Protein 3E6I (pdb70)

Foldseek 3Di:
DAQAFDAFDPQQTCVVLADLLARVVSVVVGCVVRNQWYWTQGGNAIAIEGFADVRLVCVFPVCQVQFVFFDAQVLVPLLACFAENHYRDPLHQVSLVLLLVLVVVCHVPCNLQVLLLVLLVLLVVVQVVVVFDKDFCQLRLLLRLLQSLCCQAQVDGDHSPDDVSSVLSVLLQLLLVVLLASVSSSCRRVVVVPVPPDDDSVVSNVSLVVLLVVLLVSLVVCVVDADLVDQNHPSNVLVNVQVVCPVPPDGSDDSSRSSSNSSVCSSVSRRLLSQLLSLLLLVCLLPVVLLVVLLVQLCVQPRLDHQDGPVSCQVRQSLVLSLLLSLLQFLFQFQPGKTFGCAQDQDPRRTRHGGHIYTSGLNSLSQVCVLQPVSNDRDSCSQADPVGGGHDDPSSASQHHHPSGNSCVVSSSSSSSRSVSSLSSFWDKAFPDHSNPRDSAFPGGHSTGHGDGGIIHIHTDD/DAQAFDAADPQQTPVVLADLQARLVSLVVGCVVRNQWHWTQGGNAIAIEGFADVRLCCVFPVVQPQFVAFAAQVLVPLQEQFAEPRRRDPLHQVNLVLLLVLVVVCDPVRLQVLLLVLLVLLVVVQVVCVLDKDFCQLSLLLRLLQSLCCAAQVDHDHSPPPVSSLLSVLLQLLLVLLLGSVSSSCRRVVVVPVPPDDPSVSSSVSLVVLLVVLLVSLVVCLVVADLVDQSHPSNVVVVVQVVCVPPPDDSDDSSSSSSNSSVSSSVSRRLLSQLQSLLLLLCLLPVPLLVVVQVLLCPQVRLDHQDGPVSCQSVQLLVLSLLLSLLQFLFQFQPGKTFRCAQDQDPNHTDHGGRIYTSGLNSLSQPCVLQVRSNDRDSCSQADDPGGGRDDPSSASQHHHPRRNSCPPSSSVSSSSSVSSLSSFWDKAAPDHSVPRDSAFPGGDSTGHGDGGMIGIDTPD

B-factor: mean 39.91, std 9.97, range [13.81, 77.27]

GO terms:
  GO:0001676 long-chain fatty acid metabolic process (P, IDA)
  GO:0002933 lipid hydroxylation (P, IDA)
  GO:0004497 monooxygenase activity (F, IDA)
  GO:0018960 4-nitrophenol metabolic process (P, IDA)
  GO:0120319 long-chain fatty acid omega-1 hydroxylase activity (F, IDA)
  GO:0018601 4-nitrophenol 2-monooxygenase activity (F, IDA)
  GO:0020037 heme binding (F, IDA)
  GO:0016712 oxidoreductase activity, acting on paired donors, with incorporation or reduction of molecular oxygen, reduced flavin or flavoprotein as one donor, and incorporation of one atom of oxygen (F, EXP)
  GO:0016709 oxidoreductase activity, acting on paired donors, with incorporation or reduction of molecular oxygen, NAD(P)H as one donor, and incorporation of one atom of oxygen (F, TAS)
  GO:0004497 monooxygenase activity (F, TAS)
  GO:0019825 oxygen binding (F, TAS)
  GO:0042197 halogenated hydrocarbon metabolic process (P, TAS)
  GO:0042759 long-chain fatty acid biosynthetic process (P, TAS)
  GO:0005789 endoplasmic reticulum membrane (C, TAS)
  GO:0018885 carbon tetrachloride metabolic process (P, TAS)
  GO:0018910 benzene metabolic process (P, TAS)
  GO:0006805 xenobiotic metabolic process (P, TAS)
  GO:0016491 oxidoreductase activity (F, IDA)
  GO:0016098 monoterpenoid metabolic process (P, IDA)
  GO:0006805 xenobiotic metabolic process (P, IDA)

CATH classification: 1.10.630.10

Structure (mmCIF, N/CA/C/O backbone):
data_3E6I
#
_entry.id   3E6I
#
_cell.length_a   71.083
_cell.length_b   71.083
_cell.length_c   225.170
_cell.angle_alpha   90.00
_cell.angle_beta   90.00
_cell.angle_gamma   90.00
#
_symmetry.space_group_name_H-M   'P 43'
#
loop_
_entity.id
_entity.type
_entity.pdbx_description
1 polymer 'Cytochrome P450 2E1'
2 non-polymer 'PROTOPORPHYRIN IX CONTAINING FE'
3 non-polymer 1H-indazole
4 water water
#
loop_
_atom_site.group_PDB
_atom_site.id
_atom_site.type_symbol
_atom_site.label_atom_id
_atom_site.label_alt_id
_atom_site.label_comp_id
_atom_site.label_asym_id
_atom_site.label_entity_id
_atom_site.label_seq_id
_atom_site.pdbx_PDB_ins_code
_atom_site.Cartn_x
_atom_site.Cartn_y
_atom_site.Cartn_z
_atom_site.occupancy
_atom_site.B_iso_or_equiv
_atom_site.auth_seq_id
_atom_site.auth_comp_id
_atom_site.auth_asym_id
_atom_site.auth_atom_id
_atom_site.pdbx_PDB_model_num
ATOM 1 N N . LYS A 1 10 ? -4.639 -32.982 3.214 1.00 42.97 31 LYS A N 1
ATOM 2 C CA . LYS A 1 10 ? -5.996 -32.519 2.949 1.00 42.98 31 LYS A CA 1
ATOM 3 C C . LYS A 1 10 ? -5.991 -31.139 2.301 1.00 41.57 31 LYS A C 1
ATOM 4 O O . LYS A 1 10 ? -6.006 -30.119 2.989 1.00 41.31 31 LYS A O 1
ATOM 10 N N . LEU A 1 11 ? -5.970 -31.115 0.972 1.00 40.58 32 LEU A N 1
ATOM 11 C CA . LEU A 1 11 ? -5.963 -29.852 0.223 1.00 39.30 32 LEU A CA 1
ATOM 12 C C . LEU A 1 11 ? -7.246 -29.038 0.396 1.00 37.66 32 LEU A C 1
ATOM 13 O O . LEU A 1 11 ? -8.322 -29.612 0.604 1.00 37.49 32 LEU A O 1
ATOM 18 N N . PRO A 1 12 ? -7.145 -27.696 0.292 1.00 36.45 33 PRO A N 1
ATOM 19 C CA . PRO A 1 12 ? -8.378 -26.899 0.254 1.00 35.29 33 PRO A CA 1
ATOM 20 C C . PRO A 1 12 ? -9.354 -27.412 -0.820 1.00 34.32 33 PRO A C 1
ATOM 21 O O . PRO A 1 12 ? -8.914 -28.004 -1.813 1.00 33.75 33 PRO A O 1
ATOM 25 N N . PRO A 1 13 ? -10.674 -27.204 -0.621 1.00 33.61 34 PRO A N 1
ATOM 26 C CA . PRO A 1 13 ? -11.656 -27.714 -1.576 1.00 33.55 34 PRO A CA 1
ATOM 27 C C . PRO A 1 13 ? -11.525 -27.023 -2.946 1.00 33.29 34 PRO A C 1
ATOM 28 O O . PRO A 1 13 ? -10.961 -25.941 -3.032 1.00 32.63 34 PRO A O 1
ATOM 32 N N . GLY A 1 14 ? -12.039 -27.650 -3.997 1.00 33.55 35 GLY A N 1
ATOM 33 C CA . GLY A 1 14 ? -11.906 -27.120 -5.359 1.00 33.79 35 GLY A CA 1
ATOM 34 C C . GLY A 1 14 ? -12.561 -27.980 -6.425 1.00 34.24 35 GLY A C 1
ATOM 35 O O . GLY A 1 14 ? -13.031 -29.070 -6.124 1.00 33.90 35 GLY A O 1
ATOM 36 N N . PRO A 1 15 ? -12.619 -27.478 -7.677 1.00 34.73 36 PRO A N 1
ATOM 37 C CA . PRO A 1 15 ? -13.234 -28.198 -8.794 1.00 35.25 36 PRO A CA 1
ATOM 38 C C . PRO A 1 15 ? -12.396 -29.392 -9.262 1.00 36.14 36 PRO A C 1
ATOM 39 O O . PRO A 1 15 ? -11.155 -29.350 -9.211 1.00 35.73 36 PRO A O 1
ATOM 43 N N . PHE A 1 16 ? -13.078 -30.443 -9.717 1.00 37.15 37 PHE A N 1
ATOM 44 C CA . PHE A 1 16 ? -12.411 -31.681 -10.074 1.00 38.48 37 PHE A CA 1
ATOM 45 C C . PHE A 1 16 ? -11.559 -31.444 -11.345 1.00 38.59 37 PHE A C 1
ATOM 46 O O . PHE A 1 16 ? -12.096 -31.074 -12.393 1.00 38.41 37 PHE A O 1
ATOM 54 N N . PRO A 1 17 ? -10.228 -31.641 -11.252 1.00 38.87 38 PRO A N 1
ATOM 55 C CA . PRO A 1 17 ? -9.368 -31.318 -12.400 1.00 39.44 38 PRO A CA 1
ATOM 56 C C . PRO A 1 17 ? -9.442 -32.375 -13.495 1.00 39.62 38 PRO A C 1
ATOM 57 O O . PRO A 1 17 ? -9.801 -33.529 -13.229 1.00 39.98 38 PRO A O 1
ATOM 61 N N . LEU A 1 18 ? -9.119 -31.967 -14.718 1.00 39.35 39 LEU A N 1
ATOM 62 C CA . LEU A 1 18 ? -9.069 -32.883 -15.855 1.00 38.50 39 LEU A CA 1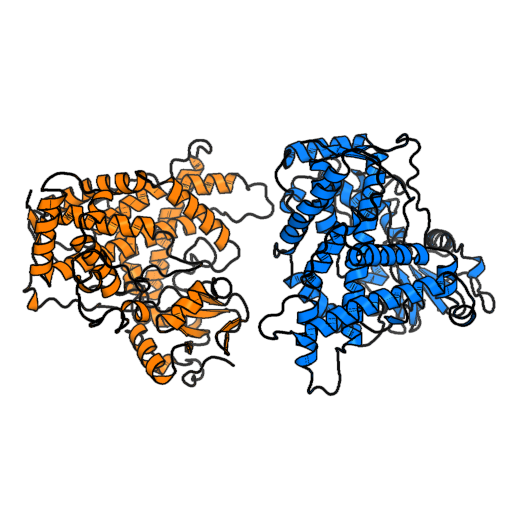
ATOM 63 C C . LEU A 1 18 ? -7.612 -33.202 -16.161 1.00 38.02 39 LEU A C 1
ATOM 64 O O . LEU A 1 18 ? -6.728 -32.438 -15.780 1.00 37.98 39 LEU A O 1
ATOM 69 N N . PRO A 1 19 ? -7.349 -34.354 -16.807 1.00 37.81 40 PRO A N 1
ATOM 70 C CA . PRO A 1 19 ? -5.997 -34.676 -17.290 1.00 37.96 40 PRO A CA 1
ATOM 71 C C . PRO A 1 19 ? -5.350 -33.597 -18.175 1.00 37.73 40 PRO A C 1
ATOM 72 O O . PRO A 1 19 ? -6.019 -33.016 -19.012 1.00 38.41 40 PRO A O 1
ATOM 76 N N . ILE A 1 20 ? -4.061 -33.354 -17.954 1.00 37.14 41 ILE A N 1
ATOM 77 C CA . ILE A 1 20 ? -3.228 -32.393 -18.691 1.00 37.12 41 ILE A CA 1
ATOM 78 C C . ILE A 1 20 ? -3.541 -30.900 -18.459 1.00 36.31 41 ILE A C 1
ATOM 79 O O . ILE A 1 20 ? -2.652 -30.117 -18.101 1.00 36.26 41 ILE A O 1
ATOM 84 N N . ILE A 1 21 ? -4.804 -30.541 -18.653 1.00 35.32 42 ILE A N 1
ATOM 85 C CA . ILE A 1 21 ? -5.290 -29.175 -18.546 1.00 34.45 42 ILE A CA 1
ATOM 86 C C . ILE A 1 21 ? -5.805 -28.814 -17.157 1.00 33.78 42 ILE A C 1
ATOM 87 O O . ILE A 1 21 ? -6.155 -27.661 -16.920 1.00 33.25 42 ILE A O 1
ATOM 92 N N . GLY A 1 22 ? -5.870 -29.790 -16.254 1.00 33.16 43 GLY A N 1
ATOM 93 C CA . GLY A 1 22 ? -6.441 -29.554 -14.921 1.00 32.65 43 GLY A CA 1
ATOM 94 C C . GLY A 1 22 ? -7.766 -28.820 -14.987 1.00 32.09 43 GLY A C 1
ATOM 95 O O . GLY A 1 22 ? -8.701 -29.264 -15.648 1.00 32.07 43 GLY A O 1
ATOM 96 N N . ASN A 1 23 ? -7.811 -27.659 -14.346 1.00 32.96 44 ASN A N 1
ATOM 97 C CA . ASN A 1 23 ? -9.036 -26.842 -14.185 1.00 33.81 44 ASN A CA 1
ATOM 98 C C . ASN A 1 23 ? -9.309 -25.730 -15.245 1.00 34.26 44 ASN A C 1
ATOM 99 O O . ASN A 1 23 ? -10.030 -24.768 -14.975 1.00 34.62 44 ASN A O 1
ATOM 104 N N . LEU A 1 24 ? -8.763 -25.879 -16.450 1.00 34.87 45 LEU A N 1
ATOM 105 C CA . LEU A 1 24 ? -8.799 -24.801 -17.465 1.00 34.96 45 LEU A CA 1
ATOM 106 C C . LEU A 1 24 ? -10.204 -24.386 -17.937 1.00 35.45 45 LEU A C 1
ATOM 107 O O . LEU A 1 24 ? -10.397 -23.259 -18.399 1.00 34.88 45 LEU A O 1
ATOM 112 N N . PHE A 1 25 ? -11.173 -25.297 -17.827 1.00 35.75 46 PHE A N 1
ATOM 113 C CA . PHE A 1 25 ? -12.577 -24.983 -18.089 1.00 36.35 46 PHE A CA 1
ATOM 114 C C . PHE A 1 25 ? -13.219 -24.122 -16.989 1.00 36.47 46 PHE A C 1
ATOM 115 O O . PHE A 1 25 ? -14.265 -23.506 -17.212 1.00 36.24 46 PHE A O 1
ATOM 123 N N . GLN A 1 26 ? -12.612 -24.111 -15.803 1.00 36.06 47 GLN A N 1
ATOM 124 C CA . GLN A 1 26 ? -13.079 -23.275 -14.693 1.00 36.19 47 GLN A CA 1
ATOM 125 C C . GLN A 1 26 ? -12.565 -21.841 -14.833 1.00 35.54 47 GLN A C 1
ATOM 126 O O . GLN A 1 26 ? -12.890 -20.971 -14.022 1.00 35.48 47 GLN A O 1
ATOM 132 N N . LEU A 1 27 ? -11.728 -21.605 -15.838 1.00 35.06 48 LEU A N 1
ATOM 133 C CA . LEU A 1 27 ? -11.056 -20.313 -15.959 1.00 34.70 48 LEU A CA 1
ATOM 134 C C . LEU A 1 27 ? -11.360 -19.581 -17.265 1.00 34.61 48 LEU A C 1
ATOM 135 O O . LEU A 1 27 ? -11.284 -20.169 -18.349 1.00 34.18 48 LEU A O 1
ATOM 140 N N . GLU A 1 28 ? -11.754 -18.309 -17.144 1.00 33.71 49 GLU A N 1
ATOM 141 C CA . GLU A 1 28 ? -11.863 -17.418 -18.295 1.00 33.65 49 GLU A CA 1
ATOM 142 C C . GLU A 1 28 ? -10.517 -16.682 -18.418 1.00 32.25 49 GLU A C 1
ATOM 143 O O . GLU A 1 28 ? -10.173 -15.881 -17.549 1.00 32.11 49 GLU A O 1
ATOM 149 N N . LEU A 1 29 ? -9.767 -16.959 -19.485 1.00 30.61 50 LEU A N 1
ATOM 150 C CA . LEU A 1 29 ? -8.401 -16.433 -19.633 1.00 29.86 50 LEU A CA 1
ATOM 151 C C . LEU A 1 29 ? -8.319 -14.932 -19.865 1.00 28.68 50 LEU A C 1
ATOM 152 O O . LEU A 1 29 ? -7.319 -14.330 -19.529 1.00 28.11 50 LEU A O 1
ATOM 157 N N . LYS A 1 30 ? -9.375 -14.353 -20.438 1.00 28.11 51 LYS A N 1
ATOM 158 C CA . LYS A 1 30 ? -9.530 -12.900 -20.555 1.00 28.69 51 LYS A CA 1
ATOM 159 C C . LYS A 1 30 ? -9.827 -12.219 -19.196 1.00 27.80 51 LYS A C 1
ATOM 160 O O . LYS A 1 30 ? -9.655 -11.011 -19.081 1.00 27.69 51 LYS A O 1
ATOM 166 N N . ASN A 1 31 ? -10.255 -12.996 -18.184 1.00 26.56 52 ASN A N 1
ATOM 167 C CA . ASN A 1 31 ? -10.611 -12.446 -16.866 1.00 25.46 52 ASN A CA 1
ATOM 168 C C . ASN A 1 31 ? -10.453 -13.446 -15.720 1.00 25.27 52 ASN A C 1
ATOM 169 O O . ASN A 1 31 ? -11.454 -13.943 -15.147 1.00 24.68 52 ASN A O 1
ATOM 174 N N . ILE A 1 32 ? -9.194 -13.749 -15.398 1.00 24.28 53 ILE A N 1
ATOM 175 C CA . ILE A 1 32 ? -8.876 -14.674 -14.307 1.00 24.11 53 ILE A CA 1
ATOM 176 C C . ILE A 1 32 ? -9.432 -14.139 -12.969 1.00 23.80 53 ILE A C 1
ATOM 177 O O . ILE A 1 32 ? -10.079 -14.890 -12.234 1.00 23.60 53 ILE A O 1
ATOM 182 N N . PRO A 1 33 ? -9.179 -12.853 -12.641 1.00 22.84 54 PRO A N 1
ATOM 183 C CA . PRO A 1 33 ? -9.778 -12.396 -11.370 1.00 23.32 54 PRO A CA 1
ATOM 184 C C . PRO A 1 33 ? -11.276 -12.713 -11.224 1.00 22.91 54 PRO A C 1
ATOM 185 O O . PRO A 1 33 ? -11.691 -13.085 -10.140 1.00 23.51 54 PRO A O 1
ATOM 189 N N . LYS A 1 34 ? -12.038 -12.634 -12.306 1.00 23.28 55 LYS A N 1
ATOM 190 C CA . LYS A 1 34 ? -13.483 -12.911 -12.267 1.00 24.68 55 LYS A CA 1
ATOM 191 C C . LYS A 1 34 ? -13.794 -14.397 -12.048 1.00 23.68 55 LYS A C 1
ATOM 192 O O . LYS A 1 34 ? -14.738 -14.734 -11.356 1.00 22.94 55 LYS A O 1
ATOM 198 N N . SER A 1 35 ? -12.980 -15.258 -12.655 1.00 23.38 56 SER A N 1
ATOM 199 C CA . SER A 1 35 ? -13.069 -16.698 -12.467 1.00 23.15 56 SER A CA 1
ATOM 200 C C . SER A 1 35 ? -12.793 -17.086 -11.005 1.00 24.18 56 SER A C 1
ATOM 201 O O . SER A 1 35 ? -13.577 -17.835 -10.422 1.00 24.76 56 SER A O 1
ATOM 204 N N . PHE A 1 36 ? -11.734 -16.512 -10.430 1.00 23.91 57 PHE A N 1
ATOM 205 C CA . PHE A 1 36 ? -11.398 -16.596 -8.992 1.00 23.95 57 PHE A CA 1
ATOM 206 C C . PHE A 1 36 ? -12.542 -16.226 -8.043 1.00 23.88 57 PHE A C 1
ATOM 207 O O . PHE A 1 36 ? -12.873 -16.988 -7.127 1.00 23.02 57 PHE A O 1
ATOM 215 N N . THR A 1 37 ? -13.128 -15.056 -8.273 1.00 24.26 58 THR A N 1
ATOM 216 C CA . THR A 1 37 ? -14.315 -14.628 -7.544 1.00 25.86 58 THR A CA 1
ATOM 217 C C . THR A 1 37 ? -15.481 -15.616 -7.698 1.00 26.93 58 THR A C 1
ATOM 218 O O . THR A 1 37 ? -16.142 -15.950 -6.715 1.00 28.13 58 THR A O 1
ATOM 222 N N . ARG A 1 38 ? -15.690 -16.109 -8.909 1.00 27.83 59 ARG A N 1
ATOM 223 C CA . ARG A 1 38 ? -16.730 -17.109 -9.224 1.00 29.13 59 ARG A CA 1
ATOM 224 C C . ARG A 1 38 ? -16.498 -18.411 -8.426 1.00 28.90 59 ARG A C 1
ATOM 225 O O . ARG A 1 38 ? -17.425 -19.003 -7.861 1.00 28.27 59 ARG A O 1
ATOM 233 N N . LEU A 1 39 ? -15.230 -18.823 -8.367 1.00 28.99 60 LEU A N 1
ATOM 234 C CA . LEU A 1 39 ? -14.822 -20.024 -7.631 1.00 28.81 60 LEU A CA 1
ATOM 235 C C . LEU A 1 39 ? -14.914 -19.870 -6.119 1.00 29.06 60 LEU A C 1
ATOM 236 O O . LEU A 1 39 ? -15.292 -20.815 -5.434 1.00 29.41 60 LEU A O 1
ATOM 241 N N . ALA A 1 40 ? -14.594 -18.684 -5.604 1.00 29.72 61 ALA A N 1
ATOM 242 C CA . ALA A 1 40 ? -14.779 -18.395 -4.166 1.00 30.73 61 ALA A CA 1
ATOM 243 C C . ALA A 1 40 ? -16.249 -18.442 -3.690 1.00 31.16 61 ALA A C 1
ATOM 244 O O . ALA A 1 40 ? -16.504 -18.822 -2.557 1.00 32.24 61 ALA A O 1
ATOM 246 N N . GLN A 1 41 ? -17.198 -18.065 -4.551 1.00 31.69 62 GLN A N 1
ATOM 247 C CA A GLN A 1 41 ? -18.629 -18.202 -4.247 0.50 31.73 62 GLN A CA 1
ATOM 248 C CA B GLN A 1 41 ? -18.627 -18.203 -4.266 0.50 31.89 62 GLN A CA 1
ATOM 249 C C . GLN A 1 41 ? -19.024 -19.672 -4.078 1.00 32.11 62 GLN A C 1
ATOM 250 O O . GLN A 1 41 ? -19.877 -20.000 -3.241 1.00 32.21 62 GLN A O 1
ATOM 261 N N . ARG A 1 42 ? -18.398 -20.536 -4.877 1.00 32.15 63 ARG A N 1
ATOM 262 C CA . ARG A 1 42 ? -18.699 -21.957 -4.968 1.00 32.86 63 ARG A CA 1
ATOM 263 C C . ARG A 1 42 ? -18.035 -22.797 -3.868 1.00 32.59 63 ARG A C 1
ATOM 264 O O . ARG A 1 42 ? -18.620 -23.767 -3.392 1.00 32.97 63 ARG A O 1
ATOM 272 N N . PHE A 1 43 ? -16.820 -22.411 -3.467 1.00 32.11 64 PHE A N 1
ATOM 273 C CA . PHE A 1 43 ? -15.946 -23.245 -2.640 1.00 31.47 64 PHE A CA 1
ATOM 274 C C . PHE A 1 43 ? -15.391 -22.532 -1.406 1.00 31.16 64 PHE A C 1
ATOM 275 O O . PHE A 1 43 ? -14.619 -23.128 -0.657 1.00 30.14 64 PHE A O 1
ATOM 283 N N . GLY A 1 44 ? -15.765 -21.263 -1.221 1.00 31.47 65 GLY A N 1
ATOM 284 C CA . GLY A 1 44 ? -15.310 -20.461 -0.081 1.00 31.04 65 GLY A CA 1
ATOM 285 C C . GLY A 1 44 ? -13.998 -19.725 -0.312 1.00 31.70 65 GLY A C 1
ATOM 286 O O . GLY A 1 44 ? -13.483 -19.735 -1.419 1.00 31.38 65 GLY A O 1
ATOM 287 N N . PRO A 1 45 ? -13.428 -19.119 0.766 1.00 31.89 66 PRO A N 1
ATOM 288 C CA . PRO A 1 45 ? -12.286 -18.173 0.761 1.00 31.85 66 PRO A CA 1
ATOM 289 C C . PRO A 1 45 ? -10.889 -18.723 0.427 1.00 32.36 66 PRO A C 1
ATOM 290 O O . PRO A 1 45 ? -9.968 -17.938 0.141 1.00 32.44 66 PRO A O 1
ATOM 294 N N . VAL A 1 46 ? -10.740 -20.044 0.490 1.00 32.15 67 VAL A N 1
ATOM 295 C CA . VAL A 1 46 ? -9.483 -20.738 0.226 1.00 31.91 67 VAL A CA 1
ATOM 296 C C . VAL A 1 46 ? -9.818 -21.939 -0.617 1.00 31.51 67 VAL A C 1
ATOM 297 O O . VAL A 1 46 ? -10.625 -22.773 -0.198 1.00 32.01 67 VAL A O 1
ATOM 301 N N . PHE A 1 47 ? -9.237 -22.021 -1.812 1.00 31.37 68 PHE A N 1
ATOM 302 C CA . PHE A 1 47 ? -9.551 -23.124 -2.717 1.00 31.23 68 PHE A CA 1
ATOM 303 C C . PHE A 1 47 ? -8.363 -23.604 -3.539 1.00 31.90 68 PHE A C 1
ATOM 304 O O . PHE A 1 47 ? -7.392 -22.878 -3.706 1.00 32.37 68 PHE A O 1
ATOM 312 N N . THR A 1 48 ? -8.451 -24.830 -4.034 1.00 32.99 69 THR A N 1
ATOM 313 C CA . THR A 1 48 ? -7.398 -25.411 -4.871 1.00 33.91 69 THR A CA 1
ATOM 314 C C . THR A 1 48 ? -7.799 -25.437 -6.349 1.00 33.99 69 THR A C 1
ATOM 315 O O . THR A 1 48 ? -8.958 -25.703 -6.686 1.00 34.28 69 THR A O 1
ATOM 319 N N . LEU A 1 49 ? -6.811 -25.156 -7.201 1.00 34.48 70 LEU A N 1
ATOM 320 C CA . LEU A 1 49 ? -6.917 -25.149 -8.666 1.00 35.81 70 LEU A CA 1
ATOM 321 C C . LEU A 1 49 ? -5.724 -25.847 -9.284 1.00 35.84 70 LEU A C 1
ATOM 322 O O . LEU A 1 49 ? -4.635 -25.754 -8.756 1.00 36.30 70 LEU A O 1
ATOM 327 N N . TYR A 1 50 ? -5.920 -26.543 -10.396 1.00 37.01 71 TYR A N 1
ATOM 328 C CA . TYR A 1 50 ? -4.789 -27.066 -11.173 1.00 37.91 71 TYR A CA 1
ATOM 329 C C . TYR A 1 50 ? -4.780 -26.399 -12.532 1.00 38.71 71 TYR A C 1
ATOM 330 O O . TYR A 1 50 ? -5.637 -26.633 -13.373 1.00 38.09 71 TYR A O 1
ATOM 339 N N . VAL A 1 51 ? -3.816 -25.525 -12.729 1.00 39.83 72 VAL A N 1
ATOM 340 C CA . VAL A 1 51 ? -3.749 -24.822 -13.977 1.00 41.84 72 VAL A CA 1
ATOM 341 C C . VAL A 1 51 ? -2.560 -25.417 -14.743 1.00 42.39 72 VAL A C 1
ATOM 342 O O . VAL A 1 51 ? -1.391 -25.157 -14.446 1.00 41.78 72 VAL A O 1
ATOM 346 N N . GLY A 1 52 ? -2.916 -26.257 -15.711 1.00 43.24 73 GLY A N 1
ATOM 347 C CA . GLY A 1 52 ? -2.004 -27.236 -16.254 1.00 44.57 73 GLY A CA 1
ATOM 348 C C . GLY A 1 52 ? -1.772 -28.292 -15.202 1.00 45.41 73 GLY A C 1
ATOM 349 O O . GLY A 1 52 ? -2.708 -28.741 -14.526 1.00 45.86 73 GLY A O 1
ATOM 350 N N . SER A 1 53 ? -0.513 -28.662 -15.031 1.00 45.79 74 SER A N 1
ATOM 351 C CA . SER A 1 53 ? -0.156 -29.651 -14.036 1.00 46.21 74 SER A CA 1
ATOM 352 C C . SER A 1 53 ? 0.107 -28.989 -12.683 1.00 45.87 74 SER A C 1
ATOM 353 O O . SER A 1 53 ? 0.045 -29.644 -11.634 1.00 46.61 74 SER A O 1
ATOM 356 N N . GLN A 1 54 ? 0.366 -27.683 -12.717 1.00 45.30 75 GLN A N 1
ATOM 357 C CA . GLN A 1 54 ? 0.743 -26.932 -11.523 1.00 44.01 75 GLN A CA 1
ATOM 358 C C . GLN A 1 54 ? -0.433 -26.611 -10.602 1.00 42.81 75 GLN A C 1
ATOM 359 O O . GLN A 1 54 ? -1.483 -26.137 -11.027 1.00 41.84 75 GLN A O 1
ATOM 365 N N . ARG A 1 55 ? -0.208 -26.883 -9.327 1.00 41.65 76 ARG A N 1
ATOM 366 C CA . ARG A 1 55 ? -1.189 -26.707 -8.288 1.00 40.94 76 ARG A CA 1
ATOM 367 C C . ARG A 1 55 ? -1.046 -25.308 -7.721 1.00 39.99 76 ARG A C 1
ATOM 368 O O . ARG A 1 55 ? 0.063 -24.838 -7.462 1.00 38.45 76 ARG A O 1
ATOM 376 N N . MET A 1 56 ? -2.186 -24.641 -7.574 1.00 39.14 77 MET A N 1
ATOM 377 C CA . MET A 1 56 ? -2.240 -23.384 -6.847 1.00 39.26 77 MET A CA 1
ATOM 378 C C . MET A 1 56 ? -3.359 -23.400 -5.832 1.00 37.59 77 MET A C 1
ATOM 379 O O . MET A 1 56 ? -4.383 -24.060 -6.015 1.00 37.26 77 MET A O 1
ATOM 384 N N . VAL A 1 57 ? -3.132 -22.663 -4.754 1.00 36.21 78 VAL A N 1
ATOM 385 C CA . VAL A 1 57 ? -4.184 -22.333 -3.808 1.00 34.70 78 VAL A CA 1
ATOM 386 C C . VAL A 1 57 ? -4.466 -20.804 -3.858 1.00 33.22 78 VAL A C 1
ATOM 387 O O . VAL A 1 57 ? -3.574 -19.970 -3.801 1.00 32.55 78 VAL A O 1
ATOM 391 N N . VAL A 1 58 ? -5.734 -20.467 -3.995 1.00 32.54 79 VAL A N 1
ATOM 392 C CA . VAL A 1 58 ? -6.174 -19.087 -4.068 1.00 30.87 79 VAL A CA 1
ATOM 393 C C . VAL A 1 58 ? -6.810 -18.697 -2.751 1.00 31.06 79 VAL A C 1
ATOM 394 O O . VAL A 1 58 ? -7.659 -19.422 -2.251 1.00 30.94 79 VAL A O 1
ATOM 398 N N . MET A 1 59 ? -6.369 -17.574 -2.173 1.00 31.59 80 MET A N 1
ATOM 399 C CA . MET A 1 59 ? -7.068 -16.921 -1.074 1.00 32.39 80 MET A CA 1
ATOM 400 C C . MET A 1 59 ? -7.872 -15.728 -1.611 1.00 32.77 80 MET A C 1
ATOM 401 O O . MET A 1 59 ? -7.326 -14.889 -2.341 1.00 32.96 80 MET A O 1
ATOM 406 N N . HIS A 1 60 ? -9.132 -15.632 -1.186 1.00 32.43 81 HIS A N 1
ATOM 407 C CA . HIS A 1 60 ? -10.083 -14.628 -1.673 1.00 32.60 81 HIS A CA 1
ATOM 408 C C . HIS A 1 60 ? -10.770 -13.966 -0.482 1.00 32.70 81 HIS A C 1
ATOM 409 O O . HIS A 1 60 ? -11.326 -14.661 0.375 1.00 33.08 81 HIS A O 1
ATOM 416 N N . GLY A 1 61 ? -10.700 -12.636 -0.408 1.00 32.61 82 GLY A N 1
ATOM 417 C CA . GLY A 1 61 ? -11.259 -11.879 0.714 1.00 32.81 82 GLY A CA 1
ATOM 418 C C . GLY A 1 61 ? -10.212 -11.474 1.755 1.00 33.35 82 GLY A C 1
ATOM 419 O O . GLY A 1 61 ? -9.241 -12.181 1.975 1.00 33.28 82 GLY A O 1
ATOM 420 N N . TYR A 1 62 ? -10.432 -10.328 2.384 1.00 33.97 83 TYR A N 1
ATOM 421 C CA . TYR A 1 62 ? -9.534 -9.737 3.378 1.00 35.22 83 TYR A CA 1
ATOM 422 C C . TYR A 1 62 ? -9.011 -10.700 4.467 1.00 35.83 83 TYR A C 1
ATOM 423 O O . TYR A 1 62 ? -7.814 -10.763 4.709 1.00 35.80 83 TYR A O 1
ATOM 432 N N . LYS A 1 63 ? -9.905 -11.452 5.105 1.00 36.40 84 LYS A N 1
ATOM 433 C CA . LYS A 1 63 ? -9.501 -12.362 6.174 1.00 36.95 84 LYS A CA 1
ATOM 434 C C . LYS A 1 63 ? -8.504 -13.444 5.688 1.00 36.26 84 LYS A C 1
ATOM 435 O O . LYS A 1 63 ? -7.380 -13.557 6.213 1.00 35.70 84 LYS A O 1
ATOM 441 N N . ALA A 1 64 ? -8.909 -14.207 4.673 1.00 35.06 85 ALA A N 1
ATOM 442 C CA . ALA A 1 64 ? -8.037 -15.202 4.062 1.00 34.79 85 ALA A CA 1
ATOM 443 C C . ALA A 1 64 ? -6.734 -14.612 3.453 1.00 34.81 85 ALA A C 1
ATOM 444 O O . ALA A 1 64 ? -5.640 -15.108 3.709 1.00 34.30 85 ALA A O 1
ATOM 446 N N . VAL A 1 65 ? -6.847 -13.541 2.679 1.00 35.62 86 VAL A N 1
ATOM 447 C CA . VAL A 1 65 ? -5.667 -12.891 2.093 1.00 35.85 86 VAL A CA 1
ATOM 448 C C . VAL A 1 65 ? -4.747 -12.319 3.197 1.00 37.11 86 VAL A C 1
ATOM 449 O O . VAL A 1 65 ? -3.521 -12.430 3.117 1.00 36.41 86 VAL A O 1
ATOM 453 N N . LYS A 1 66 ? -5.349 -11.727 4.229 1.00 38.67 87 LYS A N 1
ATOM 454 C CA . LYS A 1 66 ? -4.593 -11.185 5.364 1.00 40.39 87 LYS A CA 1
ATOM 455 C C . LYS A 1 66 ? -3.818 -12.267 6.150 1.00 40.82 87 LYS A C 1
ATOM 456 O O . LYS A 1 66 ? -2.645 -12.082 6.416 1.00 40.86 87 LYS A O 1
ATOM 462 N N . GLU A 1 67 ? -4.475 -13.377 6.509 1.00 41.76 88 GLU A N 1
ATOM 463 C CA . GLU A 1 67 ? -3.828 -14.513 7.184 1.00 42.89 88 GLU A CA 1
ATOM 464 C C . GLU A 1 67 ? -2.641 -15.007 6.369 1.00 43.08 88 GLU A C 1
ATOM 465 O O . GLU A 1 67 ? -1.531 -15.111 6.895 1.00 43.09 88 GLU A O 1
ATOM 471 N N . ALA A 1 68 ? -2.889 -15.315 5.088 1.00 43.43 89 ALA A N 1
ATOM 472 C CA . ALA A 1 68 ? -1.860 -15.853 4.171 1.00 43.46 89 ALA A CA 1
ATOM 473 C C . ALA A 1 68 ? -0.605 -14.975 4.088 1.00 43.71 89 ALA A C 1
ATOM 474 O O . ALA A 1 68 ? 0.521 -15.473 4.107 1.00 44.39 89 ALA A O 1
ATOM 476 N N . LEU A 1 69 ? -0.815 -13.667 4.002 1.00 44.05 90 LEU A N 1
ATOM 477 C CA . LEU A 1 69 ? 0.264 -12.707 3.814 1.00 44.37 90 LEU A CA 1
ATOM 478 C C . LEU A 1 69 ? 0.914 -12.238 5.119 1.00 45.27 90 LEU A C 1
ATOM 479 O O . LEU A 1 69 ? 2.069 -11.812 5.116 1.00 45.34 90 LEU A O 1
ATOM 484 N N . LEU A 1 70 ? 0.177 -12.305 6.226 1.00 45.99 91 LEU A N 1
ATOM 485 C CA . LEU A 1 70 ? 0.671 -11.757 7.488 1.00 47.13 91 LEU A CA 1
ATOM 486 C C . LEU A 1 70 ? 0.879 -12.756 8.627 1.00 47.93 91 LEU A C 1
ATOM 487 O O . LEU A 1 70 ? 1.759 -12.555 9.458 1.00 48.04 91 LEU A O 1
ATOM 492 N N . ASP A 1 71 ? 0.089 -13.832 8.655 1.00 49.04 92 ASP A N 1
ATOM 493 C CA . ASP A 1 71 ? 0.204 -14.847 9.708 1.00 49.77 92 ASP A CA 1
ATOM 494 C C . ASP A 1 71 ? 1.163 -15.969 9.296 1.00 50.73 92 ASP A C 1
ATOM 495 O O . ASP A 1 71 ? 1.880 -16.530 10.131 1.00 50.91 92 ASP A O 1
ATOM 500 N N . TYR A 1 72 ? 1.177 -16.286 8.006 1.00 51.39 93 TYR A N 1
ATOM 501 C CA . TYR A 1 72 ? 2.107 -17.271 7.452 1.00 51.88 93 TYR A CA 1
ATOM 502 C C . TYR A 1 72 ? 3.173 -16.587 6.593 1.00 52.44 93 TYR A C 1
ATOM 503 O O . TYR A 1 72 ? 3.449 -17.036 5.472 1.00 52.41 93 TYR A O 1
ATOM 512 N N . LYS A 1 73 ? 3.776 -15.513 7.115 1.00 52.96 94 LYS A N 1
ATOM 513 C CA . LYS A 1 73 ? 4.698 -14.696 6.308 1.00 53.48 94 LYS A CA 1
ATOM 514 C C . LYS A 1 73 ? 5.877 -15.465 5.690 1.00 53.37 94 LYS A C 1
ATOM 515 O O . LYS A 1 73 ? 6.160 -15.298 4.497 1.00 53.64 94 LYS A O 1
ATOM 521 N N . ASP A 1 74 ? 6.541 -16.310 6.480 1.00 53.02 95 ASP A N 1
ATOM 522 C CA . ASP A 1 74 ? 7.692 -17.077 5.985 1.00 52.53 95 ASP A CA 1
ATOM 523 C C . ASP A 1 74 ? 7.292 -18.312 5.192 1.00 51.79 95 ASP A C 1
ATOM 524 O O . ASP A 1 74 ? 8.068 -18.809 4.366 1.00 52.01 95 ASP A O 1
ATOM 529 N N . GLU A 1 75 ? 6.082 -18.802 5.447 1.00 50.55 96 GLU A N 1
ATOM 530 C CA . GLU A 1 75 ? 5.557 -19.981 4.761 1.00 49.40 96 GLU A CA 1
ATOM 531 C C . GLU A 1 75 ? 5.217 -19.708 3.291 1.00 47.95 96 GLU A C 1
ATOM 532 O O . GLU A 1 75 ? 5.409 -20.571 2.435 1.00 48.10 96 GLU A O 1
ATOM 538 N N . PHE A 1 76 ? 4.720 -18.509 3.002 1.00 46.47 97 PHE A N 1
ATOM 539 C CA . PHE A 1 76 ? 4.317 -18.151 1.643 1.00 44.87 97 PHE A CA 1
ATOM 540 C C . PHE A 1 76 ? 5.190 -17.051 1.045 1.00 44.14 97 PHE A C 1
ATOM 541 O O . PHE A 1 76 ? 4.699 -16.199 0.302 1.00 43.91 97 PHE A O 1
ATOM 549 N N . SER A 1 77 ? 6.444 -17.007 1.444 1.00 43.07 98 SER A N 1
ATOM 550 C CA . SER A 1 77 ? 7.280 -15.894 1.063 1.00 41.94 98 SER A CA 1
ATOM 551 C C . SER A 1 77 ? 8.065 -16.195 -0.193 1.00 40.80 98 SER A C 1
ATOM 552 O O . SER A 1 77 ? 8.827 -15.403 -0.662 1.00 40.66 98 SER A O 1
ATOM 555 N N . GLY A 1 78 ? 7.787 -17.339 -0.759 1.00 39.90 99 GLY A N 1
ATOM 556 C CA . GLY A 1 78 ? 8.162 -17.658 -2.106 1.00 40.04 99 GLY A CA 1
ATOM 557 C C . GLY A 1 78 ? 7.422 -16.905 -3.200 1.00 39.21 99 GLY A C 1
ATOM 558 O O . GLY A 1 78 ? 6.438 -16.236 -2.977 1.00 39.62 99 GLY A O 1
ATOM 559 N N . ARG A 1 79 ? 7.947 -17.044 -4.402 1.00 39.13 100 ARG A N 1
ATOM 560 C CA . ARG A 1 79 ? 7.512 -16.369 -5.603 1.00 37.32 100 ARG A CA 1
ATOM 561 C C . ARG A 1 79 ? 7.333 -17.411 -6.678 1.00 36.83 100 ARG A C 1
ATOM 562 O O . ARG A 1 79 ? 8.240 -18.114 -7.022 1.00 36.05 100 ARG A O 1
ATOM 570 N N . GLY A 1 80 ? 6.111 -17.459 -7.198 1.00 35.59 101 GLY A N 1
ATOM 571 C CA . GLY A 1 80 ? 5.754 -18.361 -8.269 1.00 35.79 101 GLY A CA 1
ATOM 572 C C . GLY A 1 80 ? 6.440 -18.001 -9.568 1.00 35.32 101 GLY A C 1
ATOM 573 O O . GLY A 1 80 ? 6.701 -16.834 -9.862 1.00 34.30 101 GLY A O 1
ATOM 574 N N . ASP A 1 81 ? 6.729 -19.033 -10.345 1.00 36.02 102 ASP A N 1
ATOM 575 C CA . ASP A 1 81 ? 7.389 -18.914 -11.617 1.00 36.34 102 ASP A CA 1
ATOM 576 C C . ASP A 1 81 ? 6.535 -18.180 -12.625 1.00 35.70 102 ASP A C 1
ATOM 577 O O . ASP A 1 81 ? 5.366 -18.344 -12.677 1.00 35.29 102 ASP A O 1
ATOM 582 N N . LEU A 1 82 ? 7.192 -17.361 -13.414 1.00 35.32 103 LEU A N 1
ATOM 583 C CA . LEU A 1 82 ? 6.612 -16.631 -14.507 1.00 35.03 103 LEU A CA 1
ATOM 584 C C . LEU A 1 82 ? 7.531 -16.746 -15.693 1.00 34.77 103 LEU A C 1
ATOM 585 O O . LEU A 1 82 ? 8.456 -15.992 -15.834 1.00 34.93 103 LEU A O 1
ATOM 590 N N . PRO A 1 83 ? 7.251 -17.744 -16.511 1.00 34.37 104 PRO A N 1
ATOM 591 C CA . PRO A 1 83 ? 8.045 -18.167 -17.667 1.00 34.47 104 PRO A CA 1
ATOM 592 C C . PRO A 1 83 ? 8.489 -17.048 -18.621 1.00 34.00 104 PRO A C 1
ATOM 593 O O . PRO A 1 83 ? 9.603 -17.108 -19.135 1.00 33.91 104 PRO A O 1
ATOM 597 N N . ALA A 1 84 ? 7.623 -16.058 -18.853 1.00 33.94 105 ALA A N 1
ATOM 598 C CA . ALA A 1 84 ? 7.919 -14.935 -19.743 1.00 34.36 105 ALA A CA 1
ATOM 599 C C . ALA A 1 84 ? 9.148 -14.175 -19.265 1.00 34.57 105 ALA A C 1
ATOM 600 O O . ALA A 1 84 ? 9.892 -13.619 -20.065 1.00 34.60 105 ALA A O 1
ATOM 602 N N . PHE A 1 85 ? 9.323 -14.152 -17.948 1.00 34.66 106 PHE A N 1
ATOM 603 C CA . PHE A 1 85 ? 10.440 -13.505 -17.313 1.00 35.28 106 PHE A CA 1
ATOM 604 C C . PHE A 1 85 ? 11.458 -14.542 -16.825 1.00 35.75 106 PHE A C 1
ATOM 605 O O . PHE A 1 85 ? 12.046 -14.377 -15.758 1.00 35.51 106 PHE A O 1
ATOM 613 N N . HIS A 1 86 ? 11.665 -15.611 -17.587 1.00 36.35 107 HIS A N 1
ATOM 614 C CA . HIS A 1 86 ? 12.688 -16.585 -17.179 1.00 38.30 107 HIS A CA 1
ATOM 615 C C . HIS A 1 86 ? 14.107 -15.974 -17.131 1.00 38.52 107 HIS A C 1
ATOM 616 O O . HIS A 1 86 ? 14.926 -16.381 -16.311 1.00 38.88 107 HIS A O 1
ATOM 623 N N . ALA A 1 87 ? 14.365 -14.986 -17.998 1.00 38.59 108 ALA A N 1
ATOM 624 C CA . ALA A 1 87 ? 15.601 -14.198 -17.980 1.00 38.71 108 ALA A CA 1
ATOM 625 C C . ALA A 1 87 ? 15.927 -13.527 -16.627 1.00 38.57 108 ALA A C 1
ATOM 626 O O . ALA A 1 87 ? 17.084 -13.134 -16.398 1.00 38.38 108 ALA A O 1
ATOM 628 N N . HIS A 1 88 ? 14.911 -13.389 -15.762 1.00 38.09 109 HIS A N 1
ATOM 629 C CA . HIS A 1 88 ? 15.048 -12.796 -14.411 1.00 37.41 109 HIS A CA 1
ATOM 630 C C . HIS A 1 88 ? 14.935 -13.823 -13.293 1.00 37.09 109 HIS A C 1
ATOM 631 O O . HIS A 1 88 ? 15.298 -13.533 -12.157 1.00 36.59 109 HIS A O 1
ATOM 638 N N . ARG A 1 89 ? 14.400 -14.998 -13.620 1.00 37.50 110 ARG A N 1
ATOM 639 C CA . ARG A 1 89 ? 14.067 -16.015 -12.629 1.00 37.87 110 ARG A CA 1
ATOM 640 C C . ARG A 1 89 ? 15.247 -16.306 -11.701 1.00 38.20 110 ARG A C 1
ATOM 641 O O . ARG A 1 89 ? 16.329 -16.644 -12.149 1.00 38.34 110 ARG A O 1
ATOM 649 N N . ASP A 1 90 ? 15.024 -16.082 -10.414 1.00 38.77 111 ASP A N 1
ATOM 650 C CA . ASP A 1 90 ? 15.954 -16.448 -9.335 1.00 39.96 111 ASP A CA 1
ATOM 651 C C . ASP A 1 90 ? 17.130 -15.495 -9.169 1.00 40.03 111 ASP A C 1
ATOM 652 O O . ASP A 1 90 ? 18.040 -15.717 -8.362 1.00 40.41 111 ASP A O 1
ATOM 657 N N . ARG A 1 91 ? 17.033 -14.387 -9.884 1.00 39.86 112 ARG A N 1
ATOM 658 C CA . ARG A 1 91 ? 17.932 -13.254 -9.732 1.00 40.01 112 ARG A CA 1
ATOM 659 C C . ARG A 1 91 ? 17.136 -12.017 -9.310 1.00 39.83 112 ARG A C 1
ATOM 660 O O . ARG A 1 91 ? 15.926 -11.924 -9.563 1.00 40.86 112 ARG A O 1
ATOM 668 N N . GLY A 1 92 ? 17.812 -11.058 -8.694 1.00 38.89 113 GLY A N 1
ATOM 669 C CA . GLY A 1 92 ? 17.180 -9.797 -8.311 1.00 38.78 113 GLY A CA 1
ATOM 670 C C . GLY A 1 92 ? 16.147 -9.904 -7.196 1.00 38.31 113 GLY A C 1
ATOM 671 O O . GLY A 1 92 ? 16.397 -10.534 -6.150 1.00 37.98 113 GLY A O 1
ATOM 672 N N . ILE A 1 93 ? 14.983 -9.287 -7.400 1.00 37.41 114 ILE A N 1
ATOM 673 C CA . ILE A 1 93 ? 13.946 -9.351 -6.355 1.00 37.29 114 ILE A CA 1
ATOM 674 C C . ILE A 1 93 ? 12.537 -9.801 -6.788 1.00 36.77 114 ILE A C 1
ATOM 675 O O . ILE A 1 93 ? 11.947 -10.665 -6.126 1.00 36.78 114 ILE A O 1
ATOM 680 N N . ILE A 1 94 ? 12.037 -9.269 -7.903 1.00 35.22 115 ILE A N 1
ATOM 681 C CA . ILE A 1 94 ? 10.676 -9.555 -8.356 1.00 34.39 115 ILE A CA 1
ATOM 682 C C . ILE A 1 94 ? 10.450 -11.049 -8.656 1.00 34.14 115 ILE A C 1
ATOM 683 O O . ILE A 1 94 ? 9.507 -11.643 -8.167 1.00 33.22 115 ILE A O 1
ATOM 688 N N . PHE A 1 95 ? 11.342 -11.650 -9.438 1.00 34.81 116 PHE A N 1
ATOM 689 C CA . PHE A 1 95 ? 11.117 -12.998 -9.952 1.00 35.43 116 PHE A CA 1
ATOM 690 C C . PHE A 1 95 ? 11.990 -14.083 -9.324 1.00 35.98 116 PHE A C 1
ATOM 691 O O . PHE A 1 95 ? 12.170 -15.142 -9.899 1.00 35.86 116 PHE A O 1
ATOM 699 N N . ASN A 1 96 ? 12.511 -13.850 -8.128 1.00 37.29 117 ASN A N 1
ATOM 700 C CA . ASN A 1 96 ? 13.320 -14.920 -7.529 1.00 38.29 117 ASN A CA 1
ATOM 701 C C . ASN A 1 96 ? 12.886 -15.593 -6.237 1.00 38.08 117 ASN A C 1
ATOM 702 O O . ASN A 1 96 ? 12.614 -14.948 -5.217 1.00 37.85 117 ASN A O 1
ATOM 707 N N . ASN A 1 97 ? 12.878 -16.907 -6.351 1.00 38.51 118 ASN A N 1
ATOM 708 C CA . ASN A 1 97 ? 12.406 -17.887 -5.406 1.00 39.46 118 ASN A CA 1
ATOM 709 C C . ASN A 1 97 ? 13.618 -18.641 -4.857 1.00 40.73 118 ASN A C 1
ATOM 710 O O . ASN A 1 97 ? 13.531 -19.787 -4.511 1.00 40.65 118 ASN A O 1
ATOM 715 N N . GLY A 1 98 ? 14.758 -17.971 -4.793 1.00 42.50 119 GLY A N 1
ATOM 716 C CA . GLY A 1 98 ? 15.998 -18.568 -4.340 1.00 44.73 119 GLY A CA 1
ATOM 717 C C . GLY A 1 98 ? 16.678 -17.895 -3.166 1.00 46.42 119 GLY A C 1
ATOM 718 O O . GLY A 1 98 ? 16.213 -16.918 -2.664 1.00 46.16 119 GLY A O 1
ATOM 719 N N . PRO A 1 99 ? 17.799 -18.444 -2.730 1.00 47.85 120 PRO A N 1
ATOM 720 C CA . PRO A 1 99 ? 18.428 -18.061 -1.465 1.00 48.59 120 PRO A CA 1
ATOM 721 C C . PRO A 1 99 ? 18.937 -16.655 -1.488 1.00 49.16 120 PRO A C 1
ATOM 722 O O . PRO A 1 99 ? 19.226 -16.022 -0.527 1.00 49.72 120 PRO A O 1
ATOM 726 N N . THR A 1 100 ? 19.014 -16.157 -2.676 1.00 49.14 121 THR A N 1
ATOM 727 C CA . THR A 1 100 ? 19.546 -14.874 -2.939 1.00 49.24 121 THR A CA 1
ATOM 728 C C . THR A 1 100 ? 18.513 -13.754 -2.773 1.00 48.88 121 THR A C 1
ATOM 729 O O . THR A 1 100 ? 18.864 -12.605 -2.731 1.00 48.99 121 THR A O 1
ATOM 733 N N . TRP A 1 101 ? 17.248 -14.104 -2.652 1.00 48.06 122 TRP A N 1
ATOM 734 C CA . TRP A 1 101 ? 16.210 -13.096 -2.619 1.00 47.34 122 TRP A CA 1
ATOM 735 C C . TRP A 1 101 ? 16.319 -12.185 -1.411 1.00 47.21 122 TRP A C 1
ATOM 736 O O . TRP A 1 101 ? 16.307 -10.993 -1.541 1.00 46.66 122 TRP A O 1
ATOM 747 N N . LYS A 1 102 ? 16.446 -12.776 -0.240 1.00 47.56 123 LYS A N 1
ATOM 748 C CA . LYS A 1 102 ? 16.331 -12.073 1.054 1.00 48.20 123 LYS A CA 1
ATOM 749 C C . LYS A 1 102 ? 17.265 -10.875 1.261 1.00 47.85 123 LYS A C 1
ATOM 750 O O . LYS A 1 102 ? 16.815 -9.804 1.668 1.00 47.98 123 LYS A O 1
ATOM 756 N N . ASP A 1 103 ? 18.557 -11.054 0.994 1.00 47.74 124 ASP A N 1
ATOM 757 C CA . ASP A 1 103 ? 19.536 -10.004 1.277 1.00 47.09 124 ASP A CA 1
ATOM 758 C C . ASP A 1 103 ? 19.656 -9.012 0.135 1.00 46.56 124 ASP A C 1
ATOM 759 O O . ASP A 1 103 ? 20.023 -7.861 0.357 1.00 46.15 124 ASP A O 1
ATOM 764 N N . ILE A 1 104 ? 19.361 -9.458 -1.086 1.00 46.49 125 ILE A N 1
ATOM 765 C CA . ILE A 1 104 ? 19.258 -8.521 -2.216 1.00 46.71 125 ILE A CA 1
ATOM 766 C C . ILE A 1 104 ? 18.071 -7.583 -1.993 1.00 46.09 125 ILE A C 1
ATOM 767 O O . ILE A 1 104 ? 18.215 -6.371 -2.146 1.00 46.49 125 ILE A O 1
ATOM 772 N N . ARG A 1 105 ? 16.916 -8.139 -1.613 1.00 45.49 126 ARG A N 1
ATOM 773 C CA . ARG A 1 105 ? 15.769 -7.312 -1.267 1.00 44.82 126 ARG A CA 1
ATOM 774 C C . ARG A 1 105 ? 16.141 -6.352 -0.142 1.00 45.19 126 ARG A C 1
ATOM 775 O O . ARG A 1 105 ? 16.028 -5.142 -0.316 1.00 44.66 126 ARG A O 1
ATOM 783 N N . ARG A 1 106 ? 16.619 -6.887 0.987 1.00 45.48 127 ARG A N 1
ATOM 784 C CA . ARG A 1 106 ? 16.925 -6.051 2.160 1.00 46.38 127 ARG A CA 1
ATOM 785 C C . ARG A 1 106 ? 17.894 -4.902 1.847 1.00 46.11 127 ARG A C 1
ATOM 786 O O . ARG A 1 106 ? 17.692 -3.763 2.300 1.00 45.69 127 ARG A O 1
ATOM 794 N N . PHE A 1 107 ? 18.929 -5.199 1.059 1.00 46.25 128 PHE A N 1
ATOM 795 C CA . PHE A 1 107 ? 19.930 -4.197 0.707 1.00 45.90 128 PHE A CA 1
ATOM 796 C C . PHE A 1 107 ? 19.358 -3.102 -0.194 1.00 45.87 128 PHE A C 1
ATOM 797 O O . PHE A 1 107 ? 19.620 -1.914 0.020 1.00 45.69 128 PHE A O 1
ATOM 805 N N . SER A 1 108 ? 18.596 -3.518 -1.205 1.00 45.96 129 SER A N 1
ATOM 806 C CA . SER A 1 108 ? 17.910 -2.605 -2.126 1.00 45.89 129 SER A CA 1
ATOM 807 C C . SER A 1 108 ? 16.973 -1.637 -1.389 1.00 46.04 129 SER A C 1
ATOM 808 O O . SER A 1 108 ? 16.900 -0.456 -1.735 1.00 46.03 129 SER A O 1
ATOM 811 N N . LEU A 1 109 ? 16.283 -2.139 -0.367 1.00 45.94 130 LEU A N 1
ATOM 812 C CA . LEU A 1 109 ? 15.327 -1.328 0.386 1.00 46.69 130 LEU A CA 1
ATOM 813 C C . LEU A 1 109 ? 16.011 -0.277 1.237 1.00 47.04 130 LEU A C 1
ATOM 814 O O . LEU A 1 109 ? 15.551 0.860 1.310 1.00 46.93 130 LEU A O 1
ATOM 819 N N . THR A 1 110 ? 17.115 -0.667 1.868 1.00 48.11 131 THR A N 1
ATOM 820 C CA . THR A 1 110 ? 17.936 0.245 2.645 1.00 48.77 131 THR A CA 1
ATOM 821 C C . THR A 1 110 ? 18.490 1.344 1.736 1.00 49.66 131 THR A C 1
ATOM 822 O O . THR A 1 110 ? 18.453 2.525 2.101 1.00 49.98 131 THR A O 1
ATOM 826 N N . THR A 1 111 ? 18.970 0.955 0.553 1.00 50.24 132 THR A N 1
ATOM 827 C CA . THR A 1 111 ? 19.505 1.902 -0.429 1.00 51.07 132 THR A CA 1
ATOM 828 C C . THR A 1 111 ? 18.394 2.816 -0.957 1.00 51.88 132 THR A C 1
ATOM 829 O O . THR A 1 111 ? 18.570 4.032 -1.015 1.00 51.91 132 THR A O 1
ATOM 833 N N . LEU A 1 112 ? 17.252 2.235 -1.323 1.00 53.01 133 LEU A N 1
ATOM 834 C CA . LEU A 1 112 ? 16.095 3.039 -1.728 1.00 54.19 133 LEU A CA 1
ATOM 835 C C . LEU A 1 112 ? 15.748 4.083 -0.658 1.00 54.92 133 LEU A C 1
ATOM 836 O O . LEU A 1 112 ? 15.628 5.273 -0.959 1.00 54.66 133 LEU A O 1
ATOM 841 N N . ARG A 1 113 ? 15.623 3.630 0.588 1.00 56.03 134 ARG A N 1
ATOM 842 C CA . ARG A 1 113 ? 15.334 4.518 1.699 1.00 57.24 134 ARG A CA 1
ATOM 843 C C . ARG A 1 113 ? 16.449 5.551 1.910 1.00 57.89 134 ARG A C 1
ATOM 844 O O . ARG A 1 113 ? 16.153 6.728 2.080 1.00 58.37 134 ARG A O 1
ATOM 852 N N . ASN A 1 114 ? 17.713 5.135 1.869 1.00 58.87 135 ASN A N 1
ATOM 853 C CA . ASN A 1 114 ? 18.831 6.087 1.997 1.00 60.09 135 ASN A CA 1
ATOM 854 C C . ASN A 1 114 ? 18.807 7.186 0.933 1.00 61.08 135 ASN A C 1
ATOM 855 O O . ASN A 1 114 ? 19.270 8.299 1.179 1.00 61.16 135 ASN A O 1
ATOM 860 N N . TYR A 1 115 ? 18.262 6.853 -0.239 1.00 62.48 136 TYR A N 1
ATOM 861 C CA . TYR A 1 115 ? 18.087 7.789 -1.360 1.00 63.66 136 TYR A CA 1
ATOM 862 C C . TYR A 1 115 ? 16.847 8.689 -1.260 1.00 64.53 136 TYR A C 1
ATOM 863 O O . TYR A 1 115 ? 16.666 9.592 -2.071 1.00 64.36 136 TYR A O 1
ATOM 872 N N . GLY A 1 116 ? 16.006 8.447 -0.261 1.00 66.00 137 GLY A N 1
ATOM 873 C CA . GLY A 1 116 ? 14.860 9.311 0.002 1.00 68.10 137 GLY A CA 1
ATOM 874 C C . GLY A 1 116 ? 14.115 8.883 1.250 1.00 69.78 137 GLY A C 1
ATOM 875 O O . GLY A 1 116 ? 14.695 8.829 2.342 1.00 69.88 137 GLY A O 1
ATOM 876 N N . GLY A 1 118 ? 11.443 9.956 3.592 1.00 71.03 139 GLY A N 1
ATOM 877 C CA . GLY A 1 118 ? 11.622 10.803 4.759 1.00 69.80 139 GLY A CA 1
ATOM 878 C C . GLY A 1 118 ? 12.752 11.792 4.533 1.00 68.77 139 GLY A C 1
ATOM 879 O O . GLY A 1 118 ? 12.646 12.952 4.948 1.00 69.20 139 GLY A O 1
ATOM 880 N N . LYS A 1 119 ? 13.815 11.334 3.858 1.00 67.34 140 LYS A N 1
ATOM 881 C CA . LYS A 1 119 ? 15.046 12.113 3.615 1.00 65.83 140 LYS A CA 1
ATOM 882 C C . LYS A 1 119 ? 14.823 13.463 2.895 1.00 64.63 140 LYS A C 1
ATOM 883 O O . LYS A 1 119 ? 15.652 14.372 3.008 1.00 64.59 140 LYS A O 1
ATOM 889 N N . GLN A 1 120 ? 13.705 13.583 2.176 1.00 63.07 141 GLN A N 1
ATOM 890 C CA . GLN A 1 120 ? 13.380 14.762 1.346 1.00 61.46 141 GLN A CA 1
ATOM 891 C C . GLN A 1 120 ? 14.175 14.802 0.017 1.00 59.97 141 GLN A C 1
ATOM 892 O O . GLN A 1 120 ? 13.960 15.690 -0.816 1.00 60.00 141 GLN A O 1
ATOM 898 N N . GLY A 1 121 ? 15.081 13.838 -0.171 1.00 57.95 142 GLY A N 1
ATOM 899 C CA . GLY A 1 121 ? 15.692 13.574 -1.473 1.00 55.50 142 GLY A CA 1
ATOM 900 C C . GLY A 1 121 ? 14.675 13.002 -2.468 1.00 53.85 142 GLY A C 1
ATOM 901 O O . GLY A 1 121 ? 14.805 13.198 -3.677 1.00 53.45 142 GLY A O 1
ATOM 902 N N . ASN A 1 122 ? 13.663 12.296 -1.959 1.00 51.98 143 ASN A N 1
ATOM 903 C CA . ASN A 1 122 ? 12.608 11.726 -2.807 1.00 50.32 143 ASN A CA 1
ATOM 904 C C . ASN A 1 122 ? 11.591 12.786 -3.254 1.00 49.55 143 ASN A C 1
ATOM 905 O O . ASN A 1 122 ? 11.259 12.873 -4.439 1.00 49.48 143 ASN A O 1
ATOM 910 N N . GLU A 1 123 ? 11.103 13.575 -2.297 1.00 48.41 144 GLU A N 1
ATOM 911 C CA . GLU A 1 123 ? 10.172 14.670 -2.559 1.00 47.64 144 GLU A CA 1
ATOM 912 C C . GLU A 1 123 ? 10.777 15.658 -3.552 1.00 47.32 144 GLU A C 1
ATOM 913 O O . GLU A 1 123 ? 10.171 15.965 -4.589 1.00 46.96 144 GLU A O 1
ATOM 919 N N . SER A 1 124 ? 11.978 16.140 -3.223 1.00 46.83 145 SER A N 1
ATOM 920 C CA . SER A 1 124 ? 12.727 17.087 -4.051 1.00 45.99 145 SER A CA 1
ATOM 921 C C . SER A 1 124 ? 12.881 16.530 -5.470 1.00 45.63 145 SER A C 1
ATOM 922 O O . SER A 1 124 ? 12.617 17.236 -6.453 1.00 45.18 145 SER A O 1
ATOM 925 N N . ARG A 1 125 ? 13.263 15.250 -5.546 1.00 44.87 146 ARG A N 1
ATOM 926 C CA . ARG A 1 125 ? 13.444 14.511 -6.800 1.00 44.87 146 ARG A CA 1
ATOM 927 C C . ARG A 1 125 ? 12.164 14.483 -7.634 1.00 43.88 146 ARG A C 1
ATOM 928 O O . ARG A 1 125 ? 12.213 14.682 -8.845 1.00 43.24 146 ARG A O 1
ATOM 936 N N . ILE A 1 126 ? 11.033 14.250 -6.961 1.00 43.50 147 ILE A N 1
ATOM 937 C CA . ILE A 1 126 ? 9.712 14.222 -7.592 1.00 43.20 147 ILE A CA 1
ATOM 938 C C . ILE A 1 126 ? 9.321 15.632 -8.012 1.00 43.65 147 ILE A C 1
ATOM 939 O O . ILE A 1 126 ? 8.890 15.843 -9.150 1.00 43.58 147 ILE A O 1
ATOM 944 N N . GLN A 1 127 ? 9.493 16.581 -7.090 1.00 44.24 148 GLN A N 1
ATOM 945 C CA . GLN A 1 127 ? 9.228 18.006 -7.322 1.00 44.80 148 GLN A CA 1
ATOM 946 C C . GLN A 1 127 ? 9.981 18.572 -8.525 1.00 44.94 148 GLN A C 1
ATOM 947 O O . GLN A 1 127 ? 9.451 19.404 -9.255 1.00 44.83 148 GLN A O 1
ATOM 953 N N . ARG A 1 128 ? 11.221 18.138 -8.723 1.00 45.32 149 ARG A N 1
ATOM 954 C CA . ARG A 1 128 ? 11.991 18.627 -9.862 1.00 46.11 149 ARG A CA 1
ATOM 955 C C . ARG A 1 128 ? 11.637 17.971 -11.194 1.00 45.42 149 ARG A C 1
ATOM 956 O O . ARG A 1 128 ? 11.815 18.579 -12.253 1.00 45.03 149 ARG A O 1
ATOM 964 N N . GLU A 1 129 ? 11.137 16.736 -11.136 1.00 44.99 150 GLU A N 1
ATOM 965 C CA . GLU A 1 129 ? 10.576 16.098 -12.326 1.00 44.55 150 GLU A CA 1
ATOM 966 C C . GLU A 1 129 ? 9.252 16.761 -12.709 1.00 44.01 150 GLU A C 1
ATOM 967 O O . GLU A 1 129 ? 8.976 16.955 -13.893 1.00 43.53 150 GLU A O 1
ATOM 973 N N . ALA A 1 130 ? 8.449 17.128 -11.711 1.00 43.30 151 ALA A N 1
ATOM 974 C CA . ALA A 1 130 ? 7.241 17.905 -11.981 1.00 43.58 151 ALA A CA 1
ATOM 975 C C . ALA A 1 130 ? 7.541 19.148 -12.840 1.00 43.93 151 ALA A C 1
ATOM 976 O O . ALA A 1 130 ? 6.702 19.556 -13.632 1.00 43.20 151 ALA A O 1
ATOM 978 N N . HIS A 1 131 ? 8.740 19.724 -12.702 1.00 44.61 152 HIS A N 1
ATOM 979 C CA . HIS A 1 131 ? 9.146 20.827 -13.577 1.00 45.73 152 HIS A CA 1
ATOM 980 C C . HIS A 1 131 ? 9.122 20.393 -15.057 1.00 45.47 152 HIS A C 1
ATOM 981 O O . HIS A 1 131 ? 8.542 21.078 -15.907 1.00 45.33 152 HIS A O 1
ATOM 988 N N . PHE A 1 132 ? 9.749 19.255 -15.351 1.00 45.44 153 PHE A N 1
ATOM 989 C CA . PHE A 1 132 ? 9.806 18.741 -16.721 1.00 45.23 153 PHE A CA 1
ATOM 990 C C . PHE A 1 132 ? 8.478 18.185 -17.198 1.00 44.11 153 PHE A C 1
ATOM 991 O O . PHE A 1 132 ? 8.143 18.332 -18.361 1.00 44.00 153 PHE A O 1
ATOM 999 N N . LEU A 1 133 ? 7.725 17.540 -16.309 1.00 43.44 154 LEU A N 1
ATOM 1000 C CA . LEU A 1 133 ? 6.397 17.061 -16.684 1.00 42.69 154 LEU A CA 1
ATOM 1001 C C . LEU A 1 133 ? 5.488 18.241 -17.049 1.00 42.97 154 LEU A C 1
ATOM 1002 O O . LEU A 1 133 ? 4.883 18.252 -18.122 1.00 42.58 154 LEU A O 1
ATOM 1007 N N . LEU A 1 134 ? 5.432 19.248 -16.179 1.00 43.03 155 LEU A N 1
ATOM 1008 C CA . LEU A 1 134 ? 4.600 20.427 -16.444 1.00 43.77 155 LEU A CA 1
ATOM 1009 C C . LEU A 1 134 ? 4.971 21.164 -17.759 1.00 43.92 155 LEU A C 1
ATOM 1010 O O . LEU A 1 134 ? 4.089 21.660 -18.455 1.00 44.50 155 LEU A O 1
ATOM 1015 N N . GLU A 1 135 ? 6.262 21.178 -18.107 1.00 44.40 156 GLU A N 1
ATOM 1016 C CA . GLU A 1 135 ? 6.773 21.781 -19.365 1.00 44.77 156 GLU A CA 1
ATOM 1017 C C . GLU A 1 135 ? 6.236 21.039 -20.594 1.00 44.51 156 GLU A C 1
ATOM 1018 O O . GLU A 1 135 ? 5.695 21.658 -21.511 1.00 44.55 156 GLU A O 1
ATOM 1024 N N . ALA A 1 136 ? 6.373 19.712 -20.586 1.00 44.45 157 ALA A N 1
ATOM 1025 C CA . ALA A 1 136 ? 5.882 18.852 -21.669 1.00 43.76 157 ALA A CA 1
ATOM 1026 C C . ALA A 1 136 ? 4.384 19.007 -21.943 1.00 43.37 157 ALA A C 1
ATOM 1027 O O . ALA A 1 136 ? 3.953 18.978 -23.097 1.00 43.34 157 ALA A O 1
ATOM 1029 N N . LEU A 1 137 ? 3.602 19.154 -20.878 1.00 43.26 158 LEU A N 1
ATOM 1030 C CA . LEU A 1 137 ? 2.146 19.294 -20.968 1.00 43.21 158 LEU A CA 1
ATOM 1031 C C . LEU A 1 137 ? 1.723 20.666 -21.506 1.00 43.92 158 LEU A C 1
ATOM 1032 O O . LEU A 1 137 ? 0.778 20.777 -22.296 1.00 43.35 158 LEU A O 1
ATOM 1037 N N . ARG A 1 138 ? 2.416 21.707 -21.048 1.00 45.12 159 ARG A N 1
ATOM 1038 C CA . ARG A 1 138 ? 2.263 23.059 -21.602 1.00 46.86 159 ARG A CA 1
ATOM 1039 C C . ARG A 1 138 ? 2.631 23.044 -23.091 1.00 46.61 159 ARG A C 1
ATOM 1040 O O . ARG A 1 138 ? 1.963 23.673 -23.907 1.00 46.94 159 ARG A O 1
ATOM 1048 N N . LYS A 1 139 ? 3.664 22.272 -23.432 1.00 46.59 160 LYS A N 1
ATOM 1049 C CA . LYS A 1 139 ? 4.178 22.148 -24.805 1.00 46.84 160 LYS A CA 1
ATOM 1050 C C . LYS A 1 139 ? 3.219 21.500 -25.810 1.00 46.35 160 LYS A C 1
ATOM 1051 O O . LYS A 1 139 ? 3.452 21.574 -27.013 1.00 46.36 160 LYS A O 1
ATOM 1057 N N . THR A 1 140 ? 2.165 20.862 -25.334 1.00 45.87 161 THR A N 1
ATOM 1058 C CA . THR A 1 140 ? 1.152 20.310 -26.208 1.00 45.83 161 THR A CA 1
ATOM 1059 C C . THR A 1 140 ? 0.166 21.393 -26.605 1.00 46.13 161 THR A C 1
ATOM 1060 O O . THR A 1 140 ? -0.706 21.200 -27.411 1.00 46.24 161 THR A O 1
ATOM 1064 N N . GLN A 1 141 ? 0.327 22.536 -25.983 1.00 46.59 162 GLN A N 1
ATOM 1065 C CA . GLN A 1 141 ? -0.553 23.669 -26.138 1.00 46.95 162 GLN A CA 1
ATOM 1066 C C . GLN A 1 141 ? -1.994 23.361 -26.495 1.00 46.60 162 GLN A C 1
ATOM 1067 O O . GLN A 1 141 ? -2.447 23.723 -27.545 1.00 46.62 162 GLN A O 1
ATOM 1073 N N . GLY A 1 142 ? -2.704 22.707 -25.577 1.00 45.82 163 GLY A N 1
ATOM 1074 C CA . GLY A 1 142 ? -4.126 22.506 -25.676 1.00 44.86 163 GLY A CA 1
ATOM 1075 C C . GLY A 1 142 ? -4.697 21.709 -26.827 1.00 44.87 163 GLY A C 1
ATOM 1076 O O . GLY A 1 142 ? -5.881 21.762 -27.063 1.00 44.85 163 GLY A O 1
ATOM 1077 N N . GLN A 1 143 ? -3.853 20.972 -27.527 1.00 43.94 164 GLN A N 1
ATOM 1078 C CA . GLN A 1 143 ? -4.250 20.095 -28.609 1.00 43.68 164 GLN A CA 1
ATOM 1079 C C . GLN A 1 143 ? -4.387 18.662 -28.100 1.00 42.50 164 GLN A C 1
ATOM 1080 O O . GLN A 1 143 ? -3.823 18.337 -27.101 1.00 41.87 164 GLN A O 1
ATOM 1086 N N . PRO A 1 144 ? -5.115 17.810 -28.800 1.00 41.58 165 PRO A N 1
ATOM 1087 C CA . PRO A 1 144 ? -5.186 16.398 -28.395 1.00 40.77 165 PRO A CA 1
ATOM 1088 C C . PRO A 1 144 ? -3.843 15.664 -28.436 1.00 40.27 165 PRO A C 1
ATOM 1089 O O . PRO A 1 144 ? -3.010 15.908 -29.333 1.00 40.36 165 PRO A O 1
ATOM 1093 N N . PHE A 1 145 ? -3.642 14.811 -27.423 1.00 39.09 166 PHE A N 1
ATOM 1094 C CA . PHE A 1 145 ? -2.427 14.005 -27.241 1.00 37.66 166 PHE A CA 1
ATOM 1095 C C . PHE A 1 145 ? -2.681 12.753 -26.410 1.00 36.75 166 PHE A C 1
ATOM 1096 O O . PHE A 1 145 ? -3.524 12.745 -25.513 1.00 36.16 166 PHE A O 1
ATOM 1104 N N . ASP A 1 146 ? -1.927 11.703 -26.722 1.00 36.49 167 ASP A N 1
ATOM 1105 C CA . ASP A 1 146 ? -1.930 10.446 -25.961 1.00 35.56 167 ASP A CA 1
ATOM 1106 C C . ASP A 1 146 ? -0.994 10.670 -24.789 1.00 34.62 167 ASP A C 1
ATOM 1107 O O . ASP A 1 146 ? 0.193 10.862 -25.000 1.00 34.35 167 ASP A O 1
ATOM 1112 N N . PRO A 1 147 ? -1.532 10.649 -23.546 1.00 34.42 168 PRO A N 1
ATOM 1113 C CA . PRO A 1 147 ? -0.726 10.924 -22.368 1.00 34.04 168 PRO A CA 1
ATOM 1114 C C . PRO A 1 147 ? 0.261 9.804 -21.999 1.00 34.19 168 PRO A C 1
ATOM 1115 O O . PRO A 1 147 ? 1.127 10.026 -21.161 1.00 34.46 168 PRO A O 1
ATOM 1119 N N . THR A 1 148 ? 0.140 8.639 -22.641 1.00 34.16 169 THR A N 1
ATOM 1120 C CA . THR A 1 148 ? 0.925 7.425 -22.319 1.00 33.71 169 THR A CA 1
ATOM 1121 C C . THR A 1 148 ? 2.424 7.659 -22.179 1.00 34.39 169 THR A C 1
ATOM 1122 O O . THR A 1 148 ? 3.042 7.327 -21.166 1.00 33.39 169 THR A O 1
ATOM 1126 N N . PHE A 1 149 ? 3.018 8.221 -23.218 1.00 35.84 170 PHE A N 1
ATOM 1127 C CA . PHE A 1 149 ? 4.453 8.360 -23.232 1.00 36.90 170 PHE A CA 1
ATOM 1128 C C . PHE A 1 149 ? 4.856 9.796 -22.956 1.00 36.75 170 PHE A C 1
ATOM 1129 O O . PHE A 1 149 ? 5.876 10.283 -23.441 1.00 37.59 170 PHE A O 1
ATOM 1137 N N . LEU A 1 150 ? 4.025 10.458 -22.162 1.00 36.48 171 LEU A N 1
ATOM 1138 C CA . LEU A 1 150 ? 4.297 11.803 -21.662 1.00 35.79 171 LEU A CA 1
ATOM 1139 C C . LEU A 1 150 ? 4.248 11.788 -20.120 1.00 34.97 171 LEU A C 1
ATOM 1140 O O . LEU A 1 150 ? 5.253 12.012 -19.461 1.00 34.66 171 LEU A O 1
ATOM 1145 N N . ILE A 1 151 ? 3.082 11.484 -19.562 1.00 34.74 172 ILE A N 1
ATOM 1146 C CA . ILE A 1 151 ? 2.952 11.182 -18.125 1.00 34.71 172 ILE A CA 1
ATOM 1147 C C . ILE A 1 151 ? 3.969 10.141 -17.640 1.00 34.12 172 ILE A C 1
ATOM 1148 O O . ILE A 1 151 ? 4.533 10.296 -16.568 1.00 33.56 172 ILE A O 1
ATOM 1153 N N . GLY A 1 152 ? 4.225 9.119 -18.463 1.00 34.21 173 GLY A N 1
ATOM 1154 C CA . GLY A 1 152 ? 5.142 8.024 -18.130 1.00 34.40 173 GLY A CA 1
ATOM 1155 C C . GLY A 1 152 ? 6.596 8.417 -17.909 1.00 34.49 173 GLY A C 1
ATOM 1156 O O . GLY A 1 152 ? 7.290 7.791 -17.108 1.00 33.73 173 GLY A O 1
ATOM 1157 N N . CYS A 1 153 ? 7.052 9.446 -18.621 1.00 34.29 174 CYS A N 1
ATOM 1158 C CA . CYS A 1 153 ? 8.399 9.975 -18.436 1.00 34.91 174 CYS A CA 1
ATOM 1159 C C . CYS A 1 153 ? 8.664 10.372 -16.996 1.00 34.62 174 CYS A C 1
ATOM 1160 O O . CYS A 1 153 ? 9.776 10.173 -16.512 1.00 34.00 174 CYS A O 1
ATOM 1163 N N . ALA A 1 154 ? 7.646 10.932 -16.326 1.00 34.70 175 ALA A N 1
ATOM 1164 C CA . ALA A 1 154 ? 7.783 11.380 -14.923 1.00 35.26 175 ALA A CA 1
ATOM 1165 C C . ALA A 1 154 ? 8.326 10.345 -13.938 1.00 34.99 175 ALA A C 1
ATOM 1166 O O . ALA A 1 154 ? 9.411 10.547 -13.407 1.00 35.65 175 ALA A O 1
ATOM 1168 N N . PRO A 1 155 ? 7.582 9.251 -13.666 1.00 35.31 176 PRO A N 1
ATOM 1169 C CA . PRO A 1 155 ? 8.159 8.215 -12.789 1.00 35.22 176 PRO A CA 1
ATOM 1170 C C . PRO A 1 155 ? 9.364 7.467 -13.356 1.00 35.28 176 PRO A C 1
ATOM 1171 O O . PRO A 1 155 ? 10.199 6.967 -12.583 1.00 35.44 176 PRO A O 1
ATOM 1175 N N . CYS A 1 156 ? 9.439 7.374 -14.684 1.00 35.63 177 CYS A N 1
ATOM 1176 C CA . CYS A 1 156 ? 10.579 6.751 -15.368 1.00 36.06 177 CYS A CA 1
ATOM 1177 C C . CYS A 1 156 ? 11.924 7.520 -15.112 1.00 36.36 177 CYS A C 1
ATOM 1178 O O . CYS A 1 156 ? 12.942 6.900 -14.808 1.00 34.85 177 CYS A O 1
ATOM 1181 N N . ASN A 1 157 ? 11.909 8.852 -15.238 1.00 36.49 178 ASN A N 1
ATOM 1182 C CA . ASN A 1 157 ? 13.075 9.668 -14.848 1.00 37.63 178 ASN A CA 1
ATOM 1183 C C . ASN A 1 157 ? 13.414 9.602 -13.356 1.00 38.23 178 ASN A C 1
ATOM 1184 O O . ASN A 1 157 ? 14.590 9.535 -13.001 1.00 38.62 178 ASN A O 1
ATOM 1189 N N . VAL A 1 158 ? 12.385 9.579 -12.502 1.00 38.79 179 VAL A N 1
ATOM 1190 C CA . VAL A 1 158 ? 12.567 9.570 -11.052 1.00 38.68 179 VAL A CA 1
ATOM 1191 C C . VAL A 1 158 ? 13.357 8.334 -10.642 1.00 38.94 179 VAL A C 1
ATOM 1192 O O . VAL A 1 158 ? 14.363 8.439 -9.925 1.00 38.58 179 VAL A O 1
ATOM 1196 N N . ILE A 1 159 ? 12.912 7.170 -11.126 1.00 38.97 180 ILE A N 1
ATOM 1197 C CA . ILE A 1 159 ? 13.633 5.913 -10.925 1.00 38.29 180 ILE A CA 1
ATOM 1198 C C . ILE A 1 159 ? 14.973 5.859 -11.678 1.00 38.98 180 ILE A C 1
ATOM 1199 O O . ILE A 1 159 ? 15.900 5.202 -11.216 1.00 39.26 180 ILE A O 1
ATOM 1204 N N . ALA A 1 160 ? 15.075 6.527 -12.825 1.00 39.15 181 ALA A N 1
ATOM 1205 C CA . ALA A 1 160 ? 16.376 6.669 -13.497 1.00 40.16 181 ALA A CA 1
ATOM 1206 C C . ALA A 1 160 ? 17.389 7.474 -12.660 1.00 40.82 181 ALA A C 1
ATOM 1207 O O . ALA A 1 160 ? 18.554 7.106 -12.584 1.00 40.79 181 ALA A O 1
ATOM 1209 N N . ASP A 1 161 ? 16.946 8.548 -12.017 1.00 42.25 182 ASP A N 1
ATOM 1210 C CA . ASP A 1 161 ? 17.824 9.283 -11.088 1.00 43.82 182 ASP A CA 1
ATOM 1211 C C . ASP A 1 161 ? 18.402 8.389 -9.980 1.00 44.23 182 ASP A C 1
ATOM 1212 O O . ASP A 1 161 ? 19.625 8.263 -9.867 1.00 44.74 182 ASP A O 1
ATOM 1217 N N . ILE A 1 162 ? 17.530 7.762 -9.185 1.00 44.55 183 ILE A N 1
ATOM 1218 C CA . ILE A 1 162 ? 17.952 6.799 -8.144 1.00 44.55 183 ILE A CA 1
ATOM 1219 C C . ILE A 1 162 ? 18.887 5.704 -8.679 1.00 44.69 183 ILE A C 1
ATOM 1220 O O . ILE A 1 162 ? 19.943 5.455 -8.107 1.00 44.99 183 ILE A O 1
ATOM 1225 N N . LEU A 1 163 ? 18.498 5.070 -9.781 1.00 44.64 184 LEU A N 1
ATOM 1226 C CA . LEU A 1 163 ? 19.212 3.909 -10.317 1.00 44.86 184 LEU A CA 1
ATOM 1227 C C . LEU A 1 163 ? 20.535 4.237 -11.007 1.00 45.38 184 LEU A C 1
ATOM 1228 O O . LEU A 1 163 ? 21.552 3.616 -10.705 1.00 44.96 184 LEU A O 1
ATOM 1233 N N . PHE A 1 164 ? 20.511 5.206 -11.929 1.00 46.00 185 PHE A N 1
ATOM 1234 C CA . PHE A 1 164 ? 21.637 5.446 -12.847 1.00 46.54 185 PHE A CA 1
ATOM 1235 C C . PHE A 1 164 ? 22.287 6.824 -12.761 1.00 47.40 185 PHE A C 1
ATOM 1236 O O . PHE A 1 164 ? 23.305 7.048 -13.419 1.00 47.37 185 PHE A O 1
ATOM 1244 N N . ARG A 1 165 ? 21.714 7.741 -11.978 1.00 48.47 186 ARG A N 1
ATOM 1245 C CA . ARG A 1 165 ? 22.161 9.143 -11.969 1.00 49.69 186 ARG A CA 1
ATOM 1246 C C . ARG A 1 165 ? 21.808 9.804 -13.321 1.00 49.91 186 ARG A C 1
ATOM 1247 O O . ARG A 1 165 ? 22.317 10.873 -13.671 1.00 49.78 186 ARG A O 1
ATOM 1255 N N . LYS A 1 166 ? 20.906 9.159 -14.063 1.00 50.05 187 LYS A N 1
ATOM 1256 C CA . LYS A 1 166 ? 20.607 9.514 -15.446 1.00 49.98 187 LYS A CA 1
ATOM 1257 C C . LYS A 1 166 ? 19.257 10.211 -15.566 1.00 50.21 187 LYS A C 1
ATOM 1258 O O . LYS A 1 166 ? 18.243 9.745 -15.018 1.00 50.10 187 LYS A O 1
ATOM 1264 N N . HIS A 1 167 ? 19.261 11.339 -16.275 1.00 50.15 188 HIS A N 1
ATOM 1265 C CA . HIS A 1 167 ? 18.045 12.074 -16.606 1.00 49.85 188 HIS A CA 1
ATOM 1266 C C . HIS A 1 167 ? 17.868 12.179 -18.124 1.00 49.83 188 HIS A C 1
ATOM 1267 O O . HIS A 1 167 ? 18.802 12.544 -18.857 1.00 49.86 188 HIS A O 1
ATOM 1274 N N . PHE A 1 168 ? 16.653 11.863 -18.575 1.00 49.02 189 PHE A N 1
ATOM 1275 C CA . PHE A 1 168 ? 16.326 11.751 -19.984 1.00 47.84 189 PHE A CA 1
ATOM 1276 C C . PHE A 1 168 ? 15.431 12.897 -20.436 1.00 47.56 189 PHE A C 1
ATOM 1277 O O . PHE A 1 168 ? 14.491 13.280 -19.737 1.00 46.61 189 PHE A O 1
ATOM 1285 N N . ASP A 1 169 ? 15.714 13.423 -21.623 1.00 47.66 190 ASP A N 1
ATOM 1286 C CA . ASP A 1 169 ? 14.783 14.317 -22.297 1.00 47.94 190 ASP A CA 1
ATOM 1287 C C . ASP A 1 169 ? 13.533 13.522 -22.704 1.00 47.65 190 ASP A C 1
ATOM 1288 O O . ASP A 1 169 ? 13.625 12.333 -23.072 1.00 47.33 190 ASP A O 1
ATOM 1293 N N . TYR A 1 170 ? 12.378 14.182 -22.636 1.00 46.98 191 TYR A N 1
ATOM 1294 C CA . TYR A 1 170 ? 11.083 13.566 -22.976 1.00 46.67 191 TYR A CA 1
ATOM 1295 C C . TYR A 1 170 ? 10.969 13.134 -24.459 1.00 46.83 191 TYR A C 1
ATOM 1296 O O . TYR A 1 170 ? 10.109 12.313 -24.808 1.00 47.14 191 TYR A O 1
ATOM 1305 N N . ASN A 1 171 ? 11.857 13.657 -25.309 1.00 46.82 192 ASN A N 1
ATOM 1306 C CA . ASN A 1 171 ? 11.873 13.356 -26.758 1.00 46.86 192 ASN A CA 1
ATOM 1307 C C . ASN A 1 171 ? 12.936 12.345 -27.181 1.00 46.55 192 ASN A C 1
ATOM 1308 O O . ASN A 1 171 ? 13.004 11.968 -28.356 1.00 46.21 192 ASN A O 1
ATOM 1313 N N . ASP A 1 172 ? 13.754 11.913 -26.221 1.00 46.31 193 ASP A N 1
ATOM 1314 C CA . ASP A 1 172 ? 14.926 11.065 -26.482 1.00 46.16 193 ASP A CA 1
ATOM 1315 C C . ASP A 1 172 ? 14.539 9.639 -26.894 1.00 46.16 193 ASP A C 1
ATOM 1316 O O . ASP A 1 172 ? 13.598 9.051 -26.348 1.00 46.15 193 ASP A O 1
ATOM 1321 N N . GLU A 1 173 ? 15.287 9.097 -27.855 1.00 46.13 194 GLU A N 1
ATOM 1322 C CA . GLU A 1 173 ? 14.947 7.847 -28.546 1.00 46.01 194 GLU A CA 1
ATOM 1323 C C . GLU A 1 173 ? 14.923 6.579 -27.672 1.00 45.02 194 GLU A C 1
ATOM 1324 O O . GLU A 1 173 ? 13.948 5.824 -27.734 1.00 44.32 194 GLU A O 1
ATOM 1330 N N . LYS A 1 174 ? 15.984 6.332 -26.890 1.00 44.22 195 LYS A N 1
ATOM 1331 C CA . LYS A 1 174 ? 16.024 5.127 -26.032 1.00 43.40 195 LYS A CA 1
ATOM 1332 C C . LYS A 1 174 ? 15.126 5.266 -24.796 1.00 42.19 195 LYS A C 1
ATOM 1333 O O . LYS A 1 174 ? 14.647 4.274 -24.255 1.00 42.05 195 LYS A O 1
ATOM 1339 N N . PHE A 1 175 ? 14.883 6.507 -24.373 1.00 40.85 196 PHE A N 1
ATOM 1340 C CA . PHE A 1 175 ? 13.892 6.797 -23.341 1.00 38.99 196 PHE A CA 1
ATOM 1341 C C . PHE A 1 175 ? 12.540 6.222 -23.761 1.00 38.42 196 PHE A C 1
ATOM 1342 O O . PHE A 1 175 ? 12.028 5.270 -23.148 1.00 37.35 196 PHE A O 1
ATOM 1350 N N . LEU A 1 176 ? 12.002 6.793 -24.837 1.00 37.95 197 LEU A N 1
ATOM 1351 C CA . LEU A 1 176 ? 10.718 6.386 -25.414 1.00 37.36 197 LEU A CA 1
ATOM 1352 C C . LEU A 1 176 ? 10.630 4.889 -25.701 1.00 36.81 197 LEU A C 1
ATOM 1353 O O . LEU A 1 176 ? 9.584 4.277 -25.489 1.00 36.35 197 LEU A O 1
ATOM 1358 N N . ARG A 1 177 ? 11.738 4.308 -26.159 1.00 35.92 198 ARG A N 1
ATOM 1359 C CA . ARG A 1 177 ? 11.789 2.877 -26.448 1.00 35.37 198 ARG A CA 1
ATOM 1360 C C . ARG A 1 177 ? 11.675 1.980 -25.187 1.00 34.77 198 ARG A C 1
ATOM 1361 O O . ARG A 1 177 ? 10.969 0.967 -25.210 1.00 34.37 198 ARG A O 1
ATOM 1369 N N . LEU A 1 178 ? 12.385 2.349 -24.121 1.00 34.53 199 LEU A N 1
ATOM 1370 C CA . LEU A 1 178 ? 12.339 1.637 -22.838 1.00 34.65 199 LEU A CA 1
ATOM 1371 C C . LEU A 1 178 ? 10.922 1.684 -22.260 1.00 34.49 199 LEU A C 1
ATOM 1372 O O . LEU A 1 178 ? 10.409 0.656 -21.782 1.00 34.44 199 LEU A O 1
ATOM 1377 N N . MET A 1 179 ? 10.298 2.863 -22.322 1.00 34.11 200 MET A N 1
ATOM 1378 C CA . MET A 1 179 ? 8.896 3.027 -21.902 1.00 34.99 200 MET A CA 1
ATOM 1379 C C . MET A 1 179 ? 7.938 2.191 -22.756 1.00 34.64 200 MET A C 1
ATOM 1380 O O . MET A 1 179 ? 7.002 1.596 -22.216 1.00 34.29 200 MET A O 1
ATOM 1385 N N . TYR A 1 180 ? 8.205 2.142 -24.065 1.00 33.86 201 TYR A N 1
ATOM 1386 C CA . TYR A 1 180 ? 7.423 1.360 -25.023 1.00 34.01 201 TYR A CA 1
ATOM 1387 C C . TYR A 1 180 ? 7.418 -0.112 -24.634 1.00 33.56 201 TYR A C 1
ATOM 1388 O O . TYR A 1 180 ? 6.367 -0.758 -24.631 1.00 33.19 201 TYR A O 1
ATOM 1397 N N . LEU A 1 181 ? 8.608 -0.624 -24.311 1.00 33.17 202 LEU A N 1
ATOM 1398 C CA . LEU A 1 181 ? 8.794 -2.016 -23.943 1.00 32.24 202 LEU A CA 1
ATOM 1399 C C . LEU A 1 181 ? 8.138 -2.378 -22.595 1.00 32.41 202 LEU A C 1
ATOM 1400 O O . LEU A 1 181 ? 7.542 -3.465 -22.468 1.00 32.87 202 LEU A O 1
ATOM 1405 N N . PHE A 1 182 ? 8.290 -1.491 -21.605 1.00 31.16 203 PHE A N 1
ATOM 1406 C CA . PHE A 1 182 ? 7.648 -1.611 -20.282 1.00 30.52 203 PHE A CA 1
ATOM 1407 C C . PHE A 1 182 ? 6.133 -1.726 -20.465 1.00 30.37 203 PHE A C 1
ATOM 1408 O O . PHE A 1 182 ? 5.507 -2.690 -19.970 1.00 30.02 203 PHE A O 1
ATOM 1416 N N . ASN A 1 183 ? 5.588 -0.739 -21.199 1.00 29.17 204 ASN A N 1
ATOM 1417 C CA . ASN A 1 183 ? 4.171 -0.658 -21.579 1.00 29.25 204 ASN A CA 1
ATOM 1418 C C . ASN A 1 183 ? 3.701 -1.893 -22.306 1.00 28.56 204 ASN A C 1
ATOM 1419 O O . ASN A 1 183 ? 2.699 -2.463 -21.911 1.00 28.35 204 ASN A O 1
ATOM 1424 N N . GLU A 1 184 ? 4.421 -2.298 -23.352 1.00 28.64 205 GLU A N 1
ATOM 1425 C CA . GLU A 1 184 ? 4.082 -3.526 -24.092 1.00 28.56 205 GLU A CA 1
ATOM 1426 C C . GLU A 1 184 ? 4.031 -4.782 -23.220 1.00 27.95 205 GLU A C 1
ATOM 1427 O O . GLU A 1 184 ? 3.104 -5.603 -23.358 1.00 27.96 205 GLU A O 1
ATOM 1433 N N . ASN A 1 185 ? 5.038 -4.946 -22.369 1.00 26.92 206 ASN A N 1
ATOM 1434 C CA . ASN A 1 185 ? 5.103 -6.089 -21.454 1.00 25.80 206 ASN A CA 1
ATOM 1435 C C . ASN A 1 185 ? 3.928 -6.137 -20.441 1.00 25.65 206 ASN A C 1
ATOM 1436 O O . ASN A 1 185 ? 3.153 -7.100 -20.419 1.00 24.89 206 ASN A O 1
ATOM 1441 N N . PHE A 1 186 ? 3.781 -5.083 -19.644 1.00 25.08 207 PHE A N 1
ATOM 1442 C CA . PHE A 1 186 ? 2.607 -4.956 -18.757 1.00 25.18 207 PHE A CA 1
ATOM 1443 C C . PHE A 1 186 ? 1.302 -5.264 -19.508 1.00 24.59 207 PHE A C 1
ATOM 1444 O O . PHE A 1 186 ? 0.494 -6.018 -19.005 1.00 23.11 207 PHE A O 1
ATOM 1452 N N . HIS A 1 187 ? 1.157 -4.720 -20.720 1.00 25.12 208 HIS A N 1
ATOM 1453 C CA . HIS A 1 187 ? -0.004 -4.953 -21.599 1.00 26.22 208 HIS A CA 1
ATOM 1454 C C . HIS A 1 187 ? -0.198 -6.438 -21.995 1.00 26.51 208 HIS A C 1
ATOM 1455 O O . HIS A 1 187 ? -1.297 -6.995 -21.851 1.00 27.42 208 HIS A O 1
ATOM 1462 N N . LEU A 1 188 ? 0.853 -7.041 -22.539 1.00 25.94 209 LEU A N 1
ATOM 1463 C CA . LEU A 1 188 ? 0.786 -8.405 -23.084 1.00 25.95 209 LEU A CA 1
ATOM 1464 C C . LEU A 1 188 ? 0.649 -9.465 -22.002 1.00 25.80 209 LEU A C 1
ATOM 1465 O O . LEU A 1 188 ? -0.048 -10.469 -22.191 1.00 25.26 209 LEU A O 1
ATOM 1470 N N . LEU A 1 189 ? 1.284 -9.205 -20.860 1.00 25.36 210 LEU A N 1
ATOM 1471 C CA . LEU A 1 189 ? 1.137 -10.027 -19.674 1.00 25.10 210 LEU A CA 1
ATOM 1472 C C . LEU A 1 189 ? -0.292 -10.026 -19.096 1.00 25.29 210 LEU A C 1
ATOM 1473 O O . LEU A 1 189 ? -0.635 -10.830 -18.245 1.00 25.49 210 LEU A O 1
ATOM 1478 N N . SER A 1 190 ? -1.121 -9.107 -19.575 1.00 24.41 211 SER A N 1
ATOM 1479 C CA . SER A 1 190 ? -2.469 -8.990 -19.117 1.00 23.38 211 SER A CA 1
ATOM 1480 C C . SER A 1 190 ? -3.423 -9.591 -20.174 1.00 24.03 211 SER A C 1
ATOM 1481 O O . SER A 1 190 ? -4.636 -9.430 -20.076 1.00 23.58 211 SER A O 1
ATOM 1484 N N . THR A 1 191 ? -2.858 -10.231 -21.203 1.00 23.91 212 THR A N 1
ATOM 1485 C CA . THR A 1 191 ? -3.668 -10.794 -22.301 1.00 25.04 212 THR A CA 1
ATOM 1486 C C . THR A 1 191 ? -3.880 -12.294 -22.135 1.00 25.61 212 THR A C 1
ATOM 1487 O O . THR A 1 191 ? -3.098 -12.946 -21.461 1.00 25.54 212 THR A O 1
ATOM 1491 N N . PRO A 1 192 ? -4.935 -12.846 -22.761 1.00 26.37 213 PRO A N 1
ATOM 1492 C CA . PRO A 1 192 ? -5.212 -14.258 -22.544 1.00 26.91 213 PRO A CA 1
ATOM 1493 C C . PRO A 1 192 ? -4.114 -15.237 -23.029 1.00 27.22 213 PRO A C 1
ATOM 1494 O O . PRO A 1 192 ? -3.893 -16.252 -22.369 1.00 27.50 213 PRO A O 1
ATOM 1498 N N . TRP A 1 193 ? -3.436 -14.938 -24.141 1.00 27.85 214 TRP A N 1
ATOM 1499 C CA . TRP A 1 193 ? -2.391 -15.838 -24.670 1.00 27.46 214 TRP A CA 1
ATOM 1500 C C . TRP A 1 193 ? -1.237 -15.973 -23.682 1.00 27.34 214 TRP A C 1
ATOM 1501 O O . TRP A 1 193 ? -0.779 -17.067 -23.430 1.00 27.42 214 TRP A O 1
ATOM 1512 N N . LEU A 1 194 ? -0.794 -14.860 -23.114 1.00 27.42 215 LEU A N 1
ATOM 1513 C CA . LEU A 1 194 ? 0.216 -14.881 -22.066 1.00 27.57 215 LEU A CA 1
ATOM 1514 C C . LEU A 1 194 ? -0.225 -15.601 -20.780 1.00 28.48 215 LEU A C 1
ATOM 1515 O O . LEU A 1 194 ? 0.576 -16.268 -20.125 1.00 29.23 215 LEU A O 1
ATOM 1520 N N . GLN A 1 195 ? -1.497 -15.483 -20.421 1.00 29.11 216 GLN A N 1
ATOM 1521 C CA . GLN A 1 195 ? -2.023 -16.240 -19.280 1.00 29.27 216 GLN A CA 1
ATOM 1522 C C . GLN A 1 195 ? -1.913 -17.748 -19.513 1.00 28.72 216 GLN A C 1
ATOM 1523 O O . GLN A 1 195 ? -1.532 -18.506 -18.616 1.00 28.63 216 GLN A O 1
ATOM 1529 N N . LEU A 1 196 ? -2.225 -18.173 -20.730 1.00 28.40 217 LEU A N 1
ATOM 1530 C CA . LEU A 1 196 ? -2.116 -19.565 -21.098 1.00 28.58 217 LEU A CA 1
ATOM 1531 C C . LEU A 1 196 ? -0.633 -19.997 -21.142 1.00 29.67 217 LEU A C 1
ATOM 1532 O O . LEU A 1 196 ? -0.294 -21.085 -20.704 1.00 28.96 217 LEU A O 1
ATOM 1537 N N . TYR A 1 197 ? 0.230 -19.129 -21.667 1.00 31.10 218 TYR A N 1
ATOM 1538 C CA . TYR A 1 197 ? 1.652 -19.432 -21.785 1.00 32.55 218 TYR A CA 1
ATOM 1539 C C . TYR A 1 197 ? 2.308 -19.679 -20.413 1.00 32.97 218 TYR A C 1
ATOM 1540 O O . TYR A 1 197 ? 3.098 -20.607 -20.283 1.00 33.51 218 TYR A O 1
ATOM 1549 N N . ASN A 1 198 ? 1.964 -18.886 -19.404 1.00 33.45 219 ASN A N 1
ATOM 1550 C CA . ASN A 1 198 ? 2.646 -18.982 -18.093 1.00 34.11 219 ASN A CA 1
ATOM 1551 C C . ASN A 1 198 ? 2.340 -20.261 -17.284 1.00 33.81 219 ASN A C 1
ATOM 1552 O O . ASN A 1 198 ? 3.084 -20.613 -16.355 1.00 33.64 219 ASN A O 1
ATOM 1557 N N . ASN A 1 199 ? 1.282 -20.968 -17.680 1.00 32.85 220 ASN A N 1
ATOM 1558 C CA . ASN A 1 199 ? 0.927 -22.254 -17.077 1.00 33.27 220 ASN A CA 1
ATOM 1559 C C . ASN A 1 199 ? 1.112 -23.468 -18.001 1.00 32.93 220 ASN A C 1
ATOM 1560 O O . ASN A 1 199 ? 0.902 -24.609 -17.569 1.00 32.54 220 ASN A O 1
ATOM 1565 N N . PHE A 1 200 ? 1.436 -23.217 -19.271 1.00 32.75 221 PHE A N 1
ATOM 1566 C CA . PHE A 1 200 ? 1.771 -24.298 -20.227 1.00 33.26 221 PHE A CA 1
ATOM 1567 C C . PHE A 1 200 ? 3.069 -23.998 -21.037 1.00 33.24 221 PHE A C 1
ATOM 1568 O O . PHE A 1 200 ? 3.093 -24.205 -22.257 1.00 32.56 221 PHE A O 1
ATOM 1576 N N . PRO A 1 201 ? 4.143 -23.512 -20.357 1.00 33.19 222 PRO A N 1
ATOM 1577 C CA . PRO A 1 201 ? 5.260 -22.937 -21.104 1.00 33.91 222 PRO A CA 1
ATOM 1578 C C . PRO A 1 201 ? 6.009 -23.949 -21.971 1.00 34.54 222 PRO A C 1
ATOM 1579 O O . PRO A 1 201 ? 6.500 -23.586 -23.024 1.00 34.20 222 PRO A O 1
ATOM 1583 N N . SER A 1 202 ? 6.053 -25.208 -21.540 1.00 35.81 223 SER A N 1
ATOM 1584 C CA . SER A 1 202 ? 6.803 -26.243 -22.247 1.00 37.04 223 SER A CA 1
ATOM 1585 C C . SER A 1 202 ? 6.143 -26.678 -23.564 1.00 37.35 223 SER A C 1
ATOM 1586 O O . SER A 1 202 ? 6.851 -26.867 -24.555 1.00 37.44 223 SER A O 1
ATOM 1589 N N . PHE A 1 203 ? 4.808 -26.837 -23.562 1.00 37.40 224 PHE A N 1
ATOM 1590 C CA . PHE A 1 203 ? 3.993 -27.088 -24.776 1.00 37.54 224 PHE A CA 1
ATOM 1591 C C . PHE A 1 203 ? 3.990 -25.937 -25.800 1.00 37.10 224 PHE A C 1
ATOM 1592 O O . PHE A 1 203 ? 3.859 -26.166 -26.989 1.00 36.88 224 PHE A O 1
ATOM 1600 N N . LEU A 1 204 ? 4.112 -24.706 -25.314 1.00 36.82 225 LEU A N 1
ATOM 1601 C CA . LEU A 1 204 ? 3.808 -23.507 -26.094 1.00 37.11 225 LEU A CA 1
ATOM 1602 C C . LEU A 1 204 ? 5.011 -22.621 -26.426 1.00 36.94 225 LEU A C 1
ATOM 1603 O O . LEU A 1 204 ? 5.002 -21.900 -27.434 1.00 36.16 225 LEU A O 1
ATOM 1608 N N . HIS A 1 205 ? 6.038 -22.670 -25.573 1.00 37.28 226 HIS A N 1
ATOM 1609 C CA . HIS A 1 205 ? 7.210 -21.785 -25.713 1.00 37.22 226 HIS A CA 1
ATOM 1610 C C . HIS A 1 205 ? 7.746 -21.644 -27.129 1.00 36.93 226 HIS A C 1
ATOM 1611 O O . HIS A 1 205 ? 8.073 -20.538 -27.554 1.00 37.17 226 HIS A O 1
ATOM 1618 N N . TYR A 1 206 ? 7.823 -22.761 -27.849 1.00 37.04 227 TYR A N 1
ATOM 1619 C CA . TYR A 1 206 ? 8.440 -22.780 -29.172 1.00 37.44 227 TYR A CA 1
ATOM 1620 C C . TYR A 1 206 ? 7.462 -22.739 -30.342 1.00 37.20 227 TYR A C 1
ATOM 1621 O O . TYR A 1 206 ? 7.858 -22.920 -31.484 1.00 36.69 227 TYR A O 1
ATOM 1630 N N . LEU A 1 207 ? 6.185 -22.500 -30.053 1.00 37.36 228 LEU A N 1
ATOM 1631 C CA . LEU A 1 207 ? 5.217 -22.147 -31.104 1.00 36.68 228 LEU A CA 1
ATOM 1632 C C . LEU A 1 207 ? 5.352 -20.632 -31.354 1.00 35.47 228 LEU A C 1
ATOM 1633 O O . LEU A 1 207 ? 5.954 -19.944 -30.562 1.00 35.19 228 LEU A O 1
ATOM 1638 N N . PRO A 1 208 ? 4.823 -20.107 -32.471 1.00 35.34 229 PRO A N 1
ATOM 1639 C CA . PRO A 1 208 ? 4.848 -18.641 -32.541 1.00 34.43 229 PRO A CA 1
ATOM 1640 C C . PRO A 1 208 ? 3.795 -17.970 -31.630 1.00 33.49 229 PRO A C 1
ATOM 1641 O O . PRO A 1 208 ? 2.909 -18.649 -31.085 1.00 32.88 229 PRO A O 1
ATOM 1645 N N . GLY A 1 209 ? 3.905 -16.658 -31.460 1.00 32.72 230 GLY A N 1
ATOM 1646 C CA . GLY A 1 209 ? 2.940 -15.906 -30.670 1.00 32.09 230 GLY A CA 1
ATOM 1647 C C . GLY A 1 209 ? 3.509 -14.826 -29.767 1.00 31.60 230 GLY A C 1
ATOM 1648 O O . GLY A 1 209 ? 4.731 -14.661 -29.647 1.00 31.46 230 GLY A O 1
ATOM 1649 N N . SER A 1 210 ? 2.605 -14.102 -29.111 1.00 30.95 231 SER A N 1
ATOM 1650 C CA . SER A 1 210 ? 2.969 -12.929 -28.320 1.00 29.91 231 SER A CA 1
ATOM 1651 C C . SER A 1 210 ? 3.937 -13.179 -27.152 1.00 29.81 231 SER A C 1
ATOM 1652 O O . SER A 1 210 ? 4.589 -12.259 -26.704 1.00 29.13 231 SER A O 1
ATOM 1655 N N . HIS A 1 211 ? 4.030 -14.416 -26.677 1.00 29.90 232 HIS A N 1
ATOM 1656 C CA . HIS A 1 211 ? 4.994 -14.741 -25.623 1.00 30.14 232 HIS A CA 1
ATOM 1657 C C . HIS A 1 211 ? 6.415 -14.418 -26.089 1.00 30.78 232 HIS A C 1
ATOM 1658 O O . HIS A 1 211 ? 7.218 -13.935 -25.300 1.00 29.95 232 HIS A O 1
ATOM 1665 N N . ARG A 1 212 ? 6.684 -14.669 -27.379 1.00 31.56 233 ARG A N 1
ATOM 1666 C CA . ARG A 1 212 ? 7.980 -14.378 -28.012 1.00 32.53 233 ARG A CA 1
ATOM 1667 C C . ARG A 1 212 ? 8.302 -12.890 -28.009 1.00 32.05 233 ARG A C 1
ATOM 1668 O O . ARG A 1 212 ? 9.444 -12.519 -27.826 1.00 32.49 233 ARG A O 1
ATOM 1676 N N . LYS A 1 213 ? 7.296 -12.039 -28.198 1.00 31.59 234 LYS A N 1
ATOM 1677 C CA . LYS A 1 213 ? 7.507 -10.603 -28.084 1.00 31.53 234 LYS A CA 1
ATOM 1678 C C . LYS A 1 213 ? 7.882 -10.197 -26.651 1.00 30.96 234 LYS A C 1
ATOM 1679 O O . LYS A 1 213 ? 8.765 -9.365 -26.476 1.00 29.16 234 LYS A O 1
ATOM 1685 N N . VAL A 1 214 ? 7.222 -10.800 -25.651 1.00 30.40 235 VAL A N 1
ATOM 1686 C CA . VAL A 1 214 ? 7.527 -10.504 -24.253 1.00 30.25 235 VAL A CA 1
ATOM 1687 C C . VAL A 1 214 ? 8.968 -10.872 -23.912 1.00 30.94 235 VAL A C 1
ATOM 1688 O O . VAL A 1 214 ? 9.704 -10.063 -23.340 1.00 30.08 235 VAL A O 1
ATOM 1692 N N . ILE A 1 215 ? 9.345 -12.099 -24.270 1.00 32.34 236 ILE A N 1
ATOM 1693 C CA . ILE A 1 215 ? 10.715 -12.628 -24.093 1.00 33.39 236 ILE A CA 1
ATOM 1694 C C . ILE A 1 215 ? 11.781 -11.745 -24.768 1.00 34.19 236 ILE A C 1
ATOM 1695 O O . ILE A 1 215 ? 12.742 -11.324 -24.092 1.00 34.10 236 ILE A O 1
ATOM 1700 N N . LYS A 1 216 ? 11.592 -11.419 -26.057 1.00 34.95 237 LYS A N 1
ATOM 1701 C CA . LYS A 1 216 ? 12.514 -10.494 -26.757 1.00 36.22 237 LYS A CA 1
ATOM 1702 C C . LYS A 1 216 ? 12.597 -9.174 -25.998 1.00 35.83 237 LYS A C 1
ATOM 1703 O O . LYS A 1 216 ? 13.688 -8.642 -25.823 1.00 35.89 237 LYS A O 1
ATOM 1709 N N . ASN A 1 217 ? 11.433 -8.656 -25.578 1.00 35.57 238 ASN A N 1
ATOM 1710 C CA . ASN A 1 217 ? 11.314 -7.367 -24.886 1.00 35.24 238 ASN A CA 1
ATOM 1711 C C . ASN A 1 217 ? 12.113 -7.351 -23.575 1.00 34.88 238 ASN A C 1
ATOM 1712 O O . ASN A 1 217 ? 12.856 -6.420 -23.303 1.00 35.14 238 ASN A O 1
ATOM 1717 N N . VAL A 1 218 ? 11.922 -8.386 -22.761 1.00 35.10 239 VAL A N 1
ATOM 1718 C CA . VAL A 1 218 ? 12.633 -8.564 -21.500 1.00 35.50 239 VAL A CA 1
ATOM 1719 C C . VAL A 1 218 ? 14.161 -8.526 -21.735 1.00 35.92 239 VAL A C 1
ATOM 1720 O O . VAL A 1 218 ? 14.872 -7.797 -21.048 1.00 36.28 239 VAL A O 1
ATOM 1724 N N . ALA A 1 219 ? 14.631 -9.302 -22.720 1.00 36.14 240 ALA A N 1
ATOM 1725 C CA . ALA A 1 219 ? 16.054 -9.363 -23.126 1.00 36.80 240 ALA A CA 1
ATOM 1726 C C . ALA A 1 219 ? 16.656 -8.019 -23.592 1.00 36.63 240 ALA A C 1
ATOM 1727 O O . ALA A 1 219 ? 17.834 -7.756 -23.359 1.00 37.10 240 ALA A O 1
ATOM 1729 N N . GLU A 1 220 ? 15.834 -7.185 -24.231 1.00 36.18 241 GLU A N 1
ATOM 1730 C CA . GLU A 1 220 ? 16.240 -5.860 -24.693 1.00 35.54 241 GLU A CA 1
ATOM 1731 C C . GLU A 1 220 ? 16.455 -4.902 -23.512 1.00 35.89 241 GLU A C 1
ATOM 1732 O O . GLU A 1 220 ? 17.445 -4.167 -23.473 1.00 34.82 241 GLU A O 1
ATOM 1738 N N . VAL A 1 221 ? 15.524 -4.924 -22.558 1.00 36.20 242 VAL A N 1
ATOM 1739 C CA . VAL A 1 221 ? 15.623 -4.074 -21.374 1.00 36.99 242 VAL A CA 1
ATOM 1740 C C . VAL A 1 221 ? 16.838 -4.487 -20.565 1.00 37.45 242 VAL A C 1
ATOM 1741 O O . VAL A 1 221 ? 17.618 -3.641 -20.153 1.00 37.22 242 VAL A O 1
ATOM 1745 N N . LYS A 1 222 ? 16.965 -5.791 -20.339 1.00 38.79 243 LYS A N 1
ATOM 1746 C CA . LYS A 1 222 ? 18.104 -6.365 -19.625 1.00 40.10 243 LYS A CA 1
ATOM 1747 C C . LYS A 1 222 ? 19.423 -5.948 -20.288 1.00 40.51 243 LYS A C 1
ATOM 1748 O O . LYS A 1 222 ? 20.329 -5.504 -19.606 1.00 40.17 243 LYS A O 1
ATOM 1754 N N . GLU A 1 223 ? 19.495 -6.036 -21.619 1.00 42.07 244 GLU A N 1
ATOM 1755 C CA . GLU A 1 223 ? 20.698 -5.615 -22.366 1.00 42.39 244 GLU A CA 1
ATOM 1756 C C . GLU A 1 223 ? 20.993 -4.118 -22.204 1.00 42.55 244 GLU A C 1
ATOM 1757 O O . GLU A 1 223 ? 22.149 -3.734 -22.027 1.00 42.47 244 GLU A O 1
ATOM 1763 N N . TYR A 1 224 ? 19.962 -3.276 -22.249 1.00 42.56 245 TYR A N 1
ATOM 1764 C CA . TYR A 1 224 ? 20.161 -1.850 -21.973 1.00 43.30 245 TYR A CA 1
ATOM 1765 C C . TYR A 1 224 ? 20.706 -1.592 -20.558 1.00 43.76 245 TYR A C 1
ATOM 1766 O O . TYR A 1 224 ? 21.589 -0.761 -20.372 1.00 44.07 245 TYR A O 1
ATOM 1775 N N . VAL A 1 225 ? 20.147 -2.293 -19.573 1.00 44.39 246 VAL A N 1
ATOM 1776 C CA . VAL A 1 225 ? 20.589 -2.210 -18.179 1.00 44.87 246 VAL A CA 1
ATOM 1777 C C . VAL A 1 225 ? 22.030 -2.723 -18.031 1.00 45.64 246 VAL A C 1
ATOM 1778 O O . VAL A 1 225 ? 22.897 -1.987 -17.585 1.00 45.52 246 VAL A O 1
ATOM 1782 N N . SER A 1 226 ? 22.256 -3.979 -18.413 1.00 46.52 247 SER A N 1
ATOM 1783 C CA . SER A 1 226 ? 23.582 -4.613 -18.484 1.00 47.48 247 SER A CA 1
ATOM 1784 C C . SER A 1 226 ? 24.694 -3.638 -18.883 1.00 48.24 247 SER A C 1
ATOM 1785 O O . SER A 1 226 ? 25.697 -3.501 -18.172 1.00 48.11 247 SER A O 1
ATOM 1788 N N . GLU A 1 227 ? 24.481 -2.944 -19.999 1.00 49.37 248 GLU A N 1
ATOM 1789 C CA . GLU A 1 227 ? 25.427 -1.967 -20.534 1.00 50.60 248 GLU A CA 1
ATOM 1790 C C . GLU A 1 227 ? 25.667 -0.751 -19.639 1.00 50.77 248 GLU A C 1
ATOM 1791 O O . GLU A 1 227 ? 26.791 -0.252 -19.564 1.00 50.89 248 GLU A O 1
ATOM 1797 N N . ARG A 1 228 ? 24.616 -0.268 -18.980 1.00 50.83 249 ARG A N 1
ATOM 1798 C CA . ARG A 1 228 ? 24.740 0.831 -18.027 1.00 51.08 249 ARG A CA 1
ATOM 1799 C C . ARG A 1 228 ? 25.484 0.394 -16.764 1.00 51.25 249 ARG A C 1
ATOM 1800 O O . ARG A 1 228 ? 26.151 1.213 -16.120 1.00 51.16 249 ARG A O 1
ATOM 1808 N N . VAL A 1 229 ? 25.360 -0.893 -16.427 1.00 51.16 250 VAL A N 1
ATOM 1809 C CA . VAL A 1 229 ? 25.995 -1.484 -15.246 1.00 51.38 250 VAL A CA 1
ATOM 1810 C C . VAL A 1 229 ? 27.509 -1.633 -15.446 1.00 51.43 250 VAL A C 1
ATOM 1811 O O . VAL A 1 229 ? 28.289 -1.201 -14.593 1.00 50.92 250 VAL A O 1
ATOM 1815 N N . LYS A 1 230 ? 27.909 -2.227 -16.577 1.00 51.95 251 LYS A N 1
ATOM 1816 C CA . LYS A 1 230 ? 29.334 -2.395 -16.939 1.00 52.27 251 LYS A CA 1
ATOM 1817 C C . LYS A 1 230 ? 30.029 -1.036 -17.125 1.00 52.42 251 LYS A C 1
ATOM 1818 O O . LYS A 1 230 ? 31.215 -0.894 -16.839 1.00 52.53 251 LYS A O 1
ATOM 1824 N N . GLU A 1 231 ? 29.271 -0.061 -17.619 1.00 52.81 252 GLU A N 1
ATOM 1825 C CA . GLU A 1 231 ? 29.686 1.330 -17.710 1.00 53.69 252 GLU A CA 1
ATOM 1826 C C . GLU A 1 231 ? 30.024 1.855 -16.320 1.00 54.12 252 GLU A C 1
ATOM 1827 O O . GLU A 1 231 ? 31.036 2.538 -16.145 1.00 53.98 252 GLU A O 1
ATOM 1833 N N . HIS A 1 232 ? 29.173 1.519 -15.345 1.00 54.57 253 HIS A N 1
ATOM 1834 C CA . HIS A 1 232 ? 29.342 1.909 -13.930 1.00 55.24 253 HIS A CA 1
ATOM 1835 C C . HIS A 1 232 ? 30.574 1.259 -13.276 1.00 55.91 253 HIS A C 1
ATOM 1836 O O . HIS A 1 232 ? 31.229 1.864 -12.431 1.00 55.69 253 HIS A O 1
ATOM 1843 N N . HIS A 1 233 ? 30.852 0.017 -13.657 1.00 56.86 254 HIS A N 1
ATOM 1844 C CA . HIS A 1 233 ? 32.043 -0.700 -13.217 1.00 58.09 254 HIS A CA 1
ATOM 1845 C C . HIS A 1 233 ? 33.281 0.076 -13.697 1.00 58.49 254 HIS A C 1
ATOM 1846 O O . HIS A 1 233 ? 34.102 0.496 -12.876 1.00 58.71 254 HIS A O 1
ATOM 1853 N N . GLN A 1 234 ? 33.349 0.321 -15.014 1.00 59.11 255 GLN A N 1
ATOM 1854 C CA . GLN A 1 234 ? 34.487 0.968 -15.700 1.00 59.66 255 GLN A CA 1
ATOM 1855 C C . GLN A 1 234 ? 34.881 2.370 -15.186 1.00 59.73 255 GLN A C 1
ATOM 1856 O O . GLN A 1 234 ? 35.993 2.840 -15.462 1.00 59.75 255 GLN A O 1
ATOM 1862 N N . SER A 1 235 ? 33.989 3.036 -14.453 1.00 59.78 256 SER A N 1
ATOM 1863 C CA . SER A 1 235 ? 34.344 4.310 -13.811 1.00 59.83 256 SER A CA 1
ATOM 1864 C C . SER A 1 235 ? 33.894 4.417 -12.344 1.00 59.91 256 SER A C 1
ATOM 1865 O O . SER A 1 235 ? 33.794 5.510 -11.785 1.00 60.10 256 SER A O 1
ATOM 1868 N N . LEU A 1 236 ? 33.667 3.268 -11.717 1.00 60.22 257 LEU A N 1
ATOM 1869 C CA . LEU A 1 236 ? 33.221 3.217 -10.326 1.00 60.56 257 LEU A CA 1
ATOM 1870 C C . LEU A 1 236 ? 34.250 3.800 -9.360 1.00 61.00 257 LEU A C 1
ATOM 1871 O O . LEU A 1 236 ? 35.412 3.383 -9.354 1.00 60.80 257 LEU A O 1
ATOM 1876 N N . ASP A 1 237 ? 33.801 4.771 -8.562 1.00 61.43 258 ASP A N 1
ATOM 1877 C CA . ASP A 1 237 ? 34.565 5.299 -7.431 1.00 61.61 258 ASP A CA 1
ATOM 1878 C C . ASP A 1 237 ? 33.971 4.699 -6.141 1.00 61.62 258 ASP A C 1
ATOM 1879 O O . ASP A 1 237 ? 32.919 5.143 -5.673 1.00 61.49 258 ASP A O 1
ATOM 1884 N N . PRO A 1 238 ? 34.633 3.668 -5.579 1.00 61.76 259 PRO A N 1
ATOM 1885 C CA . PRO A 1 238 ? 34.193 3.013 -4.328 1.00 61.55 259 PRO A CA 1
ATOM 1886 C C . PRO A 1 238 ? 34.120 3.953 -3.112 1.00 61.52 259 PRO A C 1
ATOM 1887 O O . PRO A 1 238 ? 33.447 3.629 -2.128 1.00 61.19 259 PRO A O 1
ATOM 1891 N N . ASN A 1 239 ? 34.814 5.093 -3.182 1.00 61.52 260 ASN A N 1
ATOM 1892 C CA . ASN A 1 239 ? 34.706 6.144 -2.155 1.00 61.29 260 ASN A CA 1
ATOM 1893 C C . ASN A 1 239 ? 33.439 6.961 -2.317 1.00 60.80 260 ASN A C 1
ATOM 1894 O O . ASN A 1 239 ? 32.858 7.403 -1.333 1.00 60.94 260 ASN A O 1
ATOM 1899 N N . CYS A 1 240 ? 33.017 7.162 -3.562 1.00 60.39 261 CYS A N 1
ATOM 1900 C CA . CYS A 1 240 ? 31.936 8.109 -3.858 1.00 59.98 261 CYS A CA 1
ATOM 1901 C C . CYS A 1 240 ? 30.868 7.554 -4.817 1.00 58.59 261 CYS A C 1
ATOM 1902 O O . CYS A 1 240 ? 30.787 8.004 -5.965 1.00 58.64 261 CYS A O 1
ATOM 1905 N N . PRO A 1 241 ? 30.042 6.591 -4.339 1.00 57.21 262 PRO A N 1
ATOM 1906 C CA . PRO A 1 241 ? 28.982 5.960 -5.145 1.00 56.42 262 PRO A CA 1
ATOM 1907 C C . PRO A 1 241 ? 27.949 6.977 -5.657 1.00 55.45 262 PRO A C 1
ATOM 1908 O O . PRO A 1 241 ? 27.440 7.786 -4.876 1.00 55.04 262 PRO A O 1
ATOM 1912 N N . ARG A 1 242 ? 27.663 6.939 -6.959 1.00 54.04 263 ARG A N 1
ATOM 1913 C CA . ARG A 1 242 ? 26.806 7.949 -7.590 1.00 52.92 263 ARG A CA 1
ATOM 1914 C C . ARG A 1 242 ? 25.306 7.624 -7.494 1.00 51.97 263 ARG A C 1
ATOM 1915 O O . ARG A 1 242 ? 24.477 8.515 -7.663 1.00 51.47 263 ARG A O 1
ATOM 1923 N N . ASP A 1 243 ? 24.981 6.355 -7.208 1.00 51.06 264 ASP A N 1
ATOM 1924 C CA . ASP A 1 243 ? 23.616 5.824 -7.339 1.00 49.71 264 ASP A CA 1
ATOM 1925 C C . ASP A 1 243 ? 23.479 4.368 -6.857 1.00 49.22 264 ASP A C 1
ATOM 1926 O O . ASP A 1 243 ? 24.454 3.760 -6.442 1.00 49.16 264 ASP A O 1
ATOM 1931 N N . LEU A 1 244 ? 22.262 3.822 -6.937 1.00 48.33 265 LEU A N 1
ATOM 1932 C CA . LEU A 1 244 ? 21.956 2.452 -6.509 1.00 47.60 265 LEU A CA 1
ATOM 1933 C C . LEU A 1 244 ? 22.731 1.395 -7.309 1.00 47.20 265 LEU A C 1
ATOM 1934 O O . LEU A 1 244 ? 23.134 0.362 -6.771 1.00 46.48 265 LEU A O 1
ATOM 1939 N N . THR A 1 245 ? 22.928 1.654 -8.597 1.00 47.03 266 THR A N 1
ATOM 1940 C CA . THR A 1 245 ? 23.723 0.766 -9.440 1.00 47.05 266 THR A CA 1
ATOM 1941 C C . THR A 1 245 ? 25.181 0.703 -8.926 1.00 47.51 266 THR A C 1
ATOM 1942 O O . THR A 1 245 ? 25.804 -0.361 -8.964 1.00 47.05 266 THR A O 1
ATOM 1946 N N . ASP A 1 246 ? 25.683 1.840 -8.430 1.00 47.83 267 ASP A N 1
ATOM 1947 C CA . ASP A 1 246 ? 26.993 1.920 -7.778 1.00 48.45 267 ASP A CA 1
ATOM 1948 C C . ASP A 1 246 ? 27.038 1.174 -6.458 1.00 48.94 267 ASP A C 1
ATOM 1949 O O . ASP A 1 246 ? 27.982 0.422 -6.206 1.00 49.24 267 ASP A O 1
ATOM 1954 N N . CYS A 1 247 ? 26.018 1.386 -5.628 1.00 49.45 268 CYS A N 1
ATOM 1955 C CA . CYS A 1 247 ? 25.939 0.783 -4.303 1.00 50.19 268 CYS A CA 1
ATOM 1956 C C . CYS A 1 247 ? 25.896 -0.730 -4.391 1.00 50.64 268 CYS A C 1
ATOM 1957 O O . CYS A 1 247 ? 26.253 -1.415 -3.429 1.00 50.78 268 CYS A O 1
ATOM 1960 N N . LEU A 1 248 ? 25.449 -1.245 -5.537 1.00 51.39 269 LEU A N 1
ATOM 1961 C CA . LEU A 1 248 ? 25.400 -2.695 -5.764 1.00 52.27 269 LEU A CA 1
ATOM 1962 C C . LEU A 1 248 ? 26.747 -3.224 -6.245 1.00 52.84 269 LEU A C 1
ATOM 1963 O O . LEU A 1 248 ? 27.129 -4.350 -5.924 1.00 52.61 269 LEU A O 1
ATOM 1968 N N . LEU A 1 249 ? 27.458 -2.396 -7.010 1.00 53.99 270 LEU A N 1
ATOM 1969 C CA . LEU A 1 249 ? 28.822 -2.701 -7.470 1.00 55.19 270 LEU A CA 1
ATOM 1970 C C . LEU A 1 249 ? 29.809 -2.739 -6.301 1.00 55.87 270 LEU A C 1
ATOM 1971 O O . LEU A 1 249 ? 30.664 -3.627 -6.214 1.00 55.77 270 LEU A O 1
ATOM 1976 N N . VAL A 1 250 ? 29.668 -1.758 -5.410 1.00 57.06 271 VAL A N 1
ATOM 1977 C CA . VAL A 1 250 ? 30.449 -1.665 -4.174 1.00 57.81 271 VAL A CA 1
ATOM 1978 C C . VAL A 1 250 ? 30.279 -2.940 -3.335 1.00 58.62 271 VAL A C 1
ATOM 1979 O O . VAL A 1 250 ? 31.255 -3.486 -2.830 1.00 58.35 271 VAL A O 1
ATOM 1983 N N . GLU A 1 251 ? 29.040 -3.417 -3.228 1.00 59.84 272 GLU A N 1
ATOM 1984 C CA . GLU A 1 251 ? 28.712 -4.600 -2.439 1.00 60.98 272 GLU A CA 1
ATOM 1985 C C . GLU A 1 251 ? 29.237 -5.900 -3.065 1.00 61.90 272 GLU A C 1
ATOM 1986 O O . GLU A 1 251 ? 29.532 -6.861 -2.347 1.00 61.76 272 GLU A O 1
ATOM 1992 N N . MET A 1 252 ? 29.348 -5.919 -4.396 1.00 63.05 273 MET A N 1
ATOM 1993 C CA . MET A 1 252 ? 29.876 -7.072 -5.136 1.00 64.26 273 MET A CA 1
ATOM 1994 C C . MET A 1 252 ? 31.399 -7.210 -5.013 1.00 65.08 273 MET A C 1
ATOM 1995 O O . MET A 1 252 ? 31.939 -8.322 -5.021 1.00 64.99 273 MET A O 1
ATOM 2000 N N . GLU A 1 253 ? 32.088 -6.080 -4.912 1.00 66.13 274 GLU A N 1
ATOM 2001 C CA . GLU A 1 253 ? 33.543 -6.099 -4.870 1.00 67.41 274 GLU A CA 1
ATOM 2002 C C . GLU A 1 253 ? 34.134 -6.037 -3.461 1.00 67.92 274 GLU A C 1
ATOM 2003 O O . GLU A 1 253 ? 35.349 -6.156 -3.288 1.00 68.12 274 GLU A O 1
ATOM 2009 N N . LYS A 1 254 ? 33.271 -5.854 -2.463 1.00 68.71 275 LYS A N 1
ATOM 2010 C CA . LYS A 1 254 ? 33.647 -6.077 -1.070 1.00 69.30 275 LYS A CA 1
ATOM 2011 C C . LYS A 1 254 ? 33.744 -7.580 -0.836 1.00 69.93 275 LYS A C 1
ATOM 2012 O O . LYS A 1 254 ? 34.456 -8.039 0.058 1.00 69.97 275 LYS A O 1
ATOM 2018 N N . GLU A 1 255 ? 33.034 -8.337 -1.667 1.00 70.65 276 GLU A N 1
ATOM 2019 C CA . GLU A 1 255 ? 32.907 -9.774 -1.490 1.00 71.60 276 GLU A CA 1
ATOM 2020 C C . GLU A 1 255 ? 33.626 -10.585 -2.579 1.00 72.07 276 GLU A C 1
ATOM 2021 O O . GLU A 1 255 ? 33.248 -11.727 -2.857 1.00 72.27 276 GLU A O 1
ATOM 2027 N N . LYS A 1 256 ? 34.664 -9.989 -3.172 1.00 72.66 277 LYS A N 1
ATOM 2028 C CA . LYS A 1 256 ? 35.571 -10.663 -4.120 1.00 73.29 277 LYS A CA 1
ATOM 2029 C C . LYS A 1 256 ? 36.159 -11.968 -3.570 1.00 73.65 277 LYS A C 1
ATOM 2030 O O . LYS A 1 256 ? 36.099 -13.009 -4.230 1.00 73.55 277 LYS A O 1
ATOM 2036 N N . HIS A 1 257 ? 36.731 -11.886 -2.363 1.00 74.23 278 HIS A N 1
ATOM 2037 C CA . HIS A 1 257 ? 37.428 -13.000 -1.690 1.00 74.78 278 HIS A CA 1
ATOM 2038 C C . HIS A 1 257 ? 36.483 -14.121 -1.215 1.00 74.66 278 HIS A C 1
ATOM 2039 O O . HIS A 1 257 ? 36.921 -15.260 -1.019 1.00 74.64 278 HIS A O 1
ATOM 2046 N N . SER A 1 258 ? 35.200 -13.788 -1.040 1.00 74.55 279 SER A N 1
ATOM 2047 C CA . SER A 1 258 ? 34.157 -14.742 -0.630 1.00 74.39 279 SER A CA 1
ATOM 2048 C C . SER A 1 258 ? 33.991 -15.932 -1.581 1.00 74.20 279 SER A C 1
ATOM 2049 O O . SER A 1 258 ? 34.058 -15.784 -2.805 1.00 74.21 279 SER A O 1
ATOM 2052 N N . ALA A 1 259 ? 33.773 -17.110 -0.999 1.00 73.97 280 ALA A N 1
ATOM 2053 C CA . ALA A 1 259 ? 33.508 -18.330 -1.755 1.00 73.78 280 ALA A CA 1
ATOM 2054 C C . ALA A 1 259 ? 32.078 -18.315 -2.281 1.00 73.61 280 ALA A C 1
ATOM 2055 O O . ALA A 1 259 ? 31.846 -18.466 -3.484 1.00 73.72 280 ALA A O 1
ATOM 2057 N N . GLU A 1 260 ? 31.126 -18.134 -1.368 1.00 73.24 281 GLU A N 1
ATOM 2058 C CA . GLU A 1 260 ? 29.715 -17.990 -1.720 1.00 72.70 281 GLU A CA 1
ATOM 2059 C C . GLU A 1 260 ? 29.399 -16.530 -2.103 1.00 72.02 281 GLU A C 1
ATOM 2060 O O . GLU A 1 260 ? 29.633 -15.590 -1.321 1.00 71.80 281 GLU A O 1
ATOM 2066 N N . ARG A 1 261 ? 28.897 -16.351 -3.325 1.00 71.06 282 ARG A N 1
ATOM 2067 C CA . ARG A 1 261 ? 28.598 -15.018 -3.846 1.00 70.07 282 ARG A CA 1
ATOM 2068 C C . ARG A 1 261 ? 27.117 -14.695 -3.800 1.00 68.72 282 ARG A C 1
ATOM 2069 O O . ARG A 1 261 ? 26.284 -15.469 -4.267 1.00 68.63 282 ARG A O 1
ATOM 2077 N N . LEU A 1 262 ? 26.798 -13.554 -3.205 1.00 67.21 283 LEU A N 1
ATOM 2078 C CA . LEU A 1 262 ? 25.438 -13.050 -3.220 1.00 65.70 283 LEU A CA 1
ATOM 2079 C C . LEU A 1 262 ? 25.164 -12.321 -4.534 1.00 64.60 283 LEU A C 1
ATOM 2080 O O . LEU A 1 262 ? 24.152 -12.583 -5.183 1.00 64.64 283 LEU A O 1
ATOM 2085 N N . TYR A 1 263 ? 26.085 -11.443 -4.936 1.00 63.01 284 TYR A N 1
ATOM 2086 C CA . TYR A 1 263 ? 25.935 -10.611 -6.140 1.00 61.54 284 TYR A CA 1
ATOM 2087 C C . TYR A 1 263 ? 26.753 -11.094 -7.344 1.00 60.50 284 TYR A C 1
ATOM 2088 O O . TYR A 1 263 ? 27.956 -11.331 -7.232 1.00 60.41 284 TYR A O 1
ATOM 2097 N N . THR A 1 264 ? 26.100 -11.229 -8.496 1.00 59.18 285 THR A N 1
ATOM 2098 C CA . THR A 1 264 ? 26.823 -11.308 -9.769 1.00 57.84 285 THR A CA 1
ATOM 2099 C C . THR A 1 264 ? 26.504 -10.067 -10.604 1.00 56.93 285 THR A C 1
ATOM 2100 O O . THR A 1 264 ? 25.646 -9.265 -10.225 1.00 56.80 285 THR A O 1
ATOM 2104 N N . MET A 1 265 ? 27.207 -9.898 -11.722 1.00 55.60 286 MET A N 1
ATOM 2105 C CA . MET A 1 265 ? 26.915 -8.804 -12.651 1.00 54.44 286 MET A CA 1
ATOM 2106 C C . MET A 1 265 ? 25.548 -9.049 -13.305 1.00 53.27 286 MET A C 1
ATOM 2107 O O . MET A 1 265 ? 24.828 -8.110 -13.605 1.00 53.19 286 MET A O 1
ATOM 2112 N N . ASP A 1 266 ? 25.223 -10.324 -13.521 1.00 52.02 287 ASP A N 1
ATOM 2113 C CA . ASP A 1 266 ? 23.926 -10.763 -14.018 1.00 50.86 287 ASP A CA 1
ATOM 2114 C C . ASP A 1 266 ? 22.843 -10.467 -12.972 1.00 49.78 287 ASP A C 1
ATOM 2115 O O . ASP A 1 266 ? 21.775 -9.950 -13.300 1.00 49.07 287 ASP A O 1
ATOM 2120 N N . GLY A 1 267 ? 23.148 -10.769 -11.714 1.00 48.68 288 GLY A N 1
ATOM 2121 C CA . GLY A 1 267 ? 22.234 -10.546 -10.597 1.00 47.80 288 GLY A CA 1
ATOM 2122 C C . GLY A 1 267 ? 21.863 -9.091 -10.353 1.00 47.35 288 GLY A C 1
ATOM 2123 O O . GLY A 1 267 ? 20.710 -8.784 -10.011 1.00 46.89 288 GLY A O 1
ATOM 2124 N N . ILE A 1 268 ? 22.844 -8.204 -10.520 1.00 46.55 289 ILE A N 1
ATOM 2125 C CA . ILE A 1 268 ? 22.670 -6.770 -10.284 1.00 45.99 289 ILE A CA 1
ATOM 2126 C C . ILE A 1 268 ? 21.879 -6.121 -11.414 1.00 45.42 289 ILE A C 1
ATOM 2127 O O . ILE A 1 268 ? 21.011 -5.292 -11.168 1.00 45.41 289 ILE A O 1
ATOM 2132 N N . THR A 1 269 ? 22.173 -6.520 -12.646 1.00 45.14 290 THR A N 1
ATOM 2133 C CA . THR A 1 269 ? 21.425 -6.041 -13.805 1.00 45.00 290 THR A CA 1
ATOM 2134 C C . THR A 1 269 ? 19.942 -6.426 -13.682 1.00 44.02 290 THR A C 1
ATOM 2135 O O . THR A 1 269 ? 19.075 -5.582 -13.885 1.00 43.90 290 THR A O 1
ATOM 2139 N N . VAL A 1 270 ? 19.667 -7.679 -13.308 1.00 42.64 291 VAL A N 1
ATOM 2140 C CA . VAL A 1 270 ? 18.306 -8.114 -12.992 1.00 41.73 291 VAL A CA 1
ATOM 2141 C C . VAL A 1 270 ? 17.641 -7.260 -11.894 1.00 41.16 291 VAL A C 1
ATOM 2142 O O . VAL A 1 270 ? 16.506 -6.858 -12.070 1.00 40.75 291 VAL A O 1
ATOM 2146 N N . THR A 1 271 ? 18.355 -6.981 -10.792 1.00 40.49 292 THR A N 1
ATOM 2147 C CA . THR A 1 271 ? 17.866 -6.129 -9.683 1.00 39.89 292 THR A CA 1
ATOM 2148 C C . THR A 1 271 ? 17.474 -4.734 -10.178 1.00 39.66 292 THR A C 1
ATOM 2149 O O . THR A 1 271 ? 16.438 -4.182 -9.793 1.00 39.63 292 THR A O 1
ATOM 2153 N N . VAL A 1 272 ? 18.343 -4.186 -11.024 1.00 39.08 293 VAL A N 1
ATOM 2154 C CA . VAL A 1 272 ? 18.171 -2.891 -11.635 1.00 38.58 293 VAL A CA 1
ATOM 2155 C C . VAL A 1 272 ? 17.077 -2.945 -12.707 1.00 37.89 293 VAL A C 1
ATOM 2156 O O . VAL A 1 272 ? 16.215 -2.099 -12.719 1.00 38.17 293 VAL A O 1
ATOM 2160 N N . ALA A 1 273 ? 17.117 -3.940 -13.585 1.00 36.90 294 ALA A N 1
ATOM 2161 C CA . ALA A 1 273 ? 16.071 -4.120 -14.586 1.00 36.54 294 ALA A CA 1
ATOM 2162 C C . ALA A 1 273 ? 14.689 -4.236 -13.925 1.00 35.85 294 ALA A C 1
ATOM 2163 O O . ALA A 1 273 ? 13.752 -3.593 -14.378 1.00 36.38 294 ALA A O 1
ATOM 2165 N N . ASP A 1 274 ? 14.596 -5.020 -12.844 1.00 34.94 295 ASP A N 1
ATOM 2166 C CA . ASP A 1 274 ? 13.426 -5.059 -11.962 1.00 33.74 295 ASP A CA 1
ATOM 2167 C C . ASP A 1 274 ? 12.968 -3.679 -11.506 1.00 33.32 295 ASP A C 1
ATOM 2168 O O . ASP A 1 274 ? 11.807 -3.326 -11.685 1.00 33.66 295 ASP A O 1
ATOM 2173 N N . LEU A 1 275 ? 13.862 -2.919 -10.878 1.00 33.00 296 LEU A N 1
ATOM 2174 C CA . LEU A 1 275 ? 13.473 -1.658 -10.244 1.00 32.40 296 LEU A CA 1
ATOM 2175 C C . LEU A 1 275 ? 13.103 -0.613 -11.292 1.00 32.20 296 LEU A C 1
ATOM 2176 O O . LEU A 1 275 ? 12.282 0.271 -11.055 1.00 32.73 296 LEU A O 1
ATOM 2181 N N . PHE A 1 276 ? 13.715 -0.744 -12.455 1.00 31.75 297 PHE A N 1
ATOM 2182 C CA . PHE A 1 276 ? 13.502 0.143 -13.585 1.00 31.72 297 PHE A CA 1
ATOM 2183 C C . PHE A 1 276 ? 12.069 -0.094 -14.154 1.00 31.71 297 PHE A C 1
ATOM 2184 O O . PHE A 1 276 ? 11.310 0.856 -14.312 1.00 32.29 297 PHE A O 1
ATOM 2192 N N . PHE A 1 277 ? 11.722 -1.353 -14.418 1.00 30.67 298 PHE A N 1
ATOM 2193 C CA . PHE A 1 277 ? 10.403 -1.749 -14.928 1.00 30.90 298 PHE A CA 1
ATOM 2194 C C . PHE A 1 277 ? 9.272 -1.439 -13.916 1.00 30.50 298 PHE A C 1
ATOM 2195 O O . PHE A 1 277 ? 8.335 -0.700 -14.233 1.00 30.08 298 PHE A O 1
ATOM 2203 N N . ALA A 1 278 ? 9.401 -1.960 -12.698 1.00 30.04 299 ALA A N 1
ATOM 2204 C CA . ALA A 1 278 ? 8.391 -1.755 -11.674 1.00 30.29 299 ALA A CA 1
ATOM 2205 C C . ALA A 1 278 ? 8.288 -0.287 -11.292 1.00 30.89 299 ALA A C 1
ATOM 2206 O O . ALA A 1 278 ? 7.179 0.240 -11.163 1.00 30.01 299 ALA A O 1
ATOM 2208 N N . GLY A 1 279 ? 9.457 0.368 -11.190 1.00 31.30 300 GLY A N 1
ATOM 2209 C CA . GLY A 1 279 ? 9.570 1.783 -10.841 1.00 30.78 300 GLY A CA 1
ATOM 2210 C C . GLY A 1 279 ? 8.857 2.714 -11.796 1.00 31.10 300 GLY A C 1
ATOM 2211 O O . GLY A 1 279 ? 8.442 3.796 -11.412 1.00 31.06 300 GLY A O 1
ATOM 2212 N N . THR A 1 280 ? 8.693 2.270 -13.037 1.00 31.55 301 THR A N 1
ATOM 2213 C CA . THR A 1 280 ? 8.063 3.079 -14.103 1.00 31.59 301 THR A CA 1
ATOM 2214 C C . THR A 1 280 ? 6.584 2.754 -14.369 1.00 31.36 301 THR A C 1
ATOM 2215 O O . THR A 1 280 ? 5.730 3.645 -14.368 1.00 31.62 301 THR A O 1
ATOM 2219 N N . GLU A 1 281 ? 6.295 1.472 -14.560 1.00 31.20 302 GLU A N 1
ATOM 2220 C CA . GLU A 1 281 ? 5.084 1.043 -15.233 1.00 30.78 302 GLU A CA 1
ATOM 2221 C C . GLU A 1 281 ? 3.781 1.166 -14.453 1.00 30.24 302 GLU A C 1
ATOM 2222 O O . GLU A 1 281 ? 2.807 1.645 -14.992 1.00 28.91 302 GLU A O 1
ATOM 2228 N N . THR A 1 282 ? 3.775 0.724 -13.196 1.00 29.53 303 THR A N 1
ATOM 2229 C CA . THR A 1 282 ? 2.570 0.735 -12.390 1.00 28.84 303 THR A CA 1
ATOM 2230 C C . THR A 1 282 ? 2.118 2.169 -11.996 1.00 29.58 303 THR A C 1
ATOM 2231 O O . THR A 1 282 ? 0.912 2.489 -12.032 1.00 28.49 303 THR A O 1
ATOM 2235 N N . THR A 1 283 ? 3.088 3.022 -11.640 1.00 29.56 304 THR A N 1
ATOM 2236 C CA . THR A 1 283 ? 2.822 4.433 -11.350 1.00 29.67 304 THR A CA 1
ATOM 2237 C C . THR A 1 283 ? 2.295 5.174 -12.581 1.00 29.59 304 THR A C 1
ATOM 2238 O O . THR A 1 283 ? 1.301 5.910 -12.486 1.00 30.36 304 THR A O 1
ATOM 2242 N N . SER A 1 284 ? 2.970 5.004 -13.716 1.00 28.97 305 SER A N 1
ATOM 2243 C CA . SER A 1 284 ? 2.501 5.579 -14.980 1.00 28.43 305 SER A CA 1
ATOM 2244 C C . SER A 1 284 ? 1.065 5.139 -15.351 1.00 27.81 305 SER A C 1
ATOM 2245 O O . SER A 1 284 ? 0.238 5.976 -15.755 1.00 27.70 305 SER A O 1
ATOM 2248 N N . THR A 1 285 ? 0.791 3.840 -15.233 1.00 26.18 306 THR A N 1
ATOM 2249 C CA . THR A 1 285 ? -0.546 3.307 -15.513 1.00 25.79 306 THR A CA 1
ATOM 2250 C C . THR A 1 285 ? -1.566 3.920 -14.539 1.00 26.23 306 THR A C 1
ATOM 2251 O O . THR A 1 285 ? -2.623 4.399 -14.968 1.00 25.62 306 THR A O 1
ATOM 2255 N N . THR A 1 286 ? -1.219 3.936 -13.244 1.00 25.99 307 THR A N 1
ATOM 2256 C CA . THR A 1 286 ? -2.068 4.535 -12.228 1.00 27.10 307 THR A CA 1
ATOM 2257 C C . THR A 1 286 ? -2.420 5.995 -12.543 1.00 27.37 307 THR A C 1
ATOM 2258 O O . THR A 1 286 ? -3.589 6.379 -12.434 1.00 26.44 307 THR A O 1
ATOM 2262 N N . LEU A 1 287 ? -1.408 6.782 -12.950 1.00 28.17 308 LEU A N 1
ATOM 2263 C CA . LEU A 1 287 ? -1.603 8.198 -13.202 1.00 28.85 308 LEU A CA 1
ATOM 2264 C C . LEU A 1 287 ? -2.508 8.361 -14.406 1.00 29.38 308 LEU A C 1
ATOM 2265 O O . LEU A 1 287 ? -3.380 9.234 -14.420 1.00 30.17 308 LEU A O 1
ATOM 2270 N N . ARG A 1 288 ? -2.310 7.482 -15.384 1.00 29.04 309 ARG A N 1
ATOM 2271 C CA . ARG A 1 288 ? -3.006 7.540 -16.649 1.00 29.29 309 ARG A CA 1
ATOM 2272 C C . ARG A 1 288 ? -4.475 7.174 -16.491 1.00 28.98 309 ARG A C 1
ATOM 2273 O O . ARG A 1 288 ? -5.356 7.859 -17.029 1.00 29.47 309 ARG A O 1
ATOM 2281 N N . TYR A 1 289 ? -4.719 6.106 -15.741 1.00 27.71 310 TYR A N 1
ATOM 2282 C CA . TYR A 1 289 ? -6.061 5.723 -15.311 1.00 27.43 310 TYR A CA 1
ATOM 2283 C C . TYR A 1 289 ? -6.761 6.823 -14.490 1.00 27.62 310 TYR A C 1
ATOM 2284 O O . TYR A 1 289 ? -7.923 7.131 -14.717 1.00 26.54 310 TYR A O 1
ATOM 2293 N N . GLY A 1 290 ? -6.022 7.404 -13.546 1.00 27.48 311 GLY A N 1
ATOM 2294 C CA . GLY A 1 290 ? -6.530 8.480 -12.708 1.00 28.51 311 GLY A CA 1
ATOM 2295 C C . GLY A 1 290 ? -6.995 9.712 -13.469 1.00 28.68 311 GLY A C 1
ATOM 2296 O O . GLY A 1 290 ? -7.934 10.382 -13.061 1.00 28.94 311 GLY A O 1
ATOM 2297 N N . LEU A 1 291 ? -6.318 10.019 -14.568 1.00 29.48 312 LEU A N 1
ATOM 2298 C CA . LEU A 1 291 ? -6.684 11.146 -15.400 1.00 30.06 312 LEU A CA 1
ATOM 2299 C C . LEU A 1 291 ? -7.979 10.861 -16.170 1.00 30.03 312 LEU A C 1
ATOM 2300 O O . LEU A 1 291 ? -8.808 11.756 -16.353 1.00 30.58 312 LEU A O 1
ATOM 2305 N N . LEU A 1 292 ? -8.147 9.617 -16.613 1.00 29.58 313 LEU A N 1
ATOM 2306 C CA . LEU A 1 292 ? -9.370 9.223 -17.309 1.00 29.14 313 LEU A CA 1
ATOM 2307 C C . LEU A 1 292 ? -10.601 9.218 -16.382 1.00 28.48 313 LEU A C 1
ATOM 2308 O O . LEU A 1 292 ? -11.694 9.589 -16.788 1.00 27.64 313 LEU A O 1
ATOM 2313 N N . ILE A 1 293 ? -10.388 8.813 -15.141 1.00 28.94 314 ILE A N 1
ATOM 2314 C CA . ILE A 1 293 ? -11.427 8.801 -14.139 1.00 29.41 314 ILE A CA 1
ATOM 2315 C C . ILE A 1 293 ? -11.856 10.235 -13.844 1.00 30.25 314 ILE A C 1
ATOM 2316 O O . ILE A 1 293 ? -13.034 10.542 -13.840 1.00 29.88 314 ILE A O 1
ATOM 2321 N N . LEU A 1 294 ? -10.881 11.113 -13.626 1.00 31.64 315 LEU A N 1
ATOM 2322 C CA . LEU A 1 294 ? -11.169 12.481 -13.246 1.00 32.68 315 LEU A CA 1
ATOM 2323 C C . LEU A 1 294 ? -11.940 13.181 -14.371 1.00 33.06 315 LEU A C 1
ATOM 2324 O O . LEU A 1 294 ? -12.813 14.018 -14.098 1.00 33.86 315 LEU A O 1
ATOM 2329 N N . MET A 1 295 ? -11.641 12.801 -15.612 1.00 32.43 316 MET A N 1
ATOM 2330 C CA . MET A 1 295 ? -12.409 13.260 -16.759 1.00 32.86 316 MET A CA 1
ATOM 2331 C C . MET A 1 295 ? -13.840 12.704 -16.855 1.00 32.80 316 MET A C 1
ATOM 2332 O O . MET A 1 295 ? -14.711 13.347 -17.474 1.00 33.05 316 MET A O 1
ATOM 2337 N N . LYS A 1 296 ? -14.082 11.524 -16.273 1.00 32.25 317 LYS A N 1
ATOM 2338 C CA . LYS A 1 296 ? -15.438 10.950 -16.224 1.00 32.41 317 LYS A CA 1
ATOM 2339 C C . LYS A 1 296 ? -16.329 11.680 -15.199 1.00 32.24 317 LYS A C 1
ATOM 2340 O O . LYS A 1 296 ? -17.547 11.762 -15.365 1.00 30.78 317 LYS A O 1
ATOM 2346 N N . TYR A 1 297 ? -15.699 12.205 -14.151 1.00 32.76 318 TYR A N 1
ATOM 2347 C CA . TYR A 1 297 ? -16.415 12.927 -13.106 1.00 33.51 318 TYR A CA 1
ATOM 2348 C C . TYR A 1 297 ? -15.863 14.351 -12.989 1.00 33.08 318 TYR A C 1
ATOM 2349 O O . TYR A 1 297 ? -15.001 14.614 -12.145 1.00 32.86 318 TYR A O 1
ATOM 2358 N N . PRO A 1 298 ? -16.313 15.249 -13.903 1.00 33.67 319 PRO A N 1
ATOM 2359 C CA . PRO A 1 298 ? -15.977 16.682 -13.888 1.00 34.69 319 PRO A CA 1
ATOM 2360 C C . PRO A 1 298 ? -16.152 17.308 -12.505 1.00 35.18 319 PRO A C 1
ATOM 2361 O O . PRO A 1 298 ? -15.343 18.127 -12.104 1.00 35.39 319 PRO A O 1
ATOM 2365 N N . GLU A 1 299 ? -17.181 16.876 -11.785 1.00 36.26 320 GLU A N 1
ATOM 2366 C CA . GLU A 1 299 ? -17.474 17.387 -10.460 1.00 37.89 320 GLU A CA 1
ATOM 2367 C C . GLU A 1 299 ? -16.411 17.066 -9.422 1.00 37.46 320 GLU A C 1
ATOM 2368 O O . GLU A 1 299 ? -16.244 17.809 -8.468 1.00 38.03 320 GLU A O 1
ATOM 2374 N N . ILE A 1 300 ? -15.704 15.958 -9.597 1.00 37.32 321 ILE A N 1
ATOM 2375 C CA . ILE A 1 300 ? -14.622 15.604 -8.683 1.00 36.97 321 ILE A CA 1
ATOM 2376 C C . ILE A 1 300 ? -13.348 16.432 -8.935 1.00 37.25 321 ILE A C 1
ATOM 2377 O O . ILE A 1 300 ? -12.723 16.900 -7.986 1.00 36.90 321 ILE A O 1
ATOM 2382 N N . GLU A 1 301 ? -12.979 16.605 -10.204 1.00 37.58 322 GLU A N 1
ATOM 2383 C CA . GLU A 1 301 ? -11.862 17.471 -10.585 1.00 38.45 322 GLU A CA 1
ATOM 2384 C C . GLU A 1 301 ? -12.047 18.914 -10.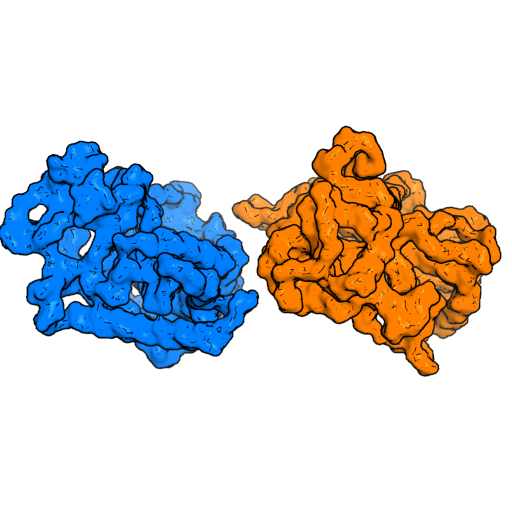092 1.00 39.34 322 GLU A C 1
ATOM 2385 O O . GLU A 1 301 ? -11.107 19.502 -9.567 1.00 38.99 322 GLU A O 1
ATOM 2391 N N . GLU A 1 302 ? -13.245 19.470 -10.308 1.00 40.75 323 GLU A N 1
ATOM 2392 C CA . GLU A 1 302 ? -13.634 20.798 -9.796 1.00 42.75 323 GLU A CA 1
ATOM 2393 C C . GLU A 1 302 ? -13.318 20.904 -8.295 1.00 42.93 323 GLU A C 1
ATOM 2394 O O . GLU A 1 302 ? -12.582 21.799 -7.886 1.00 43.18 323 GLU A O 1
ATOM 2400 N N . LYS A 1 303 ? -13.841 19.968 -7.493 1.00 43.36 324 LYS A N 1
ATOM 2401 C CA . LYS A 1 303 ? -13.588 19.951 -6.046 1.00 43.70 324 LYS A CA 1
ATOM 2402 C C . LYS A 1 303 ? -12.088 19.889 -5.761 1.00 43.62 324 LYS A C 1
ATOM 2403 O O . LYS A 1 303 ? -11.595 20.576 -4.867 1.00 43.56 324 LYS A O 1
ATOM 2409 N N . LEU A 1 304 ? -11.366 19.083 -6.532 1.00 43.34 325 LEU A N 1
ATOM 2410 C CA . LEU A 1 304 ? -9.910 19.037 -6.410 1.00 43.63 325 LEU A CA 1
ATOM 2411 C C . LEU A 1 304 ? -9.245 20.396 -6.658 1.00 43.71 325 LEU A C 1
ATOM 2412 O O . LEU A 1 304 ? -8.329 20.788 -5.921 1.00 43.31 325 LEU A O 1
ATOM 2417 N N . HIS A 1 305 ? -9.709 21.101 -7.692 1.00 44.04 326 HIS A N 1
ATOM 2418 C CA . HIS A 1 305 ? -9.137 22.391 -8.081 1.00 44.76 326 HIS A CA 1
ATOM 2419 C C . HIS A 1 305 ? -9.308 23.437 -6.987 1.00 45.63 326 HIS A C 1
ATOM 2420 O O . HIS A 1 305 ? -8.394 24.212 -6.727 1.00 45.33 326 HIS A O 1
ATOM 2427 N N . GLU A 1 306 ? -10.487 23.456 -6.364 1.00 46.50 327 GLU A N 1
ATOM 2428 C CA . GLU A 1 306 ? -10.775 24.416 -5.316 1.00 47.44 327 GLU A CA 1
ATOM 2429 C C . GLU A 1 306 ? -9.901 24.155 -4.086 1.00 47.57 327 GLU A C 1
ATOM 2430 O O . GLU A 1 306 ? -9.435 25.093 -3.450 1.00 47.68 327 GLU A O 1
ATOM 2436 N N . GLU A 1 307 ? -9.644 22.883 -3.790 1.00 47.68 328 GLU A N 1
ATOM 2437 C CA . GLU A 1 307 ? -8.809 22.518 -2.646 1.00 47.86 328 GLU A CA 1
ATOM 2438 C C . GLU A 1 307 ? -7.324 22.786 -2.898 1.00 47.66 328 GLU A C 1
ATOM 2439 O O . GLU A 1 307 ? -6.608 23.152 -1.972 1.00 47.34 328 GLU A O 1
ATOM 2445 N N . ILE A 1 308 ? -6.876 22.610 -4.142 1.00 47.60 329 ILE A N 1
ATOM 2446 C CA . ILE A 1 308 ? -5.507 22.982 -4.536 1.00 47.86 329 ILE A CA 1
ATOM 2447 C C . ILE A 1 308 ? -5.304 24.506 -4.510 1.00 48.34 329 ILE A C 1
ATOM 2448 O O . ILE A 1 308 ? -4.258 24.976 -4.094 1.00 48.27 329 ILE A O 1
ATOM 2453 N N . ASP A 1 309 ? -6.306 25.257 -4.968 1.00 49.34 330 ASP A N 1
ATOM 2454 C CA . ASP A 1 309 ? -6.265 26.728 -4.980 1.00 50.48 330 ASP A CA 1
ATOM 2455 C C . ASP A 1 309 ? -6.267 27.315 -3.572 1.00 50.63 330 ASP A C 1
ATOM 2456 O O . ASP A 1 309 ? -5.628 28.334 -3.323 1.00 51.08 330 ASP A O 1
ATOM 2461 N N . ARG A 1 310 ? -6.980 26.647 -2.671 1.00 50.91 331 ARG A N 1
ATOM 2462 C CA . ARG A 1 310 ? -7.124 27.054 -1.278 1.00 51.29 331 ARG A CA 1
ATOM 2463 C C . ARG A 1 310 ? -5.867 26.750 -0.452 1.00 51.27 331 ARG A C 1
ATOM 2464 O O . ARG A 1 310 ? -5.290 27.651 0.172 1.00 51.26 331 ARG A O 1
ATOM 2472 N N . VAL A 1 311 ? -5.447 25.488 -0.460 1.00 50.93 332 VAL A N 1
ATOM 2473 C CA . VAL A 1 311 ? -4.333 25.038 0.373 1.00 50.46 332 VAL A CA 1
ATOM 2474 C C . VAL A 1 311 ? -2.952 25.436 -0.176 1.00 50.61 332 VAL A C 1
ATOM 2475 O O . VAL A 1 311 ? -2.113 25.953 0.566 1.00 50.86 332 VAL A O 1
ATOM 2479 N N . ILE A 1 312 ? -2.731 25.210 -1.467 1.00 50.56 333 ILE A N 1
ATOM 2480 C CA . ILE A 1 312 ? -1.429 25.441 -2.097 1.00 50.26 333 ILE A CA 1
ATOM 2481 C C . ILE A 1 312 ? -1.409 26.768 -2.867 1.00 50.39 333 ILE A C 1
ATOM 2482 O O . ILE A 1 312 ? -0.416 27.489 -2.849 1.00 50.33 333 ILE A O 1
ATOM 2487 N N . GLY A 1 313 ? -2.513 27.091 -3.533 1.00 50.59 334 GLY A N 1
ATOM 2488 C CA . GLY A 1 313 ? -2.569 28.278 -4.370 1.00 51.06 334 GLY A CA 1
ATOM 2489 C C . GLY A 1 313 ? -2.035 28.010 -5.761 1.00 51.58 334 GLY A C 1
ATOM 2490 O O . GLY A 1 313 ? -1.514 26.920 -6.032 1.00 51.57 334 GLY A O 1
ATOM 2491 N N . PRO A 1 314 ? -2.154 29.009 -6.656 1.00 51.93 335 PRO A N 1
ATOM 2492 C CA . PRO A 1 314 ? -1.898 28.802 -8.086 1.00 51.96 335 PRO A CA 1
ATOM 2493 C C . PRO A 1 314 ? -0.443 28.505 -8.509 1.00 51.90 335 PRO A C 1
ATOM 2494 O O . PRO A 1 314 ? -0.226 28.142 -9.673 1.00 51.96 335 PRO A O 1
ATOM 2498 N N . SER A 1 315 ? 0.531 28.640 -7.608 1.00 51.49 336 SER A N 1
ATOM 2499 C CA . SER A 1 315 ? 1.939 28.637 -8.042 1.00 51.43 336 SER A CA 1
ATOM 2500 C C . SER A 1 315 ? 2.971 27.841 -7.209 1.00 51.30 336 SER A C 1
ATOM 2501 O O . SER A 1 315 ? 4.029 27.455 -7.723 1.00 50.90 336 SER A O 1
ATOM 2504 N N . ARG A 1 316 ? 2.686 27.614 -5.935 1.00 51.06 337 ARG A N 1
ATOM 2505 C CA . ARG A 1 316 ? 3.698 27.049 -5.048 1.00 51.12 337 ARG A CA 1
ATOM 2506 C C . ARG A 1 316 ? 3.776 25.539 -5.237 1.00 51.36 337 ARG A C 1
ATOM 2507 O O . ARG A 1 316 ? 2.754 24.851 -5.169 1.00 51.13 337 ARG A O 1
ATOM 2515 N N . ILE A 1 317 ? 4.984 25.031 -5.492 1.00 51.37 338 ILE A N 1
ATOM 2516 C CA . ILE A 1 317 ? 5.165 23.604 -5.786 1.00 51.27 338 ILE A CA 1
ATOM 2517 C C . ILE A 1 317 ? 4.586 22.739 -4.655 1.00 51.07 338 ILE A C 1
ATOM 2518 O O . ILE A 1 317 ? 4.887 22.973 -3.477 1.00 51.11 338 ILE A O 1
ATOM 2523 N N . PRO A 1 318 ? 3.708 21.773 -5.013 1.00 50.65 339 PRO A N 1
ATOM 2524 C CA . PRO A 1 318 ? 3.151 20.860 -4.029 1.00 50.35 339 PRO A CA 1
ATOM 2525 C C . PRO A 1 318 ? 4.260 20.155 -3.253 1.00 50.26 339 PRO A C 1
ATOM 2526 O O . PRO A 1 318 ? 5.317 19.836 -3.811 1.00 50.09 339 PRO A O 1
ATOM 2530 N N . ALA A 1 319 ? 4.012 19.973 -1.961 1.00 50.17 340 ALA A N 1
ATOM 2531 C CA . ALA A 1 319 ? 4.943 19.365 -1.033 1.00 50.49 340 ALA A CA 1
ATOM 2532 C C . ALA A 1 319 ? 4.173 18.260 -0.346 1.00 50.77 340 ALA A C 1
ATOM 2533 O O . ALA A 1 319 ? 2.939 18.309 -0.323 1.00 51.08 340 ALA A O 1
ATOM 2535 N N . ILE A 1 320 ? 4.876 17.269 0.207 1.00 50.93 341 ILE A N 1
ATOM 2536 C CA . ILE A 1 320 ? 4.198 16.168 0.896 1.00 51.46 341 ILE A CA 1
ATOM 2537 C C . ILE A 1 320 ? 3.496 16.644 2.159 1.00 51.29 341 ILE A C 1
ATOM 2538 O O . ILE A 1 320 ? 2.477 16.083 2.557 1.00 51.52 341 ILE A O 1
ATOM 2543 N N . LYS A 1 321 ? 4.034 17.701 2.760 1.00 51.23 342 LYS A N 1
ATOM 2544 C CA . LYS A 1 321 ? 3.476 18.268 3.986 1.00 51.30 342 LYS A CA 1
ATOM 2545 C C . LYS A 1 321 ? 2.114 18.909 3.722 1.00 50.97 342 LYS A C 1
ATOM 2546 O O . LYS A 1 321 ? 1.452 19.347 4.657 1.00 51.51 342 LYS A O 1
ATOM 2552 N N . ASP A 1 322 ? 1.706 18.962 2.451 1.00 50.35 343 ASP A N 1
ATOM 2553 C CA . ASP A 1 322 ? 0.367 19.447 2.072 1.00 49.91 343 ASP A CA 1
ATOM 2554 C C . ASP A 1 322 ? -0.757 18.399 2.177 1.00 49.46 343 ASP A C 1
ATOM 2555 O O . ASP A 1 322 ? -1.921 18.772 2.195 1.00 49.72 343 ASP A O 1
ATOM 2560 N N . ARG A 1 323 ? -0.403 17.114 2.260 1.00 49.21 344 ARG A N 1
ATOM 2561 C CA . ARG A 1 323 ? -1.368 15.996 2.294 1.00 48.77 344 ARG A CA 1
ATOM 2562 C C . ARG A 1 323 ? -2.325 16.083 3.475 1.00 48.78 344 ARG A C 1
ATOM 2563 O O . ARG A 1 323 ? -3.550 16.041 3.288 1.00 48.63 344 ARG A O 1
ATOM 2571 N N . GLN A 1 324 ? -1.747 16.191 4.678 1.00 48.63 345 GLN A N 1
ATOM 2572 C CA . GLN A 1 324 ? -2.460 16.462 5.938 1.00 48.38 345 GLN A CA 1
ATOM 2573 C C . GLN A 1 324 ? -3.564 17.503 5.807 1.00 47.44 345 GLN A C 1
ATOM 2574 O O . GLN A 1 324 ? -4.562 17.436 6.515 1.00 47.64 345 GLN A O 1
ATOM 2580 N N . GLU A 1 325 ? -3.363 18.476 4.921 1.00 46.77 346 GLU A N 1
ATOM 2581 C CA . GLU A 1 325 ? -4.262 19.627 4.798 1.00 46.12 346 GLU A CA 1
ATOM 2582 C C . GLU A 1 325 ? -5.152 19.499 3.560 1.00 44.90 346 GLU A C 1
ATOM 2583 O O . GLU A 1 325 ? -6.038 20.329 3.323 1.00 44.98 346 GLU A O 1
ATOM 2589 N N . MET A 1 326 ? -4.916 18.443 2.781 1.00 43.3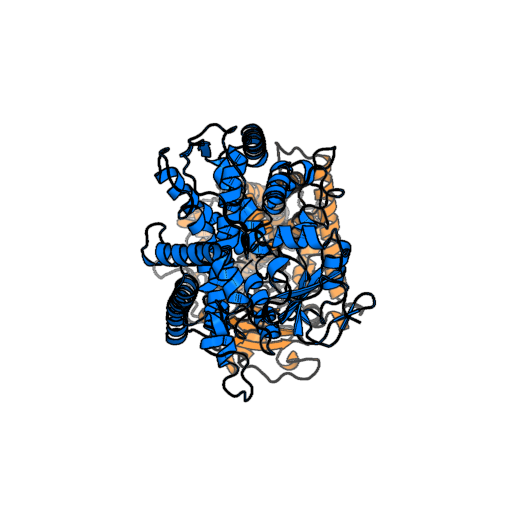4 347 MET A N 1
ATOM 2590 C CA . MET A 1 326 ? -5.680 18.165 1.566 1.00 41.37 347 MET A CA 1
ATOM 2591 C C . MET A 1 326 ? -6.396 16.810 1.625 1.00 40.97 347 MET A C 1
ATOM 2592 O O . MET A 1 326 ? -5.994 15.868 0.931 1.00 40.46 347 MET A O 1
ATOM 2597 N N . PRO A 1 327 ? -7.472 16.714 2.440 1.00 40.44 348 PRO A N 1
ATOM 2598 C CA . PRO A 1 327 ? -8.121 15.418 2.611 1.00 40.08 348 PRO A CA 1
ATOM 2599 C C . PRO A 1 327 ? -8.843 14.894 1.361 1.00 39.44 348 PRO A C 1
ATOM 2600 O O . PRO A 1 327 ? -8.926 13.678 1.191 1.00 39.38 348 PRO A O 1
ATOM 2604 N N . TYR A 1 328 ? -9.372 15.785 0.514 1.00 38.76 349 TYR A N 1
ATOM 2605 C CA . TYR A 1 328 ? -10.077 15.355 -0.702 1.00 37.61 349 TYR A CA 1
ATOM 2606 C C . TYR A 1 328 ? -9.103 14.715 -1.706 1.00 37.00 349 TYR A C 1
ATOM 2607 O O . TYR A 1 328 ? -9.405 13.678 -2.276 1.00 36.83 349 TYR A O 1
ATOM 2616 N N . MET A 1 329 ? -7.945 15.344 -1.901 1.00 35.89 350 MET A N 1
ATOM 2617 C CA . MET A 1 329 ? -6.901 14.829 -2.774 1.00 35.25 350 MET A CA 1
ATOM 2618 C C . MET A 1 329 ? -6.373 13.492 -2.268 1.00 34.61 350 MET A C 1
ATOM 2619 O O . MET A 1 329 ? -6.255 12.544 -3.040 1.00 33.93 350 MET A O 1
ATOM 2624 N N . ASP A 1 330 ? -6.071 13.436 -0.970 1.00 33.40 351 ASP A N 1
ATOM 2625 C CA . ASP A 1 330 ? -5.595 12.227 -0.344 1.00 32.92 351 ASP A CA 1
ATOM 2626 C C . ASP A 1 330 ? -6.566 11.069 -0.628 1.00 32.45 351 ASP A C 1
ATOM 2627 O O . ASP A 1 330 ? -6.127 9.987 -0.995 1.00 31.84 351 ASP A O 1
ATOM 2632 N N . ALA A 1 331 ? -7.873 11.328 -0.491 1.00 31.26 352 ALA A N 1
ATOM 2633 C CA . ALA A 1 331 ? -8.911 10.309 -0.671 1.00 30.70 352 ALA A CA 1
ATOM 2634 C C . ALA A 1 331 ? -9.054 9.876 -2.124 1.00 30.51 352 ALA A C 1
ATOM 2635 O O . ALA A 1 331 ? -9.278 8.704 -2.396 1.00 30.30 352 ALA A O 1
ATOM 2637 N N . VAL A 1 332 ? -8.964 10.842 -3.033 1.00 30.07 353 VAL A N 1
ATOM 2638 C CA . VAL A 1 332 ? -9.030 10.601 -4.461 1.00 30.38 353 VAL A CA 1
ATOM 2639 C C . VAL A 1 332 ? -7.853 9.731 -4.922 1.00 30.23 353 VAL A C 1
ATOM 2640 O O . VAL A 1 332 ? -8.015 8.855 -5.770 1.00 29.77 353 VAL A O 1
ATOM 2644 N N . VAL A 1 333 ? -6.685 9.975 -4.347 1.00 30.62 354 VAL A N 1
ATOM 2645 C CA . VAL A 1 333 ? -5.479 9.249 -4.707 1.00 30.63 354 VAL A CA 1
ATOM 2646 C C . VAL A 1 333 ? -5.612 7.797 -4.269 1.00 30.49 354 VAL A C 1
ATOM 2647 O O . VAL A 1 333 ? -5.258 6.882 -5.025 1.00 29.49 354 VAL A O 1
ATOM 2651 N N . HIS A 1 334 ? -6.165 7.596 -3.072 1.00 29.99 355 HIS A N 1
ATOM 2652 C CA . HIS A 1 334 ? -6.420 6.243 -2.566 1.00 30.26 355 HIS A CA 1
ATOM 2653 C C . HIS A 1 334 ? -7.496 5.571 -3.385 1.00 30.25 355 HIS A C 1
ATOM 2654 O O . HIS A 1 334 ? -7.343 4.418 -3.777 1.00 31.37 355 HIS A O 1
ATOM 2661 N N . GLU A 1 335 ? -8.557 6.315 -3.681 1.00 30.05 356 GLU A N 1
ATOM 2662 C CA . GLU A 1 335 ? -9.637 5.787 -4.471 1.00 29.85 356 GLU A CA 1
ATOM 2663 C C . GLU A 1 335 ? -9.228 5.429 -5.901 1.00 29.65 356 GLU A C 1
ATOM 2664 O O . GLU A 1 335 ? -9.789 4.510 -6.463 1.00 29.89 356 GLU A O 1
ATOM 2670 N N . ILE A 1 336 ? -8.266 6.142 -6.485 1.00 29.42 357 ILE A N 1
ATOM 2671 C CA . ILE A 1 336 ? -7.771 5.756 -7.810 1.00 29.37 357 ILE A CA 1
ATOM 2672 C C . ILE A 1 336 ? -7.144 4.356 -7.735 1.00 28.84 357 ILE A C 1
ATOM 2673 O O . ILE A 1 336 ? -7.518 3.496 -8.506 1.00 28.47 357 ILE A O 1
ATOM 2678 N N . GLN A 1 337 ? -6.254 4.134 -6.763 1.00 27.80 358 GLN A N 1
ATOM 2679 C CA . GLN A 1 337 ? -5.611 2.838 -6.576 1.00 28.29 358 GLN A CA 1
ATOM 2680 C C . GLN A 1 337 ? -6.574 1.696 -6.184 1.00 27.50 358 GLN A C 1
ATOM 2681 O O . GLN A 1 337 ? -6.409 0.572 -6.650 1.00 27.25 358 GLN A O 1
ATOM 2687 N N . ARG A 1 338 ? -7.575 1.990 -5.347 1.00 27.34 359 ARG A N 1
ATOM 2688 C CA . ARG A 1 338 ? -8.559 0.989 -4.933 1.00 27.90 359 ARG A CA 1
ATOM 2689 C C . ARG A 1 338 ? -9.441 0.608 -6.115 1.00 28.29 359 ARG A C 1
ATOM 2690 O O . ARG A 1 338 ? -9.643 -0.589 -6.390 1.00 28.31 359 ARG A O 1
ATOM 2698 N N . PHE A 1 339 ? -9.933 1.631 -6.823 1.00 28.36 360 PHE A N 1
ATOM 2699 C CA . PHE A 1 339 ? -10.854 1.446 -7.945 1.00 29.25 360 PHE A CA 1
ATOM 2700 C C . PHE A 1 339 ? -10.266 0.622 -9.124 1.00 29.07 360 PHE A C 1
ATOM 2701 O O . PHE A 1 339 ? -10.943 -0.233 -9.673 1.00 29.31 360 PHE A O 1
ATOM 2709 N N . ILE A 1 340 ? -9.011 0.882 -9.493 1.00 29.04 361 ILE A N 1
ATOM 2710 C CA . ILE A 1 340 ? -8.433 0.279 -10.700 1.00 28.22 361 ILE A CA 1
ATOM 2711 C C . ILE A 1 340 ? -7.808 -1.123 -10.488 1.00 27.02 361 ILE A C 1
ATOM 2712 O O . ILE A 1 340 ? -7.511 -1.828 -11.473 1.00 27.02 361 ILE A O 1
ATOM 2717 N N . THR A 1 341 ? -7.640 -1.510 -9.222 1.00 25.39 362 THR A N 1
ATOM 2718 C CA . THR A 1 341 ? -7.051 -2.809 -8.826 1.00 25.30 362 THR A CA 1
ATOM 2719 C C . THR A 1 341 ? -5.966 -3.245 -9.820 1.00 25.54 362 THR A C 1
ATOM 2720 O O . THR A 1 341 ? -6.134 -4.237 -10.551 1.00 24.70 362 THR A O 1
ATOM 2724 N N . LEU A 1 342 ? -4.895 -2.457 -9.871 1.00 25.46 363 LEU A N 1
ATOM 2725 C CA . LEU A 1 342 ? -3.943 -2.490 -10.983 1.00 26.17 363 LEU A CA 1
ATOM 2726 C C . LEU A 1 342 ? -3.269 -3.855 -11.165 1.00 26.96 363 LEU A C 1
ATOM 2727 O O . LEU A 1 342 ? -2.993 -4.252 -12.277 1.00 27.69 363 LEU A O 1
ATOM 2732 N N . VAL A 1 343 ? -3.001 -4.552 -10.063 1.00 28.09 364 VAL A N 1
ATOM 2733 C CA . VAL A 1 343 ? -2.399 -5.899 -10.112 1.00 28.34 364 VAL A CA 1
ATOM 2734 C C . VAL A 1 343 ? -3.276 -6.810 -9.255 1.00 29.02 364 VAL A C 1
ATOM 2735 O O . VAL A 1 343 ? -3.076 -6.998 -8.056 1.00 28.93 364 VAL A O 1
ATOM 2739 N N . PRO A 1 344 ? -4.364 -7.225 -9.870 1.00 29.01 365 PRO A N 1
ATOM 2740 C CA . PRO A 1 344 ? -5.568 -7.628 -9.189 1.00 29.15 365 PRO A CA 1
ATOM 2741 C C . PRO A 1 344 ? -5.545 -9.052 -8.632 1.00 29.12 365 PRO A C 1
ATOM 2742 O O . PRO A 1 344 ? -6.302 -9.373 -7.776 1.00 29.03 365 PRO A O 1
ATOM 2746 N N . SER A 1 345 ? -4.626 -9.853 -9.113 1.00 29.18 366 SER A N 1
ATOM 2747 C CA . SER A 1 345 ? -4.286 -11.085 -8.498 1.00 29.45 366 SER A CA 1
ATOM 2748 C C . SER A 1 345 ? -2.952 -11.078 -7.770 1.00 29.19 366 SER A C 1
ATOM 2749 O O . SER A 1 345 ? -2.414 -12.097 -7.526 1.00 28.99 366 SER A O 1
ATOM 2752 N N . ASN A 1 346 ? -2.433 -9.920 -7.436 1.00 29.13 367 ASN A N 1
ATOM 2753 C CA . ASN A 1 346 ? -1.118 -9.836 -6.833 1.00 29.13 367 ASN A CA 1
ATOM 2754 C C . ASN A 1 346 ? -0.045 -10.406 -7.759 1.00 28.86 367 ASN A C 1
ATOM 2755 O O . ASN A 1 346 ? -0.285 -10.682 -8.879 1.00 28.88 367 ASN A O 1
ATOM 2760 N N . LEU A 1 347 ? 1.149 -10.557 -7.255 1.00 29.43 368 LEU A N 1
ATOM 2761 C CA . LEU A 1 347 ? 2.118 -11.431 -7.871 1.00 30.26 368 LEU A CA 1
ATOM 2762 C C . LEU A 1 347 ? 2.050 -12.790 -7.155 1.00 30.33 368 LEU A C 1
ATOM 2763 O O . LEU A 1 347 ? 1.722 -12.851 -5.969 1.00 30.06 368 LEU A O 1
ATOM 2768 N N . PRO A 1 348 ? 2.305 -13.886 -7.898 1.00 31.28 369 PRO A N 1
ATOM 2769 C CA . PRO A 1 348 ? 2.108 -15.208 -7.310 1.00 32.07 369 PRO A CA 1
ATOM 2770 C C . PRO A 1 348 ? 3.155 -15.442 -6.214 1.00 33.12 369 PRO A C 1
ATOM 2771 O O . PRO A 1 348 ? 4.296 -14.985 -6.343 1.00 32.77 369 PRO A O 1
ATOM 2775 N N . HIS A 1 349 ? 2.722 -16.072 -5.125 1.00 33.81 370 HIS A N 1
ATOM 2776 C CA . HIS A 1 349 ? 3.596 -16.530 -4.043 1.00 34.99 370 HIS A CA 1
ATOM 2777 C C . HIS A 1 349 ? 3.712 -18.052 -4.171 1.00 36.00 370 HIS A C 1
ATOM 2778 O O . HIS A 1 349 ? 3.044 -18.660 -5.018 1.00 35.23 370 HIS A O 1
ATOM 2785 N N . GLU A 1 350 ? 4.563 -18.665 -3.350 1.00 37.27 371 GLU A N 1
ATOM 2786 C CA . GLU A 1 350 ? 4.605 -20.122 -3.252 1.00 38.68 371 GLU A CA 1
ATOM 2787 C C . GLU A 1 350 ? 5.020 -20.571 -1.857 1.00 38.78 371 GLU A C 1
ATOM 2788 O O . GLU A 1 350 ? 5.738 -19.852 -1.158 1.00 38.53 371 GLU A O 1
ATOM 2794 N N . ALA A 1 351 ? 4.523 -21.740 -1.457 1.00 39.30 372 ALA A N 1
ATOM 2795 C CA . ALA A 1 351 ? 4.859 -22.320 -0.169 1.00 40.52 372 ALA A CA 1
ATOM 2796 C C . ALA A 1 351 ? 6.339 -22.719 -0.137 1.00 41.28 372 ALA A C 1
ATOM 2797 O O . ALA A 1 351 ? 6.785 -23.563 -0.918 1.00 40.62 372 ALA A O 1
ATOM 2799 N N . THR A 1 352 ? 7.091 -22.073 0.754 1.00 42.69 373 THR A N 1
ATOM 2800 C CA . THR A 1 352 ? 8.510 -22.383 0.962 1.00 43.99 373 THR A CA 1
ATOM 2801 C C . THR A 1 352 ? 8.643 -23.724 1.681 1.00 45.27 373 THR A C 1
ATOM 2802 O O . THR A 1 352 ? 9.706 -24.361 1.634 1.00 45.78 373 THR A O 1
ATOM 2806 N N . ARG A 1 353 ? 7.545 -24.145 2.316 1.00 46.18 374 ARG A N 1
ATOM 2807 C CA . ARG A 1 353 ? 7.489 -25.342 3.154 1.00 47.48 374 ARG A CA 1
ATOM 2808 C C . ARG A 1 353 ? 6.094 -25.933 3.117 1.00 47.25 374 ARG A C 1
ATOM 2809 O O . ARG A 1 353 ? 5.119 -25.187 2.970 1.00 46.76 374 ARG A O 1
ATOM 2817 N N . ASP A 1 354 ? 6.013 -27.267 3.229 1.00 47.70 375 ASP A N 1
ATOM 2818 C CA . ASP A 1 354 ? 4.759 -28.003 3.494 1.00 47.77 375 ASP A CA 1
ATOM 2819 C C . ASP A 1 354 ? 4.028 -27.322 4.651 1.00 47.77 375 ASP A C 1
ATOM 2820 O O . ASP A 1 354 ? 4.508 -27.354 5.784 1.00 48.35 375 ASP A O 1
ATOM 2825 N N . THR A 1 355 ? 2.891 -26.685 4.377 1.00 47.71 376 THR A N 1
ATOM 2826 C CA . THR A 1 355 ? 2.246 -25.792 5.373 1.00 47.44 376 THR A CA 1
ATOM 2827 C C . THR A 1 355 ? 0.818 -26.228 5.756 1.00 47.14 376 THR A C 1
ATOM 2828 O O . THR A 1 355 ? 0.130 -26.855 4.959 1.00 47.52 376 THR A O 1
ATOM 2832 N N . ILE A 1 356 ? 0.389 -25.916 6.981 1.00 47.01 377 ILE A N 1
ATOM 2833 C CA . ILE A 1 356 ? -0.999 -26.179 7.403 1.00 46.74 377 ILE A CA 1
ATOM 2834 C C . ILE A 1 356 ? -1.755 -24.858 7.606 1.00 46.40 377 ILE A C 1
ATOM 2835 O O . ILE A 1 356 ? -1.563 -24.151 8.607 1.00 46.47 377 ILE A O 1
ATOM 2840 N N . PHE A 1 357 ? -2.621 -24.543 6.649 1.00 45.76 378 PHE A N 1
ATOM 2841 C CA . PHE A 1 357 ? -3.332 -23.292 6.574 1.00 45.12 378 PHE A CA 1
ATOM 2842 C C . PHE A 1 357 ? -4.763 -23.584 6.848 1.00 45.40 378 PHE A C 1
ATOM 2843 O O . PHE A 1 357 ? -5.349 -24.373 6.178 1.00 45.62 378 PHE A O 1
ATOM 2851 N N . ARG A 1 358 ? -5.319 -22.944 7.852 1.00 45.50 379 ARG A N 1
ATOM 2852 C CA . ARG A 1 358 ? -6.622 -23.314 8.328 1.00 45.45 379 ARG A CA 1
ATOM 2853 C C . ARG A 1 358 ? -6.480 -24.762 8.711 1.00 45.70 379 ARG A C 1
ATOM 2854 O O . ARG A 1 358 ? -5.730 -25.035 9.632 1.00 47.06 379 ARG A O 1
ATOM 2862 N N . GLY A 1 359 ? -7.139 -25.692 8.053 1.00 44.90 380 GLY A N 1
ATOM 2863 C CA . GLY A 1 359 ? -6.896 -27.077 8.371 1.00 43.94 380 GLY A CA 1
ATOM 2864 C C . GLY A 1 359 ? -6.399 -27.899 7.204 1.00 43.35 380 GLY A C 1
ATOM 2865 O O . GLY A 1 359 ? -6.483 -29.107 7.197 1.00 43.17 380 GLY A O 1
ATOM 2866 N N . TYR A 1 360 ? -5.896 -27.211 6.201 1.00 42.49 381 TYR A N 1
ATOM 2867 C CA . TYR A 1 360 ? -5.599 -27.826 4.949 1.00 41.72 381 TYR A CA 1
ATOM 2868 C C . TYR A 1 360 ? -4.121 -27.969 4.771 1.00 41.66 381 TYR A C 1
ATOM 2869 O O . TYR A 1 360 ? -3.377 -27.205 5.264 1.00 41.77 381 TYR A O 1
ATOM 2878 N N . LEU A 1 361 ? -3.702 -28.976 4.060 1.00 41.57 382 LEU A N 1
ATOM 2879 C CA . LEU A 1 361 ? -2.337 -29.030 3.673 1.00 42.22 382 LEU A CA 1
ATOM 2880 C C . LEU A 1 361 ? -2.138 -28.218 2.407 1.00 42.23 382 LEU A C 1
ATOM 2881 O O . LEU A 1 361 ? -2.885 -28.353 1.463 1.00 42.82 382 LEU A O 1
ATOM 2886 N N . ILE A 1 362 ? -1.117 -27.384 2.431 1.00 41.39 383 ILE A N 1
ATOM 2887 C CA . ILE A 1 362 ? -0.581 -26.692 1.275 1.00 40.76 383 ILE A CA 1
ATOM 2888 C C . ILE A 1 362 ? 0.883 -27.161 1.122 1.00 40.60 383 ILE A C 1
ATOM 2889 O O . ILE A 1 362 ? 1.767 -26.666 1.822 1.00 40.38 383 ILE A O 1
ATOM 2894 N N . PRO A 1 363 ? 1.126 -28.157 0.244 1.00 40.55 384 PRO A N 1
ATOM 2895 C CA . PRO A 1 363 ? 2.471 -28.712 -0.043 1.00 40.71 384 PRO A CA 1
ATOM 2896 C C . PRO A 1 363 ? 3.515 -27.680 -0.443 1.00 40.91 384 PRO A C 1
ATOM 2897 O O . PRO A 1 363 ? 3.161 -26.619 -0.943 1.00 41.60 384 PRO A O 1
ATOM 2901 N N . LYS A 1 364 ? 4.789 -27.985 -0.185 1.00 41.26 385 LYS A N 1
ATOM 2902 C CA . LYS A 1 364 ? 5.936 -27.191 -0.675 1.00 40.68 385 LYS A CA 1
ATOM 2903 C C . LYS A 1 364 ? 5.718 -26.854 -2.140 1.00 40.19 385 LYS A C 1
ATOM 2904 O O . LYS A 1 364 ? 5.480 -27.757 -2.945 1.00 39.21 385 LYS A O 1
ATOM 2910 N N . GLY A 1 365 ? 5.871 -25.605 -2.511 1.00 39.61 386 GLY A N 1
ATOM 2911 C CA . GLY A 1 365 ? 5.877 -25.270 -3.904 1.00 40.01 386 GLY A CA 1
ATOM 2912 C C . GLY A 1 365 ? 4.571 -25.345 -4.648 1.00 39.15 386 GLY A C 1
ATOM 2913 O O . GLY A 1 365 ? 4.563 -25.391 -5.819 1.00 39.27 386 GLY A O 1
ATOM 2914 N N . THR A 1 366 ? 3.481 -25.369 -3.912 1.00 38.88 387 THR A N 1
ATOM 2915 C CA . THR A 1 366 ? 2.175 -24.887 -4.313 1.00 37.84 387 THR A CA 1
ATOM 2916 C C . THR A 1 366 ? 2.211 -23.398 -4.529 1.00 36.05 387 THR A C 1
ATOM 2917 O O . THR A 1 366 ? 2.664 -22.679 -3.689 1.00 36.94 387 THR A O 1
ATOM 2921 N N . VAL A 1 367 ? 1.728 -22.944 -5.659 1.00 34.10 388 VAL A N 1
ATOM 2922 C CA . VAL A 1 367 ? 1.625 -21.541 -5.916 1.00 33.07 388 VAL A CA 1
ATOM 2923 C C . VAL A 1 367 ? 0.511 -21.033 -5.045 1.00 31.65 388 VAL A C 1
ATOM 2924 O O . VAL A 1 367 ? -0.493 -21.659 -4.938 1.00 31.96 388 VAL A O 1
ATOM 2928 N N . VAL A 1 368 ? 0.739 -19.923 -4.381 1.00 30.03 389 VAL A N 1
ATOM 2929 C CA . VAL A 1 368 ? -0.270 -19.329 -3.523 1.00 28.85 389 VAL A CA 1
ATOM 2930 C C . VAL A 1 368 ? -0.594 -17.923 -4.055 1.00 28.64 389 VAL A C 1
ATOM 2931 O O . VAL A 1 368 ? 0.304 -17.095 -4.291 1.00 26.98 389 VAL A O 1
ATOM 2935 N N . VAL A 1 369 ? -1.888 -17.693 -4.255 1.00 28.19 390 VAL A N 1
ATOM 2936 C CA . VAL A 1 369 ? -2.397 -16.464 -4.866 1.00 28.22 390 VAL A CA 1
ATOM 2937 C C . VAL A 1 369 ? -3.275 -15.731 -3.838 1.00 28.17 390 VAL A C 1
ATOM 2938 O O . VAL A 1 369 ? -4.430 -16.088 -3.629 1.00 27.98 390 VAL A O 1
ATOM 2942 N N . PRO A 1 370 ? -2.702 -14.727 -3.169 1.00 28.12 391 PRO A N 1
ATOM 2943 C CA . PRO A 1 370 ? -3.481 -13.928 -2.238 1.00 28.88 391 PRO A CA 1
ATOM 2944 C C . PRO A 1 370 ? -4.096 -12.712 -2.974 1.00 29.21 391 PRO A C 1
ATOM 2945 O O . PRO A 1 370 ? -3.500 -11.634 -3.022 1.00 29.73 391 PRO A O 1
ATOM 2949 N N . THR A 1 371 ? -5.274 -12.925 -3.557 1.00 29.52 392 THR A N 1
ATOM 2950 C CA . THR A 1 371 ? -5.922 -11.969 -4.476 1.00 30.13 392 THR A CA 1
ATOM 2951 C C . THR A 1 371 ? -6.106 -10.581 -3.861 1.00 30.12 392 THR A C 1
ATOM 2952 O O . THR A 1 371 ? -6.569 -10.463 -2.727 1.00 31.10 392 THR A O 1
ATOM 2956 N N . LEU A 1 372 ? -5.778 -9.537 -4.615 1.00 29.50 393 LEU A N 1
ATOM 2957 C CA . LEU A 1 372 ? -5.909 -8.159 -4.092 1.00 28.65 393 LEU A CA 1
ATOM 2958 C C . LEU A 1 372 ? -7.223 -7.468 -4.414 1.00 27.90 393 LEU A C 1
ATOM 2959 O O . LEU A 1 372 ? -7.719 -6.698 -3.605 1.00 27.73 393 LEU A O 1
ATOM 2964 N N . ASP A 1 373 ? -7.776 -7.737 -5.588 1.00 27.89 394 ASP A N 1
ATOM 2965 C CA . ASP A 1 373 ? -9.060 -7.150 -5.958 1.00 28.12 394 ASP A CA 1
ATOM 2966 C C . ASP A 1 373 ? -10.177 -7.531 -4.993 1.00 27.63 394 ASP A C 1
ATOM 2967 O O . ASP A 1 373 ? -10.985 -6.686 -4.667 1.00 26.57 394 ASP A O 1
ATOM 2972 N N . SER A 1 374 ? -10.166 -8.775 -4.501 1.00 27.62 395 SER A N 1
ATOM 2973 C CA . SER A 1 374 ? -11.179 -9.256 -3.546 1.00 27.95 395 SER A CA 1
ATOM 2974 C C . SER A 1 374 ? -11.159 -8.432 -2.270 1.00 28.59 395 SER A C 1
ATOM 2975 O O . SER A 1 374 ? -12.163 -8.303 -1.589 1.00 28.28 395 SER A O 1
ATOM 2978 N N . VAL A 1 375 ? -9.985 -7.891 -1.954 1.00 29.13 396 VAL A N 1
ATOM 2979 C CA . VAL A 1 375 ? -9.802 -7.078 -0.767 1.00 28.81 396 VAL A CA 1
ATOM 2980 C C . VAL A 1 375 ? -10.263 -5.634 -1.039 1.00 29.18 396 VAL A C 1
ATOM 2981 O O . VAL A 1 375 ? -11.040 -5.060 -0.273 1.00 29.62 396 VAL A O 1
ATOM 2985 N N . LEU A 1 376 ? -9.785 -5.067 -2.148 1.00 29.12 397 LEU A N 1
ATOM 2986 C CA . LEU A 1 376 ? -9.973 -3.662 -2.467 1.00 28.47 397 LEU A CA 1
ATOM 2987 C C . LEU A 1 376 ? -11.409 -3.409 -2.844 1.00 28.56 397 LEU A C 1
ATOM 2988 O O . LEU A 1 376 ? -11.892 -2.282 -2.761 1.00 28.67 397 LEU A O 1
ATOM 2993 N N . TYR A 1 377 ? -12.100 -4.473 -3.238 1.00 28.79 398 TYR A N 1
ATOM 2994 C CA . TYR A 1 377 ? -13.506 -4.367 -3.576 1.00 28.88 398 TYR A CA 1
ATOM 2995 C C . TYR A 1 377 ? -14.431 -4.967 -2.512 1.00 29.42 398 TYR A C 1
ATOM 2996 O O . TYR A 1 377 ? -15.559 -5.278 -2.807 1.00 29.04 398 TYR A O 1
ATOM 3005 N N . ASP A 1 378 ? -13.939 -5.187 -1.297 1.00 31.45 399 ASP A N 1
ATOM 3006 C CA . ASP A 1 378 ? -14.817 -5.621 -0.188 1.00 32.75 399 ASP A CA 1
ATOM 3007 C C . ASP A 1 378 ? -16.073 -4.721 -0.108 1.00 33.10 399 ASP A C 1
ATOM 3008 O O . ASP A 1 378 ? -15.930 -3.514 0.007 1.00 32.71 399 ASP A O 1
ATOM 3013 N N . ASN A 1 379 ? -17.277 -5.306 -0.222 1.00 34.81 400 ASN A N 1
ATOM 3014 C CA . ASN A 1 379 ? -18.543 -4.521 -0.253 1.00 36.39 400 ASN A CA 1
ATOM 3015 C C . ASN A 1 379 ? -19.096 -4.008 1.092 1.00 37.33 400 ASN A C 1
ATOM 3016 O O . ASN A 1 379 ? -20.088 -3.247 1.129 1.00 37.85 400 ASN A O 1
ATOM 3021 N N . GLN A 1 380 ? -18.465 -4.423 2.183 1.00 37.61 401 GLN A N 1
ATOM 3022 C CA . GLN A 1 380 ? -18.799 -3.888 3.500 1.00 38.76 401 GLN A CA 1
ATOM 3023 C C . GLN A 1 380 ? -17.831 -2.757 3.905 1.00 38.20 401 GLN A C 1
ATOM 3024 O O . GLN A 1 380 ? -18.261 -1.759 4.463 1.00 38.57 401 GLN A O 1
ATOM 3030 N N . GLU A 1 381 ? -16.536 -2.917 3.624 1.00 37.49 402 GLU A N 1
ATOM 3031 C CA . GLU A 1 381 ? -15.560 -1.835 3.826 1.00 36.46 402 GLU A CA 1
ATOM 3032 C C . GLU A 1 381 ? -15.806 -0.667 2.888 1.00 36.05 402 GLU A C 1
ATOM 3033 O O . GLU A 1 381 ? -15.627 0.492 3.277 1.00 35.76 402 GLU A O 1
ATOM 3039 N N . PHE A 1 382 ? -16.207 -0.978 1.655 1.00 35.05 403 PHE A N 1
ATOM 3040 C CA . PHE A 1 382 ? -16.411 0.028 0.630 1.00 34.35 403 PHE A CA 1
ATOM 3041 C C . PHE A 1 382 ? -17.762 -0.151 -0.047 1.00 34.95 403 PHE A C 1
ATOM 3042 O O . PHE A 1 382 ? -17.808 -0.631 -1.169 1.00 34.34 403 PHE A O 1
ATOM 3050 N N . PRO A 1 383 ? -18.872 0.260 0.621 1.00 35.77 404 PRO A N 1
ATOM 3051 C CA . PRO A 1 383 ? -20.209 0.168 -0.001 1.00 35.81 404 PRO A CA 1
ATOM 3052 C C . PRO A 1 383 ? -20.214 0.696 -1.438 1.00 35.69 404 PRO A C 1
ATOM 3053 O O . PRO A 1 383 ? -19.613 1.722 -1.698 1.00 35.62 404 PRO A O 1
ATOM 3057 N N . ASP A 1 384 ? -20.908 0.002 -2.350 1.00 35.95 405 ASP A N 1
ATOM 3058 C CA . ASP A 1 384 ? -20.721 0.165 -3.803 1.00 35.86 405 ASP A CA 1
ATOM 3059 C C . ASP A 1 384 ? -19.216 0.173 -4.243 1.00 35.37 405 ASP A C 1
ATOM 3060 O O . ASP A 1 384 ? -18.702 1.188 -4.704 1.00 35.04 405 ASP A O 1
ATOM 3065 N N . PRO A 1 385 ? -18.511 -0.969 -4.083 1.00 35.48 406 PRO A N 1
ATOM 3066 C CA . PRO A 1 385 ? -17.074 -1.086 -4.400 1.00 35.25 406 PRO A CA 1
ATOM 3067 C C . PRO A 1 385 ? -16.718 -0.960 -5.884 1.00 35.23 406 PRO A C 1
ATOM 3068 O O . PRO A 1 385 ? -15.569 -0.671 -6.221 1.00 35.15 406 PRO A O 1
ATOM 3072 N N . GLU A 1 386 ? -17.698 -1.192 -6.747 1.00 35.29 407 GLU A N 1
ATOM 3073 C CA . GLU A 1 386 ? -17.533 -1.072 -8.183 1.00 35.53 407 GLU A CA 1
ATOM 3074 C C . GLU A 1 386 ? -17.627 0.384 -8.689 1.00 35.26 407 GLU A C 1
ATOM 3075 O O . GLU A 1 386 ? -17.331 0.654 -9.846 1.00 35.12 407 GLU A O 1
ATOM 3081 N N . LYS A 1 387 ? -18.040 1.312 -7.819 1.00 35.30 408 LYS A N 1
ATOM 3082 C CA . LYS A 1 387 ? -18.188 2.718 -8.195 1.00 35.00 408 LYS A CA 1
ATOM 3083 C C . LYS A 1 387 ? -17.005 3.549 -7.681 1.00 34.67 408 LYS A C 1
ATOM 3084 O O . LYS A 1 387 ? -16.470 3.308 -6.600 1.00 33.82 408 LYS A O 1
ATOM 3090 N N . PHE A 1 388 ? -16.600 4.524 -8.484 1.00 34.10 409 PHE A N 1
ATOM 3091 C CA . PHE A 1 388 ? -15.556 5.434 -8.079 1.00 33.61 409 PHE A CA 1
ATOM 3092 C C . PHE A 1 388 ? -16.126 6.510 -7.152 1.00 34.14 409 PHE A C 1
ATOM 3093 O O . PHE A 1 388 ? -16.964 7.320 -7.558 1.00 34.25 409 PHE A O 1
ATOM 3101 N N . LYS A 1 389 ? -15.636 6.523 -5.922 1.00 33.85 410 LYS A N 1
ATOM 3102 C CA . LYS A 1 389 ? -16.172 7.360 -4.873 1.00 34.73 410 LYS A CA 1
ATOM 3103 C C . LYS A 1 389 ? -15.064 7.784 -3.907 1.00 34.78 410 LYS A C 1
ATOM 3104 O O . LYS A 1 389 ?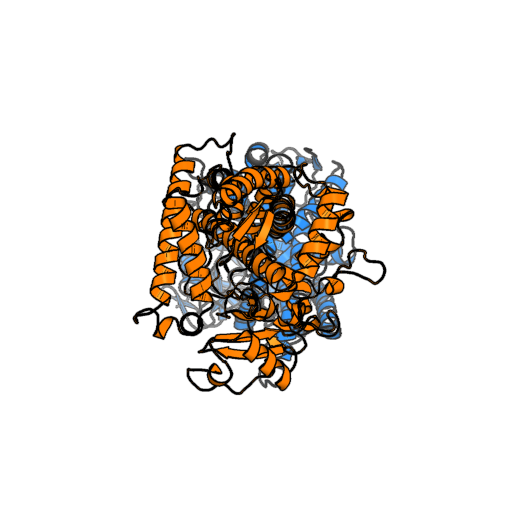 -14.545 6.967 -3.135 1.00 34.71 410 LYS A O 1
ATOM 3110 N N . PRO A 1 390 ? -14.664 9.058 -3.972 1.00 34.96 411 PRO A N 1
ATOM 3111 C CA . PRO A 1 390 ? -13.702 9.563 -3.007 1.00 35.18 411 PRO A CA 1
ATOM 3112 C C . PRO A 1 390 ? -14.104 9.334 -1.545 1.00 35.26 411 PRO A C 1
ATOM 3113 O O . PRO A 1 390 ? -13.233 9.081 -0.727 1.00 35.73 411 PRO A O 1
ATOM 3117 N N . GLU A 1 391 ? -15.399 9.387 -1.232 1.00 35.72 412 GLU A N 1
ATOM 3118 C CA . GLU A 1 391 ? -15.893 9.132 0.130 1.00 36.63 412 GLU A CA 1
ATOM 3119 C C . GLU A 1 391 ? -15.715 7.693 0.669 1.00 36.03 412 GLU A C 1
ATOM 3120 O O . GLU A 1 391 ? -16.003 7.424 1.842 1.00 35.87 412 GLU A O 1
ATOM 3126 N N . HIS A 1 392 ? -15.220 6.775 -0.173 1.00 35.17 413 HIS A N 1
ATOM 3127 C CA . HIS A 1 392 ? -14.743 5.457 0.306 1.00 33.91 413 HIS A CA 1
ATOM 3128 C C . HIS A 1 392 ? -13.556 5.645 1.263 1.00 33.34 413 HIS A C 1
ATOM 3129 O O . HIS A 1 392 ? -13.234 4.754 2.039 1.00 32.32 413 HIS A O 1
ATOM 3136 N N . PHE A 1 393 ? -12.913 6.812 1.164 1.00 33.40 414 PHE A N 1
ATOM 3137 C CA . PHE A 1 393 ? -11.765 7.184 1.986 1.00 34.20 414 PHE A CA 1
ATOM 3138 C C . PHE A 1 393 ? -11.937 8.540 2.732 1.00 35.02 414 PHE A C 1
ATOM 3139 O O . PHE A 1 393 ? -10.965 9.266 2.965 1.00 34.77 414 PHE A O 1
ATOM 3147 N N . LEU A 1 394 ? -13.180 8.859 3.092 1.00 35.70 415 LEU A N 1
ATOM 3148 C CA . LEU A 1 394 ? -13.515 10.091 3.799 1.00 36.38 415 LEU A CA 1
ATOM 3149 C C . LEU A 1 394 ? -14.489 9.775 4.919 1.00 37.62 415 LEU A C 1
ATOM 3150 O O . LEU A 1 394 ? -15.492 9.080 4.694 1.00 37.38 415 LEU A O 1
ATOM 3155 N N . ASN A 1 395 ? -14.189 10.273 6.125 1.00 38.79 416 ASN A N 1
ATOM 3156 C CA . ASN A 1 395 ? -15.155 10.202 7.223 1.00 40.38 416 ASN A CA 1
ATOM 3157 C C . ASN A 1 395 ? -16.339 11.141 6.941 1.00 40.61 416 ASN A C 1
ATOM 3158 O O . ASN A 1 395 ? -16.282 11.943 6.007 1.00 40.73 416 ASN A O 1
ATOM 3163 N N . GLU A 1 396 ? -17.420 11.005 7.704 1.00 41.28 417 GLU A N 1
ATOM 3164 C CA . GLU A 1 396 ? -18.615 11.821 7.501 1.00 41.52 417 GLU A CA 1
ATOM 3165 C C . GLU A 1 396 ? -18.333 13.307 7.766 1.00 41.62 417 GLU A C 1
ATOM 3166 O O . GLU A 1 396 ? -18.966 14.169 7.161 1.00 41.15 417 GLU A O 1
ATOM 3172 N N . ASN A 1 397 ? -17.370 13.609 8.643 1.00 41.68 418 ASN A N 1
ATOM 3173 C CA . ASN A 1 397 ? -16.938 15.008 8.824 1.00 42.77 418 ASN A CA 1
ATOM 3174 C C . ASN A 1 397 ? -15.837 15.504 7.867 1.00 42.50 418 ASN A C 1
ATOM 3175 O O . ASN A 1 397 ? -15.196 16.514 8.141 1.00 41.97 418 ASN A O 1
ATOM 3180 N N . GLY A 1 398 ? -15.617 14.761 6.771 1.00 42.49 419 GLY A N 1
ATOM 3181 C CA . GLY A 1 398 ? -14.776 15.174 5.637 1.00 42.34 419 GLY A CA 1
ATOM 3182 C C . GLY A 1 398 ? -13.269 14.959 5.733 1.00 42.20 419 GLY A C 1
ATOM 3183 O O . GLY A 1 398 ? -12.527 15.313 4.815 1.00 42.50 419 GLY A O 1
ATOM 3184 N N . LYS A 1 399 ? -12.810 14.402 6.840 1.00 41.95 420 LYS A N 1
ATOM 3185 C CA . LYS A 1 399 ? -11.399 14.073 7.000 1.00 42.66 420 LYS A CA 1
ATOM 3186 C C . LYS A 1 399 ? -11.074 12.763 6.264 1.00 42.17 420 LYS A C 1
ATOM 3187 O O . LYS A 1 399 ? -11.953 11.904 6.073 1.00 41.49 420 LYS A O 1
ATOM 3193 N N . PHE A 1 400 ? -9.816 12.625 5.845 1.00 41.29 421 PHE A N 1
ATOM 3194 C CA . PHE A 1 400 ? -9.320 11.364 5.304 1.00 40.59 421 PHE A CA 1
ATOM 3195 C C . PHE A 1 400 ? -9.595 10.244 6.284 1.00 40.38 421 PHE A C 1
ATOM 3196 O O . PHE A 1 400 ? -9.319 10.400 7.475 1.00 39.82 421 PHE A O 1
ATOM 3204 N N . LYS A 1 401 ? -10.156 9.140 5.767 1.00 39.89 422 LYS A N 1
ATOM 3205 C CA . LYS A 1 401 ? -10.393 7.902 6.520 1.00 39.83 422 LYS A CA 1
ATOM 3206 C C . LYS A 1 401 ? -9.516 6.730 6.023 1.00 39.77 422 LYS A C 1
ATOM 3207 O O . LYS A 1 401 ? -9.664 6.278 4.886 1.00 40.06 422 LYS A O 1
ATOM 3213 N N . TYR A 1 402 ? -8.620 6.251 6.890 1.00 39.31 423 TYR A N 1
ATOM 3214 C CA . TYR A 1 402 ? -7.777 5.081 6.626 1.00 38.97 423 TYR A CA 1
ATOM 3215 C C . TYR A 1 402 ? -8.556 3.772 6.639 1.00 38.58 423 TYR A C 1
ATOM 3216 O O . TYR A 1 402 ? -9.448 3.570 7.469 1.00 38.84 423 TYR A O 1
ATOM 3225 N N . SER A 1 403 ? -8.175 2.869 5.744 1.00 37.65 424 SER A N 1
ATOM 3226 C CA . SER A 1 403 ? -8.722 1.515 5.709 1.00 36.98 424 SER A CA 1
ATOM 3227 C C . SER A 1 403 ? -7.616 0.449 5.675 1.00 36.78 424 SER A C 1
ATOM 3228 O O . SER A 1 403 ? -6.635 0.573 4.931 1.00 36.54 424 SER A O 1
ATOM 3231 N N . ASP A 1 404 ? -7.787 -0.601 6.473 1.00 36.47 425 ASP A N 1
ATOM 3232 C CA . ASP A 1 404 ? -6.839 -1.726 6.460 1.00 36.99 425 ASP A CA 1
ATOM 3233 C C . ASP A 1 404 ? -7.016 -2.565 5.197 1.00 36.06 425 ASP A C 1
ATOM 3234 O O . ASP A 1 404 ? -6.224 -3.459 4.887 1.00 36.18 425 ASP A O 1
ATOM 3239 N N . TYR A 1 405 ? -8.061 -2.238 4.455 1.00 35.41 426 TYR A N 1
ATOM 3240 C CA . TYR A 1 405 ? -8.351 -2.902 3.193 1.00 34.62 426 TYR A CA 1
ATOM 3241 C C . TYR A 1 405 ? -7.619 -2.272 1.993 1.00 33.92 426 TYR A C 1
ATOM 3242 O O . TYR A 1 405 ? -7.586 -2.862 0.912 1.00 34.07 426 TYR A O 1
ATOM 3251 N N . PHE A 1 406 ? -7.020 -1.097 2.184 1.00 33.24 427 PHE A N 1
ATOM 3252 C CA . PHE A 1 406 ? -6.242 -0.457 1.121 1.00 32.84 427 PHE A CA 1
ATOM 3253 C C . PHE A 1 406 ? -4.913 -1.211 0.948 1.00 32.85 427 PHE A C 1
ATOM 3254 O O . PHE A 1 406 ? -3.879 -0.840 1.519 1.00 33.00 427 PHE A O 1
ATOM 3262 N N . LYS A 1 407 ? -4.969 -2.299 0.189 1.00 33.09 428 LYS A N 1
ATOM 3263 C CA . LYS A 1 407 ? -3.805 -3.171 -0.007 1.00 32.99 428 LYS A CA 1
ATOM 3264 C C . LYS A 1 407 ? -3.306 -3.280 -1.464 1.00 32.01 428 LYS A C 1
ATOM 3265 O O . LYS A 1 407 ? -2.987 -4.365 -1.906 1.00 32.09 428 LYS A O 1
ATOM 3271 N N . PRO A 1 408 ? -3.184 -2.146 -2.191 1.00 31.42 429 PRO A N 1
ATOM 3272 C CA . PRO A 1 408 ? -2.831 -2.315 -3.600 1.00 31.46 429 PRO A CA 1
ATOM 3273 C C . PRO A 1 408 ? -1.372 -2.687 -3.816 1.00 30.78 429 PRO A C 1
ATOM 3274 O O . PRO A 1 408 ? -1.019 -3.154 -4.895 1.00 30.27 429 PRO A O 1
ATOM 3278 N N . PHE A 1 409 ? -0.547 -2.465 -2.795 1.00 30.68 430 PHE A N 1
ATOM 3279 C CA . PHE A 1 409 ? 0.879 -2.809 -2.842 1.00 30.66 430 PHE A CA 1
ATOM 3280 C C . PHE A 1 409 ? 1.139 -4.128 -2.178 1.00 30.96 430 PHE A C 1
ATOM 3281 O O . PHE A 1 409 ? 2.282 -4.455 -1.938 1.00 30.96 430 PHE A O 1
ATOM 3289 N N . SER A 1 410 ? 0.067 -4.862 -1.878 1.00 31.34 431 SER A N 1
ATOM 3290 C CA . SER A 1 410 ? 0.140 -6.090 -1.090 1.00 32.48 431 SER A CA 1
ATOM 3291 C C . SER A 1 410 ? 0.537 -5.776 0.368 1.00 33.31 431 SER A C 1
ATOM 3292 O O . SER A 1 410 ? 0.331 -4.650 0.838 1.00 33.63 431 SER A O 1
ATOM 3295 N N . THR A 1 411 ? 1.115 -6.777 1.034 1.00 34.44 432 THR A N 1
ATOM 3296 C CA . THR A 1 411 ? 1.615 -6.674 2.405 1.00 35.45 432 THR A CA 1
ATOM 3297 C C . THR A 1 411 ? 2.389 -7.951 2.758 1.00 35.74 432 THR A C 1
ATOM 3298 O O . THR A 1 411 ? 2.307 -8.943 2.034 1.00 35.16 432 THR A O 1
ATOM 3302 N N . GLY A 1 412 ? 3.137 -7.931 3.861 1.00 36.49 433 GLY A N 1
ATOM 3303 C CA . GLY A 1 412 ? 3.934 -9.099 4.261 1.00 36.54 433 GLY A CA 1
ATOM 3304 C C . GLY A 1 412 ? 5.400 -9.060 3.833 1.00 37.18 433 GLY A C 1
ATOM 3305 O O . GLY A 1 412 ? 5.957 -7.987 3.603 1.00 37.14 433 GLY A O 1
ATOM 3306 N N . LYS A 1 413 ? 6.026 -10.230 3.715 1.00 37.41 434 LYS A N 1
ATOM 3307 C CA . LYS A 1 413 ? 7.459 -10.311 3.351 1.00 38.13 434 LYS A CA 1
ATOM 3308 C C . LYS A 1 413 ? 7.787 -9.786 1.954 1.00 38.12 434 LYS A C 1
ATOM 3309 O O . LYS A 1 413 ? 8.871 -9.229 1.734 1.00 38.91 434 LYS A O 1
ATOM 3315 N N . ARG A 1 414 ? 6.864 -9.965 1.012 1.00 37.80 435 ARG A N 1
ATOM 3316 C CA . ARG A 1 414 ? 7.116 -9.584 -0.379 1.00 37.25 435 ARG A CA 1
ATOM 3317 C C . ARG A 1 414 ? 6.408 -8.289 -0.803 1.00 37.51 435 ARG A C 1
ATOM 3318 O O . ARG A 1 414 ? 6.266 -8.019 -2.000 1.00 37.88 435 ARG A O 1
ATOM 3326 N N . VAL A 1 415 ? 5.987 -7.484 0.174 1.00 36.79 436 VAL A N 1
ATOM 3327 C CA . VAL A 1 415 ? 5.309 -6.216 -0.111 1.00 36.35 436 VAL A CA 1
ATOM 3328 C C . VAL A 1 415 ? 6.107 -5.401 -1.142 1.00 35.87 436 VAL A C 1
ATOM 3329 O O . VAL A 1 415 ? 7.338 -5.468 -1.164 1.00 36.60 436 VAL A O 1
ATOM 3333 N N . CYS A 1 416 ? 5.401 -4.668 -2.005 1.00 34.24 437 CYS A N 1
ATOM 3334 C CA . CYS A 1 416 ? 6.017 -3.790 -2.988 1.00 33.59 437 CYS A CA 1
ATOM 3335 C C . CYS A 1 416 ? 7.219 -3.009 -2.426 1.00 33.81 437 CYS A C 1
ATOM 3336 O O . CYS A 1 416 ? 7.077 -2.213 -1.483 1.00 33.81 437 CYS A O 1
ATOM 3339 N N . ALA A 1 417 ? 8.387 -3.219 -3.037 1.00 34.36 438 ALA A N 1
ATOM 3340 C CA . ALA A 1 417 ? 9.633 -2.561 -2.604 1.00 34.84 438 ALA A CA 1
ATOM 3341 C C . ALA A 1 417 ? 9.670 -1.060 -2.888 1.00 35.06 438 ALA A C 1
ATOM 3342 O O . ALA A 1 417 ? 10.546 -0.344 -2.390 1.00 35.64 438 ALA A O 1
ATOM 3344 N N . GLY A 1 418 ? 8.718 -0.586 -3.690 1.00 35.56 439 GLY A N 1
ATOM 3345 C CA . GLY A 1 418 ? 8.667 0.805 -4.096 1.00 35.22 439 GLY A CA 1
ATOM 3346 C C . GLY A 1 418 ? 7.478 1.569 -3.560 1.00 35.68 439 GLY A C 1
ATOM 3347 O O . GLY A 1 418 ? 7.220 2.695 -3.999 1.00 35.72 439 GLY A O 1
ATOM 3348 N N . GLU A 1 419 ? 6.766 0.973 -2.602 1.00 35.50 440 GLU A N 1
ATOM 3349 C CA . GLU A 1 419 ? 5.543 1.571 -2.050 1.00 35.98 440 GLU A CA 1
ATOM 3350 C C . GLU A 1 419 ? 5.663 3.037 -1.633 1.00 35.31 440 GLU A C 1
ATOM 3351 O O . GLU A 1 419 ? 4.776 3.838 -1.949 1.00 35.79 440 GLU A O 1
ATOM 3357 N N . GLY A 1 420 ? 6.729 3.379 -0.908 1.00 34.98 441 GLY A N 1
ATOM 3358 C CA . GLY A 1 420 ? 6.921 4.741 -0.392 1.00 33.81 441 GLY A CA 1
ATOM 3359 C C . GLY A 1 420 ? 7.029 5.715 -1.541 1.00 33.45 441 GLY A C 1
ATOM 3360 O O . GLY A 1 420 ? 6.257 6.675 -1.646 1.00 33.49 441 GLY A O 1
ATOM 3361 N N . LEU A 1 421 ? 7.975 5.432 -2.428 1.00 33.00 442 LEU A N 1
ATOM 3362 C CA . LEU A 1 421 ? 8.138 6.179 -3.656 1.00 32.24 442 LEU A CA 1
ATOM 3363 C C . LEU A 1 421 ? 6.827 6.357 -4.450 1.00 32.22 442 LEU A C 1
ATOM 3364 O O . LEU A 1 421 ? 6.402 7.500 -4.687 1.00 31.76 442 LEU A O 1
ATOM 3369 N N . ALA A 1 422 ? 6.190 5.238 -4.843 1.00 32.71 443 ALA A N 1
ATOM 3370 C CA . ALA A 1 422 ? 4.951 5.269 -5.653 1.00 32.50 443 ALA A CA 1
ATOM 3371 C C . ALA A 1 422 ? 3.921 6.226 -5.046 1.00 33.12 443 ALA A C 1
ATOM 3372 O O . ALA A 1 422 ? 3.499 7.184 -5.709 1.00 33.14 443 ALA A O 1
ATOM 3374 N N . ARG A 1 423 ? 3.586 6.007 -3.771 1.00 33.59 444 ARG A N 1
ATOM 3375 C CA . ARG A 1 423 ? 2.572 6.805 -3.061 1.00 34.49 444 ARG A CA 1
ATOM 3376 C C . ARG A 1 423 ? 2.896 8.304 -3.025 1.00 35.44 444 ARG A C 1
ATOM 3377 O O . ARG A 1 423 ? 2.020 9.134 -3.249 1.00 35.42 444 ARG A O 1
ATOM 3385 N N . MET A 1 424 ? 4.158 8.643 -2.783 1.00 36.04 445 MET A N 1
ATOM 3386 C CA . MET A 1 424 ? 4.578 10.032 -2.866 1.00 37.14 445 MET A CA 1
ATOM 3387 C C . MET A 1 424 ? 4.394 10.617 -4.266 1.00 36.37 445 MET A C 1
ATOM 3388 O O . MET A 1 424 ? 3.849 11.717 -4.408 1.00 36.80 445 MET A O 1
ATOM 3393 N N . GLU A 1 425 ? 4.862 9.879 -5.269 1.00 35.91 446 GLU A N 1
ATOM 3394 C CA . GLU A 1 425 ? 4.726 10.246 -6.687 1.00 36.09 446 GLU A CA 1
ATOM 3395 C C . GLU A 1 425 ? 3.287 10.568 -7.118 1.00 35.19 446 GLU A C 1
ATOM 3396 O O . GLU A 1 425 ? 3.058 11.546 -7.792 1.00 35.19 446 GLU A O 1
ATOM 3402 N N . LEU A 1 426 ? 2.333 9.729 -6.720 1.00 34.85 447 LEU A N 1
ATOM 3403 C CA . LEU A 1 426 ? 0.931 9.875 -7.108 1.00 34.39 447 LEU A CA 1
ATOM 3404 C C . LEU A 1 426 ? 0.315 11.148 -6.545 1.00 33.99 447 LEU A C 1
ATOM 3405 O O . LEU A 1 426 ? -0.407 11.852 -7.257 1.00 33.29 447 LEU A O 1
ATOM 3410 N N . PHE A 1 427 ? 0.587 11.423 -5.269 1.00 34.37 448 PHE A N 1
ATOM 3411 C CA . PHE A 1 427 ? 0.089 12.641 -4.628 1.00 35.55 448 PHE A CA 1
ATOM 3412 C C . PHE A 1 427 ? 0.642 13.898 -5.303 1.00 35.45 448 PHE A C 1
ATOM 3413 O O . PHE A 1 427 ? -0.125 14.744 -5.765 1.00 35.39 448 PHE A O 1
ATOM 3421 N N . LEU A 1 428 ? 1.972 13.980 -5.363 1.00 35.87 449 LEU A N 1
ATOM 3422 C CA . LEU A 1 428 ? 2.711 15.174 -5.807 1.00 36.02 449 LEU A CA 1
ATOM 3423 C C . LEU A 1 428 ? 2.552 15.433 -7.295 1.00 36.46 449 LEU A C 1
ATOM 3424 O O . LEU A 1 428 ? 2.448 16.582 -7.697 1.00 36.92 449 LEU A O 1
ATOM 3429 N N . LEU A 1 429 ? 2.538 14.374 -8.110 1.00 36.81 450 LEU A N 1
ATOM 3430 C CA . LEU A 1 429 ? 2.339 14.538 -9.554 1.00 36.74 450 LEU A CA 1
ATOM 3431 C C . LEU A 1 429 ? 0.895 14.877 -9.938 1.00 36.66 450 LEU A C 1
ATOM 3432 O O . LEU A 1 429 ? 0.646 15.700 -10.831 1.00 35.89 450 LEU A O 1
ATOM 3437 N N . LEU A 1 430 ? -0.066 14.247 -9.272 1.00 36.69 451 LEU A N 1
ATOM 3438 C CA . LEU A 1 430 ? -1.456 14.590 -9.531 1.00 36.75 451 LEU A CA 1
ATOM 3439 C C . LEU A 1 430 ? -1.785 16.001 -9.011 1.00 36.74 451 LEU A C 1
ATOM 3440 O O . LEU A 1 430 ? -2.550 16.725 -9.638 1.00 36.22 451 LEU A O 1
ATOM 3445 N N . CYS A 1 431 ? -1.197 16.380 -7.874 1.00 37.16 452 CYS A N 1
ATOM 3446 C CA . CYS A 1 431 ? -1.310 17.753 -7.372 1.00 37.69 452 CYS A CA 1
ATOM 3447 C C . CYS A 1 431 ? -0.805 18.771 -8.394 1.00 37.51 452 CYS A C 1
ATOM 3448 O O . CYS A 1 431 ? -1.513 19.726 -8.731 1.00 37.23 452 CYS A O 1
ATOM 3451 N N . ALA A 1 432 ? 0.409 18.524 -8.891 1.00 37.42 453 ALA A N 1
ATOM 3452 C CA . ALA A 1 432 ? 1.094 19.379 -9.852 1.00 37.35 453 ALA A CA 1
ATOM 3453 C C . ALA A 1 432 ? 0.282 19.595 -11.138 1.00 37.23 453 ALA A C 1
ATOM 3454 O O . ALA A 1 432 ? 0.129 20.731 -11.630 1.00 37.37 453 ALA A O 1
ATOM 3456 N N . ILE A 1 433 ? -0.253 18.495 -11.658 1.00 36.87 454 ILE A N 1
ATOM 3457 C CA . ILE A 1 433 ? -0.997 18.491 -12.905 1.00 36.24 454 ILE A CA 1
ATOM 3458 C C . ILE A 1 433 ? -2.251 19.312 -12.765 1.00 36.64 454 ILE A C 1
ATOM 3459 O O . ILE A 1 433 ? -2.576 20.096 -13.650 1.00 37.36 454 ILE A O 1
ATOM 3464 N N . LEU A 1 434 ? -2.956 19.141 -11.656 1.00 36.52 455 LEU A N 1
ATOM 3465 C CA . LEU A 1 434 ? -4.233 19.825 -11.507 1.00 37.25 455 LEU A CA 1
ATOM 3466 C C . LEU A 1 434 ? -4.060 21.307 -11.117 1.00 37.60 455 LEU A C 1
ATOM 3467 O O . LEU A 1 434 ? -4.921 22.133 -11.401 1.00 37.83 455 LEU A O 1
ATOM 3472 N N . GLN A 1 435 ? -2.919 21.622 -10.513 1.00 38.26 456 GLN A N 1
ATOM 3473 C CA . GLN A 1 435 ? -2.554 22.992 -10.147 1.00 39.12 456 GLN A CA 1
ATOM 3474 C C . GLN A 1 435 ? -2.459 23.887 -11.394 1.00 38.75 456 GLN A C 1
ATOM 3475 O O . GLN A 1 435 ? -2.783 25.084 -11.356 1.00 38.90 456 GLN A O 1
ATOM 3481 N N . HIS A 1 436 ? -2.046 23.287 -12.505 1.00 38.49 457 HIS A N 1
ATOM 3482 C CA . HIS A 1 436 ? -1.695 24.055 -13.681 1.00 38.51 457 HIS A CA 1
ATOM 3483 C C . HIS A 1 436 ? -2.574 23.824 -14.896 1.00 38.18 457 HIS A C 1
ATOM 3484 O O . HIS A 1 436 ? -2.483 24.562 -15.880 1.00 37.96 457 HIS A O 1
ATOM 3491 N N . PHE A 1 437 ? -3.436 22.810 -14.817 1.00 37.75 458 PHE A N 1
ATOM 3492 C CA . PHE A 1 437 ? -4.172 22.342 -15.983 1.00 36.94 458 PHE A CA 1
ATOM 3493 C C . PHE A 1 437 ? -5.597 21.886 -15.659 1.00 36.87 458 PHE A C 1
ATOM 3494 O O . PHE A 1 437 ? -5.885 21.360 -14.575 1.00 36.09 458 PHE A O 1
ATOM 3502 N N . ASN A 1 438 ? -6.491 22.130 -16.606 1.00 36.78 459 ASN A N 1
ATOM 3503 C CA . ASN A 1 438 ? -7.791 21.483 -16.615 1.00 37.39 459 ASN A CA 1
ATOM 3504 C C . ASN A 1 438 ? -7.747 20.385 -17.663 1.00 37.46 459 ASN A C 1
ATOM 3505 O O . ASN A 1 438 ? -7.187 20.583 -18.747 1.00 36.96 459 ASN A O 1
ATOM 3510 N N . LEU A 1 439 ? -8.342 19.240 -17.337 1.00 37.63 460 LEU A N 1
ATOM 3511 C CA . LEU A 1 439 ? -8.393 18.111 -18.254 1.00 38.21 460 LEU A CA 1
ATOM 3512 C C . LEU A 1 439 ? -9.586 18.264 -19.178 1.00 39.18 460 LEU A C 1
ATOM 3513 O O . LEU A 1 439 ? -10.690 18.638 -18.755 1.00 39.74 460 LEU A O 1
ATOM 3518 N N . LYS A 1 440 ? -9.347 18.010 -20.455 1.00 39.93 461 LYS A N 1
ATOM 3519 C CA . LYS A 1 440 ? -10.378 18.135 -21.460 1.00 40.99 461 LYS A CA 1
ATOM 3520 C C . LYS A 1 440 ? -10.524 16.796 -22.222 1.00 40.85 461 LYS A C 1
ATOM 3521 O O . LYS A 1 440 ? -9.664 16.439 -23.022 1.00 40.15 461 LYS A O 1
ATOM 3527 N N . PRO A 1 441 ? -11.630 16.065 -21.965 1.00 41.41 462 PRO A N 1
ATOM 3528 C CA . PRO A 1 441 ? -11.931 14.815 -22.661 1.00 42.01 462 PRO A CA 1
ATOM 3529 C C . PRO A 1 441 ? -12.382 15.086 -24.091 1.00 42.68 462 PRO A C 1
ATOM 3530 O O . PRO A 1 441 ? -12.971 16.129 -24.371 1.00 42.75 462 PRO A O 1
ATOM 3534 N N . LEU A 1 442 ? -12.060 14.172 -24.996 1.00 43.72 463 LEU A N 1
ATOM 3535 C CA . LEU A 1 442 ? -12.416 14.347 -26.394 1.00 44.41 463 LEU A CA 1
ATOM 3536 C C . LEU A 1 442 ? -13.775 13.725 -26.696 1.00 44.87 463 LEU A C 1
ATOM 3537 O O . LEU A 1 442 ? -14.266 13.822 -27.817 1.00 45.01 463 LEU A O 1
ATOM 3542 N N . VAL A 1 443 ? -14.374 13.100 -25.680 1.00 44.95 464 VAL A N 1
ATOM 3543 C CA . VAL A 1 443 ? -15.747 12.576 -25.752 1.00 45.45 464 VAL A CA 1
ATOM 3544 C C . VAL A 1 443 ? -16.531 13.093 -24.554 1.00 45.95 464 VAL A C 1
ATOM 3545 O O . VAL A 1 443 ? -15.960 13.715 -23.664 1.00 46.15 464 VAL A O 1
ATOM 3549 N N . ASP A 1 444 ? -17.832 12.821 -24.521 1.00 46.78 465 ASP A N 1
ATOM 3550 C CA . ASP A 1 444 ? -18.669 13.224 -23.397 1.00 47.53 465 ASP A CA 1
ATOM 3551 C C . ASP A 1 444 ? -18.326 12.375 -22.167 1.00 47.15 465 ASP A C 1
ATOM 3552 O O . ASP A 1 444 ? -18.182 11.160 -22.289 1.00 47.43 465 ASP A O 1
ATOM 3557 N N . PRO A 1 445 ? -18.153 13.019 -20.994 1.00 47.09 466 PRO A N 1
ATOM 3558 C CA . PRO A 1 445 ? -17.940 12.358 -19.693 1.00 47.16 466 PRO A CA 1
ATOM 3559 C C . PRO A 1 445 ? -18.859 11.161 -19.430 1.00 47.05 466 PRO A C 1
ATOM 3560 O O . PRO A 1 445 ? -18.487 10.237 -18.689 1.00 47.29 466 PRO A O 1
ATOM 3564 N N . LYS A 1 446 ? -20.039 11.186 -20.039 1.00 46.60 467 LYS A N 1
ATOM 3565 C CA . LYS A 1 446 ? -21.025 10.122 -19.908 1.00 46.32 467 LYS A CA 1
ATOM 3566 C C . LYS A 1 446 ? -20.634 8.890 -20.738 1.00 45.23 467 LYS A C 1
ATOM 3567 O O . LYS A 1 446 ? -20.906 7.757 -20.341 1.00 44.77 467 LYS A O 1
ATOM 3573 N N . ASP A 1 447 ? -19.978 9.128 -21.872 1.00 43.94 468 ASP A N 1
ATOM 3574 C CA . ASP A 1 447 ? -19.560 8.072 -22.786 1.00 42.84 468 ASP A CA 1
ATOM 3575 C C . ASP A 1 447 ? -18.252 7.371 -22.360 1.00 41.44 468 ASP A C 1
ATOM 3576 O O . ASP A 1 447 ? -17.901 6.324 -22.906 1.00 41.18 468 ASP A O 1
ATOM 3581 N N . ILE A 1 448 ? -17.532 7.943 -21.398 1.00 39.54 469 ILE A N 1
ATOM 3582 C CA . ILE A 1 448 ? -16.229 7.373 -20.975 1.00 37.78 469 ILE A CA 1
ATOM 3583 C C . ILE A 1 448 ? -16.378 6.008 -20.285 1.00 36.17 469 ILE A C 1
ATOM 3584 O O . ILE A 1 448 ? -17.000 5.892 -19.239 1.00 36.19 469 ILE A O 1
ATOM 3589 N N . ASP A 1 449 ? -15.809 4.974 -20.887 1.00 35.12 470 ASP A N 1
ATOM 3590 C CA . ASP A 1 449 ? -15.854 3.641 -20.286 1.00 33.81 470 ASP A CA 1
ATOM 3591 C C . ASP A 1 449 ? -14.537 3.420 -19.574 1.00 32.33 470 ASP A C 1
ATOM 3592 O O . ASP A 1 449 ? -13.485 3.316 -20.198 1.00 32.45 470 ASP A O 1
ATOM 3597 N N . LEU A 1 450 ? -14.631 3.370 -18.252 1.00 31.13 471 LEU A N 1
ATOM 3598 C CA . LEU A 1 450 ? -13.499 3.197 -17.348 1.00 30.10 471 LEU A CA 1
ATOM 3599 C C . LEU A 1 450 ? -12.992 1.750 -17.235 1.00 29.85 471 LEU A C 1
ATOM 3600 O O . LEU A 1 450 ? -11.984 1.501 -16.583 1.00 29.55 471 LEU A O 1
ATOM 3605 N N . SER A 1 451 ? -13.705 0.804 -17.850 1.00 29.55 472 SER A N 1
ATOM 3606 C CA . SER A 1 451 ? -13.386 -0.626 -17.738 1.00 29.50 472 SER A CA 1
ATOM 3607 C C . SER A 1 451 ? -12.046 -1.013 -18.357 1.00 28.19 472 SER A C 1
ATOM 3608 O O . SER A 1 451 ? -11.718 -0.527 -19.428 1.00 28.92 472 SER A O 1
ATOM 3611 N N . PRO A 1 452 ? -11.265 -1.883 -17.663 1.00 27.36 473 PRO A N 1
ATOM 3612 C CA . PRO A 1 452 ? -9.978 -2.327 -18.207 1.00 26.59 473 PRO A CA 1
ATOM 3613 C C . PRO A 1 452 ? -10.175 -3.035 -19.557 1.00 26.37 473 PRO A C 1
ATOM 3614 O O . PRO A 1 452 ? -11.136 -3.785 -19.724 1.00 25.70 473 PRO A O 1
ATOM 3618 N N . ILE A 1 453 ? -9.294 -2.784 -20.513 1.00 25.77 474 ILE A N 1
ATOM 3619 C CA . ILE A 1 453 ? -9.429 -3.465 -21.809 1.00 26.62 474 ILE A CA 1
ATOM 3620 C C . ILE A 1 453 ? -8.758 -4.833 -21.817 1.00 26.00 474 ILE A C 1
ATOM 3621 O O . ILE A 1 453 ? -9.022 -5.650 -22.699 1.00 26.79 474 ILE A O 1
ATOM 3626 N N . HIS A 1 454 ? -7.901 -5.066 -20.836 1.00 25.47 475 HIS A N 1
ATOM 3627 C CA . HIS A 1 454 ? -7.309 -6.398 -20.599 1.00 25.48 475 HIS A CA 1
ATOM 3628 C C . HIS A 1 454 ? -7.125 -6.629 -19.109 1.00 25.43 475 HIS A C 1
ATOM 3629 O O . HIS A 1 454 ? -6.748 -5.716 -18.376 1.00 25.42 475 HIS A O 1
ATOM 3636 N N . ILE A 1 455 ? -7.392 -7.857 -18.672 1.00 26.18 476 ILE A N 1
ATOM 3637 C CA . ILE A 1 455 ? -7.153 -8.264 -17.278 1.00 25.98 476 ILE A CA 1
ATOM 3638 C C . ILE A 1 455 ? -6.267 -9.520 -17.198 1.00 25.94 476 ILE A C 1
ATOM 3639 O O . ILE A 1 455 ? -6.559 -10.552 -17.797 1.00 24.37 476 ILE A O 1
ATOM 3644 N N . GLY A 1 456 ? -5.174 -9.401 -16.450 1.00 26.57 477 GLY A N 1
ATOM 3645 C CA . GLY A 1 456 ? -4.280 -10.535 -16.171 1.00 26.91 477 GLY A CA 1
ATOM 3646 C C . GLY A 1 456 ? -3.312 -10.185 -15.052 1.00 27.07 477 GLY A C 1
ATOM 3647 O O . GLY A 1 456 ? -3.721 -9.999 -13.896 1.00 26.92 477 GLY A O 1
ATOM 3648 N N . PHE A 1 457 ? -2.037 -10.062 -15.427 1.00 26.70 478 PHE A N 1
ATOM 3649 C CA . PHE A 1 457 ? -0.973 -9.553 -14.573 1.00 26.00 478 PHE A CA 1
ATOM 3650 C C . PHE A 1 457 ? -1.408 -8.160 -14.043 1.00 25.43 478 PHE A C 1
ATOM 3651 O O . PHE A 1 457 ? -1.446 -7.929 -12.844 1.00 24.51 478 PHE A O 1
ATOM 3659 N N . GLY A 1 458 ? -1.784 -7.262 -14.951 1.00 24.93 479 GLY A N 1
ATOM 3660 C CA . GLY A 1 458 ? -2.478 -6.044 -14.566 1.00 24.87 479 GLY A CA 1
ATOM 3661 C C . GLY A 1 458 ? -3.858 -5.822 -15.167 1.00 24.19 479 GLY A C 1
ATOM 3662 O O . GLY A 1 458 ? -4.357 -6.650 -15.922 1.00 24.31 479 GLY A O 1
ATOM 3663 N N . CYS A 1 459 ? -4.470 -4.698 -14.795 1.00 24.37 480 CYS A N 1
ATOM 3664 C CA . CYS A 1 459 ? -5.669 -4.161 -15.475 1.00 24.34 480 CYS A CA 1
ATOM 3665 C C . CYS A 1 459 ? -5.256 -2.976 -16.337 1.00 24.35 480 CYS A C 1
ATOM 3666 O O . CYS A 1 459 ? -4.726 -1.989 -15.814 1.00 24.62 480 CYS A O 1
ATOM 3669 N N . ILE A 1 460 ? -5.509 -3.098 -17.641 1.00 24.71 481 ILE A N 1
ATOM 3670 C CA . ILE A 1 460 ? -5.037 -2.156 -18.649 1.00 24.79 481 ILE A CA 1
ATOM 3671 C C . ILE A 1 460 ? -6.143 -1.184 -19.079 1.00 25.85 481 ILE A C 1
ATOM 3672 O O . ILE A 1 460 ? -7.174 -1.624 -19.585 1.00 25.75 481 ILE A O 1
ATOM 3677 N N . PRO A 1 461 ? -5.906 0.142 -18.901 1.00 26.59 482 PRO A N 1
ATOM 3678 C CA . PRO A 1 461 ? -6.888 1.152 -19.271 1.00 27.02 482 PRO A CA 1
ATOM 3679 C C . PRO A 1 461 ? -7.100 1.192 -20.761 1.00 28.07 482 PRO A C 1
ATOM 3680 O O . PRO A 1 461 ? -6.206 0.847 -21.505 1.00 27.54 482 PRO A O 1
ATOM 3684 N N . PRO A 1 462 ? -8.302 1.606 -21.193 1.00 29.31 483 PRO A N 1
ATOM 3685 C CA . PRO A 1 462 ? -8.511 1.891 -22.612 1.00 30.03 483 PRO A CA 1
ATOM 3686 C C . PRO A 1 462 ? -7.563 2.995 -23.081 1.00 30.81 483 PRO A C 1
ATOM 3687 O O . PRO A 1 462 ? -7.257 3.906 -22.315 1.00 30.86 483 PRO A O 1
ATOM 3691 N N . ARG A 1 463 ? -7.111 2.900 -24.329 1.00 31.37 484 ARG A N 1
ATOM 3692 C CA . ARG A 1 463 ? -6.308 3.936 -24.950 1.00 33.12 484 ARG A CA 1
ATOM 3693 C C . ARG A 1 463 ? -7.229 5.134 -25.145 1.00 32.84 484 ARG A C 1
ATOM 3694 O O . ARG A 1 463 ? -8.404 4.960 -25.438 1.00 32.33 484 ARG A O 1
ATOM 3702 N N . TYR A 1 464 ? -6.705 6.335 -24.906 1.00 32.84 485 TYR A N 1
ATOM 3703 C CA . TYR A 1 464 ? -7.444 7.573 -25.116 1.00 32.93 485 TYR A CA 1
ATOM 3704 C C . TYR A 1 464 ? -6.488 8.723 -25.380 1.00 33.67 485 TYR A C 1
ATOM 3705 O O . TYR A 1 464 ? -5.309 8.675 -25.004 1.00 32.21 485 TYR A O 1
ATOM 3714 N N . LYS A 1 465 ? -7.028 9.759 -26.023 1.00 34.92 486 LYS A N 1
ATOM 3715 C CA . LYS A 1 465 ? -6.368 11.061 -26.123 1.00 36.02 486 LYS A CA 1
ATOM 3716 C C . LYS A 1 465 ? -7.159 12.107 -25.335 1.00 36.22 486 LYS A C 1
ATOM 3717 O O . LYS A 1 465 ? -8.359 11.948 -25.074 1.00 36.02 486 LYS A O 1
ATOM 3723 N N . LEU A 1 466 ? -6.467 13.159 -24.915 1.00 37.06 487 LEU A N 1
ATOM 3724 C CA . LEU A 1 466 ? -7.111 14.286 -24.231 1.00 37.42 487 LEU A CA 1
ATOM 3725 C C . LEU A 1 466 ? -6.388 15.591 -24.520 1.00 37.56 487 LEU A C 1
ATOM 3726 O O . LEU A 1 466 ? -5.381 15.594 -25.230 1.00 36.99 487 LEU A O 1
ATOM 3731 N N . CYS A 1 467 ? -6.935 16.688 -23.983 1.00 37.26 488 CYS A N 1
ATOM 3732 C CA . CYS A 1 467 ? -6.223 17.959 -23.918 1.00 37.52 488 CYS A CA 1
ATOM 3733 C C . CYS A 1 467 ? -6.098 18.410 -22.464 1.00 37.55 488 CYS A C 1
ATOM 3734 O O . CYS A 1 467 ? -6.867 18.003 -21.584 1.00 37.00 488 CYS A O 1
ATOM 3737 N N . VAL A 1 468 ? -5.088 19.236 -22.235 1.00 37.50 489 VAL A N 1
ATOM 3738 C CA . VAL A 1 468 ? -4.866 19.877 -20.952 1.00 37.09 489 VAL A CA 1
ATOM 3739 C C . VAL A 1 468 ? -4.837 21.378 -21.234 1.00 37.53 489 VAL A C 1
ATOM 3740 O O . VAL A 1 468 ? -4.190 21.828 -22.191 1.00 37.06 489 VAL A O 1
ATOM 3744 N N . ILE A 1 469 ? -5.617 22.121 -20.451 1.00 37.67 490 ILE A N 1
ATOM 3745 C CA . ILE A 1 469 ? -5.871 23.541 -20.685 1.00 38.48 490 ILE A CA 1
ATOM 3746 C C . ILE A 1 469 ? -5.311 24.370 -19.527 1.00 39.02 490 ILE A C 1
ATOM 3747 O O . ILE A 1 469 ? -5.812 24.274 -18.412 1.00 39.07 490 ILE A O 1
ATOM 3752 N N . PRO A 1 470 ? -4.253 25.170 -19.793 1.00 39.92 491 PRO A N 1
ATOM 3753 C CA . PRO A 1 470 ? -3.508 25.856 -18.732 1.00 40.64 491 PRO A CA 1
ATOM 3754 C C . PRO A 1 470 ? -4.347 26.779 -17.841 1.00 41.53 491 PRO A C 1
ATOM 3755 O O . PRO A 1 470 ? -5.259 27.454 -18.310 1.00 41.54 491 PRO A O 1
ATOM 3759 N N . ARG A 1 471 ? -4.020 26.784 -16.557 1.00 42.67 492 ARG A N 1
ATOM 3760 C CA . ARG A 1 471 ? -4.727 27.581 -15.557 1.00 44.05 492 ARG A CA 1
ATOM 3761 C C . ARG A 1 471 ? -4.038 28.914 -15.195 1.00 44.73 492 ARG A C 1
ATOM 3762 O O . ARG A 1 471 ? -4.664 29.784 -14.602 1.00 45.00 492 ARG A O 1
ATOM 3770 N N . SER A 1 472 ? -2.759 29.059 -15.540 1.00 45.45 493 SER A N 1
ATOM 3771 C CA . SER A 1 472 ? -1.893 30.086 -14.935 1.00 45.98 493 SER A CA 1
ATOM 3772 C C . SER A 1 472 ? -1.357 31.120 -15.931 1.00 46.20 493 SER A C 1
ATOM 3773 O O . SER A 1 472 ? -1.027 30.789 -17.065 1.00 46.33 493 SER A O 1
ATOM 3776 N N . LYS B 1 10 ? 42.317 2.141 8.176 1.00 47.87 31 LYS B N 1
ATOM 3777 C CA . LYS B 1 10 ? 41.868 3.294 7.329 1.00 47.51 31 LYS B CA 1
ATOM 3778 C C . LYS B 1 10 ? 41.534 4.546 8.173 1.00 46.28 31 LYS B C 1
ATOM 3779 O O . LYS B 1 10 ? 41.197 5.580 7.612 1.00 46.60 31 LYS B O 1
ATOM 3785 N N . LEU B 1 11 ? 41.590 4.442 9.501 1.00 44.50 32 LEU B N 1
ATOM 3786 C CA . LEU B 1 11 ? 41.479 5.617 10.377 1.00 42.86 32 LEU B CA 1
ATOM 3787 C C . LEU B 1 11 ? 42.773 6.437 10.295 1.00 41.31 32 LEU B C 1
ATOM 3788 O O . LEU B 1 11 ? 43.861 5.845 10.149 1.00 41.12 32 LEU B O 1
ATOM 3793 N N . PRO B 1 12 ? 42.677 7.791 10.376 1.00 39.40 33 PRO B N 1
ATOM 3794 C CA . PRO B 1 12 ? 43.920 8.583 10.372 1.00 38.20 33 PRO B CA 1
ATOM 3795 C C . PRO B 1 12 ? 44.880 8.119 11.472 1.00 36.90 33 PRO B C 1
ATOM 3796 O O . PRO B 1 12 ? 44.422 7.555 12.475 1.00 36.79 33 PRO B O 1
ATOM 3800 N N . PRO B 1 13 ? 46.203 8.332 11.285 1.00 35.94 34 PRO B N 1
ATOM 3801 C CA . PRO B 1 13 ? 47.184 7.841 12.265 1.00 35.74 34 PRO B CA 1
ATOM 3802 C C . PRO B 1 13 ? 47.015 8.511 13.632 1.00 35.40 34 PRO B C 1
ATOM 3803 O O . PRO B 1 13 ? 46.412 9.569 13.720 1.00 35.34 34 PRO B O 1
ATOM 3807 N N . GLY B 1 14 ? 47.514 7.878 14.684 1.00 35.55 35 GLY B N 1
ATOM 3808 C CA . GLY B 1 14 ? 47.373 8.409 16.041 1.00 35.67 35 GLY B CA 1
ATOM 3809 C C . GLY B 1 14 ? 48.050 7.574 17.115 1.00 35.88 35 GLY B C 1
ATOM 3810 O O . GLY B 1 14 ? 48.386 6.414 16.882 1.00 34.94 35 GLY B O 1
ATOM 3811 N N . PRO B 1 15 ? 48.227 8.157 18.318 1.00 36.64 36 PRO B N 1
ATOM 3812 C CA . PRO B 1 15 ? 48.857 7.422 19.415 1.00 37.32 36 PRO B CA 1
ATOM 3813 C C . PRO B 1 15 ? 47.963 6.249 19.821 1.00 38.00 36 PRO B C 1
ATOM 3814 O O . PRO B 1 15 ? 46.744 6.363 19.732 1.00 38.04 36 PRO B O 1
ATOM 3818 N N . PHE B 1 16 ? 48.573 5.137 20.227 1.00 39.16 37 PHE B N 1
ATOM 3819 C CA . PHE B 1 16 ? 47.836 3.931 20.624 1.00 40.58 37 PHE B CA 1
ATOM 3820 C C . PHE B 1 16 ? 47.055 4.197 21.929 1.00 40.16 37 PHE B C 1
ATOM 3821 O O . PHE B 1 16 ? 47.656 4.538 22.956 1.00 40.21 37 PHE B O 1
ATOM 3829 N N . PRO B 1 17 ? 45.715 4.078 21.879 1.00 39.61 38 PRO B N 1
ATOM 3830 C CA . PRO B 1 17 ? 44.887 4.338 23.057 1.00 39.39 38 PRO B CA 1
ATOM 3831 C C . PRO B 1 17 ? 45.021 3.247 24.111 1.00 39.16 38 PRO B C 1
ATOM 3832 O O . PRO B 1 17 ? 45.385 2.108 23.791 1.00 39.01 38 PRO B O 1
ATOM 3836 N N . LEU B 1 18 ? 44.773 3.624 25.364 1.00 38.45 39 LEU B N 1
ATOM 3837 C CA . LEU B 1 18 ? 44.732 2.683 26.475 1.00 37.71 39 LEU B CA 1
ATOM 3838 C C . LEU B 1 18 ? 43.267 2.330 26.726 1.00 37.27 39 LEU B C 1
ATOM 3839 O O . LEU B 1 18 ? 42.384 3.082 26.309 1.00 37.28 39 LEU B O 1
ATOM 3844 N N . PRO B 1 19 ? 43.017 1.231 27.407 1.00 36.84 40 PRO B N 1
ATOM 3845 C CA . PRO B 1 19 ? 41.674 0.877 27.795 1.00 36.52 40 PRO B CA 1
ATOM 3846 C C . PRO B 1 19 ? 41.081 1.893 28.754 1.00 36.69 40 PRO B C 1
ATOM 3847 O O . PRO B 1 19 ? 41.767 2.378 29.593 1.00 36.86 40 PRO B O 1
ATOM 3851 N N . ILE B 1 20 ? 39.802 2.168 28.585 1.00 36.25 41 ILE B N 1
ATOM 3852 C CA . ILE B 1 20 ? 39.010 3.135 29.329 1.00 36.28 41 ILE B CA 1
ATOM 3853 C C . ILE B 1 20 ? 39.320 4.605 29.092 1.00 35.76 41 ILE B C 1
ATOM 3854 O O . ILE B 1 20 ? 38.448 5.392 28.867 1.00 36.53 41 ILE B O 1
ATOM 3859 N N . ILE B 1 21 ? 40.579 4.947 29.162 1.00 34.60 42 ILE B N 1
ATOM 3860 C CA . ILE B 1 21 ? 40.993 6.311 29.082 1.00 33.26 42 ILE B CA 1
ATOM 3861 C C . ILE B 1 21 ? 41.392 6.722 27.699 1.00 32.55 42 ILE B C 1
ATOM 3862 O O . ILE B 1 21 ? 41.649 7.852 27.456 1.00 32.63 42 ILE B O 1
ATOM 3867 N N . GLY B 1 22 ? 41.455 5.786 26.794 1.00 31.45 43 GLY B N 1
ATOM 3868 C CA . GLY B 1 22 ? 41.914 6.083 25.438 1.00 30.60 43 GLY B CA 1
ATOM 3869 C C . GLY B 1 22 ? 43.269 6.756 25.457 1.00 29.81 43 GLY B C 1
ATOM 3870 O O . GLY B 1 22 ? 44.214 6.219 26.011 1.00 29.69 43 GLY B O 1
ATOM 3871 N N . ASN B 1 23 ? 43.335 7.954 24.892 1.00 30.09 44 ASN B N 1
ATOM 3872 C CA . ASN B 1 23 ? 44.583 8.746 24.785 1.00 31.44 44 ASN B CA 1
ATOM 3873 C C . ASN B 1 23 ? 44.784 9.844 25.833 1.00 31.90 44 ASN B C 1
ATOM 3874 O O . ASN B 1 23 ? 45.485 10.829 25.592 1.00 32.90 44 ASN B O 1
ATOM 3879 N N . LEU B 1 24 ? 44.202 9.664 27.008 1.00 32.79 45 LEU B N 1
ATOM 3880 C CA . LEU B 1 24 ? 44.236 10.717 28.020 1.00 33.19 45 LEU B CA 1
ATOM 3881 C C . LEU B 1 24 ? 45.674 11.164 28.448 1.00 33.77 45 LEU B C 1
ATOM 3882 O O . LEU B 1 24 ? 45.880 12.326 28.823 1.00 33.15 45 LEU B O 1
ATOM 3887 N N . PHE B 1 25 ? 46.650 10.258 28.357 1.00 33.85 46 PHE B N 1
ATOM 3888 C CA . PHE B 1 25 ? 48.045 10.565 28.671 1.00 34.64 46 PHE B CA 1
ATOM 3889 C C . PHE B 1 25 ? 48.779 11.453 27.645 1.00 34.77 46 PHE B C 1
ATOM 3890 O O . PHE B 1 25 ? 49.853 11.988 27.943 1.00 34.84 46 PHE B O 1
ATOM 3898 N N . GLN B 1 26 ? 48.212 11.586 26.443 1.00 34.69 47 GLN B N 1
ATOM 3899 C CA . GLN B 1 26 ? 48.776 12.428 25.384 1.00 34.67 47 GLN B CA 1
ATOM 3900 C C . GLN B 1 26 ? 48.218 13.841 25.431 1.00 34.40 47 GLN B C 1
ATOM 3901 O O . GLN B 1 26 ? 48.625 14.703 24.645 1.00 34.54 47 GLN B O 1
ATOM 3907 N N . LEU B 1 27 ? 47.264 14.060 26.336 1.00 34.16 48 LEU B N 1
ATOM 3908 C CA . LEU B 1 27 ? 46.600 15.357 26.490 1.00 34.20 48 LEU B CA 1
ATOM 3909 C C . LEU B 1 27 ? 46.966 16.046 27.814 1.00 34.00 48 LEU B C 1
ATOM 3910 O O . LEU B 1 27 ? 46.973 15.417 28.876 1.00 33.38 48 LEU B O 1
ATOM 3915 N N . GLU B 1 28 ? 47.331 17.320 27.718 1.00 33.23 49 GLU B N 1
ATOM 3916 C CA . GLU B 1 28 ? 47.410 18.210 28.874 1.00 34.07 49 GLU B CA 1
ATOM 3917 C C . GLU B 1 28 ? 46.017 18.876 29.019 1.00 32.48 49 GLU B C 1
ATOM 3918 O O . GLU B 1 28 ? 45.636 19.687 28.184 1.00 32.12 49 GLU B O 1
ATOM 3924 N N . LEU B 1 29 ? 45.281 18.514 30.069 1.00 30.70 50 LEU B N 1
ATOM 3925 C CA . LEU B 1 29 ? 43.935 19.015 30.300 1.00 30.45 50 LEU B CA 1
ATOM 3926 C C . LEU B 1 29 ? 43.824 20.523 30.483 1.00 29.66 50 LEU B C 1
ATOM 3927 O O . LEU B 1 29 ? 42.807 21.107 30.144 1.00 29.40 50 LEU B O 1
ATOM 3932 N N . LYS B 1 30 ? 44.877 21.146 30.999 1.00 28.81 51 LYS B N 1
ATOM 3933 C CA . LYS B 1 30 ? 44.935 22.588 31.077 1.00 28.44 51 LYS B CA 1
ATOM 3934 C C . LYS B 1 30 ? 45.336 23.308 29.774 1.00 27.57 51 LYS B C 1
ATOM 3935 O O . LYS B 1 30 ? 45.183 24.524 29.688 1.00 27.17 51 LYS B O 1
ATOM 3941 N N . ASN B 1 31 ? 45.846 22.562 28.786 1.00 25.64 52 ASN B N 1
ATOM 3942 C CA . ASN B 1 31 ? 46.154 23.120 27.471 1.00 24.57 52 ASN B CA 1
ATOM 3943 C C . ASN B 1 31 ? 46.009 22.107 26.325 1.00 24.86 52 ASN B C 1
ATOM 3944 O O . ASN B 1 31 ? 47.005 21.613 25.773 1.00 24.11 52 ASN B O 1
ATOM 3949 N N . ILE B 1 32 ? 44.762 21.801 25.982 1.00 24.40 53 ILE B N 1
ATOM 3950 C CA . ILE B 1 32 ? 44.482 20.881 24.892 1.00 25.69 53 ILE B CA 1
ATOM 3951 C C . ILE B 1 32 ? 44.993 21.421 23.531 1.00 25.42 53 ILE B C 1
ATOM 3952 O O . ILE B 1 32 ? 45.604 20.675 22.779 1.00 25.50 53 ILE B O 1
ATOM 3957 N N . PRO B 1 33 ? 44.747 22.712 23.217 1.00 24.80 54 PRO B N 1
ATOM 3958 C CA . PRO B 1 33 ? 45.344 23.219 21.969 1.00 25.28 54 PRO B CA 1
ATOM 3959 C C . PRO B 1 33 ? 46.834 22.877 21.787 1.00 25.60 54 PRO B C 1
ATOM 3960 O O . PRO B 1 33 ? 47.211 22.477 20.698 1.00 26.05 54 PRO B O 1
ATOM 3964 N N . LYS B 1 34 ? 47.627 22.993 22.854 1.00 26.06 55 LYS B N 1
ATOM 3965 C CA . LYS B 1 34 ? 49.065 22.676 22.889 1.00 26.26 55 LYS B CA 1
ATOM 3966 C C . LYS B 1 34 ? 49.357 21.195 22.660 1.00 25.44 55 LYS B C 1
ATOM 3967 O O . LYS B 1 34 ? 50.305 20.851 21.958 1.00 24.67 55 LYS B O 1
ATOM 3973 N N . SER B 1 35 ? 48.548 20.337 23.276 1.00 25.41 56 SER B N 1
ATOM 3974 C CA . SER B 1 35 ? 48.588 18.885 23.040 1.00 25.47 56 SER B CA 1
ATOM 3975 C C . SER B 1 35 ? 48.294 18.511 21.587 1.00 25.97 56 SER B C 1
ATOM 3976 O O . SER B 1 35 ? 49.022 17.694 21.027 1.00 26.19 56 SER B O 1
ATOM 3979 N N . PHE B 1 36 ? 47.249 19.114 20.997 1.00 25.72 57 PHE B N 1
ATOM 3980 C CA . PHE B 1 36 ? 46.917 18.948 19.558 1.00 25.83 57 PHE B CA 1
ATOM 3981 C C . PHE B 1 36 ? 48.072 19.306 18.601 1.00 25.85 57 PHE B C 1
ATOM 3982 O O . PHE B 1 36 ? 48.366 18.564 17.670 1.00 25.15 57 PHE B O 1
ATOM 3990 N N . THR B 1 37 ? 48.709 20.449 18.843 1.00 26.82 58 THR B N 1
ATOM 3991 C CA . THR B 1 37 ? 49.886 20.882 18.098 1.00 28.40 58 THR B CA 1
ATOM 3992 C C . THR B 1 37 ? 51.071 19.891 18.229 1.00 30.10 58 THR B C 1
ATOM 3993 O O . THR B 1 37 ? 51.733 19.562 17.223 1.00 29.89 58 THR B O 1
ATOM 3997 N N . ARG B 1 38 ? 51.323 19.436 19.465 1.00 31.55 59 ARG B N 1
ATOM 3998 C CA . ARG B 1 38 ? 52.350 18.421 19.793 1.00 33.53 59 ARG B CA 1
ATOM 3999 C C . ARG B 1 38 ? 52.050 17.154 18.999 1.00 33.11 59 ARG B C 1
ATOM 4000 O O . ARG B 1 38 ? 52.942 16.551 18.396 1.00 33.15 59 ARG B O 1
ATOM 4008 N N . LEU B 1 39 ? 50.769 16.784 18.959 1.00 33.08 60 LEU B N 1
ATOM 4009 C CA . LEU B 1 39 ? 50.338 15.586 18.245 1.00 32.47 60 LEU B CA 1
ATOM 4010 C C . LEU B 1 39 ? 50.437 15.671 16.728 1.00 32.45 60 LEU B C 1
ATOM 4011 O O . LEU B 1 39 ? 50.760 14.682 16.075 1.00 31.85 60 LEU B O 1
ATOM 4016 N N . ALA B 1 40 ? 50.160 16.855 16.184 1.00 32.87 61 ALA B N 1
ATOM 4017 C CA . ALA B 1 40 ? 50.332 17.137 14.757 1.00 33.31 61 ALA B CA 1
ATOM 4018 C C . ALA B 1 40 ? 51.813 17.087 14.318 1.00 33.60 61 ALA B C 1
ATOM 4019 O O . ALA B 1 40 ? 52.120 16.580 13.247 1.00 33.71 61 ALA B O 1
ATOM 4021 N N . GLN B 1 41 ? 52.712 17.623 15.142 1.00 34.85 62 GLN B N 1
ATOM 4022 C CA . GLN B 1 41 ? 54.158 17.364 15.036 1.00 36.02 62 GLN B CA 1
ATOM 4023 C C . GLN B 1 41 ? 54.470 15.896 14.737 1.00 36.07 62 GLN B C 1
ATOM 4024 O O . GLN B 1 41 ? 55.191 15.601 13.785 1.00 36.37 62 GLN B O 1
ATOM 4030 N N . ARG B 1 42 ? 53.919 14.998 15.555 1.00 35.41 63 ARG B N 1
ATOM 4031 C CA . ARG B 1 42 ? 54.256 13.590 15.511 1.00 35.51 63 ARG B CA 1
ATOM 4032 C C . ARG B 1 42 ? 53.553 12.792 14.402 1.00 34.79 63 ARG B C 1
ATOM 4033 O O . ARG B 1 42 ? 54.142 11.855 13.857 1.00 34.77 63 ARG B O 1
ATOM 4041 N N . PHE B 1 43 ? 52.325 13.188 14.053 1.00 33.75 64 PHE B N 1
ATOM 4042 C CA . PHE B 1 43 ? 51.401 12.361 13.260 1.00 32.66 64 PHE B CA 1
ATOM 4043 C C . PHE B 1 43 ? 50.854 13.044 12.007 1.00 32.23 64 PHE B C 1
ATOM 4044 O O . PHE B 1 43 ? 50.063 12.456 11.269 1.00 32.07 64 PHE B O 1
ATOM 4052 N N . GLY B 1 44 ? 51.259 14.283 11.766 1.00 31.59 65 GLY B N 1
ATOM 4053 C CA . GLY B 1 44 ? 50.786 14.992 10.598 1.00 30.84 65 GLY B CA 1
ATOM 4054 C C . GLY B 1 44 ? 49.513 15.775 10.877 1.00 31.12 65 GLY B C 1
ATOM 4055 O O . GLY B 1 44 ? 49.058 15.840 12.027 1.00 31.29 65 GLY B O 1
ATOM 4056 N N . PRO B 1 45 ? 48.943 16.396 9.822 1.00 30.58 66 PRO B N 1
ATOM 4057 C CA . PRO B 1 45 ? 47.799 17.330 9.885 1.00 30.28 66 PRO B CA 1
ATOM 4058 C C . PRO B 1 45 ? 46.399 16.750 10.166 1.00 30.27 66 PRO B C 1
ATOM 4059 O O . PRO B 1 45 ? 45.428 17.526 10.284 1.00 29.15 66 PRO B O 1
ATOM 4063 N N . VAL B 1 46 ? 46.290 15.419 10.207 1.00 30.15 67 VAL B N 1
ATOM 4064 C CA . VAL B 1 46 ? 45.013 14.727 10.445 1.00 30.63 67 VAL B CA 1
ATOM 4065 C C . VAL B 1 46 ? 45.298 13.469 11.235 1.00 31.18 67 VAL B C 1
ATOM 4066 O O . VAL B 1 46 ? 45.983 12.540 10.753 1.00 32.28 67 VAL B O 1
ATOM 4070 N N . PHE B 1 47 ? 44.831 13.457 12.477 1.00 30.57 68 PHE B N 1
ATOM 4071 C CA . PHE B 1 47 ? 45.132 12.357 13.354 1.00 30.42 68 PHE B CA 1
ATOM 4072 C C . PHE B 1 47 ? 43.931 11.966 14.185 1.00 30.87 68 PHE B C 1
ATOM 4073 O O . PHE B 1 47 ? 42.971 12.710 14.307 1.00 30.73 68 PHE B O 1
ATOM 4081 N N . THR B 1 48 ? 44.001 10.771 14.729 1.00 31.59 69 THR B N 1
ATOM 4082 C CA . THR B 1 48 ? 42.911 10.229 15.481 1.00 32.56 69 THR B CA 1
ATOM 4083 C C . THR B 1 48 ? 43.301 10.217 16.944 1.00 32.92 69 THR B C 1
ATOM 4084 O O . THR B 1 48 ? 44.432 9.846 17.297 1.00 32.63 69 THR B O 1
ATOM 4088 N N . LEU B 1 49 ? 42.349 10.644 17.769 1.00 34.01 70 LEU B N 1
ATOM 4089 C CA . LEU B 1 49 ? 42.403 10.499 19.233 1.00 35.21 70 LEU B CA 1
ATOM 4090 C C . LEU B 1 49 ? 41.199 9.744 19.795 1.00 35.84 70 LEU B C 1
ATOM 4091 O O . LEU B 1 49 ? 40.092 9.836 19.265 1.00 35.47 70 LEU B O 1
ATOM 4096 N N . TYR B 1 50 ? 41.425 9.005 20.860 1.00 37.24 71 TYR B N 1
ATOM 4097 C CA . TYR B 1 50 ? 40.370 8.460 21.689 1.00 38.36 71 TYR B CA 1
ATOM 4098 C C . TYR B 1 50 ? 40.378 9.195 23.019 1.00 38.63 71 TYR B C 1
ATOM 4099 O O . TYR B 1 50 ? 41.285 9.109 23.778 1.00 38.02 71 TYR B O 1
ATOM 4108 N N . VAL B 1 51 ? 39.356 9.964 23.279 1.00 39.71 72 VAL B N 1
ATOM 4109 C CA . VAL B 1 51 ? 39.301 10.561 24.582 1.00 41.16 72 VAL B CA 1
ATOM 4110 C C . VAL B 1 51 ? 38.124 10.011 25.390 1.00 41.51 72 VAL B C 1
ATOM 4111 O O . VAL B 1 51 ? 36.981 10.321 25.207 1.00 41.36 72 VAL B O 1
ATOM 4115 N N . GLY B 1 52 ? 38.492 9.114 26.272 1.00 42.30 73 GLY B N 1
ATOM 4116 C CA . GLY B 1 52 ? 37.566 8.209 26.866 1.00 43.32 73 GLY B CA 1
ATOM 4117 C C . GLY B 1 52 ? 37.254 7.204 25.809 1.00 43.76 73 GLY B C 1
ATOM 4118 O O . GLY B 1 52 ? 38.133 6.670 25.198 1.00 44.14 73 GLY B O 1
ATOM 4119 N N . SER B 1 53 ? 35.985 6.981 25.564 1.00 44.23 74 SER B N 1
ATOM 4120 C CA . SER B 1 53 ? 35.589 6.053 24.510 1.00 44.40 74 SER B CA 1
ATOM 4121 C C . SER B 1 53 ? 35.150 6.750 23.212 1.00 44.13 74 SER B C 1
ATOM 4122 O O . SER B 1 53 ? 34.791 6.070 22.239 1.00 44.64 74 SER B O 1
ATOM 4125 N N . GLN B 1 54 ? 35.173 8.090 23.187 1.00 43.44 75 GLN B N 1
ATOM 4126 C CA . GLN B 1 54 ? 34.797 8.805 21.958 1.00 42.34 75 GLN B CA 1
ATOM 4127 C C . GLN B 1 54 ? 36.000 9.066 21.068 1.00 41.30 75 GLN B C 1
ATOM 4128 O O . GLN B 1 54 ? 36.982 9.693 21.483 1.00 40.44 75 GLN B O 1
ATOM 4134 N N . ARG B 1 55 ? 35.892 8.562 19.843 1.00 40.43 76 ARG B N 1
ATOM 4135 C CA . ARG B 1 55 ? 36.896 8.750 18.819 1.00 40.19 76 ARG B CA 1
ATOM 4136 C C . ARG B 1 55 ? 36.756 10.157 18.279 1.00 39.22 76 ARG B C 1
ATOM 4137 O O . ARG B 1 55 ? 35.654 10.601 17.977 1.00 38.24 76 ARG B O 1
ATOM 4145 N N . MET B 1 56 ? 37.880 10.859 18.201 1.00 38.33 77 MET B N 1
ATOM 4146 C CA . MET B 1 56 ? 37.921 12.106 17.458 1.00 38.62 77 MET B CA 1
ATOM 4147 C C . MET B 1 56 ? 39.015 12.121 16.403 1.00 36.80 77 MET B C 1
ATOM 4148 O O . MET B 1 56 ? 40.042 11.461 16.536 1.00 37.58 77 MET B O 1
ATOM 4153 N N . VAL B 1 57 ? 38.751 12.868 15.338 1.00 35.15 78 VAL B N 1
ATOM 4154 C CA . VAL B 1 57 ? 39.757 13.194 14.336 1.00 33.53 78 VAL B CA 1
ATOM 4155 C C . VAL B 1 57 ? 40.066 14.714 14.423 1.00 32.54 78 VAL B C 1
ATOM 4156 O O . VAL B 1 57 ? 39.180 15.554 14.454 1.00 31.75 78 VAL B O 1
ATOM 4160 N N . VAL B 1 58 ? 41.338 15.037 14.498 1.00 32.18 79 VAL B N 1
ATOM 4161 C CA . VAL B 1 58 ? 41.761 16.420 14.604 1.00 31.30 79 VAL B CA 1
ATOM 4162 C C . VAL B 1 58 ? 42.384 16.886 13.304 1.00 31.41 79 VAL B C 1
ATOM 4163 O O . VAL B 1 58 ? 43.247 16.202 12.751 1.00 31.44 79 VAL B O 1
ATOM 4167 N N . MET B 1 59 ? 41.945 18.051 12.823 1.00 31.76 80 MET B N 1
ATOM 4168 C CA . MET B 1 59 ? 42.626 18.746 11.755 1.00 32.64 80 MET B CA 1
ATOM 4169 C C . MET B 1 59 ? 43.451 19.915 12.292 1.00 32.88 80 MET B C 1
ATOM 4170 O O . MET B 1 59 ? 42.940 20.757 13.030 1.00 33.31 80 MET B O 1
ATOM 4175 N N . HIS B 1 60 ? 44.708 19.971 11.868 1.00 32.16 81 HIS B N 1
ATOM 4176 C CA . HIS B 1 60 ? 45.665 20.962 12.335 1.00 32.56 81 HIS B CA 1
ATOM 4177 C C . HIS B 1 60 ? 46.365 21.593 11.116 1.00 32.69 81 HIS B C 1
ATOM 4178 O O . HIS B 1 60 ? 46.960 20.867 10.302 1.00 33.13 81 HIS B O 1
ATOM 4185 N N . GLY B 1 61 ? 46.246 22.915 10.973 1.00 32.38 82 GLY B N 1
ATOM 4186 C CA . GLY B 1 61 ? 46.858 23.668 9.867 1.00 32.95 82 GLY B CA 1
ATOM 4187 C C . GLY B 1 61 ? 45.846 24.113 8.817 1.00 33.73 82 GLY B C 1
ATOM 4188 O O . GLY B 1 61 ? 44.831 23.479 8.625 1.00 33.26 82 GLY B O 1
ATOM 4189 N N . TYR B 1 62 ? 46.142 25.206 8.127 1.00 34.99 83 TYR B N 1
ATOM 4190 C CA . TYR B 1 62 ? 45.207 25.824 7.198 1.00 36.37 83 TYR B CA 1
ATOM 4191 C C . TYR B 1 62 ? 44.634 24.878 6.116 1.00 36.62 83 TYR B C 1
ATOM 4192 O O . TYR B 1 62 ? 43.427 24.856 5.885 1.00 36.31 83 TYR B O 1
ATOM 4201 N N . LYS B 1 63 ? 45.498 24.083 5.488 1.00 37.13 84 LYS B N 1
ATOM 4202 C CA . LYS B 1 63 ? 45.095 23.161 4.427 1.00 37.19 84 LYS B CA 1
ATOM 4203 C C . LYS B 1 63 ? 44.078 22.110 4.909 1.00 36.83 84 LYS B C 1
ATOM 4204 O O . LYS B 1 63 ? 42.959 22.021 4.370 1.00 36.43 84 LYS B O 1
ATOM 4210 N N . ALA B 1 64 ? 44.460 21.341 5.931 1.00 35.64 85 ALA B N 1
ATOM 4211 C CA . ALA B 1 64 ? 43.570 20.343 6.522 1.00 35.22 85 ALA B CA 1
ATOM 4212 C C . ALA B 1 64 ? 42.271 20.910 7.122 1.00 35.35 85 ALA B C 1
ATOM 4213 O O . ALA B 1 64 ? 41.204 20.323 6.931 1.00 35.00 85 ALA B O 1
ATOM 4215 N N . VAL B 1 65 ? 42.367 22.028 7.843 1.00 35.97 86 VAL B N 1
ATOM 4216 C CA . VAL B 1 65 ? 41.204 22.668 8.490 1.00 36.83 86 VAL B CA 1
ATOM 4217 C C . VAL B 1 65 ? 40.218 23.246 7.451 1.00 38.30 86 VAL B C 1
ATOM 4218 O O . VAL B 1 65 ? 38.992 23.145 7.602 1.00 38.64 86 VAL B O 1
ATOM 4222 N N . LYS B 1 66 ? 40.769 23.877 6.416 1.00 39.65 87 LYS B N 1
ATOM 4223 C CA . LYS B 1 66 ? 39.975 24.457 5.337 1.00 41.00 87 LYS B CA 1
ATOM 4224 C C . LYS B 1 66 ? 39.221 23.381 4.539 1.00 41.64 87 LYS B C 1
ATOM 4225 O O . LYS B 1 66 ? 38.055 23.562 4.229 1.00 42.01 87 LYS B O 1
ATOM 4231 N N . GLU B 1 67 ? 39.917 22.292 4.202 1.00 42.44 88 GLU B N 1
ATOM 4232 C CA . GLU B 1 67 ? 39.363 21.111 3.545 1.00 42.91 88 GLU B CA 1
ATOM 4233 C C . GLU B 1 67 ? 38.154 20.531 4.269 1.00 43.17 88 GLU B C 1
ATOM 4234 O O . GLU B 1 67 ? 37.137 20.206 3.650 1.00 42.58 88 GLU B O 1
ATOM 4240 N N . ALA B 1 68 ? 38.298 20.363 5.583 1.00 43.39 89 ALA B N 1
ATOM 4241 C CA . ALA B 1 68 ? 37.266 19.756 6.412 1.00 43.26 89 ALA B CA 1
ATOM 4242 C C . ALA B 1 68 ? 36.052 20.676 6.529 1.00 43.31 89 ALA B C 1
ATOM 4243 O O . ALA B 1 68 ? 34.912 20.226 6.440 1.00 43.42 89 ALA B O 1
ATOM 4245 N N . LEU B 1 69 ? 36.314 21.968 6.699 1.00 43.56 90 LEU B N 1
ATOM 4246 C CA . LEU B 1 69 ? 35.258 22.975 6.822 1.00 44.08 90 LEU B CA 1
ATOM 4247 C C . LEU B 1 69 ? 34.635 23.393 5.485 1.00 44.77 90 LEU B C 1
ATOM 4248 O O . LEU B 1 69 ? 33.449 23.724 5.426 1.00 44.72 90 LEU B O 1
ATOM 4253 N N . LEU B 1 70 ? 35.428 23.383 4.419 1.00 45.22 91 LEU B N 1
ATOM 4254 C CA . LEU B 1 70 ? 34.961 23.898 3.133 1.00 46.61 91 LEU B CA 1
ATOM 4255 C C . LEU B 1 70 ? 34.701 22.818 2.074 1.00 47.38 91 LEU B C 1
ATOM 4256 O O . LEU B 1 70 ? 33.636 22.788 1.470 1.00 47.40 91 LEU B O 1
ATOM 4261 N N . ASP B 1 71 ? 35.652 21.908 1.889 1.00 48.67 92 ASP B N 1
ATOM 4262 C CA . ASP B 1 71 ? 35.555 20.898 0.829 1.00 49.91 92 ASP B CA 1
ATOM 4263 C C . ASP B 1 71 ? 34.883 19.587 1.274 1.00 50.15 92 ASP B C 1
ATOM 4264 O O . ASP B 1 71 ? 34.746 18.653 0.491 1.00 50.46 92 ASP B O 1
ATOM 4269 N N . TYR B 1 72 ? 34.455 19.539 2.531 1.00 50.39 93 TYR B N 1
ATOM 4270 C CA . TYR B 1 72 ? 33.661 18.435 3.073 1.00 50.32 93 TYR B CA 1
ATOM 4271 C C . TYR B 1 72 ? 32.604 19.030 4.009 1.00 50.76 93 TYR B C 1
ATOM 4272 O O . TYR B 1 72 ? 32.411 18.550 5.137 1.00 50.83 93 TYR B O 1
ATOM 4281 N N . LYS B 1 73 ? 31.922 20.075 3.541 1.00 50.99 94 LYS B N 1
ATOM 4282 C CA . LYS B 1 73 ? 31.047 20.857 4.411 1.00 51.25 94 LYS B CA 1
ATOM 4283 C C . LYS B 1 73 ? 29.720 20.212 4.838 1.00 51.26 94 LYS B C 1
ATOM 4284 O O . LYS B 1 73 ? 29.114 20.652 5.823 1.00 51.63 94 LYS B O 1
ATOM 4290 N N . ASP B 1 74 ? 29.278 19.174 4.132 1.00 50.52 95 ASP B N 1
ATOM 4291 C CA . ASP B 1 74 ? 28.050 18.478 4.524 1.00 50.11 95 ASP B CA 1
ATOM 4292 C C . ASP B 1 74 ? 28.298 17.240 5.371 1.00 49.04 95 ASP B C 1
ATOM 4293 O O . ASP B 1 74 ? 27.569 16.979 6.318 1.00 49.22 95 ASP B O 1
ATOM 4298 N N . GLU B 1 75 ? 29.344 16.499 5.047 1.00 47.91 96 GLU B N 1
ATOM 4299 C CA . GLU B 1 75 ? 29.725 15.337 5.842 1.00 47.01 96 GLU B CA 1
ATOM 4300 C C . GLU B 1 75 ? 30.231 15.700 7.252 1.00 45.80 96 GLU B C 1
ATOM 4301 O O . GLU B 1 75 ? 30.088 14.915 8.189 1.00 45.52 96 GLU B O 1
ATOM 4307 N N . PHE B 1 76 ? 30.805 16.893 7.401 1.00 44.57 97 PHE B N 1
ATOM 4308 C CA . PHE B 1 76 ? 31.275 17.356 8.709 1.00 43.38 97 PHE B CA 1
ATOM 4309 C C . PHE B 1 76 ? 30.400 18.444 9.352 1.00 42.36 97 PHE B C 1
ATOM 4310 O O . PHE B 1 76 ? 30.843 19.102 10.284 1.00 42.46 97 PHE B O 1
ATOM 4318 N N . SER B 1 77 ? 29.156 18.609 8.891 1.00 40.81 98 SER B N 1
ATOM 4319 C CA . SER B 1 77 ? 28.296 19.686 9.416 1.00 39.36 98 SER B CA 1
ATOM 4320 C C . SER B 1 77 ? 27.522 19.343 10.704 1.00 37.77 98 SER B C 1
ATOM 4321 O O . SER B 1 77 ? 26.703 20.145 11.184 1.00 37.29 98 SER B O 1
ATOM 4324 N N . GLY B 1 78 ? 27.802 18.165 11.258 1.00 36.12 99 GLY B N 1
ATOM 4325 C CA . GLY B 1 78 ? 27.310 17.775 12.575 1.00 34.78 99 GLY B CA 1
ATOM 4326 C C . GLY B 1 78 ? 27.946 18.562 13.707 1.00 33.86 99 GLY B C 1
ATOM 4327 O O . GLY B 1 78 ? 28.922 19.294 13.504 1.00 33.64 99 GLY B O 1
ATOM 4328 N N . ARG B 1 79 ? 27.376 18.435 14.904 1.00 33.58 100 ARG B N 1
ATOM 4329 C CA . ARG B 1 79 ? 27.915 19.091 16.113 1.00 33.03 100 ARG B CA 1
ATOM 4330 C C . ARG B 1 79 ? 28.159 18.064 17.208 1.00 33.37 100 ARG B C 1
ATOM 4331 O O . ARG B 1 79 ? 27.239 17.328 17.609 1.00 33.12 100 ARG B O 1
ATOM 4339 N N . GLY B 1 80 ? 29.399 18.023 17.690 1.00 33.07 101 GLY B N 1
ATOM 4340 C CA . GLY B 1 80 ? 29.765 17.150 18.784 1.00 33.60 101 GLY B CA 1
ATOM 4341 C C . GLY B 1 80 ? 29.056 17.546 20.057 1.00 34.30 101 GLY B C 1
ATOM 4342 O O . GLY B 1 80 ? 28.751 18.713 20.276 1.00 34.24 101 GLY B O 1
ATOM 4343 N N . ASP B 1 81 ? 28.790 16.544 20.886 1.00 35.17 102 ASP B N 1
ATOM 4344 C CA . ASP B 1 81 ? 28.146 16.693 22.186 1.00 35.88 102 ASP B CA 1
ATOM 4345 C C . ASP B 1 81 ? 29.019 17.463 23.205 1.00 35.92 102 ASP B C 1
ATOM 4346 O O . ASP B 1 81 ? 30.241 17.345 23.218 1.00 35.19 102 ASP B O 1
ATOM 4351 N N . LEU B 1 82 ? 28.351 18.284 24.013 1.00 35.61 103 LEU B N 1
ATOM 4352 C CA . LEU B 1 82 ? 28.936 19.019 25.118 1.00 35.52 103 LEU B CA 1
ATOM 4353 C C . LEU B 1 82 ? 28.019 18.822 26.323 1.00 35.07 103 LEU B C 1
ATOM 4354 O O . LEU B 1 82 ? 27.066 19.586 26.502 1.00 35.67 103 LEU B O 1
ATOM 4359 N N . PRO B 1 83 ? 28.269 17.760 27.113 1.00 34.34 104 PRO B N 1
ATOM 4360 C CA . PRO B 1 83 ? 27.509 17.337 28.295 1.00 33.98 104 PRO B CA 1
ATOM 4361 C C . PRO B 1 83 ? 27.062 18.442 29.272 1.00 33.57 104 PRO B C 1
ATOM 4362 O O . PRO B 1 83 ? 25.997 18.314 29.902 1.00 33.27 104 PRO B O 1
ATOM 4366 N N . ALA B 1 84 ? 27.878 19.490 29.416 1.00 33.40 105 ALA B N 1
ATOM 4367 C CA . ALA B 1 84 ? 27.569 20.590 30.315 1.00 33.77 105 ALA B CA 1
ATOM 4368 C C . ALA B 1 84 ? 26.390 21.405 29.770 1.00 34.01 105 ALA B C 1
ATOM 4369 O O . ALA B 1 84 ? 25.683 22.081 30.516 1.00 34.04 105 ALA B O 1
ATOM 4371 N N . PHE B 1 85 ? 26.198 21.326 28.464 1.00 33.89 106 PHE B N 1
ATOM 4372 C CA . PHE B 1 85 ? 25.090 21.979 27.819 1.00 34.53 106 PHE B CA 1
ATOM 4373 C C . PHE B 1 85 ? 24.012 20.968 27.381 1.00 35.11 106 PHE B C 1
ATOM 4374 O O . PHE B 1 85 ? 23.456 21.090 26.288 1.00 34.93 106 PHE B O 1
ATOM 4382 N N . HIS B 1 86 ? 23.720 19.981 28.233 1.00 36.12 107 HIS B N 1
ATOM 4383 C CA . HIS B 1 86 ? 22.598 19.063 27.953 1.00 37.60 107 HIS B CA 1
ATOM 4384 C C . HIS B 1 86 ? 21.226 19.780 27.839 1.00 37.60 107 HIS B C 1
ATOM 4385 O O . HIS B 1 86 ? 20.435 19.474 26.952 1.00 37.86 107 HIS B O 1
ATOM 4392 N N . ALA B 1 87 ? 20.984 20.769 28.692 1.00 37.54 108 ALA B N 1
ATOM 4393 C CA . ALA B 1 87 ? 19.758 21.546 28.625 1.00 38.00 108 ALA B CA 1
ATOM 4394 C C . ALA B 1 87 ? 19.518 22.111 27.216 1.00 38.11 108 ALA B C 1
ATOM 4395 O O . ALA B 1 87 ? 18.406 22.560 26.912 1.00 38.53 108 ALA B O 1
ATOM 4397 N N . HIS B 1 88 ? 20.555 22.050 26.369 1.00 37.59 109 HIS B N 1
ATOM 4398 C CA . HIS B 1 88 ? 20.530 22.578 24.991 1.00 36.88 109 HIS B CA 1
ATOM 4399 C C . HIS B 1 88 ? 20.693 21.556 23.866 1.00 37.01 109 HIS B C 1
ATOM 4400 O O . HIS B 1 88 ? 20.399 21.869 22.714 1.00 37.10 109 HIS B O 1
ATOM 4407 N N A ARG B 1 89 ? 21.203 20.371 24.184 0.50 37.13 110 ARG B N 1
ATOM 4408 N N B ARG B 1 89 ? 21.184 20.362 24.201 0.50 37.50 110 ARG B N 1
ATOM 4409 C CA A ARG B 1 89 ? 21.507 19.372 23.162 0.50 37.19 110 ARG B CA 1
ATOM 4410 C CA B ARG B 1 89 ? 21.398 19.281 23.229 0.50 37.86 110 ARG B CA 1
ATOM 4411 C C A ARG B 1 89 ? 20.327 19.100 22.218 0.50 38.12 110 ARG B C 1
ATOM 4412 C C B ARG B 1 89 ? 20.257 19.155 22.208 0.50 38.49 110 ARG B C 1
ATOM 4413 O O A ARG B 1 89 ? 19.214 18.817 22.657 0.50 38.23 110 ARG B O 1
ATOM 4414 O O B ARG B 1 89 ? 19.095 19.034 22.587 0.50 38.45 110 ARG B O 1
ATOM 4429 N N . ASP B 1 90 ? 20.601 19.221 20.922 1.00 38.81 111 ASP B N 1
ATOM 4430 C CA . ASP B 1 90 ? 19.656 18.916 19.815 1.00 39.96 111 ASP B CA 1
ATOM 4431 C C . ASP B 1 90 ? 18.426 19.832 19.658 1.00 40.23 111 ASP B C 1
ATOM 4432 O O . ASP B 1 90 ? 17.507 19.510 18.912 1.00 40.86 111 ASP B O 1
ATOM 4437 N N . ARG B 1 91 ? 18.444 20.982 20.327 1.00 40.17 112 ARG B N 1
ATOM 4438 C CA . ARG B 1 91 ? 17.514 22.070 20.032 1.00 39.83 112 ARG B CA 1
ATOM 4439 C C . ARG B 1 91 ? 18.356 23.333 19.771 1.00 39.45 112 ARG B C 1
ATOM 4440 O O . ARG B 1 91 ? 19.576 23.325 19.997 1.00 39.75 112 ARG B O 1
ATOM 4448 N N . GLY B 1 92 ? 17.719 24.411 19.314 1.00 38.18 113 GLY B N 1
ATOM 4449 C CA . GLY B 1 92 ? 18.399 25.697 19.090 1.00 37.08 113 GLY B CA 1
ATOM 4450 C C . GLY B 1 92 ? 19.395 25.690 17.940 1.00 36.33 113 GLY B C 1
ATOM 4451 O O . GLY B 1 92 ? 19.150 25.060 16.894 1.00 36.18 113 GLY B O 1
ATOM 4452 N N . ILE B 1 93 ? 20.522 26.380 18.107 1.00 35.07 114 ILE B N 1
ATOM 4453 C CA . ILE B 1 93 ? 21.550 26.300 17.056 1.00 35.04 114 ILE B CA 1
ATOM 4454 C C . ILE B 1 93 ? 22.949 25.772 17.446 1.00 34.67 114 ILE B C 1
ATOM 4455 O O . ILE B 1 93 ? 23.453 24.814 16.826 1.00 34.33 114 ILE B O 1
ATOM 4460 N N . ILE B 1 94 ? 23.551 26.395 18.458 1.00 34.05 115 ILE B N 1
ATOM 4461 C CA . ILE B 1 94 ? 24.929 26.131 18.825 1.00 34.11 115 ILE B CA 1
ATOM 4462 C C . ILE B 1 94 ? 25.094 24.643 19.111 1.00 34.49 115 ILE B C 1
ATOM 4463 O O . ILE B 1 94 ? 25.948 23.987 18.531 1.00 33.65 115 ILE B O 1
ATOM 4468 N N . PHE B 1 95 ? 24.233 24.120 19.977 1.00 35.50 116 PHE B N 1
ATOM 4469 C CA . PHE B 1 95 ? 24.403 22.770 20.496 1.00 36.83 116 PHE B CA 1
ATOM 4470 C C . PHE B 1 95 ? 23.461 21.762 19.866 1.00 37.07 116 PHE B C 1
ATOM 4471 O O . PHE B 1 95 ? 23.129 20.760 20.471 1.00 36.79 116 PHE B O 1
ATOM 4479 N N . ASN B 1 96 ? 23.058 21.991 18.627 1.00 37.99 117 ASN B N 1
ATOM 4480 C CA . ASN B 1 96 ? 22.188 20.982 18.044 1.00 39.00 117 ASN B CA 1
ATOM 4481 C C . ASN B 1 96 ? 22.611 20.229 16.795 1.00 38.51 117 ASN B C 1
ATOM 4482 O O . ASN B 1 96 ? 22.901 20.815 15.749 1.00 39.14 117 ASN B O 1
ATOM 4487 N N . ASN B 1 97 ? 22.588 18.914 16.962 1.00 38.48 118 ASN B N 1
ATOM 4488 C CA . ASN B 1 97 ? 23.103 17.916 16.031 1.00 38.95 118 ASN B CA 1
ATOM 4489 C C . ASN B 1 97 ? 21.960 17.074 15.438 1.00 39.65 118 ASN B C 1
ATOM 4490 O O . ASN B 1 97 ? 22.194 16.023 14.837 1.00 39.67 118 ASN B O 1
ATOM 4495 N N . GLY B 1 98 ? 20.729 17.556 15.612 1.00 40.69 119 GLY B N 1
ATOM 4496 C CA . GLY B 1 98 ? 19.528 16.873 15.128 1.00 42.29 119 GLY B CA 1
ATOM 4497 C C . GLY B 1 98 ? 18.885 17.541 13.924 1.00 43.24 119 GLY B C 1
ATOM 4498 O O . GLY B 1 98 ? 19.411 18.534 13.417 1.00 43.32 119 GLY B O 1
ATOM 4499 N N . PRO B 1 99 ? 17.743 16.991 13.451 1.00 44.29 120 PRO B N 1
ATOM 4500 C CA . PRO B 1 99 ? 16.978 17.464 12.258 1.00 44.73 120 PRO B CA 1
ATOM 4501 C C . PRO B 1 99 ? 16.505 18.924 12.295 1.00 45.21 120 PRO B C 1
ATOM 4502 O O . PRO B 1 99 ? 16.292 19.543 11.244 1.00 45.92 120 PRO B O 1
ATOM 4506 N N . THR B 1 100 ? 16.341 19.459 13.494 1.00 45.42 121 THR B N 1
ATOM 4507 C CA . THR B 1 100 ? 15.902 20.831 13.705 1.00 45.96 121 THR B CA 1
ATOM 4508 C C . THR B 1 100 ? 16.967 21.921 13.425 1.00 45.90 121 THR B C 1
ATOM 4509 O O . THR B 1 100 ? 16.634 23.115 13.389 1.00 45.46 121 THR B O 1
ATOM 4513 N N . TRP B 1 101 ? 18.226 21.523 13.215 1.00 45.60 122 TRP B N 1
ATOM 4514 C CA . TRP B 1 101 ? 19.331 22.496 13.135 1.00 45.68 122 TRP B CA 1
ATOM 4515 C C . TRP B 1 101 ? 19.242 23.439 11.921 1.00 46.32 122 TRP B C 1
ATOM 4516 O O . TRP B 1 101 ? 19.233 24.679 12.076 1.00 45.71 122 TRP B O 1
ATOM 4527 N N . LYS B 1 102 ? 19.159 22.840 10.729 1.00 46.84 123 LYS B N 1
ATOM 4528 C CA . LYS B 1 102 ? 19.329 23.571 9.466 1.00 47.45 123 LYS B CA 1
ATOM 4529 C C . LYS B 1 102 ? 18.341 24.725 9.324 1.00 47.02 123 LYS B C 1
ATOM 4530 O O . LYS B 1 102 ? 18.730 25.835 8.975 1.00 47.12 123 LYS B O 1
ATOM 4536 N N . ASP B 1 103 ? 17.072 24.447 9.622 1.00 46.89 124 ASP B N 1
ATOM 4537 C CA . ASP B 1 103 ? 15.969 25.398 9.407 1.00 46.06 124 ASP B CA 1
ATOM 4538 C C . ASP B 1 103 ? 15.902 26.471 10.495 1.00 45.34 124 ASP B C 1
ATOM 4539 O O . ASP B 1 103 ? 15.592 27.626 10.217 1.00 44.95 124 ASP B O 1
ATOM 4544 N N . ILE B 1 104 ? 16.176 26.081 11.738 1.00 44.81 125 ILE B N 1
ATOM 4545 C CA . ILE B 1 104 ? 16.215 27.048 12.825 1.00 44.15 125 ILE B CA 1
ATOM 4546 C C . ILE B 1 104 ? 17.349 28.036 12.580 1.00 43.64 125 ILE B C 1
ATOM 4547 O O . ILE B 1 104 ? 17.139 29.250 12.701 1.00 43.24 125 ILE B O 1
ATOM 4552 N N . ARG B 1 105 ? 18.522 27.512 12.200 1.00 43.02 126 ARG B N 1
ATOM 4553 C CA . ARG B 1 105 ? 19.673 28.341 11.840 1.00 42.71 126 ARG B CA 1
ATOM 4554 C C . ARG B 1 105 ? 19.357 29.305 10.694 1.00 43.28 126 ARG B C 1
ATOM 4555 O O . ARG B 1 105 ? 19.596 30.498 10.826 1.00 43.39 126 ARG B O 1
ATOM 4563 N N . ARG B 1 106 ? 18.823 28.793 9.584 1.00 43.93 127 ARG B N 1
ATOM 4564 C CA . ARG B 1 106 ? 18.506 29.637 8.421 1.00 44.81 127 ARG B CA 1
ATOM 4565 C C . ARG B 1 106 ? 17.505 30.743 8.755 1.00 44.51 127 ARG B C 1
ATOM 4566 O O . ARG B 1 106 ? 17.682 31.883 8.333 1.00 44.34 127 ARG B O 1
ATOM 4574 N N . PHE B 1 107 ? 16.472 30.415 9.535 1.00 44.63 128 PHE B N 1
ATOM 4575 C CA . PHE B 1 107 ? 15.502 31.425 9.948 1.00 44.62 128 PHE B CA 1
ATOM 4576 C C . PHE B 1 107 ? 16.137 32.502 10.830 1.00 44.62 128 PHE B C 1
ATOM 4577 O O . PHE B 1 107 ? 15.911 33.697 10.616 1.00 43.89 128 PHE B O 1
ATOM 4585 N N . SER B 1 108 ? 16.915 32.055 11.817 1.00 44.81 129 SER B N 1
ATOM 4586 C CA . SER B 1 108 ? 17.642 32.935 12.744 1.00 45.32 129 SER B CA 1
ATOM 4587 C C . SER B 1 108 ? 18.569 33.896 12.012 1.00 45.46 129 SER B C 1
ATOM 4588 O O . SER B 1 108 ? 18.673 35.066 12.382 1.00 45.49 129 SER B O 1
ATOM 4591 N N . LEU B 1 109 ? 19.238 33.393 10.979 1.00 46.06 130 LEU B N 1
ATOM 4592 C CA . LEU B 1 109 ? 20.168 34.202 10.207 1.00 47.49 130 LEU B CA 1
ATOM 4593 C C . LEU B 1 109 ? 19.443 35.240 9.358 1.00 48.40 130 LEU B C 1
ATOM 4594 O O . LEU B 1 109 ? 19.912 36.371 9.234 1.00 48.50 130 LEU B O 1
ATOM 4599 N N . THR B 1 110 ? 18.296 34.857 8.792 1.00 49.95 131 THR B N 1
ATOM 4600 C CA . THR B 1 110 ? 17.458 35.799 8.046 1.00 51.07 131 THR B CA 1
ATOM 4601 C C . THR B 1 110 ? 16.993 36.918 8.987 1.00 51.75 131 THR B C 1
ATOM 4602 O O . THR B 1 110 ? 17.118 38.100 8.665 1.00 51.93 131 THR B O 1
ATOM 4606 N N . THR B 1 111 ? 16.481 36.534 10.152 1.00 52.47 132 THR B N 1
ATOM 4607 C CA . THR B 1 111 ? 16.007 37.495 11.147 1.00 53.40 132 THR B CA 1
ATOM 4608 C C . THR B 1 111 ? 17.119 38.451 11.628 1.00 54.19 132 THR B C 1
ATOM 4609 O O . THR B 1 111 ? 16.895 39.662 11.712 1.00 54.39 132 THR B O 1
ATOM 4613 N N . LEU B 1 112 ? 18.310 37.922 11.923 1.00 54.93 133 LEU B N 1
ATOM 4614 C CA . LEU B 1 112 ? 19.446 38.775 12.292 1.00 55.85 133 LEU B CA 1
ATOM 4615 C C . LEU B 1 112 ? 19.795 39.765 11.163 1.00 56.57 133 LEU B C 1
ATOM 4616 O O . LEU B 1 112 ? 20.128 40.921 11.433 1.00 56.53 133 LEU B O 1
ATOM 4621 N N . ARG B 1 113 ? 19.701 39.314 9.910 1.00 57.36 134 ARG B N 1
ATOM 4622 C CA . ARG B 1 113 ? 19.873 40.203 8.757 1.00 58.51 134 ARG B CA 1
ATOM 4623 C C . ARG B 1 113 ? 18.774 41.269 8.667 1.00 58.73 134 ARG B C 1
ATOM 4624 O O . ARG B 1 113 ? 19.072 42.451 8.480 1.00 59.05 134 ARG B O 1
ATOM 4632 N N . ASN B 1 114 ? 17.516 40.850 8.811 1.00 59.04 135 ASN B N 1
ATOM 4633 C CA . ASN B 1 114 ? 16.382 41.780 8.868 1.00 59.21 135 ASN B CA 1
ATOM 4634 C C . ASN B 1 114 ? 16.571 42.876 9.924 1.00 59.46 135 ASN B C 1
ATOM 4635 O O . ASN B 1 114 ? 16.176 44.021 9.708 1.00 59.28 135 ASN B O 1
ATOM 4640 N N . TYR B 1 115 ? 17.182 42.517 11.057 1.00 59.96 136 TYR B N 1
ATOM 4641 C CA . TYR B 1 115 ? 17.391 43.458 12.167 1.00 60.20 136 TYR B CA 1
ATOM 4642 C C . TYR B 1 115 ? 18.641 44.332 12.062 1.00 60.25 136 TYR B C 1
ATOM 4643 O O . TYR B 1 115 ? 18.825 45.240 12.868 1.00 60.37 136 TYR B O 1
ATOM 4652 N N . GLY B 1 116 ? 19.478 44.084 11.060 1.00 60.63 137 GLY B N 1
ATOM 4653 C CA . GLY B 1 116 ? 20.611 44.970 10.802 1.00 61.08 137 GLY B CA 1
ATOM 4654 C C . GLY B 1 116 ? 21.839 44.263 10.281 1.00 61.52 137 GLY B C 1
ATOM 4655 O O . GLY B 1 116 ? 21.740 43.339 9.471 1.00 62.21 137 GLY B O 1
ATOM 4656 N N . LYS B 1 119 ? 23.140 47.045 6.356 1.00 65.02 140 LYS B N 1
ATOM 4657 C CA . LYS B 1 119 ? 22.005 47.430 7.186 1.00 64.89 140 LYS B CA 1
ATOM 4658 C C . LYS B 1 119 ? 22.401 48.496 8.202 1.00 64.26 140 LYS B C 1
ATOM 4659 O O . LYS B 1 119 ? 23.193 48.238 9.109 1.00 64.35 140 LYS B O 1
ATOM 4665 N N . GLN B 1 120 ? 21.846 49.693 8.045 1.00 63.25 141 GLN B N 1
ATOM 4666 C CA . GLN B 1 120 ? 22.140 50.798 8.949 1.00 62.10 141 GLN B CA 1
ATOM 4667 C C . GLN B 1 120 ? 21.562 50.544 10.337 1.00 60.60 141 GLN B C 1
ATOM 4668 O O . GLN B 1 120 ? 21.749 51.344 11.254 1.00 60.24 141 GLN B O 1
ATOM 4674 N N . GLY B 1 121 ? 20.859 49.426 10.484 1.00 58.89 142 GLY B N 1
ATOM 4675 C CA . GLY B 1 121 ? 20.249 49.061 11.769 1.00 56.34 142 GLY B CA 1
ATOM 4676 C C . GLY B 1 121 ? 21.168 48.524 12.862 1.00 54.73 142 GLY B C 1
ATOM 4677 O O . GLY B 1 121 ? 20.971 48.836 14.043 1.00 54.55 142 GLY B O 1
ATOM 4678 N N . ASN B 1 122 ? 22.150 47.700 12.487 1.00 52.89 143 ASN B N 1
ATOM 4679 C CA . ASN B 1 122 ? 23.192 47.242 13.427 1.00 51.01 143 ASN B CA 1
ATOM 4680 C C . ASN B 1 122 ? 24.157 48.371 13.815 1.00 50.30 143 ASN B C 1
ATOM 4681 O O . ASN B 1 122 ? 24.472 48.541 14.985 1.00 50.16 143 ASN B O 1
ATOM 4686 N N . GLU B 1 123 ? 24.614 49.134 12.824 1.00 49.59 144 GLU B N 1
ATOM 4687 C CA . GLU B 1 123 ? 25.461 50.305 13.051 1.00 48.89 144 GLU B CA 1
ATOM 4688 C C . GLU B 1 123 ? 24.797 51.313 13.996 1.00 48.55 144 GLU B C 1
ATOM 4689 O O . GLU B 1 123 ? 25.418 51.788 14.955 1.00 48.50 144 GLU B O 1
ATOM 4695 N N . SER B 1 124 ? 23.530 51.627 13.715 1.00 47.93 145 SER B N 1
ATOM 4696 C CA . SER B 1 124 ? 22.720 52.531 14.544 1.00 46.86 145 SER B CA 1
ATOM 4697 C C . SER B 1 124 ? 22.593 51.988 15.986 1.00 45.86 145 SER B C 1
ATOM 4698 O O . SER B 1 124 ? 22.879 52.701 16.960 1.00 45.48 145 SER B O 1
ATOM 4701 N N . ARG B 1 125 ? 22.209 50.714 16.096 1.00 44.56 146 ARG B N 1
ATOM 4702 C CA . ARG B 1 125 ? 22.078 50.002 17.374 1.00 43.69 146 ARG B CA 1
ATOM 4703 C C . ARG B 1 125 ? 23.358 50.023 18.239 1.00 42.63 146 ARG B C 1
ATOM 4704 O O . ARG B 1 125 ? 23.285 50.197 19.457 1.00 41.73 146 ARG B O 1
ATOM 4712 N N . ILE B 1 126 ? 24.508 49.840 17.591 1.00 41.62 147 ILE B N 1
ATOM 4713 C CA . ILE B 1 126 ? 25.809 49.830 18.264 1.00 40.93 147 ILE B CA 1
ATOM 4714 C C . ILE B 1 126 ? 26.240 51.235 18.709 1.00 40.96 147 ILE B C 1
ATOM 4715 O O . ILE B 1 126 ? 26.724 51.398 19.837 1.00 40.36 147 ILE B O 1
ATOM 4720 N N . GLN B 1 127 ? 26.063 52.220 17.815 1.00 41.26 148 GLN B N 1
ATOM 4721 C CA . GLN B 1 127 ? 26.375 53.641 18.076 1.00 41.72 148 GLN B CA 1
ATOM 4722 C C . GLN B 1 127 ? 25.582 54.184 19.255 1.00 42.22 148 GLN B C 1
ATOM 4723 O O . GLN B 1 127 ? 26.101 54.942 20.070 1.00 42.25 148 GLN B O 1
ATOM 4729 N N . ARG B 1 128 ? 24.316 53.799 19.329 1.00 42.94 149 ARG B N 1
ATOM 4730 C CA . ARG B 1 128 ? 23.469 54.176 20.456 1.00 44.09 149 ARG B CA 1
ATOM 4731 C C . ARG B 1 128 ? 23.991 53.549 21.752 1.00 44.01 149 ARG B C 1
ATOM 4732 O O . ARG B 1 128 ? 24.077 54.226 22.773 1.00 44.41 149 ARG B O 1
ATOM 4740 N N . GLU B 1 129 ? 24.380 52.276 21.703 1.00 44.44 150 GLU B N 1
ATOM 4741 C CA . GLU B 1 129 ? 24.940 51.627 22.902 1.00 44.59 150 GLU B CA 1
ATOM 4742 C C . GLU B 1 129 ? 26.262 52.261 23.322 1.00 44.19 150 GLU B C 1
ATOM 4743 O O . GLU B 1 129 ? 26.528 52.408 24.511 1.00 44.13 150 GLU B O 1
ATOM 4749 N N . ALA B 1 130 ? 27.067 52.665 22.340 1.00 43.81 151 ALA B N 1
ATOM 4750 C CA . ALA B 1 130 ? 28.323 53.353 22.608 1.00 43.48 151 ALA B CA 1
ATOM 4751 C C . ALA B 1 130 ? 28.111 54.592 23.484 1.00 43.78 151 ALA B C 1
ATOM 4752 O O . ALA B 1 130 ? 29.010 54.995 24.212 1.00 43.53 151 ALA B O 1
ATOM 4754 N N . HIS B 1 131 ? 26.922 55.192 23.409 1.00 44.17 152 HIS B N 1
ATOM 4755 C CA . HIS B 1 131 ? 26.588 56.319 24.272 1.00 44.42 152 HIS B CA 1
ATOM 4756 C C . HIS B 1 131 ? 26.551 55.902 25.751 1.00 43.66 152 HIS B C 1
ATOM 4757 O O . HIS B 1 131 ? 27.086 56.613 26.603 1.00 43.72 152 HIS B O 1
ATOM 4764 N N . PHE B 1 132 ? 25.940 54.756 26.055 1.00 43.12 153 PHE B N 1
ATOM 4765 C CA . PHE B 1 132 ? 25.856 54.292 27.452 1.00 42.70 153 PHE B CA 1
ATOM 4766 C C . PHE B 1 132 ? 27.171 53.691 27.934 1.00 41.76 153 PHE B C 1
ATOM 4767 O O . PHE B 1 132 ? 27.500 53.786 29.107 1.00 41.51 153 PHE B O 1
ATOM 4775 N N . LEU B 1 133 ? 27.920 53.079 27.024 1.00 41.55 154 LEU B N 1
ATOM 4776 C CA . LEU B 1 133 ? 29.249 52.596 27.361 1.00 41.45 154 LEU B CA 1
ATOM 4777 C C . LEU B 1 133 ? 30.155 53.778 27.720 1.00 41.70 154 LEU B C 1
ATOM 4778 O O . LEU B 1 133 ? 30.764 53.777 28.782 1.00 41.25 154 LEU B O 1
ATOM 4783 N N . LEU B 1 134 ? 30.220 54.777 26.837 1.00 42.26 155 LEU B N 1
ATOM 4784 C CA . LEU B 1 134 ? 31.029 55.989 27.051 1.00 43.45 155 LEU B CA 1
ATOM 4785 C C . LEU B 1 134 ? 30.673 56.685 28.374 1.00 43.46 155 LEU B C 1
ATOM 4786 O O . LEU B 1 134 ? 31.554 57.136 29.112 1.00 43.60 155 LEU B O 1
ATOM 4791 N N . GLU B 1 135 ? 29.371 56.742 28.653 1.00 43.97 156 GLU B N 1
ATOM 4792 C CA . GLU B 1 135 ? 28.816 57.334 29.878 1.00 44.48 156 GLU B CA 1
ATOM 4793 C C . GLU B 1 135 ? 29.357 56.664 31.155 1.00 43.59 156 GLU B C 1
ATOM 4794 O O . GLU B 1 135 ? 29.767 57.342 32.102 1.00 43.04 156 GLU B O 1
ATOM 4800 N N . ALA B 1 136 ? 29.328 55.333 31.160 1.00 43.29 157 ALA B N 1
ATOM 4801 C CA . ALA B 1 136 ? 29.761 54.534 32.302 1.00 42.79 157 ALA B CA 1
ATOM 4802 C C . ALA B 1 136 ? 31.266 54.605 32.483 1.00 42.23 157 ALA B C 1
ATOM 4803 O O . ALA B 1 136 ? 31.742 54.620 33.607 1.00 42.64 157 ALA B O 1
ATOM 4805 N N . LEU B 1 137 ? 32.000 54.664 31.377 1.00 42.06 158 LEU B N 1
ATOM 4806 C CA . LEU B 1 137 ? 33.447 54.838 31.410 1.00 42.17 158 LEU B CA 1
ATOM 4807 C C . LEU B 1 137 ? 33.808 56.189 32.029 1.00 42.98 158 LEU B C 1
ATOM 4808 O O . LEU B 1 137 ? 34.668 56.268 32.909 1.00 42.30 158 LEU B O 1
ATOM 4813 N N . ARG B 1 138 ? 33.125 57.240 31.570 1.00 44.20 159 ARG B N 1
ATOM 4814 C CA . ARG B 1 138 ? 33.248 58.598 32.134 1.00 45.84 159 ARG B CA 1
ATOM 4815 C C . ARG B 1 138 ? 33.009 58.581 33.651 1.00 45.58 159 ARG B C 1
ATOM 4816 O O . ARG B 1 138 ? 33.759 59.181 34.420 1.00 45.72 159 ARG B O 1
ATOM 4824 N N . LYS B 1 139 ? 31.976 57.841 34.053 1.00 45.61 160 LYS B N 1
ATOM 4825 C CA . LYS B 1 139 ? 31.545 57.676 35.441 1.00 45.55 160 LYS B CA 1
ATOM 4826 C C . LYS B 1 139 ? 32.577 57.042 36.383 1.00 45.00 160 LYS B C 1
ATOM 4827 O O . LYS B 1 139 ? 32.467 57.165 37.601 1.00 45.06 160 LYS B O 1
ATOM 4833 N N . THR B 1 140 ? 33.567 56.349 35.834 1.00 44.40 161 THR B N 1
ATOM 4834 C CA . THR B 1 140 ? 34.584 55.698 36.676 1.00 43.57 161 THR B CA 1
ATOM 4835 C C . THR B 1 140 ? 35.508 56.704 37.371 1.00 43.83 161 THR B C 1
ATOM 4836 O O . THR B 1 140 ? 36.145 56.378 38.372 1.00 43.65 161 THR B O 1
ATOM 4840 N N . GLN B 1 141 ? 35.540 57.923 36.831 1.00 43.99 162 GLN B N 1
ATOM 4841 C CA . GLN B 1 141 ? 36.266 59.077 37.390 1.00 44.26 162 GLN B CA 1
ATOM 4842 C C . GLN B 1 141 ? 37.769 58.818 37.440 1.00 43.90 162 GLN B C 1
ATOM 4843 O O . GLN B 1 141 ? 38.421 59.061 38.469 1.00 43.60 162 GLN B O 1
ATOM 4849 N N . GLY B 1 142 ? 38.301 58.312 36.312 1.00 43.42 163 GLY B N 1
ATOM 4850 C CA . GLY B 1 142 ? 39.716 57.968 36.158 1.00 42.22 163 GLY B CA 1
ATOM 4851 C C . GLY B 1 142 ? 40.301 57.114 37.273 1.00 42.01 163 GLY B C 1
ATOM 4852 O O . GLY B 1 142 ? 41.529 57.002 37.404 1.00 42.48 163 GLY B O 1
ATOM 4853 N N . GLN B 1 143 ? 39.423 56.534 38.088 1.00 40.88 164 GLN B N 1
ATOM 4854 C CA . GLN B 1 143 ? 39.808 55.603 39.140 1.00 40.76 164 GLN B CA 1
ATOM 4855 C C . GLN B 1 143 ? 39.888 54.159 38.603 1.00 39.43 164 GLN B C 1
ATOM 4856 O O . GLN B 1 143 ? 39.341 53.860 37.528 1.00 38.90 164 GLN B O 1
ATOM 4862 N N . PRO B 1 144 ? 40.590 53.271 39.335 1.00 38.19 165 PRO B N 1
ATOM 4863 C CA . PRO B 1 144 ? 40.731 51.907 38.858 1.00 37.46 165 PRO B CA 1
ATOM 4864 C C . PRO B 1 144 ? 39.421 51.122 38.947 1.00 36.76 165 PRO B C 1
ATOM 4865 O O . PRO B 1 144 ? 38.603 51.317 39.872 1.00 36.15 165 PRO B O 1
ATOM 4869 N N . PHE B 1 145 ? 39.216 50.281 37.940 1.00 35.67 166 PHE B N 1
ATOM 4870 C CA . PHE B 1 145 ? 38.022 49.461 37.852 1.00 34.97 166 PHE B CA 1
ATOM 4871 C C . PHE B 1 145 ? 38.276 48.207 37.056 1.00 34.40 166 PHE B C 1
ATOM 4872 O O . PHE B 1 145 ? 39.132 48.185 36.165 1.00 34.05 166 PHE B O 1
ATOM 4880 N N . ASP B 1 146 ? 37.536 47.160 37.414 1.00 34.18 167 ASP B N 1
ATOM 4881 C CA . ASP B 1 146 ? 37.474 45.931 36.649 1.00 33.42 167 ASP B CA 1
ATOM 4882 C C . ASP B 1 146 ? 36.537 46.165 35.460 1.00 32.98 167 ASP B C 1
ATOM 4883 O O . ASP B 1 146 ? 35.345 46.393 35.655 1.00 32.84 167 ASP B O 1
ATOM 4888 N N . PRO B 1 147 ? 37.081 46.123 34.221 1.00 32.58 168 PRO B N 1
ATOM 4889 C CA . PRO B 1 147 ? 36.290 46.402 33.025 1.00 32.42 168 PRO B CA 1
ATOM 4890 C C . PRO B 1 147 ? 35.287 45.308 32.606 1.00 32.41 168 PRO B C 1
ATOM 4891 O O . PRO B 1 147 ? 34.488 45.535 31.704 1.00 32.24 168 PRO B O 1
ATOM 4895 N N . THR B 1 148 ? 35.309 44.160 33.277 1.00 32.88 169 THR B N 1
ATOM 4896 C CA . THR B 1 148 ? 34.538 42.963 32.861 1.00 32.82 169 THR B CA 1
ATOM 4897 C C . THR B 1 148 ? 33.036 43.177 32.713 1.00 33.94 169 THR B C 1
ATOM 4898 O O . THR B 1 148 ? 32.448 42.831 31.679 1.00 33.29 169 THR B O 1
ATOM 4902 N N . PHE B 1 149 ? 32.423 43.769 33.734 1.00 35.05 170 PHE B N 1
ATOM 4903 C CA . PHE B 1 149 ? 30.979 43.945 33.735 1.00 36.05 170 PHE B CA 1
ATOM 4904 C C . PHE B 1 149 ? 30.618 45.403 33.511 1.00 36.22 170 PHE B C 1
ATOM 4905 O O . PHE B 1 149 ? 29.642 45.912 34.063 1.00 36.76 170 PHE B O 1
ATOM 4913 N N . LEU B 1 150 ? 31.443 46.062 32.703 1.00 35.70 171 LEU B N 1
ATOM 4914 C CA . LEU B 1 150 ? 31.171 47.404 32.218 1.00 35.75 171 LEU B CA 1
ATOM 4915 C C . LEU B 1 150 ? 31.210 47.344 30.675 1.00 35.20 171 LEU B C 1
ATOM 4916 O O . LEU B 1 150 ? 30.208 47.581 29.999 1.00 35.15 171 LEU B O 1
ATOM 4921 N N . ILE B 1 151 ? 32.364 46.964 30.140 1.00 35.43 172 ILE B N 1
ATOM 4922 C CA . ILE B 1 151 ? 32.538 46.638 28.717 1.00 35.34 172 ILE B CA 1
ATOM 4923 C C . ILE B 1 151 ? 31.519 45.629 28.228 1.00 34.70 172 ILE B C 1
ATOM 4924 O O . ILE B 1 151 ? 31.011 45.774 27.125 1.00 33.76 172 ILE B O 1
ATOM 4929 N N . GLY B 1 152 ? 31.241 44.612 29.049 1.00 34.36 173 GLY B N 1
ATOM 4930 C CA . GLY B 1 152 ? 30.329 43.522 28.687 1.00 34.62 173 GLY B CA 1
ATOM 4931 C C . GLY B 1 152 ? 28.872 43.924 28.477 1.00 35.18 173 GLY B C 1
ATOM 4932 O O . GLY B 1 152 ? 28.143 43.225 27.778 1.00 34.74 173 GLY B O 1
ATOM 4933 N N . CYS B 1 153 ? 28.458 45.040 29.091 1.00 35.02 174 CYS B N 1
ATOM 4934 C CA . CYS B 1 153 ? 27.094 45.561 28.955 1.00 35.74 174 CYS B CA 1
ATOM 4935 C C . CYS B 1 153 ? 26.782 45.957 27.532 1.00 35.63 174 CYS B C 1
ATOM 4936 O O . CYS B 1 153 ? 25.664 45.765 27.074 1.00 35.72 174 CYS B O 1
ATOM 4939 N N . ALA B 1 154 ? 27.777 46.543 26.862 1.00 35.76 175 ALA B N 1
ATOM 4940 C CA . ALA B 1 154 ? 27.658 46.990 25.477 1.00 36.14 175 ALA B CA 1
ATOM 4941 C C . ALA B 1 154 ? 27.169 45.899 24.515 1.00 36.12 175 ALA B C 1
ATOM 4942 O O . ALA B 1 154 ? 26.086 46.046 23.965 1.00 36.15 175 ALA B O 1
ATOM 4944 N N . PRO B 1 155 ? 27.952 44.807 24.312 1.00 36.39 176 PRO B N 1
ATOM 4945 C CA . PRO B 1 155 ? 27.419 43.727 23.447 1.00 36.35 176 PRO B CA 1
ATOM 4946 C C . PRO B 1 155 ? 26.188 43.029 23.994 1.00 36.69 176 PRO B C 1
ATOM 4947 O O . PRO B 1 155 ? 25.331 42.605 23.207 1.00 37.03 176 PRO B O 1
ATOM 4951 N N . CYS B 1 156 ? 26.107 42.906 25.323 1.00 36.95 177 CYS B N 1
ATOM 4952 C CA . CYS B 1 156 ? 24.950 42.289 25.991 1.00 37.09 177 CYS B CA 1
ATOM 4953 C C . CYS B 1 156 ? 23.649 43.089 25.739 1.00 37.65 177 CYS B C 1
ATOM 4954 O O . CYS B 1 156 ? 22.613 42.507 25.443 1.00 36.51 177 CYS B O 1
ATOM 4957 N N . ASN B 1 157 ? 23.719 44.419 25.844 1.00 37.69 178 ASN B N 1
ATOM 4958 C CA . ASN B 1 157 ? 22.583 45.250 25.450 1.00 38.63 178 ASN B CA 1
ATOM 4959 C C . ASN B 1 157 ? 22.204 45.176 23.982 1.00 39.02 178 ASN B C 1
ATOM 4960 O O . ASN B 1 157 ? 21.020 45.190 23.675 1.00 39.19 178 ASN B O 1
ATOM 4965 N N . VAL B 1 158 ? 23.198 45.051 23.097 1.00 39.57 179 VAL B N 1
ATOM 4966 C CA . VAL B 1 158 ? 22.950 45.029 21.650 1.00 40.02 179 VAL B CA 1
ATOM 4967 C C . VAL B 1 158 ? 22.198 43.772 21.232 1.00 40.05 179 VAL B C 1
ATOM 4968 O O . VAL B 1 158 ? 21.218 43.857 20.470 1.00 40.04 179 VAL B O 1
ATOM 4972 N N . ILE B 1 159 ? 22.643 42.620 21.732 1.00 40.10 180 ILE B N 1
ATOM 4973 C CA . ILE B 1 159 ? 21.940 41.374 21.467 1.00 40.17 180 ILE B CA 1
ATOM 4974 C C . ILE B 1 159 ? 20.562 41.410 22.119 1.00 40.48 180 ILE B C 1
ATOM 4975 O O . ILE B 1 159 ? 19.607 40.922 21.535 1.00 40.76 180 ILE B O 1
ATOM 4980 N N . ALA B 1 160 ? 20.477 42.004 23.313 1.00 40.76 181 ALA B N 1
ATOM 4981 C CA . ALA B 1 160 ? 19.205 42.190 24.033 1.00 41.23 181 ALA B CA 1
ATOM 4982 C C . ALA B 1 160 ? 18.203 43.082 23.303 1.00 41.57 181 ALA B C 1
ATOM 4983 O O . ALA B 1 160 ? 17.002 42.859 23.388 1.00 41.36 181 ALA B O 1
ATOM 4985 N N . ASP B 1 161 ? 18.686 44.095 22.596 1.00 42.67 182 ASP B N 1
ATOM 4986 C CA . ASP B 1 161 ? 17.784 44.923 21.779 1.00 43.79 182 ASP B CA 1
ATOM 4987 C C . ASP B 1 161 ? 17.209 44.101 20.627 1.00 43.81 182 ASP B C 1
ATOM 4988 O O . ASP B 1 161 ? 16.026 44.229 20.304 1.00 44.33 182 ASP B O 1
ATOM 4993 N N . ILE B 1 162 ? 18.059 43.258 20.028 1.00 43.95 183 ILE B N 1
ATOM 4994 C CA . ILE B 1 162 ? 17.694 42.370 18.904 1.00 43.53 183 ILE B CA 1
ATOM 4995 C C . ILE B 1 162 ? 16.715 41.270 19.323 1.00 43.52 183 ILE B C 1
ATOM 4996 O O . ILE B 1 162 ? 15.753 40.958 18.610 1.00 43.52 183 ILE B O 1
ATOM 5001 N N . LEU B 1 163 ? 16.953 40.707 20.496 1.00 43.18 184 LEU B N 1
ATOM 5002 C CA . LEU B 1 163 ? 16.293 39.480 20.888 1.00 43.55 184 LEU B CA 1
ATOM 5003 C C . LEU B 1 163 ? 14.977 39.779 21.607 1.00 44.17 184 LEU B C 1
ATOM 5004 O O . LEU B 1 163 ? 13.966 39.158 21.300 1.00 43.80 184 LEU B O 1
ATOM 5009 N N . PHE B 1 164 ? 15.003 40.738 22.541 1.00 44.70 185 PHE B N 1
ATOM 5010 C CA . PHE B 1 164 ? 13.859 41.051 23.412 1.00 45.60 185 PHE B CA 1
ATOM 5011 C C . PHE B 1 164 ? 13.283 42.471 23.291 1.00 46.23 185 PHE B C 1
ATOM 5012 O O . PHE B 1 164 ? 12.365 42.801 24.024 1.00 46.19 185 PHE B O 1
ATOM 5020 N N . ARG B 1 165 ? 13.795 43.289 22.370 1.00 47.23 186 ARG B N 1
ATOM 5021 C CA . ARG B 1 165 ? 13.599 44.760 22.385 1.00 48.76 186 ARG B CA 1
ATOM 5022 C C . ARG B 1 165 ? 13.839 45.406 23.770 1.00 49.07 186 ARG B C 1
ATOM 5023 O O . ARG B 1 165 ? 13.322 46.475 24.069 1.00 48.93 186 ARG B O 1
ATOM 5031 N N . LYS B 1 166 ? 14.661 44.753 24.593 1.00 49.74 187 LYS B N 1
ATOM 5032 C CA . LYS B 1 166 ? 14.929 45.227 25.948 1.00 50.11 187 LYS B CA 1
ATOM 5033 C C . LYS B 1 166 ? 16.296 45.877 26.093 1.00 50.01 187 LYS B C 1
ATOM 5034 O O . LYS B 1 166 ? 17.284 45.445 25.484 1.00 50.06 187 LYS B O 1
ATOM 5040 N N . HIS B 1 167 ? 16.329 46.925 26.908 1.00 49.60 188 HIS B N 1
ATOM 5041 C CA . HIS B 1 167 ? 17.560 47.610 27.250 1.00 49.13 188 HIS B CA 1
ATOM 5042 C C . HIS B 1 167 ? 17.731 47.647 28.768 1.00 48.95 188 HIS B C 1
ATOM 5043 O O . HIS B 1 167 ? 16.793 47.966 29.504 1.00 48.70 188 HIS B O 1
ATOM 5050 N N . PHE B 1 168 ? 18.940 47.319 29.221 1.00 48.38 189 PHE B N 1
ATOM 5051 C CA . PHE B 1 168 ? 19.253 47.256 30.632 1.00 47.64 189 PHE B CA 1
ATOM 5052 C C . PHE B 1 168 ? 20.132 48.420 31.059 1.00 47.51 189 PHE B C 1
ATOM 5053 O O . PHE B 1 168 ? 21.005 48.857 30.312 1.00 47.20 189 PHE B O 1
ATOM 5061 N N . ASP B 1 169 ? 19.903 48.898 32.283 1.00 47.65 190 ASP B N 1
ATOM 5062 C CA . ASP B 1 169 ? 20.818 49.818 32.954 1.00 47.73 190 ASP B CA 1
ATOM 5063 C C . ASP B 1 169 ? 22.096 49.052 33.326 1.00 47.34 190 ASP B C 1
ATOM 5064 O O . ASP B 1 169 ? 22.052 47.837 33.549 1.00 47.24 190 ASP B O 1
ATOM 5069 N N . TYR B 1 170 ? 23.223 49.755 33.407 1.00 46.75 191 TYR B N 1
ATOM 5070 C CA . TYR B 1 170 ? 24.526 49.095 33.629 1.00 46.10 191 TYR B CA 1
ATOM 5071 C C . TYR B 1 170 ? 24.711 48.527 35.052 1.00 46.40 191 TYR B C 1
ATOM 5072 O O . TYR B 1 170 ? 25.669 47.772 35.308 1.00 46.61 191 TYR B O 1
ATOM 5081 N N . ASN B 1 171 ? 23.795 48.866 35.962 1.00 46.03 192 ASN B N 1
ATOM 5082 C CA . ASN B 1 171 ? 23.711 48.164 37.256 1.00 45.77 192 ASN B CA 1
ATOM 5083 C C . ASN B 1 171 ? 22.340 47.658 37.686 1.00 45.64 192 ASN B C 1
ATOM 5084 O O . ASN B 1 171 ? 22.058 47.572 38.883 1.00 45.58 192 ASN B O 1
ATOM 5089 N N . ASP B 1 172 ? 21.503 47.305 36.708 1.00 45.29 193 ASP B N 1
ATOM 5090 C CA . ASP B 1 172 ? 20.363 46.440 36.978 1.00 45.18 193 ASP B CA 1
ATOM 5091 C C . ASP B 1 172 ? 20.941 45.114 37.463 1.00 45.36 193 ASP B C 1
ATOM 5092 O O . ASP B 1 172 ? 21.832 44.547 36.826 1.00 45.20 193 ASP B O 1
ATOM 5097 N N . GLU B 1 173 ? 20.439 44.624 38.588 1.00 45.37 194 GLU B N 1
ATOM 5098 C CA . GLU B 1 173 ? 20.985 43.422 39.186 1.00 45.79 194 GLU B CA 1
ATOM 5099 C C . GLU B 1 173 ? 20.765 42.149 38.346 1.00 45.05 194 GLU B C 1
ATOM 5100 O O . GLU B 1 173 ? 21.625 41.270 38.347 1.00 44.57 194 GLU B O 1
ATOM 5106 N N . LYS B 1 174 ? 19.657 42.070 37.599 1.00 44.67 195 LYS B N 1
ATOM 5107 C CA . LYS B 1 174 ? 19.430 40.934 36.679 1.00 44.19 195 LYS B CA 1
ATOM 5108 C C . LYS B 1 174 ? 20.368 40.941 35.450 1.00 43.05 195 LYS B C 1
ATOM 5109 O O . LYS B 1 174 ? 20.860 39.904 35.018 1.00 42.43 195 LYS B O 1
ATOM 5115 N N . PHE B 1 175 ? 20.620 42.133 34.923 1.00 42.06 196 PHE B N 1
ATOM 5116 C CA . PHE B 1 175 ? 21.611 42.358 33.878 1.00 40.64 196 PHE B CA 1
ATOM 5117 C C . PHE B 1 175 ? 22.985 41.853 34.331 1.00 40.32 196 PHE B C 1
ATOM 5118 O O . PHE B 1 175 ? 23.639 41.064 33.626 1.00 40.03 196 PHE B O 1
ATOM 5126 N N . LEU B 1 176 ? 23.396 42.279 35.525 1.00 39.67 197 LEU B N 1
ATOM 5127 C CA . LEU B 1 176 ? 24.685 41.874 36.091 1.00 39.07 197 LEU B CA 1
ATOM 5128 C C . LEU B 1 176 ? 24.778 40.363 36.331 1.00 38.45 197 LEU B C 1
ATOM 5129 O O . LEU B 1 176 ? 25.780 39.725 35.971 1.00 37.67 197 LEU B O 1
ATOM 5134 N N . ARG B 1 177 ? 23.721 39.801 36.915 1.00 37.60 198 ARG B N 1
ATOM 5135 C CA . ARG B 1 177 ? 23.631 38.367 37.131 1.00 36.89 198 ARG B CA 1
ATOM 5136 C C . ARG B 1 177 ? 23.810 37.529 35.848 1.00 36.71 198 ARG B C 1
ATOM 5137 O O . ARG B 1 177 ? 24.503 36.506 35.858 1.00 36.19 198 ARG B O 1
ATOM 5145 N N . LEU B 1 178 ? 23.161 37.950 34.767 1.00 37.14 199 LEU B N 1
ATOM 5146 C CA . LEU B 1 178 ? 23.181 37.216 33.493 1.00 37.44 199 LEU B CA 1
ATOM 5147 C C . LEU B 1 178 ? 24.585 37.204 32.886 1.00 37.00 199 LEU B C 1
ATOM 5148 O O . LEU B 1 178 ? 25.085 36.151 32.431 1.00 37.01 199 LEU B O 1
ATOM 5153 N N . MET B 1 179 ? 25.200 38.383 32.888 1.00 36.30 200 MET B N 1
ATOM 5154 C CA . MET B 1 179 ? 26.597 38.558 32.478 1.00 36.88 200 MET B CA 1
ATOM 5155 C C . MET B 1 179 ? 27.555 37.751 33.344 1.00 35.74 200 MET B C 1
ATOM 5156 O O . MET B 1 179 ? 28.551 37.238 32.845 1.00 35.33 200 MET B O 1
ATOM 5161 N N . TYR B 1 180 ? 27.231 37.644 34.631 1.00 34.87 201 TYR B N 1
ATOM 5162 C CA . TYR B 1 180 ? 28.048 36.909 35.573 1.00 34.55 201 TYR B CA 1
ATOM 5163 C C . TYR B 1 180 ? 28.046 35.435 35.206 1.00 33.86 201 TYR B C 1
ATOM 5164 O O . TYR B 1 180 ? 29.096 34.799 35.180 1.00 33.40 201 TYR B O 1
ATOM 5173 N N . LEU B 1 181 ? 26.862 34.913 34.895 1.00 33.08 202 LEU B N 1
ATOM 5174 C CA . LEU B 1 181 ? 26.716 33.514 34.541 1.00 32.60 202 LEU B CA 1
ATOM 5175 C C . LEU B 1 181 ? 27.390 33.184 33.197 1.00 32.12 202 LEU B C 1
ATOM 5176 O O . LEU B 1 181 ? 27.995 32.138 33.072 1.00 32.21 202 LEU B O 1
ATOM 5181 N N . PHE B 1 182 ? 27.256 34.074 32.212 1.00 31.28 203 PHE B N 1
ATOM 5182 C CA . PHE B 1 182 ? 27.915 33.930 30.908 1.00 30.78 203 PHE B CA 1
ATOM 5183 C C . PHE B 1 182 ? 29.438 33.836 31.076 1.00 30.60 203 PHE B C 1
ATOM 5184 O O . PHE B 1 182 ? 30.079 32.922 30.527 1.00 30.40 203 PHE B O 1
ATOM 5192 N N . ASN B 1 183 ? 29.974 34.800 31.831 1.00 29.64 204 ASN B N 1
ATOM 5193 C CA . ASN B 1 183 ? 31.391 34.921 32.153 1.00 29.72 204 ASN B CA 1
ATOM 5194 C C . ASN B 1 183 ? 31.865 33.690 32.892 1.00 29.16 204 ASN B C 1
ATOM 5195 O O . ASN B 1 183 ? 32.872 33.098 32.504 1.00 28.53 204 ASN B O 1
ATOM 5200 N N . GLU B 1 184 ? 31.112 33.298 33.922 1.00 28.68 205 GLU B N 1
ATOM 5201 C CA . GLU B 1 184 ? 31.414 32.085 34.671 1.00 28.14 205 GLU B CA 1
ATOM 5202 C C . GLU B 1 184 ? 31.473 30.816 33.825 1.00 27.86 205 GLU B C 1
ATOM 5203 O O . GLU B 1 184 ? 32.429 30.030 33.964 1.00 26.67 205 GLU B O 1
ATOM 5209 N N . ASN B 1 185 ? 30.443 30.599 33.003 1.00 27.41 206 ASN B N 1
ATOM 5210 C CA . ASN B 1 185 ? 30.407 29.464 32.070 1.00 27.37 206 ASN B CA 1
ATOM 5211 C C . ASN B 1 185 ? 31.586 29.450 31.079 1.00 27.29 206 ASN B C 1
ATOM 5212 O O . ASN B 1 185 ? 32.318 28.463 31.015 1.00 26.84 206 ASN B O 1
ATOM 5217 N N . PHE B 1 186 ? 31.795 30.565 30.364 1.00 27.18 207 PHE B N 1
ATOM 5218 C CA . PHE B 1 186 ? 32.936 30.682 29.428 1.00 27.14 207 PHE B CA 1
ATOM 5219 C C . PHE B 1 186 ? 34.264 30.303 30.121 1.00 26.54 207 PHE B C 1
ATOM 5220 O O . PHE B 1 186 ? 35.056 29.589 29.550 1.00 26.28 207 PHE B O 1
ATOM 5228 N N . HIS B 1 187 ? 34.409 30.714 31.382 1.00 26.55 208 HIS B N 1
ATOM 5229 C CA . HIS B 1 187 ? 35.569 30.481 32.246 1.00 26.89 208 HIS B CA 1
ATOM 5230 C C . HIS B 1 187 ? 35.733 29.008 32.643 1.00 26.49 208 HIS B C 1
ATOM 5231 O O . HIS B 1 187 ? 36.802 28.421 32.476 1.00 26.04 208 HIS B O 1
ATOM 5238 N N . LEU B 1 188 ? 34.670 28.424 33.181 1.00 26.02 209 LEU B N 1
ATOM 5239 C CA . LEU B 1 188 ? 34.718 27.052 33.702 1.00 25.79 209 LEU B CA 1
ATOM 5240 C C . LEU B 1 188 ? 34.895 26.051 32.595 1.00 25.53 209 LEU B C 1
ATOM 5241 O O . LEU B 1 188 ? 35.642 25.114 32.754 1.00 26.58 209 LEU B O 1
ATOM 5246 N N . LEU B 1 189 ? 34.245 26.297 31.460 1.00 25.36 210 LEU B N 1
ATOM 5247 C CA . LEU B 1 189 ? 34.411 25.504 30.246 1.00 25.07 210 LEU B CA 1
ATOM 5248 C C . LEU B 1 189 ? 35.855 25.475 29.730 1.00 25.24 210 LEU B C 1
ATOM 5249 O O . LEU B 1 189 ? 36.229 24.566 29.007 1.00 25.04 210 LEU B O 1
ATOM 5254 N N . SER B 1 190 ? 36.649 26.483 30.112 1.00 24.57 211 SER B N 1
ATOM 5255 C CA . SER B 1 190 ? 38.031 26.585 29.696 1.00 24.59 211 SER B CA 1
ATOM 5256 C C . SER B 1 190 ? 38.998 25.945 30.728 1.00 24.61 211 SER B C 1
ATOM 5257 O O . SER B 1 190 ? 40.202 26.036 30.565 1.00 25.11 211 SER B O 1
ATOM 5260 N N . THR B 1 191 ? 38.459 25.326 31.788 1.00 24.16 212 THR B N 1
ATOM 5261 C CA . THR B 1 191 ? 39.271 24.769 32.886 1.00 24.25 212 THR B CA 1
ATOM 5262 C C . THR B 1 191 ? 39.448 23.240 32.803 1.00 25.15 212 THR B C 1
ATOM 5263 O O . THR B 1 191 ? 38.602 22.536 32.223 1.00 24.80 212 THR B O 1
ATOM 5267 N N . PRO B 1 192 ? 40.547 22.718 33.388 1.00 25.20 213 PRO B N 1
ATOM 5268 C CA . PRO B 1 192 ? 40.815 21.286 33.264 1.00 25.16 213 PRO B CA 1
ATOM 5269 C C . PRO B 1 192 ? 39.648 20.331 33.636 1.00 25.46 213 PRO B C 1
ATOM 5270 O O . PRO B 1 192 ? 39.427 19.350 32.940 1.00 25.01 213 PRO B O 1
ATOM 5274 N N . TRP B 1 193 ? 38.921 20.619 34.713 1.00 26.91 214 TRP B N 1
ATOM 5275 C CA . TRP B 1 193 ? 37.876 19.702 35.203 1.00 26.74 214 TRP B CA 1
ATOM 5276 C C . TRP B 1 193 ? 36.744 19.580 34.198 1.00 26.82 214 TRP B C 1
ATOM 5277 O O . TRP B 1 193 ? 36.265 18.484 33.927 1.00 26.38 214 TRP B O 1
ATOM 5288 N N . LEU B 1 194 ? 36.322 20.705 33.617 1.00 27.34 215 LEU B N 1
ATOM 5289 C CA . LEU B 1 194 ? 35.308 20.627 32.580 1.00 28.13 215 LEU B CA 1
ATOM 5290 C C . LEU B 1 194 ? 35.772 19.839 31.342 1.00 28.65 215 LEU B C 1
ATOM 5291 O O . LEU B 1 194 ? 34.983 19.095 30.728 1.00 28.89 215 LEU B O 1
ATOM 5296 N N . GLN B 1 195 ? 37.052 19.972 31.003 1.00 28.45 216 GLN B N 1
ATOM 5297 C CA . GLN B 1 195 ? 37.606 19.226 29.869 1.00 28.69 216 GLN B CA 1
ATOM 5298 C C . GLN B 1 195 ? 37.497 17.736 30.104 1.00 27.92 216 GLN B C 1
ATOM 5299 O O . GLN B 1 195 ? 37.152 16.994 29.198 1.00 27.34 216 GLN B O 1
ATOM 5305 N N . LEU B 1 196 ? 37.727 17.327 31.347 1.00 27.64 217 LEU B N 1
ATOM 5306 C CA . LEU B 1 196 ? 37.599 15.930 31.745 1.00 27.83 217 LEU B CA 1
ATOM 5307 C C . LEU B 1 196 ? 36.113 15.498 31.758 1.00 27.85 217 LEU B C 1
ATOM 5308 O O . LEU B 1 196 ? 35.764 14.446 31.227 1.00 27.66 217 LEU B O 1
ATOM 5313 N N . TYR B 1 197 ? 35.258 16.320 32.364 1.00 28.61 218 TYR B N 1
ATOM 5314 C CA . TYR B 1 197 ? 33.833 16.033 32.448 1.00 29.56 218 TYR B CA 1
ATOM 5315 C C . TYR B 1 197 ? 33.215 15.805 31.065 1.00 29.97 218 TYR B C 1
ATOM 5316 O O . TYR B 1 197 ? 32.486 14.843 30.855 1.00 29.88 218 TYR B O 1
ATOM 5325 N N . ASN B 1 198 ? 33.523 16.686 30.128 1.00 30.03 219 ASN B N 1
ATOM 5326 C CA . ASN B 1 198 ? 32.851 16.695 28.847 1.00 30.28 219 ASN B CA 1
ATOM 5327 C C . ASN B 1 198 ? 33.185 15.451 27.978 1.00 30.33 219 ASN B C 1
ATOM 5328 O O . ASN B 1 198 ? 32.462 15.146 27.020 1.00 29.97 219 ASN B O 1
ATOM 5333 N N . ASN B 1 199 ? 34.255 14.743 28.347 1.00 29.38 220 ASN B N 1
ATOM 5334 C CA . ASN B 1 199 ? 34.604 13.442 27.764 1.00 30.02 220 ASN B CA 1
ATOM 5335 C C . ASN B 1 199 ? 34.377 12.205 28.640 1.00 29.68 220 ASN B C 1
ATOM 5336 O O . ASN B 1 199 ? 34.443 11.084 28.138 1.00 30.08 220 ASN B O 1
ATOM 5341 N N . PHE B 1 200 ? 34.157 12.400 29.940 1.00 29.05 221 PHE B N 1
ATOM 5342 C CA . PHE B 1 200 ? 33.784 11.292 30.836 1.00 28.92 221 PHE B CA 1
ATOM 5343 C C . PHE B 1 200 ? 32.461 11.585 31.629 1.00 28.72 221 PHE B C 1
ATOM 5344 O O . PHE B 1 200 ? 32.400 11.377 32.835 1.00 28.52 221 PHE B O 1
ATOM 5352 N N . PRO B 1 201 ? 31.401 12.034 30.935 1.00 28.78 222 PRO B N 1
ATOM 5353 C CA . PRO B 1 201 ? 30.221 12.542 31.633 1.00 30.09 222 PRO B CA 1
ATOM 5354 C C . PRO B 1 201 ? 29.458 11.461 32.414 1.00 31.30 222 PRO B C 1
ATOM 5355 O O . PRO B 1 201 ? 28.907 11.773 33.454 1.00 32.21 222 PRO B O 1
ATOM 5359 N N . SER B 1 202 ? 29.457 10.216 31.922 1.00 32.79 223 SER B N 1
ATOM 5360 C CA . SER B 1 202 ? 28.859 9.068 32.633 1.00 34.93 223 SER B CA 1
ATOM 5361 C C . SER B 1 202 ? 29.446 8.909 34.028 1.00 35.25 223 SER B C 1
ATOM 5362 O O . SER B 1 202 ? 28.704 8.873 35.000 1.00 35.16 223 SER B O 1
ATOM 5365 N N . PHE B 1 203 ? 30.785 8.814 34.082 1.00 36.00 224 PHE B N 1
ATOM 5366 C CA . PHE B 1 203 ? 31.581 8.553 35.294 1.00 36.37 224 PHE B CA 1
ATOM 5367 C C . PHE B 1 203 ? 31.570 9.664 36.334 1.00 36.46 224 PHE B C 1
ATOM 5368 O O . PHE B 1 203 ? 31.721 9.398 37.516 1.00 36.42 224 PHE B O 1
ATOM 5376 N N . LEU B 1 204 ? 31.391 10.899 35.879 1.00 37.03 225 LEU B N 1
ATOM 5377 C CA . LEU B 1 204 ? 31.703 12.095 36.673 1.00 37.78 225 LEU B CA 1
ATOM 5378 C C . LEU B 1 204 ? 30.511 12.975 37.065 1.00 37.85 225 LEU B C 1
ATOM 5379 O O . LEU B 1 204 ? 30.597 13.693 38.046 1.00 37.95 225 LEU B O 1
ATOM 5384 N N . HIS B 1 205 ? 29.419 12.924 36.295 1.00 38.68 226 HIS B N 1
ATOM 5385 C CA . HIS B 1 205 ? 28.272 13.856 36.449 1.00 38.59 226 HIS B CA 1
ATOM 5386 C C . HIS B 1 205 ? 27.765 13.978 37.872 1.00 38.35 226 HIS B C 1
ATOM 5387 O O . HIS B 1 205 ? 27.482 15.088 38.352 1.00 38.07 226 HIS B O 1
ATOM 5394 N N . TYR B 1 206 ? 27.641 12.826 38.522 1.00 38.10 227 TYR B N 1
ATOM 5395 C CA . TYR B 1 206 ? 27.057 12.723 39.847 1.00 38.11 227 TYR B CA 1
ATOM 5396 C C . TYR B 1 206 ? 28.117 12.714 40.960 1.00 38.20 227 TYR B C 1
ATOM 5397 O O . TYR B 1 206 ? 27.834 12.377 42.111 1.00 38.00 227 TYR B O 1
ATOM 5406 N N . LEU B 1 207 ? 29.339 13.105 40.611 1.00 37.94 228 LEU B N 1
ATOM 5407 C CA . LEU B 1 207 ? 30.323 13.451 41.631 1.00 37.93 228 LEU B CA 1
ATOM 5408 C C . LEU B 1 207 ? 30.202 14.960 41.913 1.00 37.14 228 LEU B C 1
ATOM 5409 O O . LEU B 1 207 ? 29.620 15.688 41.119 1.00 36.67 228 LEU B O 1
ATOM 5414 N N . PRO B 1 208 ? 30.733 15.426 43.054 1.00 36.81 229 PRO B N 1
ATOM 5415 C CA . PRO B 1 208 ? 30.878 16.886 43.226 1.00 36.78 229 PRO B CA 1
ATOM 5416 C C . PRO B 1 208 ? 31.851 17.522 42.210 1.00 36.21 229 PRO B C 1
ATOM 5417 O O . PRO B 1 208 ? 32.743 16.836 41.690 1.00 36.22 229 PRO B O 1
ATOM 5421 N N . GLY B 1 209 ? 31.674 18.812 41.933 1.00 35.76 230 GLY B N 1
ATOM 5422 C CA . GLY B 1 209 ? 32.594 19.536 41.058 1.00 35.22 230 GLY B CA 1
ATOM 5423 C C . GLY B 1 209 ? 32.015 20.704 40.284 1.00 34.70 230 GLY B C 1
ATOM 5424 O O . GLY B 1 209 ? 30.798 20.933 40.287 1.00 34.90 230 GLY B O 1
ATOM 5425 N N . SER B 1 210 ? 32.930 21.448 39.649 1.00 34.25 231 SER B N 1
ATOM 5426 C CA . SER B 1 210 ? 32.687 22.539 38.680 1.00 33.08 231 SER B CA 1
ATOM 5427 C C . SER B 1 210 ? 31.585 22.285 37.658 1.00 32.29 231 SER B C 1
ATOM 5428 O O . SER B 1 210 ? 30.834 23.188 37.335 1.00 31.59 231 SER B O 1
ATOM 5431 N N . HIS B 1 211 ? 31.535 21.071 37.109 1.00 31.89 232 HIS B N 1
ATOM 5432 C CA . HIS B 1 211 ? 30.490 20.713 36.151 1.00 31.54 232 HIS B CA 1
ATOM 5433 C C . HIS B 1 211 ? 29.085 21.087 36.662 1.00 32.17 232 HIS B C 1
ATOM 5434 O O . HIS B 1 211 ? 28.248 21.564 35.894 1.00 32.31 232 HIS B O 1
ATOM 5441 N N . ARG B 1 212 ? 28.849 20.911 37.962 1.00 32.29 233 ARG B N 1
ATOM 5442 C CA . ARG B 1 212 ? 27.556 21.268 38.557 1.00 32.83 233 ARG B CA 1
ATOM 5443 C C . ARG B 1 212 ? 27.241 22.754 38.479 1.00 32.36 233 ARG B C 1
ATOM 5444 O O . ARG B 1 212 ? 26.140 23.127 38.103 1.00 32.57 233 ARG B O 1
ATOM 5452 N N . LYS B 1 213 ? 28.211 23.600 38.806 1.00 31.91 234 LYS B N 1
ATOM 5453 C CA . LYS B 1 213 ? 28.062 25.031 38.587 1.00 31.98 234 LYS B CA 1
ATOM 5454 C C . LYS B 1 213 ? 27.635 25.373 37.133 1.00 31.21 234 LYS B C 1
ATOM 5455 O O . LYS B 1 213 ? 26.689 26.108 36.933 1.00 29.62 234 LYS B O 1
ATOM 5461 N N . VAL B 1 214 ? 28.328 24.816 36.137 1.00 31.37 235 VAL B N 1
ATOM 5462 C CA . VAL B 1 214 ? 27.994 25.069 34.725 1.00 31.20 235 VAL B CA 1
ATOM 5463 C C . VAL B 1 214 ? 26.540 24.700 34.419 1.00 31.65 235 VAL B C 1
ATOM 5464 O O . VAL B 1 214 ? 25.779 25.532 33.940 1.00 31.74 235 VAL B O 1
ATOM 5468 N N . ILE B 1 215 ? 26.181 23.448 34.711 1.00 32.56 236 ILE B N 1
ATOM 5469 C CA . ILE B 1 215 ? 24.816 22.917 34.532 1.00 32.89 236 ILE B CA 1
ATOM 5470 C C . ILE B 1 215 ? 23.797 23.800 35.239 1.00 33.51 236 ILE B C 1
ATOM 5471 O O . ILE B 1 215 ? 22.876 24.295 34.589 1.00 32.81 236 ILE B O 1
ATOM 5476 N N . LYS B 1 216 ? 24.012 24.057 36.535 1.00 34.60 237 LYS B N 1
ATOM 5477 C CA . LYS B 1 216 ? 23.150 24.970 37.310 1.00 36.09 237 LYS B CA 1
ATOM 5478 C C . LYS B 1 216 ? 23.069 26.369 36.679 1.00 36.07 237 LYS B C 1
ATOM 5479 O O . LYS B 1 216 ? 21.971 26.906 36.564 1.00 36.19 237 LYS B O 1
ATOM 5485 N N . ASN B 1 217 ? 24.220 26.936 36.270 1.00 35.94 238 ASN B N 1
ATOM 5486 C CA . ASN B 1 217 ? 24.290 28.226 35.552 1.00 35.62 238 ASN B CA 1
ATOM 5487 C C . ASN B 1 217 ? 23.507 28.231 34.230 1.00 35.85 238 ASN B C 1
ATOM 5488 O O . ASN B 1 217 ? 22.825 29.207 33.903 1.00 36.22 238 ASN B O 1
ATOM 5493 N N . VAL B 1 218 ? 23.635 27.155 33.461 1.00 36.00 239 VAL B N 1
ATOM 5494 C CA . VAL B 1 218 ? 22.917 27.042 32.197 1.00 36.22 239 VAL B CA 1
ATOM 5495 C C . VAL B 1 218 ? 21.424 27.087 32.483 1.00 36.54 239 VAL B C 1
ATOM 5496 O O . VAL B 1 218 ? 20.705 27.952 31.984 1.00 36.07 239 VAL B O 1
ATOM 5500 N N . ALA B 1 219 ? 20.974 26.146 33.304 1.00 36.87 240 ALA B N 1
ATOM 5501 C CA . ALA B 1 219 ? 19.584 26.120 33.793 1.00 38.01 240 ALA B CA 1
ATOM 5502 C C . ALA B 1 219 ? 18.983 27.523 34.140 1.00 38.27 240 ALA B C 1
ATOM 5503 O O . ALA B 1 219 ? 17.878 27.851 33.683 1.00 38.73 240 ALA B O 1
ATOM 5505 N N . GLU B 1 220 ? 19.723 28.321 34.924 1.00 37.71 241 GLU B N 1
ATOM 5506 C CA . GLU B 1 220 ? 19.318 29.659 35.358 1.00 37.89 241 GLU B CA 1
ATOM 5507 C C . GLU B 1 220 ? 19.140 30.635 34.182 1.00 38.53 241 GLU B C 1
ATOM 5508 O O . GLU B 1 220 ? 18.263 31.516 34.213 1.00 38.22 241 GLU B O 1
ATOM 5514 N N . VAL B 1 221 ? 19.970 30.476 33.148 1.00 39.01 242 VAL B N 1
ATOM 5515 C CA . VAL B 1 221 ? 19.863 31.295 31.947 1.00 39.38 242 VAL B CA 1
ATOM 5516 C C . VAL B 1 221 ? 18.610 30.939 31.147 1.00 39.80 242 VAL B C 1
ATOM 5517 O O . VAL B 1 221 ? 17.857 31.837 30.752 1.00 40.16 242 VAL B O 1
ATOM 5521 N N . LYS B 1 222 ? 18.400 29.643 30.914 1.00 40.74 243 LYS B N 1
ATOM 5522 C CA . LYS B 1 222 ? 17.155 29.133 30.325 1.00 41.90 243 LYS B CA 1
ATOM 5523 C C . LYS B 1 222 ? 15.914 29.575 31.099 1.00 42.54 243 LYS B C 1
ATOM 5524 O O . LYS B 1 222 ? 14.940 30.007 30.498 1.00 42.78 243 LYS B O 1
ATOM 5530 N N . GLU B 1 223 ? 15.964 29.485 32.424 1.00 43.44 244 GLU B N 1
ATOM 5531 C CA . GLU B 1 223 ? 14.926 30.061 33.286 1.00 44.61 244 GLU B CA 1
ATOM 5532 C C . GLU B 1 223 ? 14.606 31.506 32.853 1.00 44.01 244 GLU B C 1
ATOM 5533 O O . GLU B 1 223 ? 13.461 31.802 32.506 1.00 43.85 244 GLU B O 1
ATOM 5539 N N . TYR B 1 224 ? 15.617 32.384 32.858 1.00 43.21 245 TYR B N 1
ATOM 5540 C CA . TYR B 1 224 ? 15.418 33.811 32.520 1.00 42.92 245 TYR B CA 1
ATOM 5541 C C . TYR B 1 224 ? 14.868 34.032 31.108 1.00 43.08 245 TYR B C 1
ATOM 5542 O O . TYR B 1 224 ? 14.007 34.894 30.893 1.00 43.20 245 TYR B O 1
ATOM 5551 N N . VAL B 1 225 ? 15.402 33.281 30.153 1.00 43.32 246 VAL B N 1
ATOM 5552 C CA . VAL B 1 225 ? 14.977 33.371 28.758 1.00 43.74 246 VAL B CA 1
ATOM 5553 C C . VAL B 1 225 ? 13.541 32.833 28.584 1.00 43.93 246 VAL B C 1
ATOM 5554 O O . VAL B 1 225 ? 12.720 33.474 27.936 1.00 43.24 246 VAL B O 1
ATOM 5558 N N . SER B 1 226 ? 13.273 31.673 29.191 1.00 44.44 247 SER B N 1
ATOM 5559 C CA . SER B 1 226 ? 11.948 31.020 29.265 1.00 45.06 247 SER B CA 1
ATOM 5560 C C . SER B 1 226 ? 10.830 32.001 29.612 1.00 45.80 247 SER B C 1
ATOM 5561 O O . SER B 1 226 ? 9.839 32.108 28.879 1.00 45.80 247 SER B O 1
ATOM 5564 N N . GLU B 1 227 ? 11.017 32.731 30.709 1.00 46.45 248 GLU B N 1
ATOM 5565 C CA . GLU B 1 227 ? 10.071 33.760 31.147 1.00 47.53 248 GLU B CA 1
ATOM 5566 C C . GLU B 1 227 ? 9.878 34.906 30.140 1.00 47.54 248 GLU B C 1
ATOM 5567 O O . GLU B 1 227 ? 8.746 35.363 29.929 1.00 47.21 248 GLU B O 1
ATOM 5573 N N . ARG B 1 228 ? 10.971 35.354 29.523 1.00 47.67 249 ARG B N 1
ATOM 5574 C CA . ARG B 1 228 ? 10.920 36.402 28.500 1.00 48.16 249 ARG B CA 1
ATOM 5575 C C . ARG B 1 228 ? 10.180 35.954 27.241 1.00 48.62 249 ARG B C 1
ATOM 5576 O O . ARG B 1 228 ? 9.537 36.771 26.563 1.00 48.84 249 ARG B O 1
ATOM 5584 N N . VAL B 1 229 ? 10.291 34.660 26.946 1.00 48.79 250 VAL B N 1
ATOM 5585 C CA . VAL B 1 229 ? 9.600 33.998 25.840 1.00 49.54 250 VAL B CA 1
ATOM 5586 C C . VAL B 1 229 ? 8.090 33.822 26.106 1.00 50.02 250 VAL B C 1
ATOM 5587 O O . VAL B 1 229 ? 7.274 34.068 25.214 1.00 50.09 250 VAL B O 1
ATOM 5591 N N . LYS B 1 230 ? 7.738 33.386 27.318 1.00 50.85 251 LYS B N 1
ATOM 5592 C CA . LYS B 1 230 ? 6.334 33.231 27.734 1.00 51.67 251 LYS B CA 1
ATOM 5593 C C . LYS B 1 230 ? 5.608 34.583 27.669 1.00 51.65 251 LYS B C 1
ATOM 5594 O O . LYS B 1 230 ? 4.524 34.672 27.091 1.00 51.60 251 LYS B O 1
ATOM 5600 N N . GLU B 1 231 ? 6.228 35.612 28.261 1.00 51.79 252 GLU B N 1
ATOM 5601 C CA . GLU B 1 231 ? 5.759 37.003 28.235 1.00 52.31 252 GLU B CA 1
ATOM 5602 C C . GLU B 1 231 ? 5.500 37.515 26.810 1.00 52.69 252 GLU B C 1
ATOM 5603 O O . GLU B 1 231 ? 4.507 38.210 26.565 1.00 52.14 252 GLU B O 1
ATOM 5609 N N . HIS B 1 232 ? 6.384 37.152 25.879 1.00 53.30 253 HIS B N 1
ATOM 5610 C CA . HIS B 1 232 ? 6.214 37.488 24.458 1.00 54.21 253 HIS B CA 1
ATOM 5611 C C . HIS B 1 232 ? 4.946 36.838 23.856 1.00 54.79 253 HIS B C 1
ATOM 5612 O O . HIS B 1 232 ? 4.145 37.515 23.209 1.00 54.63 253 HIS B O 1
ATOM 5619 N N . HIS B 1 233 ? 4.781 35.536 24.093 1.00 55.47 254 HIS B N 1
ATOM 5620 C CA . HIS B 1 233 ? 3.628 34.758 23.622 1.00 56.46 254 HIS B CA 1
ATOM 5621 C C . HIS B 1 233 ? 2.292 35.363 24.061 1.00 56.99 254 HIS B C 1
ATOM 5622 O O . HIS B 1 233 ? 1.440 35.684 23.229 1.00 57.11 254 HIS B O 1
ATOM 5629 N N . GLN B 1 234 ? 2.137 35.532 25.372 1.00 57.86 255 GLN B N 1
ATOM 5630 C CA . GLN B 1 234 ? 0.905 36.031 25.979 1.00 58.60 255 GLN B CA 1
ATOM 5631 C C . GLN B 1 234 ? 0.533 37.457 25.506 1.00 58.78 255 GLN B C 1
ATOM 5632 O O . GLN B 1 234 ? -0.655 37.803 25.445 1.00 58.68 255 GLN B O 1
ATOM 5638 N N . SER B 1 235 ? 1.552 38.250 25.147 1.00 59.04 256 SER B N 1
ATOM 5639 C CA . SER B 1 235 ? 1.384 39.635 24.666 1.00 59.05 256 SER B CA 1
ATOM 5640 C C . SER B 1 235 ? 1.665 39.800 23.166 1.00 58.92 256 SER B C 1
ATOM 5641 O O . SER B 1 235 ? 1.811 40.918 22.677 1.00 58.72 256 SER B O 1
ATOM 5644 N N . LEU B 1 236 ? 1.724 38.687 22.443 1.00 59.07 257 LEU B N 1
ATOM 5645 C CA . LEU B 1 236 ? 2.132 38.678 21.033 1.00 59.37 257 LEU B CA 1
ATOM 5646 C C . LEU B 1 236 ? 1.121 39.318 20.068 1.00 59.71 257 LEU B C 1
ATOM 5647 O O . LEU B 1 236 ? -0.091 39.220 20.265 1.00 59.77 257 LEU B O 1
ATOM 5652 N N . ASP B 1 237 ? 1.651 39.975 19.032 1.00 59.97 258 ASP B N 1
ATOM 5653 C CA . ASP B 1 237 ? 0.874 40.438 17.872 1.00 60.04 258 ASP B CA 1
ATOM 5654 C C . ASP B 1 237 ? 1.604 39.992 16.590 1.00 59.87 258 ASP B C 1
ATOM 5655 O O . ASP B 1 237 ? 2.566 40.637 16.174 1.00 59.71 258 ASP B O 1
ATOM 5660 N N . PRO B 1 238 ? 1.150 38.875 15.972 1.00 59.73 259 PRO B N 1
ATOM 5661 C CA . PRO B 1 238 ? 1.735 38.281 14.752 1.00 59.58 259 PRO B CA 1
ATOM 5662 C C . PRO B 1 238 ? 1.870 39.234 13.558 1.00 59.74 259 PRO B C 1
ATOM 5663 O O . PRO B 1 238 ? 2.638 38.962 12.632 1.00 59.60 259 PRO B O 1
ATOM 5667 N N . ASN B 1 239 ? 1.130 40.335 13.581 1.00 59.74 260 ASN B N 1
ATOM 5668 C CA . ASN B 1 239 ? 1.205 41.336 12.518 1.00 59.88 260 ASN B CA 1
ATOM 5669 C C . ASN B 1 239 ? 1.965 42.563 13.014 1.00 59.55 260 ASN B C 1
ATOM 5670 O O . ASN B 1 239 ? 1.770 43.673 12.513 1.00 59.49 260 ASN B O 1
ATOM 5675 N N . CYS B 1 240 ? 2.821 42.334 14.012 1.00 59.19 261 CYS B N 1
ATOM 5676 C CA . CYS B 1 240 ? 3.622 43.374 14.671 1.00 58.66 261 CYS B CA 1
ATOM 5677 C C . CYS B 1 240 ? 4.717 42.772 15.593 1.00 57.97 261 CYS B C 1
ATOM 5678 O O . CYS B 1 240 ? 4.688 42.978 16.817 1.00 57.74 261 CYS B O 1
ATOM 5681 N N . PRO B 1 241 ? 5.686 42.025 15.011 1.00 57.16 262 PRO B N 1
ATOM 5682 C CA . PRO B 1 241 ? 6.749 41.428 15.829 1.00 56.41 262 PRO B CA 1
ATOM 5683 C C . PRO B 1 241 ? 7.754 42.489 16.313 1.00 55.51 262 PRO B C 1
ATOM 5684 O O . PRO B 1 241 ? 8.335 43.204 15.494 1.00 55.04 262 PRO B O 1
ATOM 5688 N N . ARG B 1 242 ? 7.934 42.594 17.630 1.00 54.11 263 ARG B N 1
ATOM 5689 C CA . ARG B 1 242 ? 8.836 43.592 18.212 1.00 53.54 263 ARG B CA 1
ATOM 5690 C C . ARG B 1 242 ? 10.323 43.212 18.099 1.00 52.79 263 ARG B C 1
ATOM 5691 O O . ARG B 1 242 ? 11.194 44.072 18.277 1.00 52.55 263 ARG B O 1
ATOM 5699 N N . ASP B 1 243 ? 10.599 41.933 17.805 1.00 51.94 264 ASP B N 1
ATOM 5700 C CA . ASP B 1 243 ? 11.962 41.366 17.883 1.00 50.91 264 ASP B CA 1
ATOM 5701 C C . ASP B 1 243 ? 12.070 39.911 17.405 1.00 50.36 264 ASP B C 1
ATOM 5702 O O . ASP B 1 243 ? 11.069 39.274 17.099 1.00 50.12 264 ASP B O 1
ATOM 5707 N N . LEU B 1 244 ? 13.304 39.400 17.367 1.00 49.42 265 LEU B N 1
ATOM 5708 C CA . LEU B 1 244 ? 13.596 38.020 17.000 1.00 48.75 265 LEU B CA 1
ATOM 5709 C C . LEU B 1 244 ? 12.773 37.009 17.811 1.00 48.32 265 LEU B C 1
ATOM 5710 O O . LEU B 1 244 ? 12.322 36.007 17.276 1.00 48.23 265 LEU B O 1
ATOM 5715 N N . THR B 1 245 ? 12.589 37.272 19.096 1.00 48.16 266 THR B N 1
ATOM 5716 C CA . THR B 1 245 ? 11.788 36.395 19.944 1.00 48.33 266 THR B CA 1
ATOM 5717 C C . THR B 1 245 ? 10.324 36.376 19.463 1.00 48.77 266 THR B C 1
ATOM 5718 O O . THR B 1 245 ? 9.695 35.316 19.448 1.00 48.49 266 THR B O 1
ATOM 5722 N N . ASP B 1 246 ? 9.803 37.538 19.061 1.00 49.11 267 ASP B N 1
ATOM 5723 C CA . ASP B 1 246 ? 8.480 37.598 18.431 1.00 49.75 267 ASP B CA 1
ATOM 5724 C C . ASP B 1 246 ? 8.458 36.789 17.132 1.00 49.87 267 ASP B C 1
ATOM 5725 O O . ASP B 1 246 ? 7.536 36.003 16.908 1.00 50.06 267 ASP B O 1
ATOM 5730 N N . CYS B 1 247 ? 9.498 36.954 16.314 1.00 50.07 268 CYS B N 1
ATOM 5731 C CA . CYS B 1 247 ? 9.611 36.278 15.018 1.00 50.31 268 CYS B CA 1
ATOM 5732 C C . CYS B 1 247 ? 9.547 34.761 15.092 1.00 50.68 268 CYS B C 1
ATOM 5733 O O . CYS B 1 247 ? 8.874 34.136 14.273 1.00 50.96 268 CYS B O 1
ATOM 5736 N N . LEU B 1 248 ? 10.250 34.164 16.052 1.00 51.13 269 LEU B N 1
ATOM 5737 C CA . LEU B 1 248 ? 10.236 32.705 16.194 1.00 51.83 269 LEU B CA 1
ATOM 5738 C C . LEU B 1 248 ? 8.860 32.207 16.651 1.00 52.18 269 LEU B C 1
ATOM 5739 O O . LEU B 1 248 ? 8.433 31.110 16.284 1.00 51.74 269 LEU B O 1
ATOM 5744 N N . LEU B 1 249 ? 8.173 33.031 17.435 1.00 53.17 270 LEU B N 1
ATOM 5745 C CA . LEU B 1 249 ? 6.837 32.702 17.931 1.00 54.46 270 LEU B CA 1
ATOM 5746 C C . LEU B 1 249 ? 5.764 32.728 16.839 1.00 55.19 270 LEU B C 1
ATOM 5747 O O . LEU B 1 249 ? 4.890 31.858 16.805 1.00 55.39 270 LEU B O 1
ATOM 5752 N N . VAL B 1 250 ? 5.839 33.721 15.955 1.00 56.12 271 VAL B N 1
ATOM 5753 C CA . VAL B 1 250 ? 4.974 33.793 14.775 1.00 56.95 271 VAL B CA 1
ATOM 5754 C C . VAL B 1 250 ? 5.190 32.537 13.922 1.00 57.82 271 VAL B C 1
ATOM 5755 O O . VAL B 1 250 ? 4.234 31.928 13.436 1.00 57.80 271 VAL B O 1
ATOM 5759 N N . GLU B 1 251 ? 6.457 32.149 13.788 1.00 58.76 272 GLU B N 1
ATOM 5760 C CA . GLU B 1 251 ? 6.870 30.965 13.041 1.00 59.90 272 GLU B CA 1
ATOM 5761 C C . GLU B 1 251 ? 6.405 29.657 13.696 1.00 60.54 272 GLU B C 1
ATOM 5762 O O . GLU B 1 251 ? 6.295 28.621 13.028 1.00 60.36 272 GLU B O 1
ATOM 5768 N N . MET B 1 252 ? 6.141 29.715 15.001 1.00 61.38 273 MET B N 1
ATOM 5769 C CA . MET B 1 252 ? 5.606 28.582 15.749 1.00 62.19 273 MET B CA 1
ATOM 5770 C C . MET B 1 252 ? 4.072 28.584 15.736 1.00 62.93 273 MET B C 1
ATOM 5771 O O . MET B 1 252 ? 3.440 27.531 15.867 1.00 63.19 273 MET B O 1
ATOM 5776 N N . GLU B 1 253 ? 3.489 29.771 15.582 1.00 63.65 274 GLU B N 1
ATOM 5777 C CA . GLU B 1 253 ? 2.041 29.947 15.527 1.00 64.65 274 GLU B CA 1
ATOM 5778 C C . GLU B 1 253 ? 1.483 29.537 14.161 1.00 65.09 274 GLU B C 1
ATOM 5779 O O . GLU B 1 253 ? 0.291 29.247 14.041 1.00 65.23 274 GLU B O 1
ATOM 5785 N N . LYS B 1 254 ? 2.360 29.483 13.166 1.00 65.74 275 LYS B N 1
ATOM 5786 C CA . LYS B 1 254 ? 2.022 29.090 11.805 1.00 66.11 275 LYS B CA 1
ATOM 5787 C C . LYS B 1 254 ? 1.884 27.610 11.620 1.00 66.44 275 LYS B C 1
ATOM 5788 O O . LYS B 1 254 ? 1.114 27.165 10.815 1.00 66.48 275 LYS B O 1
ATOM 5794 N N . GLU B 1 255 ? 2.662 26.852 12.329 1.00 66.95 276 GLU B N 1
ATOM 5795 C CA . GLU B 1 255 ? 2.649 25.457 12.083 1.00 67.52 276 GLU B CA 1
ATOM 5796 C C . GLU B 1 255 ? 1.966 24.722 13.195 1.00 68.40 276 GLU B C 1
ATOM 5797 O O . GLU B 1 255 ? 2.128 23.532 13.312 1.00 68.59 276 GLU B O 1
ATOM 5803 N N . LYS B 1 256 ? 1.186 25.428 14.006 1.00 69.22 277 LYS B N 1
ATOM 5804 C CA . LYS B 1 256 ? 0.540 24.809 15.143 1.00 70.04 277 LYS B CA 1
ATOM 5805 C C . LYS B 1 256 ? -0.352 23.638 14.748 1.00 70.46 277 LYS B C 1
ATOM 5806 O O . LYS B 1 256 ? -0.651 22.768 15.548 1.00 70.30 277 LYS B O 1
ATOM 5812 N N . HIS B 1 257 ? -0.716 23.622 13.475 1.00 20.00 278 HIS B N 1
ATOM 5813 C CA . HIS B 1 257 ? -1.598 22.623 12.898 1.00 20.00 278 HIS B CA 1
ATOM 5814 C C . HIS B 1 257 ? -0.890 21.643 11.954 1.00 20.00 278 HIS B C 1
ATOM 5815 O O . HIS B 1 257 ? -1.534 20.912 11.242 1.00 20.00 278 HIS B O 1
ATOM 5822 N N . SER B 1 258 ? 0.437 21.631 11.975 1.00 71.78 279 SER B N 1
ATOM 5823 C CA . SER B 1 258 ? 1.228 20.684 11.217 1.00 71.64 279 SER B CA 1
ATOM 5824 C C . SER B 1 258 ? 1.445 19.413 12.011 1.00 71.69 279 SER B C 1
ATOM 5825 O O . SER B 1 258 ? 1.385 19.404 13.224 1.00 71.73 279 SER B O 1
ATOM 5828 N N . ALA B 1 259 ? 1.705 18.330 11.305 1.00 71.64 280 ALA B N 1
ATOM 5829 C CA . ALA B 1 259 ? 2.076 17.073 11.955 1.00 71.40 280 ALA B CA 1
ATOM 5830 C C . ALA B 1 259 ? 3.535 17.152 12.382 1.00 71.24 280 ALA B C 1
ATOM 5831 O O . ALA B 1 259 ? 3.914 16.647 13.439 1.00 71.24 280 ALA B O 1
ATOM 5833 N N . GLU B 1 260 ? 4.344 17.792 11.540 1.00 70.93 281 GLU B N 1
ATOM 5834 C CA . GLU B 1 260 ? 5.775 17.957 11.780 1.00 70.44 281 GLU B CA 1
ATOM 5835 C C . GLU B 1 260 ? 6.116 19.414 12.121 1.00 69.85 281 GLU B C 1
ATOM 5836 O O . GLU B 1 260 ? 6.054 20.316 11.271 1.00 69.83 281 GLU B O 1
ATOM 5842 N N . ARG B 1 261 ? 6.445 19.629 13.390 1.00 68.99 282 ARG B N 1
ATOM 5843 C CA . ARG B 1 261 ? 6.859 20.939 13.889 1.00 68.04 282 ARG B CA 1
ATOM 5844 C C . ARG B 1 261 ? 8.335 20.861 14.250 1.00 66.97 282 ARG B C 1
ATOM 5845 O O . ARG B 1 261 ? 8.802 19.837 14.754 1.00 66.93 282 ARG B O 1
ATOM 5853 N N . LEU B 1 262 ? 9.071 21.926 13.960 1.00 65.58 283 LEU B N 1
ATOM 5854 C CA . LEU B 1 262 ? 10.453 22.027 14.421 1.00 64.38 283 LEU B CA 1
ATOM 5855 C C . LEU B 1 262 ? 10.571 22.974 15.619 1.00 63.29 283 LEU B C 1
ATOM 5856 O O . LEU B 1 262 ? 11.448 22.785 16.482 1.00 63.40 283 LEU B O 1
ATOM 5861 N N . TYR B 1 263 ? 9.663 23.952 15.686 1.00 61.16 284 TYR B N 1
ATOM 5862 C CA . TYR B 1 263 ? 9.579 24.874 16.818 1.00 59.61 284 TYR B CA 1
ATOM 5863 C C . TYR B 1 263 ? 8.751 24.372 18.005 1.00 58.57 284 TYR B C 1
ATOM 5864 O O . TYR B 1 263 ? 7.559 24.104 17.865 1.00 58.64 284 TYR B O 1
ATOM 5873 N N . THR B 1 264 ? 9.391 24.259 19.171 1.00 57.34 285 THR B N 1
ATOM 5874 C CA . THR B 1 264 ? 8.681 24.165 20.455 1.00 56.16 285 THR B CA 1
ATOM 5875 C C . THR B 1 264 ? 9.006 25.387 21.310 1.00 55.46 285 THR B C 1
ATOM 5876 O O . THR B 1 264 ? 9.941 26.121 21.015 1.00 55.09 285 THR B O 1
ATOM 5880 N N . MET B 1 265 ? 8.217 25.597 22.360 1.00 54.80 286 MET B N 1
ATOM 5881 C CA . MET B 1 265 ? 8.478 26.624 23.363 1.00 54.09 286 MET B CA 1
ATOM 5882 C C . MET B 1 265 ? 9.847 26.425 24.050 1.00 53.32 286 MET B C 1
ATOM 5883 O O . MET B 1 265 ? 10.511 27.393 24.422 1.00 52.88 286 MET B O 1
ATOM 5888 N N . ASP B 1 266 ? 10.243 25.161 24.211 1.00 52.21 287 ASP B N 1
ATOM 5889 C CA . ASP B 1 266 ? 11.563 24.798 24.711 1.00 51.06 287 ASP B CA 1
ATOM 5890 C C . ASP B 1 266 ? 12.667 25.149 23.684 1.00 50.10 287 ASP B C 1
ATOM 5891 O O . ASP B 1 266 ? 13.664 25.816 24.017 1.00 49.52 287 ASP B O 1
ATOM 5896 N N . GLY B 1 267 ? 12.473 24.701 22.447 1.00 48.70 288 GLY B N 1
ATOM 5897 C CA . GLY B 1 267 ? 13.435 24.905 21.370 1.00 47.62 288 GLY B CA 1
ATOM 5898 C C . GLY B 1 267 ? 13.768 26.361 21.096 1.00 47.16 288 GLY B C 1
ATOM 5899 O O . GLY B 1 267 ? 14.864 26.674 20.605 1.00 46.61 288 GLY B O 1
ATOM 5900 N N . ILE B 1 268 ? 12.835 27.223 21.454 1.00 45.93 289 ILE B N 1
ATOM 5901 C CA . ILE B 1 268 ? 12.897 28.642 21.192 1.00 45.07 289 ILE B CA 1
ATOM 5902 C C . ILE B 1 268 ? 13.638 29.373 22.283 1.00 44.07 289 ILE B C 1
ATOM 5903 O O . ILE B 1 268 ? 14.307 30.320 22.025 1.00 43.83 289 ILE B O 1
ATOM 5908 N N . THR B 1 269 ? 13.523 28.913 23.507 1.00 43.23 290 THR B N 1
ATOM 5909 C CA . THR B 1 269 ? 14.327 29.487 24.555 1.00 42.93 290 THR B CA 1
ATOM 5910 C C . THR B 1 269 ? 15.760 28.970 24.443 1.00 42.38 290 THR B C 1
ATOM 5911 O O . THR B 1 269 ? 16.663 29.706 24.695 1.00 42.94 290 THR B O 1
ATOM 5915 N N . VAL B 1 270 ? 15.953 27.743 23.989 1.00 40.62 291 VAL B N 1
ATOM 5916 C CA . VAL B 1 270 ? 17.273 27.291 23.678 1.00 39.62 291 VAL B CA 1
ATOM 5917 C C . VAL B 1 270 ? 17.836 28.165 22.580 1.00 38.93 291 VAL B C 1
ATOM 5918 O O . VAL B 1 270 ? 18.958 28.540 22.620 1.00 38.55 291 VAL B O 1
ATOM 5922 N N . THR B 1 271 ? 17.026 28.452 21.585 1.00 38.03 292 THR B N 1
ATOM 5923 C CA . THR B 1 271 ? 17.466 29.217 20.419 1.00 37.61 292 THR B CA 1
ATOM 5924 C C . THR B 1 271 ? 17.903 30.610 20.850 1.00 37.31 292 THR B C 1
ATOM 5925 O O . THR B 1 271 ? 18.998 31.053 20.511 1.00 37.66 292 THR B O 1
ATOM 5929 N N . VAL B 1 272 ? 17.023 31.281 21.590 1.00 36.84 293 VAL B N 1
ATOM 5930 C CA . VAL B 1 272 ? 17.269 32.619 22.085 1.00 36.71 293 VAL B CA 1
ATOM 5931 C C . VAL B 1 272 ? 18.389 32.676 23.148 1.00 36.01 293 VAL B C 1
ATOM 5932 O O . VAL B 1 272 ? 19.211 33.577 23.106 1.00 36.17 293 VAL B O 1
ATOM 5936 N N . ALA B 1 273 ? 18.416 31.704 24.060 1.00 35.04 294 ALA B N 1
ATOM 5937 C CA . ALA B 1 273 ? 19.457 31.600 25.099 1.00 34.96 294 ALA B CA 1
ATOM 5938 C C . ALA B 1 273 ? 20.844 31.341 24.502 1.00 34.33 294 ALA B C 1
ATOM 5939 O O . ALA B 1 273 ? 21.837 31.798 25.067 1.00 34.90 294 ALA B O 1
ATOM 5941 N N . ASP B 1 274 ? 20.880 30.622 23.371 1.00 33.28 295 ASP B N 1
ATOM 5942 C CA . ASP B 1 274 ? 22.059 30.478 22.528 1.00 32.78 295 ASP B CA 1
ATOM 5943 C C . ASP B 1 274 ? 22.584 31.819 22.041 1.00 33.14 295 ASP B C 1
ATOM 5944 O O . ASP B 1 274 ? 23.785 32.073 22.140 1.00 33.53 295 ASP B O 1
ATOM 5949 N N . LEU B 1 275 ? 21.696 32.650 21.496 1.00 32.95 296 LEU B N 1
ATOM 5950 C CA . LEU B 1 275 ? 22.074 33.918 20.876 1.00 33.29 296 LEU B CA 1
ATOM 5951 C C . LEU B 1 275 ? 22.398 34.984 21.911 1.00 33.73 296 LEU B C 1
ATOM 5952 O O . LEU B 1 275 ? 23.166 35.902 21.643 1.00 34.52 296 LEU B O 1
ATOM 5957 N N . PHE B 1 276 ? 21.756 34.876 23.070 1.00 33.29 297 PHE B N 1
ATOM 5958 C CA . PHE B 1 276 ? 22.018 35.739 24.216 1.00 33.02 297 PHE B CA 1
ATOM 5959 C C . PHE B 1 276 ? 23.471 35.500 24.727 1.00 32.55 297 PHE B C 1
ATOM 5960 O O . PHE B 1 276 ? 24.258 36.433 24.784 1.00 32.07 297 PHE B O 1
ATOM 5968 N N . PHE B 1 277 ? 23.809 34.252 25.053 1.00 32.21 298 PHE B N 1
ATOM 5969 C CA . PHE B 1 277 ? 25.159 33.865 25.497 1.00 32.19 298 PHE B CA 1
ATOM 5970 C C . PHE B 1 277 ? 26.263 34.265 24.511 1.00 32.41 298 PHE B C 1
ATOM 5971 O O . PHE B 1 277 ? 27.141 35.076 24.838 1.00 31.83 298 PHE B O 1
ATOM 5979 N N . ALA B 1 278 ? 26.184 33.709 23.307 1.00 32.55 299 ALA B N 1
ATOM 5980 C CA . ALA B 1 278 ? 27.173 33.913 22.267 1.00 32.65 299 ALA B CA 1
ATOM 5981 C C . ALA B 1 278 ? 27.257 35.373 21.802 1.00 33.35 299 ALA B C 1
ATOM 5982 O O . ALA B 1 278 ? 28.340 35.857 21.496 1.00 32.95 299 ALA B O 1
ATOM 5984 N N . GLY B 1 279 ? 26.104 36.050 21.751 1.00 33.24 300 GLY B N 1
ATOM 5985 C CA . GLY B 1 279 ? 26.026 37.445 21.379 1.00 32.72 300 GLY B CA 1
ATOM 5986 C C . GLY B 1 279 ? 26.799 38.311 22.344 1.00 32.72 300 GLY B C 1
ATOM 5987 O O . GLY B 1 279 ? 27.371 39.311 21.950 1.00 33.21 300 GLY B O 1
ATOM 5988 N N . THR B 1 280 ? 26.841 37.889 23.605 1.00 32.42 301 THR B N 1
ATOM 5989 C CA . THR B 1 280 ? 27.485 38.638 24.687 1.00 32.30 301 THR B CA 1
ATOM 5990 C C . THR B 1 280 ? 28.961 38.253 24.972 1.00 31.90 301 THR B C 1
ATOM 5991 O O . THR B 1 280 ? 29.845 39.123 25.107 1.00 31.81 301 THR B O 1
ATOM 5995 N N . GLU B 1 281 ? 29.223 36.959 25.067 1.00 31.44 302 GLU B N 1
ATOM 5996 C CA . GLU B 1 281 ? 30.404 36.525 25.801 1.00 31.44 302 GLU B CA 1
ATOM 5997 C C . GLU B 1 281 ? 31.721 36.674 25.058 1.00 30.81 302 GLU B C 1
ATOM 5998 O O . GLU B 1 281 ? 32.696 37.142 25.639 1.00 30.46 302 GLU B O 1
ATOM 6004 N N . THR B 1 282 ? 31.731 36.323 23.776 1.00 30.07 303 THR B N 1
ATOM 6005 C CA . THR B 1 282 ? 32.956 36.345 22.988 1.00 29.76 303 THR B CA 1
ATOM 6006 C C . THR B 1 282 ? 33.405 37.768 22.594 1.00 29.61 303 THR B C 1
ATOM 6007 O O . THR B 1 282 ? 34.593 38.068 22.579 1.00 28.33 303 THR B O 1
ATOM 6011 N N . THR B 1 283 ? 32.436 38.636 22.298 1.00 29.97 304 THR B N 1
ATOM 6012 C CA . THR B 1 283 ? 32.694 40.049 22.019 1.00 29.83 304 THR B CA 1
ATOM 6013 C C . THR B 1 283 ? 33.244 40.748 23.262 1.00 29.46 304 THR B C 1
ATOM 6014 O O . THR B 1 283 ? 34.301 41.351 23.199 1.00 28.60 304 THR B O 1
ATOM 6018 N N . SER B 1 284 ? 32.527 40.652 24.380 1.00 29.36 305 SER B N 1
ATOM 6019 C CA . SER B 1 284 ? 33.006 41.174 25.655 1.00 30.31 305 SER B CA 1
ATOM 6020 C C . SER B 1 284 ? 34.475 40.792 25.918 1.00 30.12 305 SER B C 1
ATOM 6021 O O . SER B 1 284 ? 35.328 41.669 26.135 1.00 30.12 305 SER B O 1
ATOM 6024 N N . THR B 1 285 ? 34.744 39.488 25.896 1.00 29.64 306 THR B N 1
ATOM 6025 C CA . THR B 1 285 ? 36.092 38.946 26.125 1.00 29.14 306 THR B CA 1
ATOM 6026 C C . THR B 1 285 ? 37.108 39.503 25.105 1.00 29.03 306 THR B C 1
ATOM 6027 O O . THR B 1 285 ? 38.214 39.905 25.501 1.00 29.70 306 THR B O 1
ATOM 6031 N N . THR B 1 286 ? 36.731 39.541 23.819 1.00 28.17 307 THR B N 1
ATOM 6032 C CA . THR B 1 286 ? 37.616 40.058 22.761 1.00 27.73 307 THR B CA 1
ATOM 6033 C C . THR B 1 286 ? 38.051 41.516 23.034 1.00 27.52 307 THR B C 1
ATOM 6034 O O . THR B 1 286 ? 39.224 41.821 22.937 1.00 24.86 307 THR B O 1
ATOM 6038 N N . LEU B 1 287 ? 37.078 42.375 23.380 1.00 28.40 308 LEU B N 1
ATOM 6039 C CA . LEU B 1 287 ? 37.295 43.782 23.716 1.00 29.18 308 LEU B CA 1
ATOM 6040 C C . LEU B 1 287 ? 38.164 43.967 24.942 1.00 29.60 308 LEU B C 1
ATOM 6041 O O . LEU B 1 287 ? 39.085 44.783 24.922 1.00 30.90 308 LEU B O 1
ATOM 6046 N N . ARG B 1 288 ? 37.854 43.220 26.000 1.00 28.92 309 ARG B N 1
ATOM 6047 C CA . ARG B 1 288 ? 38.552 43.331 27.272 1.00 29.21 309 ARG B CA 1
ATOM 6048 C C . ARG B 1 288 ? 40.002 42.853 27.152 1.00 28.61 309 ARG B C 1
ATOM 6049 O O . ARG B 1 288 ? 40.899 43.498 27.699 1.00 29.13 309 ARG B O 1
ATOM 6057 N N . TYR B 1 289 ? 40.218 41.751 26.427 1.00 27.29 310 TYR B N 1
ATOM 6058 C CA . TYR B 1 289 ? 41.554 41.300 26.012 1.00 27.27 310 TYR B CA 1
ATOM 6059 C C . TYR B 1 289 ? 42.280 42.365 25.163 1.00 27.54 310 TYR B C 1
ATOM 6060 O O . TYR B 1 289 ? 43.457 42.651 25.375 1.00 27.05 310 TYR B O 1
ATOM 6069 N N . GLY B 1 290 ? 41.547 42.941 24.205 1.00 27.77 311 GLY B N 1
ATOM 6070 C CA . GLY B 1 290 ? 42.034 44.034 23.364 1.00 27.99 311 GLY B CA 1
ATOM 6071 C C . GLY B 1 290 ? 42.529 45.241 24.135 1.00 27.73 311 GLY B C 1
ATOM 6072 O O . GLY B 1 290 ? 43.555 45.809 23.818 1.00 28.81 311 GLY B O 1
ATOM 6073 N N . LEU B 1 291 ? 41.788 45.644 25.154 1.00 28.17 312 LEU B N 1
ATOM 6074 C CA . LEU B 1 291 ? 42.185 46.790 25.958 1.00 27.90 312 LEU B CA 1
ATOM 6075 C C . LEU B 1 291 ? 43.489 46.505 26.733 1.00 27.64 312 LEU B C 1
ATOM 6076 O O . LEU B 1 291 ? 44.368 47.360 26.832 1.00 26.41 312 LEU B O 1
ATOM 6081 N N . LEU B 1 292 ? 43.613 45.275 27.229 1.00 27.87 313 LEU B N 1
ATOM 6082 C CA . LEU B 1 292 ? 44.827 44.821 27.933 1.00 28.45 313 LEU B CA 1
ATOM 6083 C C . LEU B 1 292 ? 46.079 44.767 27.030 1.00 28.69 313 LEU B C 1
ATOM 6084 O O . LEU B 1 292 ? 47.198 45.052 27.479 1.00 28.77 313 LEU B O 1
ATOM 6089 N N . ILE B 1 293 ? 45.865 44.408 25.771 1.00 29.34 314 ILE B N 1
ATOM 6090 C CA . ILE B 1 293 ? 46.904 44.340 24.767 1.00 29.72 314 ILE B CA 1
ATOM 6091 C C . ILE B 1 293 ? 47.365 45.753 24.404 1.00 30.58 314 ILE B C 1
ATOM 6092 O O . ILE B 1 293 ? 48.570 46.035 24.346 1.00 29.49 314 ILE B O 1
ATOM 6097 N N . LEU B 1 294 ? 46.395 46.648 24.188 1.00 32.11 315 LEU B N 1
ATOM 6098 C CA . LEU B 1 294 ? 46.707 48.044 23.859 1.00 33.22 315 LEU B CA 1
ATOM 6099 C C . LEU B 1 294 ? 47.567 48.669 24.942 1.00 33.39 315 LEU B C 1
ATOM 6100 O O . LEU B 1 294 ? 48.503 49.397 24.635 1.00 34.45 315 LEU B O 1
ATOM 6105 N N . MET B 1 295 ? 47.254 48.340 26.193 1.00 33.17 316 MET B N 1
ATOM 6106 C CA . MET B 1 295 ? 47.971 48.839 27.363 1.00 33.17 316 MET B CA 1
ATOM 6107 C C . MET B 1 295 ? 49.409 48.297 27.525 1.00 33.38 316 MET B C 1
ATOM 6108 O O . MET B 1 295 ? 50.261 48.967 28.142 1.00 32.24 316 MET B O 1
ATOM 6113 N N . LYS B 1 296 ? 49.666 47.100 26.979 1.00 33.36 317 LYS B N 1
ATOM 6114 C CA . LYS B 1 296 ? 51.031 46.552 26.897 1.00 34.15 317 LYS B CA 1
ATOM 6115 C C . LYS B 1 296 ? 51.872 47.317 25.876 1.00 33.75 317 LYS B C 1
ATOM 6116 O O . LYS B 1 296 ? 53.088 47.410 26.002 1.00 33.07 317 LYS B O 1
ATOM 6122 N N . TYR B 1 297 ? 51.204 47.826 24.844 1.00 34.75 318 TYR B N 1
ATOM 6123 C CA . TYR B 1 297 ? 51.892 48.454 23.716 1.00 35.46 318 TYR B CA 1
ATOM 6124 C C . TYR B 1 297 ? 51.395 49.891 23.542 1.00 35.54 318 TYR B C 1
ATOM 6125 O O . TYR B 1 297 ? 50.503 50.163 22.731 1.00 35.35 318 TYR B O 1
ATOM 6134 N N . PRO B 1 298 ? 51.960 50.802 24.352 1.00 35.59 319 PRO B N 1
ATOM 6135 C CA . PRO B 1 298 ? 51.612 52.216 24.398 1.00 36.32 319 PRO B CA 1
ATOM 6136 C C . PRO B 1 298 ? 51.803 52.889 23.041 1.00 36.18 319 PRO B C 1
ATOM 6137 O O . PRO B 1 298 ? 51.012 53.724 22.679 1.00 36.35 319 PRO B O 1
ATOM 6141 N N . GLU B 1 299 ? 52.828 52.500 22.291 1.00 37.12 320 GLU B N 1
ATOM 6142 C CA . GLU B 1 299 ? 53.035 53.082 20.966 1.00 38.23 320 GLU B CA 1
ATOM 6143 C C . GLU B 1 299 ? 51.922 52.742 19.971 1.00 37.28 320 GLU B C 1
ATOM 6144 O O . GLU B 1 299 ? 51.535 53.581 19.175 1.00 37.34 320 GLU B O 1
ATOM 6150 N N . ILE B 1 300 ? 51.405 51.517 20.028 1.00 37.35 321 ILE B N 1
ATOM 6151 C CA . ILE B 1 300 ? 50.277 51.120 19.168 1.00 36.72 321 ILE B CA 1
ATOM 6152 C C . ILE B 1 300 ? 48.998 51.899 19.487 1.00 36.80 321 ILE B C 1
ATOM 6153 O O . ILE B 1 300 ? 48.265 52.271 18.584 1.00 36.77 321 ILE B O 1
ATOM 6158 N N . GLU B 1 301 ? 48.737 52.139 20.766 1.00 37.40 322 GLU B N 1
ATOM 6159 C CA . GLU B 1 301 ? 47.564 52.910 21.164 1.00 37.93 322 GLU B CA 1
ATOM 6160 C C . GLU B 1 301 ? 47.663 54.360 20.679 1.00 38.63 322 GLU B C 1
ATOM 6161 O O . GLU B 1 301 ? 46.664 54.933 20.271 1.00 38.17 322 GLU B O 1
ATOM 6167 N N . GLU B 1 302 ? 48.870 54.931 20.741 1.00 39.52 323 GLU B N 1
ATOM 6168 C CA . GLU B 1 302 ? 49.116 56.290 20.256 1.00 40.72 323 GLU B CA 1
ATOM 6169 C C . GLU B 1 302 ? 48.843 56.378 18.761 1.00 40.59 323 GLU B C 1
ATOM 6170 O O . GLU B 1 302 ? 48.090 57.235 18.326 1.00 41.24 323 GLU B O 1
ATOM 6176 N N . LYS B 1 303 ? 49.458 55.492 17.975 1.00 40.77 324 LYS B N 1
ATOM 6177 C CA . LYS B 1 303 ? 49.159 55.418 16.544 1.00 40.67 324 LYS B CA 1
ATOM 6178 C C . LYS B 1 303 ? 47.634 55.405 16.323 1.00 40.38 324 LYS B C 1
ATOM 6179 O O . LYS B 1 303 ? 47.128 56.147 15.490 1.00 40.28 324 LYS B O 1
ATOM 6185 N N . LEU B 1 304 ? 46.923 54.586 17.101 1.00 40.42 325 LEU B N 1
ATOM 6186 C CA . LEU B 1 304 ? 45.449 54.502 17.094 1.00 40.61 325 LEU B CA 1
ATOM 6187 C C . LEU B 1 304 ? 44.739 55.849 17.349 1.00 40.85 325 LEU B C 1
ATOM 6188 O O . LEU B 1 304 ? 43.780 56.183 16.653 1.00 40.31 325 LEU B O 1
ATOM 6193 N N . HIS B 1 305 ? 45.207 56.602 18.349 1.00 41.56 326 HIS B N 1
ATOM 6194 C CA . HIS B 1 305 ? 44.680 57.941 18.646 1.00 42.59 326 HIS B CA 1
ATOM 6195 C C . HIS B 1 305 ? 44.898 58.897 17.460 1.00 43.64 326 HIS B C 1
ATOM 6196 O O . HIS B 1 305 ? 43.954 59.547 17.008 1.00 43.18 326 HIS B O 1
ATOM 6203 N N . GLU B 1 306 ? 46.135 58.942 16.950 1.00 44.78 327 GLU B N 1
ATOM 6204 C CA . GLU B 1 306 ? 46.492 59.783 15.808 1.00 45.98 327 GLU B CA 1
ATOM 6205 C C . GLU B 1 306 ? 45.504 59.617 14.653 1.00 46.65 327 GLU B C 1
ATOM 6206 O O . GLU B 1 306 ? 45.047 60.609 14.075 1.00 46.37 327 GLU B O 1
ATOM 6212 N N . GLU B 1 307 ? 45.162 58.357 14.364 1.00 47.52 328 GLU B N 1
ATOM 6213 C CA . GLU B 1 307 ? 44.266 57.994 13.270 1.00 48.27 328 GLU B CA 1
ATOM 6214 C C . GLU B 1 307 ? 42.814 58.414 13.529 1.00 48.57 328 GLU B C 1
ATOM 6215 O O . GLU B 1 307 ? 42.174 58.964 12.641 1.00 48.44 328 GLU B O 1
ATOM 6221 N N . ILE B 1 308 ? 42.314 58.158 14.740 1.00 49.07 329 ILE B N 1
ATOM 6222 C CA . ILE B 1 308 ? 40.954 58.559 15.143 1.00 49.51 329 ILE B CA 1
ATOM 6223 C C . ILE B 1 308 ? 40.758 60.082 15.052 1.00 49.87 329 ILE B C 1
ATOM 6224 O O . ILE B 1 308 ? 39.812 60.540 14.430 1.00 49.71 329 ILE B O 1
ATOM 6229 N N . ASP B 1 309 ? 41.671 60.841 15.663 1.00 50.78 330 ASP B N 1
ATOM 6230 C CA . ASP B 1 309 ? 41.687 62.316 15.601 1.00 51.51 330 ASP B CA 1
ATOM 6231 C C . ASP B 1 309 ? 41.690 62.870 14.179 1.00 51.73 330 ASP B C 1
ATOM 6232 O O . ASP B 1 309 ? 41.218 63.981 13.945 1.00 51.82 330 ASP B O 1
ATOM 6237 N N . ARG B 1 310 ? 42.236 62.089 13.246 1.00 51.96 331 ARG B N 1
ATOM 6238 C CA . ARG B 1 310 ? 42.435 62.509 11.860 1.00 52.17 331 ARG B CA 1
ATOM 6239 C C . ARG B 1 310 ? 41.242 62.202 10.949 1.00 51.88 331 ARG B C 1
ATOM 6240 O O . ARG B 1 310 ? 40.867 63.029 10.105 1.00 51.83 331 ARG B O 1
ATOM 6248 N N . VAL B 1 311 ? 40.657 61.018 11.117 1.00 51.17 332 VAL B N 1
ATOM 6249 C CA . VAL B 1 311 ? 39.587 60.559 10.235 1.00 50.43 332 VAL B CA 1
ATOM 6250 C C . VAL B 1 311 ? 38.202 60.927 10.772 1.00 50.37 332 VAL B C 1
ATOM 6251 O O . VAL B 1 311 ? 37.368 61.467 10.036 1.00 50.46 332 VAL B O 1
ATOM 6255 N N . ILE B 1 312 ? 37.967 60.630 12.045 1.00 50.02 333 ILE B N 1
ATOM 6256 C CA . ILE B 1 312 ? 36.703 60.939 12.702 1.00 49.95 333 ILE B CA 1
ATOM 6257 C C . ILE B 1 312 ? 36.813 62.241 13.522 1.00 50.26 333 ILE B C 1
ATOM 6258 O O . ILE B 1 312 ? 35.814 62.929 13.770 1.00 50.12 333 ILE B O 1
ATOM 6263 N N . GLY B 1 313 ? 38.024 62.571 13.954 1.00 50.31 334 GLY B N 1
ATOM 6264 C CA . GLY B 1 313 ? 38.205 63.671 14.899 1.00 50.86 334 GLY B CA 1
ATOM 6265 C C . GLY B 1 313 ? 37.641 63.363 16.280 1.00 50.98 334 GLY B C 1
ATOM 6266 O O . GLY B 1 313 ? 37.091 62.282 16.504 1.00 50.61 334 GLY B O 1
ATOM 6267 N N . PRO B 1 314 ? 37.781 64.316 17.218 1.00 51.43 335 PRO B N 1
ATOM 6268 C CA . PRO B 1 314 ? 37.412 64.130 18.632 1.00 51.61 335 PRO B CA 1
ATOM 6269 C C . PRO B 1 314 ? 35.913 64.051 19.005 1.00 51.56 335 PRO B C 1
ATOM 6270 O O . PRO B 1 314 ? 35.614 63.842 20.180 1.00 51.44 335 PRO B O 1
ATOM 6274 N N . SER B 1 315 ? 34.978 64.186 18.064 1.00 51.91 336 SER B N 1
ATOM 6275 C CA . SER B 1 315 ? 33.556 64.246 18.487 1.00 52.27 336 SER B CA 1
ATOM 6276 C C . SER B 1 315 ? 32.489 63.431 17.736 1.00 52.42 336 SER B C 1
ATOM 6277 O O . SER B 1 315 ? 31.497 63.008 18.338 1.00 52.38 336 SER B O 1
ATOM 6280 N N . ARG B 1 316 ? 32.666 63.239 16.435 1.00 52.83 337 ARG B N 1
ATOM 6281 C CA . ARG B 1 316 ? 31.659 62.553 15.628 1.00 53.32 337 ARG B CA 1
ATOM 6282 C C . ARG B 1 316 ? 31.563 61.103 16.101 1.00 53.70 337 ARG B C 1
ATOM 6283 O O . ARG B 1 316 ? 32.582 60.503 16.436 1.00 53.97 337 ARG B O 1
ATOM 6291 N N . ILE B 1 317 ? 30.346 60.566 16.179 1.00 53.84 338 ILE B N 1
ATOM 6292 C CA . ILE B 1 317 ? 30.141 59.148 16.495 1.00 53.99 338 ILE B CA 1
ATOM 6293 C C . ILE B 1 317 ? 30.797 58.334 15.373 1.00 53.88 338 ILE B C 1
ATOM 6294 O O . ILE B 1 317 ? 30.591 58.646 14.195 1.00 53.84 338 ILE B O 1
ATOM 6299 N N . PRO B 1 318 ? 31.628 57.325 15.726 1.00 53.67 339 PRO B N 1
ATOM 6300 C CA . PRO B 1 318 ? 32.250 56.486 14.692 1.00 53.47 339 PRO B CA 1
ATOM 6301 C C . PRO B 1 318 ? 31.236 55.720 13.850 1.00 53.34 339 PRO B C 1
ATOM 6302 O O . PRO B 1 318 ? 30.130 55.429 14.311 1.00 52.81 339 PRO B O 1
ATOM 6306 N N . ALA B 1 319 ? 31.629 55.419 12.617 1.00 53.38 340 ALA B N 1
ATOM 6307 C CA . ALA B 1 319 ? 30.761 54.801 11.630 1.00 53.69 340 ALA B CA 1
ATOM 6308 C C . ALA B 1 319 ? 31.561 53.798 10.791 1.00 54.32 340 ALA B C 1
ATOM 6309 O O . ALA B 1 319 ? 32.798 53.896 10.696 1.00 54.04 340 ALA B O 1
ATOM 6311 N N . ILE B 1 320 ? 30.856 52.840 10.189 1.00 54.55 341 ILE B N 1
ATOM 6312 C CA . ILE B 1 320 ? 31.504 51.735 9.469 1.00 55.08 341 ILE B CA 1
ATOM 6313 C C . ILE B 1 320 ? 32.198 52.144 8.171 1.00 55.02 341 ILE B C 1
ATOM 6314 O O . ILE B 1 320 ? 33.115 51.461 7.715 1.00 55.31 341 ILE B O 1
ATOM 6319 N N . LYS B 1 321 ? 31.757 53.256 7.588 1.00 54.81 342 LYS B N 1
ATOM 6320 C CA . LYS B 1 321 ? 32.433 53.865 6.448 1.00 54.66 342 LYS B CA 1
ATOM 6321 C C . LYS B 1 321 ? 33.850 54.313 6.830 1.00 54.12 342 LYS B C 1
ATOM 6322 O O . LYS B 1 321 ? 34.760 54.259 5.998 1.00 54.29 342 LYS B O 1
ATOM 6328 N N . ASP B 1 322 ? 34.033 54.745 8.085 1.00 53.20 343 ASP B N 1
ATOM 6329 C CA . ASP B 1 322 ? 35.354 55.171 8.601 1.00 52.14 343 ASP B CA 1
ATOM 6330 C C . ASP B 1 322 ? 36.443 54.099 8.523 1.00 51.74 343 ASP B C 1
ATOM 6331 O O . ASP B 1 322 ? 37.621 54.433 8.514 1.00 51.84 343 ASP B O 1
ATOM 6336 N N . ARG B 1 323 ? 36.048 52.827 8.467 1.00 51.21 344 ARG B N 1
ATOM 6337 C CA . ARG B 1 323 ? 36.994 51.698 8.422 1.00 50.88 344 ARG B CA 1
ATOM 6338 C C . ARG B 1 323 ? 37.961 51.753 7.232 1.00 50.93 344 ARG B C 1
ATOM 6339 O O . ARG B 1 323 ? 39.165 51.550 7.406 1.00 50.49 344 ARG B O 1
ATOM 6347 N N . GLN B 1 324 ? 37.428 52.046 6.042 1.00 51.03 345 GLN B N 1
ATOM 6348 C CA . GLN B 1 324 ? 38.208 52.100 4.797 1.00 51.30 345 GLN B CA 1
ATOM 6349 C C . GLN B 1 324 ? 39.334 53.140 4.806 1.00 50.74 345 GLN B C 1
ATOM 6350 O O . GLN B 1 324 ? 40.344 52.967 4.138 1.00 50.92 345 GLN B O 1
ATOM 6356 N N . GLU B 1 325 ? 39.151 54.220 5.556 1.00 50.21 346 GLU B N 1
ATOM 6357 C CA . GLU B 1 325 ? 40.184 55.247 5.702 1.00 49.43 346 GLU B CA 1
ATOM 6358 C C . GLU B 1 325 ? 41.003 54.991 6.954 1.00 48.40 346 GLU B C 1
ATOM 6359 O O . GLU B 1 325 ? 41.960 55.711 7.243 1.00 48.18 346 GLU B O 1
ATOM 6365 N N . MET B 1 326 ? 40.623 53.950 7.693 1.00 47.34 347 MET B N 1
ATOM 6366 C CA . MET B 1 326 ? 41.303 53.593 8.941 1.00 45.77 347 MET B CA 1
ATOM 6367 C C . MET B 1 326 ? 41.959 52.218 8.822 1.00 45.08 347 MET B C 1
ATOM 6368 O O . MET B 1 326 ? 41.464 51.236 9.381 1.00 45.12 347 MET B O 1
ATOM 6373 N N . PRO B 1 327 ? 43.069 52.142 8.067 1.00 44.35 348 PRO B N 1
ATOM 6374 C CA . PRO B 1 327 ? 43.705 50.854 7.892 1.00 43.37 348 PRO B CA 1
ATOM 6375 C C . PRO B 1 327 ? 44.415 50.342 9.156 1.00 42.40 348 PRO B C 1
ATOM 6376 O O . PRO B 1 327 ? 44.493 49.129 9.338 1.00 41.75 348 PRO B O 1
ATOM 6380 N N . TYR B 1 328 ? 44.921 51.246 10.006 1.00 41.29 349 TYR B N 1
ATOM 6381 C CA . TYR B 1 328 ? 45.663 50.832 11.214 1.00 40.22 349 TYR B CA 1
ATOM 6382 C C . TYR B 1 328 ? 44.745 50.222 12.290 1.00 39.72 349 TYR B C 1
ATOM 6383 O O . TYR B 1 328 ? 45.114 49.244 12.935 1.00 39.30 349 TYR B O 1
ATOM 6392 N N . MET B 1 329 ? 43.566 50.823 12.468 1.00 38.55 350 MET B N 1
ATOM 6393 C CA . MET B 1 329 ? 42.521 50.319 13.350 1.00 37.83 350 MET B CA 1
ATOM 6394 C C . MET B 1 329 ? 41.945 49.012 12.813 1.00 36.93 350 MET B C 1
ATOM 6395 O O . MET B 1 329 ? 41.859 48.045 13.551 1.00 36.12 350 MET B O 1
ATOM 6400 N N . ASP B 1 330 ? 41.550 49.001 11.536 1.00 35.78 351 ASP B N 1
ATOM 6401 C CA . ASP B 1 330 ? 41.105 47.771 10.882 1.00 35.34 351 ASP B CA 1
ATOM 6402 C C . ASP B 1 330 ? 42.076 46.641 11.212 1.00 34.69 351 ASP B C 1
ATOM 6403 O O . ASP B 1 330 ? 41.643 45.565 11.593 1.00 34.03 351 ASP B O 1
ATOM 6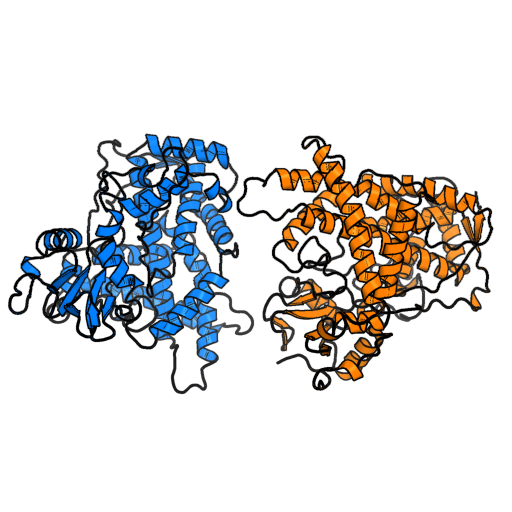408 N N . ALA B 1 331 ? 43.378 46.927 11.099 1.00 33.81 352 ALA B N 1
ATOM 6409 C CA . ALA B 1 331 ? 44.437 45.939 11.295 1.00 33.59 352 ALA B CA 1
ATOM 6410 C C . ALA B 1 331 ? 44.571 45.501 12.745 1.00 33.00 352 ALA B C 1
ATOM 6411 O O . ALA B 1 331 ? 44.806 44.330 13.015 1.00 33.11 352 ALA B O 1
ATOM 6413 N N . VAL B 1 332 ? 44.429 46.452 13.662 1.00 32.70 353 VAL B N 1
ATOM 6414 C CA . VAL B 1 332 ? 44.504 46.186 15.096 1.00 32.51 353 VAL B CA 1
ATOM 6415 C C . VAL B 1 332 ? 43.326 45.298 15.540 1.00 31.92 353 VAL B C 1
ATOM 6416 O O . VAL B 1 332 ? 43.489 44.367 16.335 1.00 32.17 353 VAL B O 1
ATOM 6420 N N . VAL B 1 333 ? 42.157 45.594 15.003 1.00 31.56 354 VAL B N 1
ATOM 6421 C CA . VAL B 1 333 ? 40.922 44.874 15.322 1.00 31.52 354 VAL B CA 1
ATOM 6422 C C . VAL B 1 333 ? 41.062 43.399 14.917 1.00 30.93 354 VAL B C 1
ATOM 6423 O O . VAL B 1 333 ? 40.750 42.488 15.706 1.00 30.04 354 VAL B O 1
ATOM 6427 N N . HIS B 1 334 ? 41.597 43.188 13.715 1.00 29.89 355 HIS B N 1
ATOM 6428 C CA . HIS B 1 334 ? 41.902 41.852 13.212 1.00 30.09 355 HIS B CA 1
ATOM 6429 C C . HIS B 1 334 ? 42.998 41.158 13.997 1.00 29.27 355 HIS B C 1
ATOM 6430 O O . HIS B 1 334 ? 42.890 39.966 14.261 1.00 28.97 355 HIS B O 1
ATOM 6437 N N . GLU B 1 335 ? 44.053 41.902 14.331 1.00 28.36 356 GLU B N 1
ATOM 6438 C CA . GLU B 1 335 ? 45.173 41.345 15.092 1.00 27.62 356 GLU B CA 1
A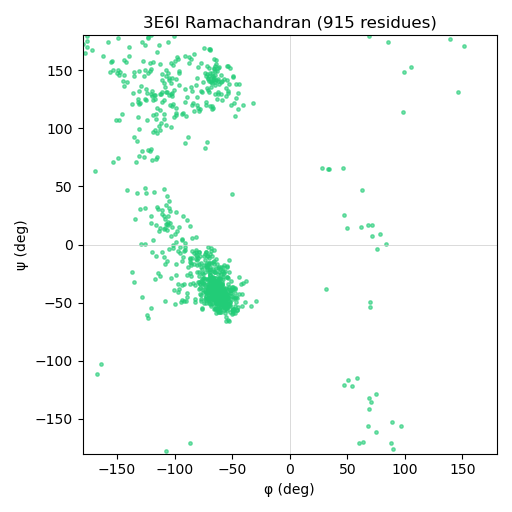TOM 6439 C C . GLU B 1 335 ? 44.778 41.019 16.561 1.00 27.17 356 GLU B C 1
ATOM 6440 O O . GLU B 1 335 ? 45.308 40.079 17.138 1.00 27.90 356 GLU B O 1
ATOM 6446 N N . ILE B 1 336 ? 43.853 41.767 17.158 1.00 25.95 357 ILE B N 1
ATOM 6447 C CA . ILE B 1 336 ? 43.337 41.361 18.474 1.00 25.41 357 ILE B CA 1
ATOM 6448 C C . ILE B 1 336 ? 42.718 39.943 18.383 1.00 25.53 357 ILE B C 1
ATOM 6449 O O . ILE B 1 336 ? 43.110 39.055 19.140 1.00 25.57 357 ILE B O 1
ATOM 6454 N N . GLN B 1 337 ? 41.824 39.730 17.417 1.00 25.08 358 GLN B N 1
ATOM 6455 C CA . GLN B 1 337 ? 41.139 38.432 17.218 1.00 25.46 358 GLN B CA 1
ATOM 6456 C C . GLN B 1 337 ? 42.069 37.268 16.846 1.00 25.12 358 GLN B C 1
ATOM 6457 O O . GLN B 1 337 ? 41.997 36.203 17.461 1.00 25.32 358 GLN B O 1
ATOM 6463 N N . ARG B 1 338 ? 42.927 37.479 15.843 1.00 24.95 359 ARG B N 1
ATOM 6464 C CA . ARG B 1 338 ? 43.975 36.502 15.471 1.00 25.06 359 ARG B CA 1
ATOM 6465 C C . ARG B 1 338 ? 44.804 36.106 16.722 1.00 25.63 359 ARG B C 1
ATOM 6466 O O . ARG B 1 338 ? 44.837 34.920 17.120 1.00 25.22 359 ARG B O 1
ATOM 6474 N N . PHE B 1 339 ? 45.405 37.110 17.363 1.00 25.63 360 PHE B N 1
ATOM 6475 C CA . PHE B 1 339 ? 46.344 36.909 18.489 1.00 25.61 360 PHE B CA 1
ATOM 6476 C C . PHE B 1 339 ? 45.810 36.101 19.695 1.00 25.31 360 PHE B C 1
ATOM 6477 O O . PHE B 1 339 ? 46.515 35.243 20.235 1.00 24.87 360 PHE B O 1
ATOM 6485 N N . ILE B 1 340 ? 44.591 36.418 20.138 1.00 24.95 361 ILE B N 1
ATOM 6486 C CA . ILE B 1 340 ? 44.008 35.791 21.316 1.00 24.52 361 ILE B CA 1
ATOM 6487 C C . ILE B 1 340 ? 43.408 34.388 21.070 1.00 24.63 361 ILE B C 1
ATOM 6488 O O . ILE B 1 340 ? 43.093 33.665 22.035 1.00 24.55 361 ILE B O 1
ATOM 6493 N N . THR B 1 341 ? 43.259 34.002 19.801 1.00 24.11 362 THR B N 1
ATOM 6494 C CA . THR B 1 341 ? 42.628 32.692 19.428 1.00 24.42 362 THR B CA 1
ATOM 6495 C C . THR B 1 341 ? 41.519 32.280 20.423 1.00 24.13 362 THR B C 1
ATOM 6496 O O . THR B 1 341 ? 41.641 31.283 21.154 1.00 24.24 362 THR B O 1
ATOM 6500 N N . LEU B 1 342 ? 40.453 33.075 20.470 1.00 24.02 363 LEU B N 1
ATOM 6501 C CA . LEU B 1 342 ? 39.495 33.012 21.581 1.00 24.69 363 LEU B CA 1
ATOM 6502 C C . LEU B 1 342 ? 38.753 31.668 21.710 1.00 24.66 363 LEU B C 1
ATOM 6503 O O . LEU B 1 342 ? 38.414 31.246 22.804 1.00 25.26 363 LEU B O 1
ATOM 6508 N N . VAL B 1 343 ? 38.491 31.022 20.577 1.00 25.04 364 VAL B N 1
ATOM 6509 C CA . VAL B 1 343 ? 37.881 29.683 20.551 1.00 24.31 364 VAL B CA 1
ATOM 6510 C C . VAL B 1 343 ? 38.886 28.793 19.819 1.00 25.45 364 VAL B C 1
ATOM 6511 O O . VAL B 1 343 ? 38.830 28.617 18.601 1.00 24.21 364 VAL B O 1
ATOM 6515 N N . PRO B 1 344 ? 39.877 28.342 20.571 1.00 26.38 365 PRO B N 1
ATOM 6516 C CA . PRO B 1 344 ? 41.136 27.840 20.050 1.00 27.53 365 PRO B CA 1
ATOM 6517 C C . PRO B 1 344 ? 41.073 26.500 19.291 1.00 28.91 365 PRO B C 1
ATOM 6518 O O . PRO B 1 344 ? 41.768 26.275 18.359 1.00 30.16 365 PRO B O 1
ATOM 6522 N N . SER B 1 345 ? 40.177 25.649 19.732 1.00 30.08 366 SER B N 1
ATOM 6523 C CA . SER B 1 345 ? 39.833 24.438 19.081 1.00 28.78 366 SER B CA 1
ATOM 6524 C C . SER B 1 345 ? 38.527 24.475 18.313 1.00 28.60 366 SER B C 1
ATOM 6525 O O . SER B 1 345 ? 38.025 23.462 17.961 1.00 28.52 366 SER B O 1
ATOM 6528 N N . ASN B 1 346 ? 37.988 25.644 18.060 1.00 27.98 367 ASN B N 1
ATOM 6529 C CA . ASN B 1 346 ? 36.680 25.743 17.450 1.00 27.72 367 ASN B CA 1
ATOM 6530 C C . ASN B 1 346 ? 35.609 25.160 18.363 1.00 28.06 367 ASN B C 1
ATOM 6531 O O . ASN B 1 346 ? 35.846 24.862 19.485 1.00 27.97 367 ASN B O 1
ATOM 6536 N N . LEU B 1 347 ? 34.419 25.003 17.843 1.00 29.21 368 LEU B N 1
ATOM 6537 C CA . LEU B 1 347 ? 33.451 24.119 18.452 1.00 29.73 368 LEU B CA 1
ATOM 6538 C C . LEU B 1 347 ? 33.489 22.749 17.754 1.00 30.13 368 LEU B C 1
ATOM 6539 O O . LEU B 1 347 ? 33.772 22.672 16.560 1.00 29.71 368 LEU B O 1
ATOM 6544 N N . PRO B 1 348 ? 33.189 21.665 18.503 1.00 30.67 369 PRO B N 1
ATOM 6545 C CA . PRO B 1 348 ? 33.492 20.355 17.941 1.00 31.44 369 PRO B CA 1
ATOM 6546 C C . PRO B 1 348 ? 32.457 20.031 16.876 1.00 31.83 369 PRO B C 1
ATOM 6547 O O . PRO B 1 348 ? 31.291 20.371 17.032 1.00 31.78 369 PRO B O 1
ATOM 6551 N N . HIS B 1 349 ? 32.897 19.442 15.777 1.00 32.87 370 HIS B N 1
ATOM 6552 C CA . HIS B 1 349 ? 31.976 19.029 14.735 1.00 34.33 370 HIS B CA 1
ATOM 6553 C C . HIS B 1 349 ? 31.761 17.536 14.901 1.00 35.72 370 HIS B C 1
ATOM 6554 O O . HIS B 1 349 ? 32.311 16.939 15.830 1.00 34.75 370 HIS B O 1
ATOM 6561 N N . GLU B 1 350 ? 30.931 16.944 14.037 1.00 37.72 371 GLU B N 1
ATOM 6562 C CA . GLU B 1 350 ? 30.863 15.483 13.906 1.00 40.04 371 GLU B CA 1
ATOM 6563 C C . GLU B 1 350 ? 30.535 15.082 12.478 1.00 40.63 371 GLU B C 1
ATOM 6564 O O . GLU B 1 350 ? 29.835 15.814 11.760 1.00 40.77 371 GLU B O 1
ATOM 6570 N N . ALA B 1 351 ? 31.061 13.926 12.072 1.00 41.62 372 ALA B N 1
ATOM 6571 C CA . ALA B 1 351 ? 30.775 13.378 10.761 1.00 42.68 372 ALA B CA 1
ATOM 6572 C C . ALA B 1 351 ? 29.338 12.853 10.733 1.00 43.29 372 ALA B C 1
ATOM 6573 O O . ALA B 1 351 ? 28.949 11.983 11.524 1.00 43.30 372 ALA B O 1
ATOM 6575 N N . THR B 1 352 ? 28.555 13.434 9.831 1.00 44.09 373 THR B N 1
ATOM 6576 C CA . THR B 1 352 ? 27.168 13.049 9.596 1.00 44.64 373 THR B CA 1
ATOM 6577 C C . THR B 1 352 ? 27.075 11.749 8.790 1.00 45.59 373 THR B C 1
ATOM 6578 O O . THR B 1 352 ? 26.074 11.031 8.892 1.00 46.13 373 THR B O 1
ATOM 6582 N N . ARG B 1 353 ? 28.124 11.442 8.023 1.00 46.26 374 ARG B N 1
ATOM 6583 C CA . ARG B 1 353 ? 28.196 10.223 7.193 1.00 47.48 374 ARG B CA 1
ATOM 6584 C C . ARG B 1 353 ? 29.558 9.570 7.355 1.00 47.39 374 ARG B C 1
ATOM 6585 O O . ARG B 1 353 ? 30.550 10.269 7.600 1.00 46.80 374 ARG B O 1
ATOM 6593 N N . ASP B 1 354 ? 29.604 8.236 7.242 1.00 47.70 375 ASP B N 1
ATOM 6594 C CA . ASP B 1 354 ? 30.856 7.510 6.968 1.00 48.13 375 ASP B CA 1
ATOM 6595 C C . ASP B 1 354 ? 31.561 8.282 5.859 1.00 48.04 375 ASP B C 1
ATOM 6596 O O . ASP B 1 354 ? 31.016 8.421 4.760 1.00 48.38 375 ASP B O 1
ATOM 6601 N N . THR B 1 355 ? 32.740 8.830 6.131 1.00 47.88 376 THR B N 1
ATOM 6602 C CA . THR B 1 355 ? 33.391 9.708 5.137 1.00 47.56 376 THR B CA 1
ATOM 6603 C C . THR B 1 355 ? 34.825 9.284 4.807 1.00 46.99 376 THR B C 1
ATOM 6604 O O . THR B 1 355 ? 35.543 8.794 5.668 1.00 47.01 376 THR B O 1
ATOM 6608 N N . ILE B 1 356 ? 35.240 9.464 3.557 1.00 46.64 377 ILE B N 1
ATOM 6609 C CA . ILE B 1 356 ? 36.657 9.305 3.237 1.00 45.93 377 ILE B CA 1
ATOM 6610 C C . ILE B 1 356 ? 37.304 10.688 3.135 1.00 45.49 377 ILE B C 1
ATOM 6611 O O . ILE B 1 356 ? 36.999 11.478 2.242 1.00 45.75 377 ILE B O 1
ATOM 6616 N N . PHE B 1 357 ? 38.140 10.985 4.124 1.00 45.00 378 PHE B N 1
ATOM 6617 C CA . PHE B 1 357 ? 38.867 12.235 4.191 1.00 44.46 378 PHE B CA 1
ATOM 6618 C C . PHE B 1 357 ? 40.326 11.926 3.909 1.00 44.62 378 PHE B C 1
ATOM 6619 O O . PHE B 1 357 ? 40.938 11.098 4.591 1.00 44.83 378 PHE B O 1
ATOM 6627 N N . ARG B 1 358 ? 40.868 12.611 2.903 1.00 44.85 379 ARG B N 1
ATOM 6628 C CA . ARG B 1 358 ? 42.096 12.195 2.260 1.00 44.81 379 ARG B CA 1
ATOM 6629 C C . ARG B 1 358 ? 41.930 10.707 1.894 1.00 44.97 379 ARG B C 1
ATOM 6630 O O . ARG B 1 358 ? 41.018 10.383 1.093 1.00 45.75 379 ARG B O 1
ATOM 6638 N N . GLY B 1 359 ? 42.730 9.806 2.457 1.00 44.11 380 GLY B N 1
ATOM 6639 C CA . GLY B 1 359 ? 42.535 8.382 2.161 1.00 43.43 380 GLY B CA 1
ATOM 6640 C C . GLY B 1 359 ? 41.930 7.615 3.320 1.00 43.18 380 GLY B C 1
ATOM 6641 O O . GLY B 1 359 ? 41.916 6.368 3.347 1.00 42.28 380 GLY B O 1
ATOM 6642 N N . TYR B 1 360 ? 41.445 8.373 4.298 1.00 42.68 381 TYR B N 1
ATOM 6643 C CA . TYR B 1 360 ? 41.085 7.808 5.583 1.00 42.19 381 TYR B CA 1
ATOM 6644 C C . TYR B 1 360 ? 39.582 7.715 5.731 1.00 42.30 381 TYR B C 1
ATOM 6645 O O . TYR B 1 360 ? 38.835 8.534 5.196 1.00 42.40 381 TYR B O 1
ATOM 6654 N N . LEU B 1 361 ? 39.156 6.696 6.455 1.00 42.50 382 LEU B N 1
ATOM 6655 C CA . LEU B 1 361 ? 37.783 6.572 6.859 1.00 42.86 382 LEU B CA 1
ATOM 6656 C C . LEU B 1 361 ? 37.565 7.286 8.201 1.00 42.98 382 LEU B C 1
ATOM 6657 O O . LEU B 1 361 ? 38.292 7.071 9.182 1.00 42.98 382 LEU B O 1
ATOM 6662 N N . ILE B 1 362 ? 36.569 8.164 8.200 1.00 42.63 383 ILE B N 1
ATOM 6663 C CA . ILE B 1 362 ? 36.027 8.780 9.401 1.00 42.48 383 ILE B CA 1
ATOM 6664 C C . ILE B 1 362 ? 34.599 8.241 9.572 1.00 42.15 383 ILE B C 1
ATOM 6665 O O . ILE B 1 362 ? 33.673 8.710 8.921 1.00 42.33 383 ILE B O 1
ATOM 6670 N N . PRO B 1 363 ? 34.418 7.227 10.426 1.00 42.31 384 PRO B N 1
ATOM 6671 C CA . PRO B 1 363 ? 33.092 6.614 10.590 1.00 42.38 384 PRO B CA 1
ATOM 6672 C C . PRO B 1 363 ? 32.061 7.601 11.125 1.00 42.42 384 PRO B C 1
ATOM 6673 O O . PRO B 1 363 ? 32.438 8.534 11.827 1.00 43.35 384 PRO B O 1
ATOM 6677 N N . LYS B 1 364 ? 30.783 7.397 10.801 1.00 41.81 385 LYS B N 1
ATOM 6678 C CA . LYS B 1 364 ? 29.684 8.279 11.248 1.00 41.21 385 LYS B CA 1
ATOM 6679 C C . LYS B 1 364 ? 29.712 8.566 12.756 1.00 40.12 385 LYS B C 1
ATOM 6680 O O . LYS B 1 364 ? 30.060 7.694 13.552 1.00 40.29 385 LYS B O 1
ATOM 6686 N N . GLY B 1 365 ? 29.343 9.787 13.147 1.00 38.73 386 GLY B N 1
ATOM 6687 C CA . GLY B 1 365 ? 29.366 10.172 14.565 1.00 37.29 386 GLY B CA 1
ATOM 6688 C C . GLY B 1 365 ? 30.749 10.373 15.197 1.00 36.30 386 GLY B C 1
ATOM 6689 O O . GLY B 1 365 ? 30.857 10.549 16.422 1.00 35.80 386 GLY B O 1
ATOM 6690 N N . THR B 1 366 ? 31.806 10.337 14.386 1.00 35.07 387 THR B N 1
ATOM 6691 C CA . THR B 1 366 ? 33.140 10.727 14.881 1.00 35.22 387 THR B CA 1
ATOM 6692 C C . THR B 1 366 ? 33.161 12.224 15.176 1.00 33.71 387 THR B C 1
ATOM 6693 O O . THR B 1 366 ? 32.620 13.019 14.404 1.00 33.48 387 THR B O 1
ATOM 6697 N N . VAL B 1 367 ? 33.736 12.606 16.315 1.00 32.98 388 VAL B N 1
ATOM 6698 C CA . VAL B 1 367 ? 33.983 14.036 16.563 1.00 32.57 388 VAL B CA 1
ATOM 6699 C C . VAL B 1 367 ? 35.089 14.524 15.621 1.00 32.63 388 VAL B C 1
ATOM 6700 O O . VAL B 1 367 ? 36.143 13.876 15.461 1.00 32.76 388 VAL B O 1
ATOM 6704 N N . VAL B 1 368 ? 34.830 15.644 14.958 1.00 32.10 389 VAL B N 1
ATOM 6705 C CA . VAL B 1 368 ? 35.824 16.218 14.069 1.00 32.02 389 VAL B CA 1
ATOM 6706 C C . VAL B 1 368 ? 36.242 17.603 14.595 1.00 31.60 389 VAL B C 1
ATOM 6707 O O . VAL B 1 368 ? 35.388 18.452 14.836 1.00 31.52 389 VAL B O 1
ATOM 6711 N N . VAL B 1 369 ? 37.544 17.812 14.795 1.00 30.96 390 VAL B N 1
ATOM 6712 C CA . VAL B 1 369 ? 38.026 19.056 15.423 1.00 30.82 390 VAL B CA 1
ATOM 6713 C C . VAL B 1 369 ? 38.868 19.850 14.438 1.00 30.84 390 VAL B C 1
ATOM 6714 O O . VAL B 1 369 ? 40.034 19.573 14.257 1.00 30.50 390 VAL B O 1
ATOM 6718 N N . PRO B 1 370 ? 38.245 20.817 13.759 1.00 31.12 391 PRO B N 1
ATOM 6719 C CA . PRO B 1 370 ? 39.000 21.698 12.887 1.00 31.79 391 PRO B CA 1
ATOM 6720 C C . PRO B 1 370 ? 39.500 22.895 13.708 1.00 31.96 391 PRO B C 1
ATOM 6721 O O . PRO B 1 370 ? 38.784 23.894 13.893 1.00 32.71 391 PRO B O 1
ATOM 6725 N N . THR B 1 371 ? 40.716 22.749 14.220 1.00 31.47 392 THR B N 1
ATOM 6726 C CA . THR B 1 371 ? 41.319 23.672 15.184 1.00 32.10 392 THR B CA 1
ATOM 6727 C C . THR B 1 371 ? 41.596 25.034 14.550 1.00 31.13 392 THR B C 1
ATOM 6728 O O . THR B 1 371 ? 42.046 25.082 13.419 1.00 32.53 392 THR B O 1
ATOM 6732 N N . LEU B 1 372 ? 41.345 26.126 15.265 1.00 30.21 393 LEU B N 1
ATOM 6733 C CA . LEU B 1 372 ? 41.519 27.482 14.681 1.00 29.13 393 LEU B CA 1
ATOM 6734 C C . LEU B 1 372 ? 42.857 28.153 15.017 1.00 28.55 393 LEU B C 1
ATOM 6735 O O . LEU B 1 372 ? 43.406 28.889 14.200 1.00 27.96 393 LEU B O 1
ATOM 6740 N N . ASP B 1 373 ? 43.374 27.896 16.213 1.00 28.68 394 ASP B N 1
ATOM 6741 C CA . ASP B 1 373 ? 44.661 28.446 16.614 1.00 28.82 394 ASP B CA 1
ATOM 6742 C C . ASP B 1 373 ? 45.768 28.041 15.635 1.00 28.59 394 ASP B C 1
ATOM 6743 O O . ASP B 1 373 ? 46.605 28.863 15.280 1.00 28.32 394 ASP B O 1
ATOM 6748 N N . SER B 1 374 ? 45.708 26.801 15.148 1.00 27.88 395 SER B N 1
ATOM 6749 C CA . SER B 1 374 ? 46.658 26.280 14.163 1.00 27.86 395 SER B CA 1
ATOM 6750 C C . SER B 1 374 ? 46.591 27.015 12.811 1.00 27.91 395 SER B C 1
ATOM 6751 O O . SER B 1 374 ? 47.532 26.951 12.000 1.00 27.65 395 SER B O 1
ATOM 6754 N N . VAL B 1 375 ? 45.465 27.686 12.571 1.00 27.63 396 VAL B N 1
ATOM 6755 C CA . VAL B 1 375 ? 45.294 28.505 11.382 1.00 27.32 396 VAL B CA 1
ATOM 6756 C C . VAL B 1 375 ? 45.766 29.937 11.692 1.00 27.86 396 VAL B C 1
ATOM 6757 O O . VAL B 1 375 ? 46.547 30.524 10.944 1.00 27.43 396 VAL B O 1
ATOM 6761 N N . LEU B 1 376 ? 45.290 30.474 12.821 1.00 27.92 397 LEU B N 1
ATOM 6762 C CA . LEU B 1 376 ? 45.516 31.867 13.180 1.00 27.89 397 LEU B CA 1
ATOM 6763 C C . LEU B 1 376 ? 46.977 32.110 13.530 1.00 28.04 397 LEU B C 1
ATOM 6764 O O . LEU B 1 376 ? 47.458 33.244 13.460 1.00 29.34 397 LEU B O 1
ATOM 6769 N N . TYR B 1 377 ? 47.687 31.039 13.876 1.00 27.86 398 TYR B N 1
ATOM 6770 C CA . TYR B 1 377 ? 49.096 31.127 14.232 1.00 27.52 398 TYR B CA 1
ATOM 6771 C C . TYR B 1 377 ? 50.012 30.515 13.164 1.00 28.39 398 TYR B C 1
ATOM 6772 O O . TYR B 1 377 ? 51.121 30.097 13.471 1.00 27.78 398 TYR B O 1
ATOM 6781 N N . ASP B 1 378 ? 49.543 30.451 11.919 1.00 29.90 399 ASP B N 1
ATOM 6782 C CA . ASP B 1 378 ? 50.395 29.973 10.817 1.00 31.44 399 ASP B CA 1
ATOM 6783 C C . ASP B 1 378 ? 51.645 30.874 10.714 1.00 31.89 399 ASP B C 1
ATOM 6784 O O . ASP B 1 378 ? 51.528 32.097 10.641 1.00 30.50 399 ASP B O 1
ATOM 6789 N N . ASN B 1 379 ? 52.831 30.257 10.784 1.00 33.46 400 ASN B N 1
ATOM 6790 C CA . ASN B 1 379 ? 54.095 31.007 10.851 1.00 35.37 400 ASN B CA 1
ATOM 6791 C C . ASN B 1 379 ? 54.591 31.574 9.526 1.00 35.82 400 ASN B C 1
ATOM 6792 O O . ASN B 1 379 ? 55.548 32.363 9.509 1.00 36.50 400 ASN B O 1
ATOM 6797 N N . GLN B 1 380 ? 53.956 31.165 8.431 1.00 36.04 401 GLN B N 1
ATOM 6798 C CA . GLN B 1 380 ? 54.276 31.711 7.120 1.00 37.17 401 GLN B CA 1
ATOM 6799 C C . GLN B 1 380 ? 53.345 32.869 6.759 1.00 36.80 401 GLN B C 1
ATOM 6800 O O . GLN B 1 380 ? 53.810 33.924 6.361 1.00 37.24 401 GLN B O 1
ATOM 6806 N N . GLU B 1 381 ? 52.039 32.665 6.915 1.00 36.34 402 GLU B N 1
ATOM 6807 C CA . GLU B 1 381 ? 51.056 33.735 6.751 1.00 35.96 402 GLU B CA 1
ATOM 6808 C C . GLU B 1 381 ? 51.321 34.867 7.749 1.00 35.51 402 GLU B C 1
ATOM 6809 O O . GLU B 1 381 ? 51.238 36.049 7.410 1.00 35.37 402 GLU B O 1
ATOM 6815 N N . PHE B 1 382 ? 51.690 34.496 8.966 1.00 35.45 403 PHE B N 1
ATOM 6816 C CA . PHE B 1 382 ? 51.931 35.470 10.004 1.00 35.61 403 PHE B CA 1
ATOM 6817 C C . PHE B 1 382 ? 53.300 35.286 10.617 1.00 36.43 403 PHE B C 1
ATOM 6818 O O . PHE B 1 382 ? 53.376 34.803 11.737 1.00 35.97 403 PHE B O 1
ATOM 6826 N N . PRO B 1 383 ? 54.382 35.710 9.893 1.00 37.60 404 PRO B N 1
ATOM 6827 C CA . PRO B 1 383 ? 55.808 35.511 10.212 1.00 38.12 404 PRO B CA 1
ATOM 6828 C C . PRO B 1 383 ? 56.235 35.399 11.684 1.00 38.81 404 PRO B C 1
ATOM 6829 O O . PRO B 1 383 ? 57.012 34.484 12.020 1.00 40.14 404 PRO B O 1
ATOM 6833 N N . ASP B 1 384 ? 55.805 36.297 12.564 1.00 38.58 405 ASP B N 1
ATOM 6834 C CA . ASP B 1 384 ? 56.082 36.036 13.996 1.00 38.30 405 ASP B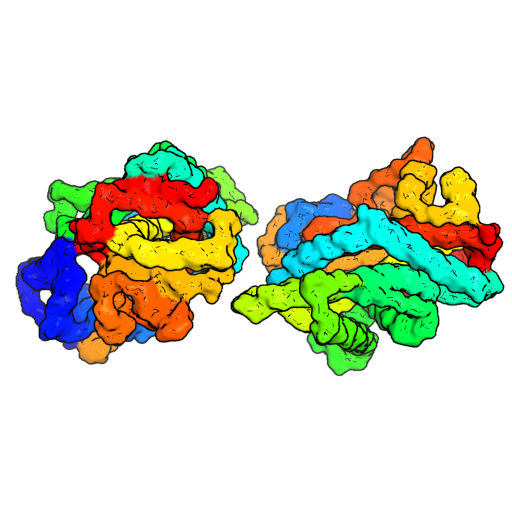 CA 1
ATOM 6835 C C . ASP B 1 384 ? 54.766 35.818 14.783 1.00 37.41 405 ASP B C 1
ATOM 6836 O O . ASP B 1 384 ? 54.333 36.688 15.537 1.00 37.27 405 ASP B O 1
ATOM 6841 N N . PRO B 1 385 ? 54.146 34.632 14.607 1.00 36.37 406 PRO B N 1
ATOM 6842 C CA . PRO B 1 385 ? 52.747 34.411 14.954 1.00 36.05 406 PRO B CA 1
ATOM 6843 C C . PRO B 1 385 ? 52.435 34.517 16.446 1.00 35.68 406 PRO B C 1
ATOM 6844 O O . PRO B 1 385 ? 51.314 34.801 16.811 1.00 35.31 406 PRO B O 1
ATOM 6848 N N . GLU B 1 386 ? 53.419 34.307 17.302 1.00 35.26 407 GLU B N 1
ATOM 6849 C CA . GLU B 1 386 ? 53.211 34.422 18.726 1.00 34.79 407 GLU B CA 1
ATOM 6850 C C . GLU B 1 386 ? 53.267 35.888 19.236 1.00 34.20 407 GLU B C 1
ATOM 6851 O O . GLU B 1 386 ? 52.939 36.155 20.390 1.00 34.23 407 GLU B O 1
ATOM 6857 N N . LYS B 1 387 ? 53.668 36.825 18.372 1.00 33.04 408 LYS B N 1
ATOM 6858 C CA . LYS B 1 387 ? 53.767 38.252 18.739 1.00 32.62 408 LYS B CA 1
ATOM 6859 C C . LYS B 1 387 ? 52.562 39.076 18.285 1.00 31.74 408 LYS B C 1
ATOM 6860 O O . LYS B 1 387 ? 52.027 38.854 17.217 1.00 31.21 408 LYS B O 1
ATOM 6866 N N . PHE B 1 388 ? 52.150 40.034 19.112 1.00 31.83 409 PHE B N 1
ATOM 6867 C CA . PHE B 1 388 ? 51.133 40.979 18.714 1.00 31.77 409 PHE B CA 1
ATOM 6868 C C . PHE B 1 388 ? 51.721 42.060 17.791 1.00 32.76 409 PHE B C 1
ATOM 6869 O O . PHE B 1 388 ? 52.592 42.842 18.199 1.00 32.76 409 PHE B O 1
ATOM 6877 N N . LYS B 1 389 ? 51.228 42.086 16.559 1.00 33.07 410 LYS B N 1
ATOM 6878 C CA . LYS B 1 389 ? 51.739 42.960 15.519 1.00 34.75 410 LYS B CA 1
ATOM 6879 C C . LYS B 1 389 ? 50.645 43.315 14.543 1.00 34.97 410 LYS B C 1
ATOM 6880 O O . LYS B 1 389 ? 50.225 42.460 13.762 1.00 35.29 410 LYS B O 1
ATOM 6886 N N . PRO B 1 390 ? 50.166 44.574 14.597 1.00 34.99 411 PRO B N 1
ATOM 6887 C CA . PRO B 1 390 ? 49.232 45.094 13.611 1.00 35.53 411 PRO B CA 1
ATOM 6888 C C . PRO B 1 390 ? 49.685 44.830 12.172 1.00 36.10 411 PRO B C 1
ATOM 6889 O O . PRO B 1 390 ? 48.836 44.533 11.332 1.00 36.21 411 PRO B O 1
ATOM 6893 N N . GLU B 1 391 ? 51.003 44.902 11.919 1.00 37.03 412 GLU B N 1
ATOM 6894 C CA . GLU B 1 391 ? 51.621 44.641 10.603 1.00 37.08 412 GLU B CA 1
ATOM 6895 C C . GLU B 1 391 ? 51.225 43.288 9.982 1.00 36.70 412 GLU B C 1
ATOM 6896 O O . GLU B 1 391 ? 51.269 43.133 8.752 1.00 36.08 412 GLU B O 1
ATOM 6902 N N . HIS B 1 392 ? 50.819 42.324 10.822 1.00 35.90 413 HIS B N 1
ATOM 6903 C CA . HIS B 1 392 ? 50.230 41.066 10.321 1.00 35.20 413 HIS B CA 1
ATOM 6904 C C . HIS B 1 392 ? 49.050 41.349 9.379 1.00 34.74 413 HIS B C 1
ATOM 6905 O O . HIS B 1 392 ? 48.798 40.578 8.488 1.00 34.71 413 HIS B O 1
ATOM 6912 N N . PHE B 1 393 ? 48.353 42.468 9.583 1.00 34.49 414 PHE B N 1
ATOM 6913 C CA . PHE B 1 393 ? 47.205 42.842 8.750 1.00 34.75 414 PHE B CA 1
ATOM 6914 C C . PHE B 1 393 ? 47.405 44.139 7.917 1.00 35.09 414 PHE B C 1
ATOM 6915 O O . PHE B 1 393 ? 46.462 44.886 7.655 1.00 34.94 414 PHE B O 1
ATOM 6923 N N . LEU B 1 394 ? 48.647 44.376 7.503 1.00 35.22 415 LEU B N 1
ATOM 6924 C CA . LEU B 1 394 ? 49.007 45.526 6.667 1.00 36.53 415 LEU B CA 1
ATOM 6925 C C . LEU B 1 394 ? 50.099 45.139 5.685 1.00 37.49 415 LEU B C 1
ATOM 6926 O O . LEU B 1 394 ? 51.054 44.474 6.060 1.00 37.10 415 LEU B O 1
ATOM 6931 N N . ASN B 1 395 ? 49.981 45.546 4.425 1.00 39.29 416 ASN B N 1
ATOM 6932 C CA . ASN B 1 395 ? 51.185 45.473 3.602 1.00 40.67 416 ASN B CA 1
ATOM 6933 C C . ASN B 1 395 ? 52.051 46.724 3.721 1.00 41.31 416 ASN B C 1
ATOM 6934 O O . ASN B 1 395 ? 51.815 47.578 4.585 1.00 41.09 416 ASN B O 1
ATOM 6939 N N . GLU B 1 396 ? 53.050 46.793 2.848 1.00 42.02 417 GLU B N 1
ATOM 6940 C CA . GLU B 1 396 ? 54.206 47.646 3.009 1.00 43.16 417 GLU B CA 1
ATOM 6941 C C . GLU B 1 396 ? 53.950 49.138 2.754 1.00 43.30 417 GLU B C 1
ATOM 6942 O O . GLU B 1 396 ? 54.628 49.967 3.350 1.00 43.11 417 GLU B O 1
ATOM 6948 N N . ASN B 1 397 ? 52.990 49.497 1.903 1.00 43.75 418 ASN B N 1
ATOM 6949 C CA . ASN B 1 397 ? 52.335 50.800 1.980 1.00 44.58 418 ASN B CA 1
ATOM 6950 C C . ASN B 1 397 ? 51.112 50.558 2.829 1.00 45.15 418 ASN B C 1
ATOM 6951 O O . ASN B 1 397 ? 50.236 49.796 2.472 1.00 46.45 418 ASN B O 1
ATOM 6956 N N . GLY B 1 398 ? 51.103 51.132 4.008 1.00 44.75 419 GLY B N 1
ATOM 6957 C CA . GLY B 1 398 ? 50.215 50.729 5.071 1.00 43.77 419 GLY B CA 1
ATOM 6958 C C . GLY B 1 398 ? 48.724 50.555 4.909 1.00 43.17 419 GLY B C 1
ATOM 6959 O O . GLY B 1 398 ? 47.966 50.941 5.754 1.00 42.67 419 GLY B O 1
ATOM 6960 N N . LYS B 1 399 ? 48.326 49.935 3.832 1.00 42.94 420 LYS B N 1
ATOM 6961 C CA . LYS B 1 399 ? 46.931 49.660 3.579 1.00 43.33 420 LYS B CA 1
ATOM 6962 C C . LYS B 1 399 ? 46.549 48.345 4.259 1.00 42.37 420 LYS B C 1
ATOM 6963 O O . LYS B 1 399 ? 47.403 47.555 4.571 1.00 41.63 420 LYS B O 1
ATOM 6969 N N . PHE B 1 400 ? 45.269 48.134 4.499 1.00 40.99 421 PHE B N 1
ATOM 6970 C CA . PHE B 1 400 ? 44.823 46.888 5.086 1.00 40.02 421 PHE B CA 1
ATOM 6971 C C . PHE B 1 400 ? 45.167 45.722 4.179 1.00 39.80 421 PHE B C 1
ATOM 6972 O O . PHE B 1 400 ? 45.015 45.835 2.968 1.00 39.25 421 PHE B O 1
ATOM 6980 N N . LYS B 1 401 ? 45.632 44.616 4.777 1.00 39.72 422 LYS B N 1
ATOM 6981 C CA . LYS B 1 401 ? 45.906 43.346 4.066 1.00 39.88 422 LYS B CA 1
ATOM 6982 C C . LYS B 1 401 ? 45.055 42.173 4.577 1.00 39.82 422 LYS B C 1
ATOM 6983 O O . LYS B 1 401 ? 45.257 41.694 5.698 1.00 39.64 422 LYS B O 1
ATOM 6989 N N . TYR B 1 402 ? 44.132 41.716 3.728 1.00 39.91 423 TYR B N 1
ATOM 6990 C CA . TYR B 1 402 ? 43.260 40.558 3.997 1.00 39.76 423 TYR B CA 1
ATOM 6991 C C . TYR B 1 402 ? 44.026 39.251 4.002 1.00 39.09 423 TYR B C 1
ATOM 6992 O O . TYR B 1 402 ? 44.991 39.084 3.248 1.00 39.38 423 TYR B O 1
ATOM 7001 N N . SER B 1 403 ? 43.560 38.320 4.833 1.00 37.83 424 SER B N 1
ATOM 7002 C CA . SER B 1 403 ? 44.112 36.976 4.927 1.00 37.40 424 SER B CA 1
ATOM 7003 C C . SER B 1 403 ? 43.038 35.878 4.865 1.00 37.36 424 SER B C 1
ATOM 7004 O O . SER B 1 403 ? 42.033 35.950 5.573 1.00 37.22 424 SER B O 1
ATOM 7007 N N . ASP B 1 404 ? 43.247 34.855 4.039 1.00 37.19 425 ASP B N 1
ATOM 7008 C CA . ASP B 1 404 ? 42.351 33.687 4.087 1.00 37.83 425 ASP B CA 1
ATOM 7009 C C . ASP B 1 404 ? 42.528 32.890 5.388 1.00 37.42 425 ASP B C 1
ATOM 7010 O O . ASP B 1 404 ? 41.746 31.973 5.683 1.00 38.09 425 ASP B O 1
ATOM 7015 N N . TYR B 1 405 ? 43.549 33.267 6.162 1.00 36.38 426 TYR B N 1
ATOM 7016 C CA . TYR B 1 405 ? 43.879 32.616 7.425 1.00 35.33 426 TYR B CA 1
ATOM 7017 C C . TYR B 1 405 ? 43.220 33.287 8.634 1.00 33.98 426 TYR B C 1
ATOM 7018 O O . TYR B 1 405 ? 43.235 32.742 9.723 1.00 33.90 426 TYR B O 1
ATOM 7027 N N . PHE B 1 406 ? 42.645 34.462 8.441 1.00 32.80 427 PHE B N 1
ATOM 7028 C CA . PHE B 1 406 ? 41.810 35.081 9.478 1.00 32.20 427 PHE B CA 1
ATOM 7029 C C . PHE B 1 406 ? 40.478 34.295 9.572 1.00 31.95 427 PHE B C 1
ATOM 7030 O O . PHE B 1 406 ? 39.516 34.609 8.884 1.00 32.13 427 PHE B O 1
ATOM 7038 N N . LYS B 1 407 ? 40.463 33.249 10.398 1.00 32.03 428 LYS B N 1
ATOM 7039 C CA . LYS B 1 407 ? 39.283 32.392 10.609 1.00 32.17 428 LYS B CA 1
ATOM 7040 C C . LYS B 1 407 ? 38.812 32.232 12.073 1.00 31.99 428 LYS B C 1
ATOM 7041 O O . LYS B 1 407 ? 38.491 31.128 12.480 1.00 32.63 428 LYS B O 1
ATOM 7047 N N . PRO B 1 408 ? 38.745 33.333 12.854 1.00 31.91 429 PRO B N 1
ATOM 7048 C CA . PRO B 1 408 ? 38.374 33.154 14.265 1.00 31.64 429 PRO B CA 1
ATOM 7049 C C . PRO B 1 408 ? 36.896 32.833 14.480 1.00 31.20 429 PRO B C 1
ATOM 7050 O O . PRO B 1 408 ? 36.525 32.391 15.565 1.00 31.17 429 PRO B O 1
ATOM 7054 N N . PHE B 1 409 ? 36.079 33.023 13.441 1.00 30.95 430 PHE B N 1
ATOM 7055 C CA . PHE B 1 409 ? 34.647 32.694 13.474 1.00 30.54 430 PHE B CA 1
ATOM 7056 C C . PHE B 1 409 ? 34.389 31.345 12.822 1.00 31.12 430 PHE B C 1
ATOM 7057 O O . PHE B 1 409 ? 33.246 30.912 12.721 1.00 31.03 430 PHE B O 1
ATOM 7065 N N . SER B 1 410 ? 35.469 30.693 12.398 1.00 31.32 431 SER B N 1
ATOM 7066 C CA . SER B 1 410 ? 35.414 29.450 11.647 1.00 31.92 431 SER B CA 1
ATOM 7067 C C . SER B 1 410 ? 34.992 29.761 10.211 1.00 33.11 431 SER B C 1
ATOM 7068 O O . SER B 1 410 ? 35.108 30.910 9.764 1.00 33.23 431 SER B O 1
ATOM 7071 N N . THR B 1 411 ? 34.531 28.736 9.496 1.00 34.15 432 THR B N 1
ATOM 7072 C CA . THR B 1 411 ? 33.991 28.883 8.143 1.00 35.75 432 THR B CA 1
ATOM 7073 C C . THR B 1 411 ? 33.086 27.682 7.846 1.00 36.49 432 THR B C 1
ATOM 7074 O O . THR B 1 411 ? 33.010 26.769 8.658 1.00 36.92 432 THR B O 1
ATOM 7078 N N . GLY B 1 412 ? 32.406 27.679 6.700 1.00 37.30 433 GLY B N 1
ATOM 7079 C CA . GLY B 1 412 ? 31.605 26.519 6.294 1.00 37.47 433 GLY B CA 1
ATOM 7080 C C . GLY B 1 412 ? 30.166 26.526 6.780 1.00 37.86 433 GLY B C 1
ATOM 7081 O O . GLY B 1 412 ? 29.591 27.587 7.008 1.00 37.19 433 GLY B O 1
ATOM 7082 N N . LYS B 1 413 ? 29.586 25.332 6.938 1.00 38.45 434 LYS B N 1
ATOM 7083 C CA . LYS B 1 413 ? 28.154 25.193 7.253 1.00 39.14 434 LYS B CA 1
ATOM 7084 C C . LYS B 1 413 ? 27.771 25.731 8.634 1.00 39.11 434 LYS B C 1
ATOM 7085 O O . LYS B 1 413 ? 26.614 26.100 8.867 1.00 39.53 434 LYS B O 1
ATOM 7091 N N . ARG B 1 414 ? 28.751 25.789 9.535 1.00 38.62 435 ARG B N 1
ATOM 7092 C CA . ARG B 1 414 ? 28.491 26.165 10.904 1.00 37.62 435 ARG B CA 1
ATOM 7093 C C . ARG B 1 414 ? 29.186 27.472 11.322 1.00 37.97 435 ARG B C 1
ATOM 7094 O O . ARG B 1 414 ? 29.281 27.751 12.525 1.00 38.49 435 ARG B O 1
ATOM 7102 N N . VAL B 1 415 ? 29.637 28.281 10.351 1.00 37.66 436 VAL B N 1
ATOM 7103 C CA . VAL B 1 415 ? 30.233 29.599 10.651 1.00 37.40 436 VAL B CA 1
ATOM 7104 C C . VAL B 1 415 ? 29.408 30.340 11.695 1.00 37.35 436 VAL B C 1
ATOM 7105 O O . VAL B 1 415 ? 28.159 30.338 11.641 1.00 37.75 436 VAL B O 1
ATOM 7109 N N . CYS B 1 416 ? 30.117 30.967 12.630 1.00 35.45 437 CYS B N 1
ATOM 7110 C CA . CYS B 1 416 ? 29.526 31.812 13.648 1.00 35.13 437 CYS B CA 1
ATOM 7111 C C . CYS B 1 416 ? 28.281 32.511 13.121 1.00 35.42 437 CYS B C 1
ATOM 7112 O O . CYS B 1 416 ? 28.354 33.249 12.127 1.00 35.57 437 CYS B O 1
ATOM 7115 N N . ALA B 1 417 ? 27.149 32.280 13.789 1.00 35.99 438 ALA B N 1
ATOM 7116 C CA . ALA B 1 417 ? 25.874 32.880 13.385 1.00 36.65 438 ALA B CA 1
ATOM 7117 C C . ALA B 1 417 ? 25.842 34.410 13.534 1.00 37.07 438 ALA B C 1
ATOM 7118 O O . ALA B 1 417 ? 24.985 35.080 12.957 1.00 37.60 438 ALA B O 1
ATOM 7120 N N . GLY B 1 418 ? 26.786 34.957 14.300 1.00 37.41 439 GLY B N 1
ATOM 7121 C CA . GLY B 1 418 ? 26.836 36.381 14.553 1.00 37.52 439 GLY B CA 1
ATOM 7122 C C . GLY B 1 418 ? 28.105 37.059 14.104 1.00 38.00 439 GLY B C 1
ATOM 7123 O O . GLY B 1 418 ? 28.463 38.119 14.634 1.00 38.37 439 GLY B O 1
ATOM 7124 N N . GLU B 1 419 ? 28.786 36.460 13.133 1.00 37.73 440 GLU B N 1
ATOM 7125 C CA . GLU B 1 419 ? 30.019 37.030 12.592 1.00 38.45 440 GLU B CA 1
ATOM 7126 C C . GLU B 1 419 ? 29.880 38.521 12.225 1.00 37.92 440 GLU B C 1
ATOM 7127 O O . GLU B 1 419 ? 30.646 39.342 12.723 1.00 38.55 440 GLU B O 1
ATOM 7133 N N . GLY B 1 420 ? 28.907 38.847 11.367 1.00 37.49 441 GLY B N 1
ATOM 7134 C CA . GLY B 1 420 ? 28.644 40.225 10.922 1.00 36.44 441 GLY B CA 1
ATOM 7135 C C . GLY B 1 420 ? 28.532 41.256 12.037 1.00 35.74 441 GLY B C 1
ATOM 7136 O O . GLY B 1 420 ? 29.300 42.207 12.076 1.00 35.28 441 GLY B O 1
ATOM 7137 N N . LEU B 1 421 ? 27.565 41.052 12.932 1.00 35.25 442 LEU B N 1
ATOM 7138 C CA . LEU B 1 421 ? 27.421 41.809 14.181 1.00 34.81 442 LEU B CA 1
ATOM 7139 C C . LEU B 1 421 ? 28.707 41.941 15.032 1.00 35.26 442 LEU B C 1
ATOM 7140 O O . LEU B 1 421 ? 29.143 43.064 15.335 1.00 34.90 442 LEU B O 1
ATOM 7145 N N . ALA B 1 422 ? 29.303 40.805 15.411 1.00 35.58 443 ALA B N 1
ATOM 7146 C CA . ALA B 1 422 ? 30.551 40.800 16.200 1.00 35.88 443 ALA B CA 1
ATOM 7147 C C . ALA B 1 422 ? 31.617 41.758 15.645 1.00 36.46 443 ALA B C 1
ATOM 7148 O O . ALA B 1 422 ? 32.080 42.625 16.380 1.00 36.45 443 ALA B O 1
ATOM 7150 N N . ARG B 1 423 ? 31.954 41.657 14.357 1.00 37.00 444 ARG B N 1
ATOM 7151 C CA . ARG B 1 423 ? 32.987 42.534 13.791 1.00 38.23 444 ARG B CA 1
ATOM 7152 C C . ARG B 1 423 ? 32.675 44.036 13.695 1.00 38.62 444 ARG B C 1
ATOM 7153 O O . ARG B 1 423 ? 33.579 44.859 13.847 1.00 38.95 444 ARG B O 1
ATOM 7161 N N . MET B 1 424 ? 31.425 44.413 13.467 1.00 38.70 445 MET B N 1
ATOM 7162 C CA . MET B 1 424 ? 31.139 45.834 13.542 1.00 39.30 445 MET B CA 1
ATOM 7163 C C . MET B 1 424 ? 31.082 46.373 14.977 1.00 38.38 445 MET B C 1
ATOM 7164 O O . MET B 1 424 ? 31.416 47.542 15.210 1.00 38.17 445 MET B O 1
ATOM 7169 N N . GLU B 1 425 ? 30.709 45.501 15.915 1.00 37.38 446 GLU B N 1
ATOM 7170 C CA . GLU B 1 425 ? 30.849 45.744 17.350 1.00 37.13 446 GLU B CA 1
ATOM 7171 C C . GLU B 1 425 ? 32.293 46.022 17.776 1.00 36.47 446 GLU B C 1
ATOM 7172 O O . GLU B 1 425 ? 32.562 47.015 18.427 1.00 35.99 446 GLU B O 1
ATOM 7178 N N . LEU B 1 426 ? 33.218 45.141 17.394 1.00 36.33 447 LEU B N 1
ATOM 7179 C CA . LEU B 1 426 ? 34.608 45.291 17.761 1.00 36.07 447 LEU B CA 1
ATOM 7180 C C . LEU B 1 426 ? 35.169 46.612 17.260 1.00 35.59 447 LEU B C 1
ATOM 7181 O O . LEU B 1 426 ? 35.827 47.325 18.010 1.00 34.27 447 LEU B O 1
ATOM 7186 N N . PHE B 1 427 ? 34.882 46.927 15.996 1.00 35.95 448 PHE B N 1
ATOM 7187 C CA . PHE B 1 427 ? 35.422 48.115 15.352 1.00 36.82 448 PHE B CA 1
ATOM 7188 C C . PHE B 1 427 ? 34.792 49.423 15.860 1.00 36.96 448 PHE B C 1
ATOM 7189 O O . PHE B 1 427 ? 35.522 50.369 16.158 1.00 37.32 448 PHE B O 1
ATOM 7197 N N . LEU B 1 428 ? 33.464 49.458 15.966 1.00 36.95 449 LEU B N 1
ATOM 7198 C CA . LEU B 1 428 ? 32.736 50.636 16.442 1.00 37.37 449 LEU B CA 1
ATOM 7199 C C . LEU B 1 428 ? 33.027 50.935 17.913 1.00 37.92 449 LEU B C 1
ATOM 7200 O O . LEU B 1 428 ? 33.392 52.065 18.250 1.00 38.52 449 LEU B O 1
ATOM 7205 N N . LEU B 1 429 ? 32.907 49.938 18.786 1.00 37.96 450 LEU B N 1
ATOM 7206 C CA . LEU B 1 429 ? 33.185 50.191 20.204 1.00 38.14 450 LEU B CA 1
ATOM 7207 C C . LEU B 1 429 ? 34.648 50.421 20.554 1.00 38.39 450 LEU B C 1
ATOM 7208 O O . LEU B 1 429 ? 34.925 51.219 21.445 1.00 38.47 450 LEU B O 1
ATOM 7213 N N . LEU B 1 430 ? 35.589 49.757 19.875 1.00 37.83 451 LEU B N 1
ATOM 7214 C CA . LEU B 1 430 ? 36.984 50.088 20.139 1.00 37.34 451 LEU B CA 1
ATOM 7215 C C . LEU B 1 430 ? 37.273 51.509 19.640 1.00 37.82 451 LEU B C 1
ATOM 7216 O O . LEU B 1 430 ? 38.059 52.245 20.253 1.00 37.46 451 LEU B O 1
ATOM 7221 N N . CYS B 1 431 ? 36.630 51.887 18.534 1.00 38.05 452 CYS B N 1
ATOM 7222 C CA . CYS B 1 431 ? 36.684 53.266 18.056 1.00 38.73 452 CYS B CA 1
ATOM 7223 C C . CYS B 1 431 ? 36.133 54.247 19.096 1.00 38.83 452 CYS B C 1
ATOM 7224 O O . CYS B 1 431 ? 36.859 55.163 19.527 1.00 39.29 452 CYS B O 1
ATOM 7227 N N . ALA B 1 432 ? 34.868 54.040 19.487 1.00 38.64 453 ALA B N 1
ATOM 7228 C CA . ALA B 1 432 ? 34.187 54.843 20.502 1.00 39.04 453 ALA B CA 1
ATOM 7229 C C . ALA B 1 432 ? 35.064 55.064 21.743 1.00 39.28 453 ALA B C 1
ATOM 7230 O O . ALA B 1 432 ? 35.349 56.202 22.121 1.00 39.73 453 ALA B O 1
ATOM 7232 N N . ILE B 1 433 ? 35.513 53.964 22.342 1.00 39.50 454 ILE B N 1
ATOM 7233 C CA . ILE B 1 433 ? 36.350 53.992 23.537 1.00 38.88 454 ILE B CA 1
ATOM 7234 C C . ILE B 1 433 ? 37.560 54.879 23.375 1.00 38.62 454 ILE B C 1
ATOM 7235 O O . ILE B 1 433 ? 37.789 55.746 24.203 1.00 38.92 454 ILE B O 1
ATOM 7240 N N . LEU B 1 434 ? 38.331 54.660 22.313 1.00 38.52 455 LEU B N 1
ATOM 7241 C CA . LEU B 1 434 ? 39.617 55.333 22.151 1.00 38.44 455 LEU B CA 1
ATOM 7242 C C . LEU B 1 434 ? 39.508 56.811 21.707 1.00 38.80 455 LEU B C 1
ATOM 7243 O O . LEU B 1 434 ? 40.434 57.606 21.921 1.00 38.38 455 LEU B O 1
ATOM 7248 N N . GLN B 1 435 ? 38.368 57.164 21.111 1.00 39.17 456 GLN B N 1
ATOM 7249 C CA . GLN B 1 435 ? 38.088 58.546 20.721 1.00 40.03 456 GLN B CA 1
ATOM 7250 C C . GLN B 1 435 ? 38.012 59.445 21.953 1.00 40.11 456 GLN B C 1
ATOM 7251 O O . GLN B 1 435 ? 38.422 60.611 21.914 1.00 40.13 456 GLN B O 1
ATOM 7257 N N . HIS B 1 436 ? 37.496 58.882 23.044 1.00 40.10 457 HIS B N 1
ATOM 7258 C CA . HIS B 1 436 ? 37.189 59.659 24.235 1.00 40.11 457 HIS B CA 1
ATOM 7259 C C . HIS B 1 436 ? 38.096 59.428 25.433 1.00 39.16 457 HIS B C 1
ATOM 7260 O O . HIS B 1 436 ? 38.022 60.186 26.411 1.00 39.43 457 HIS B O 1
ATOM 7267 N N . PHE B 1 437 ? 38.932 58.384 25.361 1.00 37.82 458 PHE B N 1
ATOM 7268 C CA . PHE B 1 437 ? 39.674 57.900 26.525 1.00 35.81 458 PHE B CA 1
ATOM 7269 C C . PHE B 1 437 ? 41.114 57.450 26.223 1.00 35.49 458 PHE B C 1
ATOM 7270 O O . PHE B 1 437 ? 41.405 56.856 25.170 1.00 34.08 458 PHE B O 1
ATOM 7278 N N . ASN B 1 438 ? 42.016 57.786 27.141 1.00 34.79 459 ASN B N 1
ATOM 7279 C CA . ASN B 1 438 ? 43.315 57.141 27.188 1.00 34.89 459 ASN B CA 1
ATOM 7280 C C . ASN B 1 438 ? 43.300 56.000 28.196 1.00 34.50 459 ASN B C 1
ATOM 7281 O O . ASN B 1 438 ? 42.760 56.135 29.290 1.00 34.35 459 ASN B O 1
ATOM 7286 N N . LEU B 1 439 ? 43.898 54.879 27.811 1.00 34.30 460 LEU B N 1
ATOM 7287 C CA . LEU B 1 439 ? 44.001 53.721 28.689 1.00 34.73 460 LEU B CA 1
ATOM 7288 C C . LEU B 1 439 ? 45.173 53.885 29.655 1.00 35.53 460 LEU B C 1
ATOM 7289 O O . LEU B 1 439 ? 46.253 54.336 29.276 1.00 36.12 460 LEU B O 1
ATOM 7294 N N . LYS B 1 440 ? 44.947 53.538 30.909 1.00 36.09 461 LYS B N 1
ATOM 7295 C CA . LYS B 1 440 ? 45.961 53.720 31.938 1.00 37.64 461 LYS B CA 1
ATOM 7296 C C . LYS B 1 440 ? 46.095 52.422 32.755 1.00 38.17 461 LYS B C 1
ATOM 7297 O O . LYS B 1 440 ? 45.181 52.065 33.496 1.00 37.51 461 LYS B O 1
ATOM 7303 N N . PRO B 1 441 ? 47.231 51.709 32.589 1.00 39.03 462 PRO B N 1
ATOM 7304 C CA . PRO B 1 441 ? 47.516 50.464 33.298 1.00 40.35 462 PRO B CA 1
ATOM 7305 C C . PRO B 1 441 ? 48.023 50.661 34.724 1.00 41.42 462 PRO B C 1
ATOM 7306 O O . PRO B 1 441 ? 48.767 51.594 34.991 1.00 42.26 462 PRO B O 1
ATOM 7310 N N . LEU B 1 442 ? 47.621 49.772 35.626 1.00 43.09 463 LEU B N 1
ATOM 7311 C CA . LEU B 1 442 ? 48.067 49.823 37.021 1.00 44.12 463 LEU B CA 1
ATOM 7312 C C . LEU B 1 442 ? 49.355 49.027 37.234 1.00 44.68 463 LEU B C 1
ATOM 7313 O O . LEU B 1 442 ? 49.672 48.613 38.356 1.00 45.06 463 LEU B O 1
ATOM 7318 N N . VAL B 1 443 ? 50.080 48.808 36.141 1.00 44.94 464 VAL B N 1
ATOM 7319 C CA . VAL B 1 443 ? 51.429 48.238 36.172 1.00 45.60 464 VAL B CA 1
ATOM 7320 C C . VAL B 1 443 ? 52.175 48.683 34.926 1.00 46.10 464 VAL B C 1
ATOM 7321 O O . VAL B 1 443 ? 51.541 49.033 33.927 1.00 46.16 464 VAL B O 1
ATOM 7325 N N . ASP B 1 444 ? 53.509 48.681 34.995 1.00 46.71 465 ASP B N 1
ATOM 7326 C CA . ASP B 1 444 ? 54.376 48.885 33.829 1.00 47.64 465 ASP B CA 1
ATOM 7327 C C . ASP B 1 444 ? 53.895 48.021 32.665 1.00 47.60 465 ASP B C 1
ATOM 7328 O O . ASP B 1 444 ? 53.723 46.815 32.846 1.00 48.28 465 ASP B O 1
ATOM 7333 N N . PRO B 1 445 ? 53.646 48.633 31.4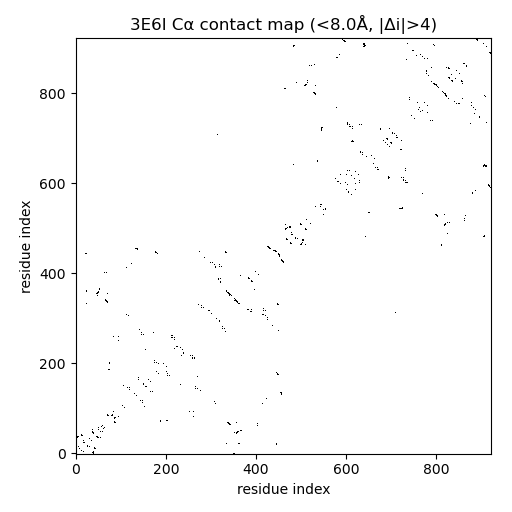80 1.00 47.70 466 PRO B N 1
ATOM 7334 C CA . PRO B 1 445 ? 53.500 47.904 30.209 1.00 47.41 466 PRO B CA 1
ATOM 7335 C C . PRO B 1 445 ? 54.464 46.715 30.053 1.00 47.30 466 PRO B C 1
ATOM 7336 O O . PRO B 1 445 ? 54.125 45.733 29.384 1.00 47.25 466 PRO B O 1
ATOM 7340 N N . LYS B 1 446 ? 55.651 46.821 30.647 1.00 46.85 467 LYS B N 1
ATOM 7341 C CA . LYS B 1 446 ? 56.626 45.729 30.655 1.00 46.62 467 LYS B CA 1
ATOM 7342 C C . LYS B 1 446 ? 56.104 44.504 31.412 1.00 45.53 467 LYS B C 1
ATOM 7343 O O . LYS B 1 446 ? 56.235 43.383 30.922 1.00 45.77 467 LYS B O 1
ATOM 7349 N N . ASP B 1 447 ? 55.501 44.726 32.580 1.00 43.95 468 ASP B N 1
ATOM 7350 C CA . ASP B 1 447 ? 55.042 43.643 33.460 1.00 42.66 468 ASP B CA 1
ATOM 7351 C C . ASP B 1 447 ? 53.676 43.036 33.076 1.00 41.03 468 ASP B C 1
ATOM 7352 O O . ASP B 1 447 ? 53.118 42.219 33.817 1.00 40.90 468 ASP B O 1
ATOM 7357 N N . ILE B 1 448 ? 53.128 43.439 31.939 1.00 38.73 469 ILE B N 1
ATOM 7358 C CA . ILE B 1 448 ? 51.819 42.922 31.525 1.00 37.25 469 ILE B CA 1
ATOM 7359 C C . ILE B 1 448 ? 51.986 41.536 30.897 1.00 36.12 469 ILE B C 1
ATOM 7360 O O . ILE B 1 448 ? 52.700 41.373 29.906 1.00 34.94 469 ILE B O 1
ATOM 7365 N N . ASP B 1 449 ? 51.344 40.536 31.491 1.00 35.43 470 ASP B N 1
ATOM 7366 C CA . ASP B 1 449 ? 51.399 39.198 30.915 1.00 34.44 470 ASP B CA 1
ATOM 7367 C C . ASP B 1 449 ? 50.116 39.013 30.132 1.00 33.42 470 ASP B C 1
ATOM 7368 O O . ASP B 1 449 ? 49.023 38.986 30.706 1.00 33.67 470 ASP B O 1
ATOM 7373 N N . LEU B 1 450 ? 50.267 38.915 28.814 1.00 32.64 471 LEU B N 1
ATOM 7374 C CA . LEU B 1 450 ? 49.154 38.729 27.873 1.00 32.20 471 LEU B CA 1
ATOM 7375 C C . LEU B 1 450 ? 48.616 37.282 27.785 1.00 32.53 471 LEU B C 1
ATOM 7376 O O . LEU B 1 450 ? 47.513 37.044 27.282 1.00 32.06 471 LEU B O 1
ATOM 7381 N N . SER B 1 451 ? 49.397 36.322 28.270 1.00 32.43 472 SER B N 1
ATOM 7382 C CA . SER B 1 451 ? 49.033 34.915 28.137 1.00 32.21 472 SER B CA 1
ATOM 7383 C C . SER B 1 451 ? 47.689 34.563 28.871 1.00 30.96 472 SER B C 1
ATOM 7384 O O . SER B 1 451 ? 47.371 35.153 29.902 1.00 30.79 472 SER B O 1
ATOM 7387 N N . PRO B 1 452 ? 46.862 33.662 28.277 1.00 29.52 473 PRO B N 1
ATOM 7388 C CA . PRO B 1 452 ? 45.594 33.297 28.898 1.00 28.25 473 PRO B CA 1
ATOM 7389 C C . PRO B 1 452 ? 45.750 32.536 30.219 1.00 27.35 473 PRO B C 1
ATOM 7390 O O . PRO B 1 452 ? 46.684 31.760 30.382 1.00 25.53 473 PRO B O 1
ATOM 7394 N N . ILE B 1 453 ? 44.842 32.771 31.162 1.00 26.72 474 ILE B N 1
ATOM 7395 C CA . ILE B 1 453 ? 44.938 32.076 32.463 1.00 27.17 474 ILE B CA 1
ATOM 7396 C C . ILE B 1 453 ? 44.257 30.723 32.452 1.00 26.69 474 ILE B C 1
ATOM 7397 O O . ILE B 1 453 ? 44.469 29.925 33.350 1.00 26.96 474 ILE B O 1
ATOM 7402 N N . HIS B 1 454 ? 43.429 30.487 31.439 1.00 26.85 475 HIS B N 1
ATOM 7403 C CA . HIS B 1 454 ? 42.860 29.148 31.162 1.00 26.90 475 HIS B CA 1
ATOM 7404 C C . HIS B 1 454 ? 42.643 28.980 29.673 1.00 26.71 475 HIS B C 1
ATOM 7405 O O . HIS B 1 454 ? 42.316 29.940 28.963 1.00 26.26 475 HIS B O 1
ATOM 7412 N N . ILE B 1 455 ? 42.842 27.744 29.229 1.00 27.33 476 ILE B N 1
ATOM 7413 C CA . ILE B 1 455 ? 42.652 27.332 27.843 1.00 27.51 476 ILE B CA 1
ATOM 7414 C C . ILE B 1 455 ? 41.821 26.043 27.804 1.00 27.87 476 ILE B C 1
ATOM 7415 O O . ILE B 1 455 ? 42.179 25.018 28.409 1.00 28.04 476 ILE B O 1
ATOM 7420 N N . GLY B 1 456 ? 40.702 26.112 27.099 1.00 28.47 477 GLY B N 1
ATOM 7421 C CA . GLY B 1 456 ? 39.921 24.931 26.727 1.00 28.65 477 GLY B CA 1
ATOM 7422 C C . GLY B 1 456 ? 38.936 25.265 25.613 1.00 28.83 477 GLY B C 1
ATOM 7423 O O . GLY B 1 456 ? 39.311 25.410 24.434 1.00 28.91 477 GLY B O 1
ATOM 7424 N N . PHE B 1 457 ? 37.676 25.410 26.021 1.00 28.54 478 PHE B N 1
ATOM 7425 C CA . PHE B 1 457 ? 36.598 25.955 25.197 1.00 27.50 478 PHE B CA 1
ATOM 7426 C C . PHE B 1 457 ? 37.028 27.336 24.666 1.00 26.74 478 PHE B C 1
ATOM 7427 O O . PHE B 1 457 ? 37.046 27.575 23.457 1.00 26.81 478 PHE B O 1
ATOM 7435 N N . GLY B 1 458 ? 37.402 28.233 25.565 1.00 26.53 479 GLY B N 1
ATOM 7436 C CA . GLY B 1 458 ? 38.019 29.495 25.169 1.00 25.99 479 GLY B CA 1
ATOM 7437 C C . GLY B 1 458 ? 39.391 29.763 25.788 1.00 25.85 479 GLY B C 1
ATOM 7438 O O . GLY B 1 458 ? 39.887 28.966 26.565 1.00 25.63 479 GLY B O 1
ATOM 7439 N N . CYS B 1 459 ? 40.004 30.885 25.405 1.00 25.56 480 CYS B N 1
ATOM 7440 C CA . CYS B 1 459 ? 41.217 31.408 26.049 1.00 25.53 480 CYS B CA 1
ATOM 7441 C C . CYS B 1 459 ? 40.824 32.568 26.961 1.00 25.11 480 CYS B C 1
ATOM 7442 O O . CYS B 1 459 ? 40.285 33.565 26.492 1.00 25.26 480 CYS B O 1
ATOM 7445 N N . ILE B 1 460 ? 41.101 32.411 28.253 1.00 25.76 481 ILE B N 1
ATOM 7446 C CA . ILE B 1 460 ? 40.630 33.327 29.281 1.00 26.62 481 ILE B CA 1
ATOM 7447 C C . ILE B 1 460 ? 41.734 34.325 29.652 1.00 27.39 481 ILE B C 1
ATOM 7448 O O . ILE B 1 460 ? 42.781 33.935 30.165 1.00 28.08 481 ILE B O 1
ATOM 7453 N N . PRO B 1 461 ? 41.487 35.621 29.416 1.00 27.66 482 PRO B N 1
ATOM 7454 C CA . PRO B 1 461 ? 42.483 36.619 29.735 1.00 28.20 482 PRO B CA 1
ATOM 7455 C C . PRO B 1 461 ? 42.744 36.694 31.236 1.00 28.99 482 PRO B C 1
ATOM 7456 O O . PRO B 1 461 ? 41.854 36.397 32.031 1.00 29.39 482 PRO B O 1
ATOM 7460 N N . PRO B 1 462 ? 43.945 37.134 31.628 1.00 29.49 483 PRO B N 1
ATOM 7461 C CA . PRO B 1 462 ? 44.068 37.390 33.069 1.00 29.82 483 PRO B CA 1
ATOM 7462 C C . PRO B 1 462 ? 43.125 38.511 33.546 1.00 30.38 483 PRO B C 1
ATOM 7463 O O . PRO B 1 462 ? 42.805 39.422 32.789 1.00 29.80 483 PRO B O 1
ATOM 7467 N N . ARG B 1 463 ? 42.688 38.405 34.797 1.00 31.30 484 ARG B N 1
ATOM 7468 C CA . ARG B 1 463 ? 41.923 39.431 35.476 1.00 32.72 484 ARG B CA 1
ATOM 7469 C C . ARG B 1 463 ? 42.840 40.654 35.647 1.00 32.34 484 ARG B C 1
ATOM 7470 O O . ARG B 1 463 ? 44.043 40.511 35.829 1.00 31.60 484 ARG B O 1
ATOM 7478 N N . TYR B 1 464 ? 42.269 41.844 35.513 1.00 32.33 485 TYR B N 1
ATOM 7479 C CA . TYR B 1 464 ? 43.014 43.085 35.683 1.00 32.84 485 TYR B CA 1
ATOM 7480 C C . TYR B 1 464 ? 42.051 44.239 35.909 1.00 33.33 485 TYR B C 1
ATOM 7481 O O . TYR B 1 464 ? 40.858 44.133 35.621 1.00 33.04 485 TYR B O 1
ATOM 7490 N N . LYS B 1 465 ? 42.599 45.330 36.428 1.00 34.74 486 LYS B N 1
ATOM 7491 C CA . LYS B 1 465 ? 41.899 46.602 36.569 1.00 36.42 486 LYS B CA 1
ATOM 7492 C C . LYS B 1 465 ? 42.662 47.692 35.808 1.00 37.16 486 LYS B C 1
ATOM 7493 O O . LYS B 1 465 ? 43.877 47.614 35.661 1.00 37.15 486 LYS B O 1
ATOM 7499 N N . LEU B 1 466 ? 41.939 48.684 35.293 1.00 38.39 487 LEU B N 1
ATOM 7500 C CA . LEU B 1 466 ? 42.566 49.828 34.622 1.00 39.02 487 LEU B CA 1
ATOM 7501 C C . LEU B 1 466 ? 41.889 51.133 34.969 1.00 39.70 487 LEU B C 1
ATOM 7502 O O . LEU B 1 466 ? 40.822 51.137 35.584 1.00 39.72 487 LEU B O 1
ATOM 7507 N N . CYS B 1 467 ? 42.526 52.234 34.563 1.00 39.97 488 CYS B N 1
ATOM 7508 C CA . CYS B 1 467 ? 41.887 53.540 34.507 1.00 40.34 488 CYS B CA 1
ATOM 7509 C C . CYS B 1 467 ? 41.715 53.961 33.051 1.00 40.86 488 CYS B C 1
ATOM 7510 O O . CYS B 1 467 ? 42.511 53.603 32.181 1.00 40.81 488 CYS B O 1
ATOM 7513 N N . VAL B 1 468 ? 40.634 54.687 32.808 1.00 40.86 489 VAL B N 1
ATOM 7514 C CA . VAL B 1 468 ? 40.382 55.371 31.546 1.00 40.94 489 VAL B CA 1
ATOM 7515 C C . VAL B 1 468 ? 40.318 56.890 31.834 1.00 41.39 489 VAL B C 1
ATOM 7516 O O . VAL B 1 468 ? 39.620 57.350 32.758 1.00 40.79 489 VAL B O 1
ATOM 7520 N N . ILE B 1 469 ? 41.099 57.639 31.067 1.00 41.21 490 ILE B N 1
ATOM 7521 C CA . ILE B 1 469 ? 41.336 59.054 31.319 1.00 41.82 490 ILE B CA 1
ATOM 7522 C C . ILE B 1 469 ? 40.767 59.880 30.167 1.00 42.37 490 ILE B C 1
ATOM 7523 O O . ILE B 1 469 ? 41.188 59.719 29.026 1.00 41.86 490 ILE B O 1
ATOM 7528 N N . PRO B 1 470 ? 39.785 60.743 30.464 1.00 43.36 491 PRO B N 1
ATOM 7529 C CA . PRO B 1 470 ? 39.091 61.515 29.445 1.00 44.32 491 PRO B CA 1
ATOM 7530 C C . PRO B 1 470 ? 39.991 62.331 28.507 1.00 44.97 491 PRO B C 1
ATOM 7531 O O . PRO B 1 470 ? 40.892 63.037 28.948 1.00 45.12 491 PRO B O 1
ATOM 7535 N N . ARG B 1 471 ? 39.744 62.188 27.214 1.00 45.87 492 ARG B N 1
ATOM 7536 C CA . ARG B 1 471 ? 40.245 63.110 26.209 1.00 47.60 492 ARG B CA 1
ATOM 7537 C C . ARG B 1 471 ? 39.143 64.146 25.975 1.00 48.46 492 ARG B C 1
ATOM 7538 O O . ARG B 1 471 ? 39.377 65.201 25.382 1.00 48.46 492 ARG B O 1
ATOM 7546 N N . SER B 1 472 ? 37.948 63.815 26.475 1.00 49.40 493 SER B N 1
ATOM 7547 C CA . SER B 1 472 ? 36.707 64.584 26.288 1.00 50.13 493 SER B CA 1
ATOM 7548 C C . SER B 1 472 ? 36.462 64.979 24.839 1.00 50.44 493 SER B C 1
ATOM 7549 O O . SER B 1 472 ? 36.090 66.113 24.558 1.00 51.45 493 SER B O 1
#

Sequence (923 aa):
KLPPGPFPLPIIGNLFQLELKNIPKSFTRLAQQRFGPVFTLYVGSQRMVVMHGYKAVKEALLDYKDEFSGRGDLPAFHAHRDRGIIFNNGPTWKDIRRFSLTTLRNYGGKQGNESRIQREAHFLLEALRKTQGQPFDPTFLIGCAPCNVIADILFRKHFDYNDEKFLRLMYLFNENFHLLSTPWLQLYNNFPSFLHYLPGSHRKVIKNVAEVKEYVSERVKEHHQSLDPNCPRDLTDCLLVEMEKEKHSAERLYTMDGITVTVADLFFAGTETTSTTLRYGLLILMKYPEIEEKLHEEIDRVIGPSRIPAIKDRQEMPYMDAVVHEIQRFITLVPSNLPHEATRDTIFRGYLIPKGTVVVPTLDSVLYDNQEFPDPEKFKPEHFLNENGKFKYSDYFKPFSTGKRVCAGEGLARMELFLLLCAILQHFNLKPLVDPKDIDLSPIHIGFGCIPPRYKLCVIPRSKLPPGPFPLPIIGNLFQLELKNIPKSFTRLAQRFGPVFTLYVGSQRMVVMHGYKAVKEALLDYKDEFSGRGDLPAFHAHRRDRGIIFNNGPTWKDIRRFSLTTLRNYGKQGNESRIQREAHFLLEALRKTQGQPFDPTFLIGCAPCNVIADILFRKHFDYNDEKFLRLMYLFNENFHLLSTPWLQLYNNFPSFLHYLPGSHRKVIKNVAEVKEYVSERVKEHHQSLDPNCPRDLTDCLLVEMEKEKHSAERLYTMDGITVTVADLFFAGTETTSTTLRYGLLILMKYPEIEEKLHEEIDRVIGPSRIPAIKDRQEMPYMDAVVHEIQRFITLVPSNLPHEATRDTIFRGYLIPKGTVVVPTLDSVLYDNQEFPDPEKFKPEHFLNENGKFKYSDYFKPFSTGKRVCAGEGLARMELFLLLCAILQHFNLKPLVDPKDIDLSPIHIGFGCIPPRYKLCVIPRS

Nearest PDB structures (foldseek):
  3e6i-assembly1_A  TM=1.002E+00  e=1.332E-77  Homo sapiens
  3t3z-assembly1_A  TM=9.984E-01  e=2.711E-72  Homo sapiens
  3e4e-assembly2_B  TM=1.001E+00  e=1.700E-70  Homo sapiens
  3lc4-assembly2_B  TM=1.001E+00  e=2.162E-70  Homo sapiens
  5e58-assembly5_E  TM=9.812E-01  e=4.656E-44  Neotoma lepida

Radius of gyration: 35.5 Å; Cα contacts (8 Å, |Δi|>4): 1573; chains: 2; bounding box: 78×99×76 Å

Solvent-accessible surface area: 39761 Å² total; per-residue (Å²): 186,50,5,54,23,9,191,64,90,114,130,48,4,2,36,169,40,19,79,45,121,30,20,8,118,0,9,49,108,1,13,144,148,53,24,66,5,0,7,0,51,10,3,110,77,76,23,0,0,0,29,20,44,140,2,5,84,34,0,6,55,99,44,87,90,56,4,11,3,14,1,55,15,2,2,5,89,39,5,43,66,60,0,13,26,5,0,48,20,131,26,26,117,57,2,24,132,50,0,58,56,6,20,152,82,44,7,98,126,98,15,16,10,46,46,0,35,134,8,3,88,59,0,15,76,10,1,94,138,30,149,27,120,61,20,52,0,20,71,31,2,3,0,0,0,0,1,2,4,0,55,1,0,4,152,73,90,10,94,20,120,51,143,77,1,59,90,0,4,101,0,1,37,37,3,4,48,29,7,1,16,33,81,3,31,39,2,42,29,18,39,98,126,24,52,176,84,113,37,35,0,96,66,0,56,116,1,3,53,54,10,37,99,24,0,21,74,52,0,108,90,17,86,166,74,27,67,91,88,86,46,82,0,0,0,0,23,0,2,31,34,47,73,133,63,148,192,36,102,138,79,54,8,67,49,65,6,0,6,0,1,0,1,2,16,1,17,47,17,1,9,44,8,4,0,9,3,18,3,0,2,9,0,0,7,48,73,70,134,19,16,116,118,0,15,89,7,0,67,152,37,14,12,93,93,104,74,2,3,58,115,8,54,71,68,0,36,23,0,13,0,0,2,10,0,5,10,0,28,8,12,17,26,2,18,16,36,29,7,29,1,51,145,84,7,107,0,79,58,65,57,0,24,126,23,3,15,0,8,0,1,2,24,15,2,2,67,34,101,157,58,0,80,79,15,90,112,11,85,1,90,12,0,23,54,182,146,37,128,41,83,160,4,48,45,14,36,23,28,13,24,20,72,16,34,52,22,26,50,51,19,16,70,26,1,8,0,4,0,4,0,0,1,0,4,23,0,50,14,111,37,86,86,82,43,160,98,12,98,13,64,46,79,41,28,6,34,0,5,11,4,27,210,31,111,0,5,3,66,69,89,103,198,59,4,53,29,18,184,41,87,117,124,44,4,1,37,164,61,20,72,44,136,31,15,10,116,0,10,47,103,12,13,145,172,39,25,64,5,0,7,0,54,6,6,113,74,70,20,0,0,0,31,20,46,156,1,5,59,35,0,6,41,100,45,90,96,54,3,12,4,11,2,80,18,12,1,6,91,23,7,55,63,72,0,9,30,5,0,42,16,138,33,25,117,41,3,24,122,50,0,62,72,2,25,187,102,47,13,156,150,23,13,22,62,40,0,47,143,7,5,88,44,0,21,75,13,4,117,142,24,148,21,116,64,22,62,1,19,74,24,0,0,0,0,0,0,2,2,4,0,55,2,0,4,128,89,82,14,97,26,110,53,148,72,0,54,90,0,6,97,0,2,26,30,4,5,33,29,2,1,15,44,81,0,36,36,1,25,46,16,44,102,125,22,43,183,82,115,36,37,0,84,97,0,27,118,2,4,53,52,9,30,85,14,0,27,67,52,0,100,83,17,76,144,72,34,65,67,141,70,60,79,0,0,0,0,23,0,0,30,41,24,53,129,30,131,121,25,92,98,94,52,6,66,62,62,4,0,6,0,0,0,2,3,15,0,19,47,16,1,8,42,7,5,0,11,6,20,3,1,4,9,0,0,6,42,68,76,114,20,11,89,95,0,2,94,8,0,64,149,36,13,12,87,95,107,104,6,15,58,152,6,69,144,84,0,35,36,0,13,0,0,6,16,0,7,10,0,27,6,14,14,27,1,18,17,35,28,7,31,0,52,158,80,8,53,0,83,58,72,43,0,26,147,28,4,17,0,8,0,0,4,24,15,1,2,72,35,100,154,55,1,90,70,17,89,111,11,72,10,92,10,0,15,52,167,130,46,151,61,77,162,3,43,46,14,36,24,27,10,20,17,81,18,40,51,24,27,47,50,21,16,68,37,2,9,0,3,0,3,0,1,1,0,4,28,2,55,14,115,33,85,85,96,42,162,97,12,99,15,66,44,76,52,28,4,31,0,5,10,4,25,180,34,115,0,10,2,68,69,82,110

Organism: Homo sapiens (NCBI:txid9606)

InterPro domains:
  IPR001128 Cytochrome P450 [PF00067] (33-489)
  IPR001128 Cytochrome P450 [PR00385] (299-316)
  IPR001128 Cytochrome P450 [PR00385] (352-363)
  IPR001128 Cytochrome P450 [PR00385] (428-437)
  IPR001128 Cytochrome P450 [PR00385] (437-448)
  IPR002401 Cytochrome P450, E-class, group I [PR00463] (61-80)
  IPR002401 Cytochrome P450, E-class, group I [PR00463] (85-106)
  IPR002401 Cytochrome P450, E-class, group I [PR00463] (175-193)
  IPR002401 Cytochrome P450, E-class, group I [PR00463] (288-305)
  IPR002401 Cytochrome P450, E-class, group I [PR00463] (308-334)
  IPR002401 Cytochrome P450, E-class, group I [PR00463] (351-369)
  IPR002401 Cytochrome P450, E-class, group I [PR00463] (392-416)
  IPR002401 Cytochrome P450, E-class, group I [PR00463] (427-437)
  IPR002401 Cytochrome P450, E-class, group I [PR00463] (437-460)
  IPR008070 Cytochrome P450, E-class, group I, CYP2E-like [PR01687] (5-15)
  IPR008070 Cytochrome P450, E-class, group I, CYP2E-like [PR01687] (17-30)
  IPR008070 Cytochrome P450, E-class, group I, CYP2E-like [PR01687] (281-296)
  IPR008070 Cytochrome P450, E-class, group I, CYP2E-like [PR01687] (334-344)
  IPR017972 Cytochrome P450, conserved site [PS00086] (430-439)
  IPR036396 Cytochrome P450 superfamily [G3DSA:1.10.630.10] (23-493)

Secondary structure (DSSP, 8-state):
-PPP-PPPBTTTBTGGG--TT-HHHHHHHHHHHH-SEEEEEETTEEEEEE-SHHHHHIIIIISTTTT-EE---GGGGGGTTSSSTT--STTHHHHHHHHHHHHHHT---SHHHHHHHHHHHHHHHHHHTTTTS-B-THHHHTHHHHHHHHHHHHS----TT-HHHHHHHHHHHHHHHHTTSHHHHHHHHSHHHHTTS-SHHHHHHHHHHHHHHHHHHHHHHHHHT--TTS--SHHHHHHHHHHSSSS-SS-S--HHHHHHHHHHHHHHHHHHHHHHHHHHHHHHHH-HHHHHHHHHHHHHHTTTTSPP-GGGGGG-HHHHHHHHHHHHHH-SSTT-S-EE-SS-EEETTEEE-TT-EEEE-SHHHHT-TTTSSSTTS--GGGGB-TTSSB---TT--TT--STT--TTHHHHHHHHHHHHHHHHHHEEEEESS-TTT---S-SEESSSEEPPP--EEEEE--/-PPP-PPPBTTTBTGGG--TT-HHHHHHHHHHHH-SEEEEEETTEEEEEE-SHHHHHIIIIITTTTT-EE---GGGGGGTTSSSTT--STTHHHHHHHHHHHHHHT--HHHHHHHHHHHHHHHHHHHTTTT--B--HHHHTHHHHHHHHHHHHS----TT-HHHHHHHHHHHHHHHHTTSHHHHHHHHSHHHHTTSSSHHHHHHHHHHHHHHHHHHHHHHHHHT--TTS--SHHHHHHHHHHSSTT-SS----HHHHHHHHHHHHHHHHHHHHHHHHHHHHHHHH-HHHHHHHHHHHHHHTTTTSPP-GGGGGG-HHHHHHHHHHHHHHTSSTT-S-EE-SS-EEETTEEE-TT-EEEE-SHHHHT-TTTSSSTTS--GGGGB-SSS-B---TT--TT--GGG--TTHHHHHHHHHHHHHHHHHHEEEEESS-GGG---S-SEESSSEEPPP--EEEEE--

=== Feature glossary ===
Reading guide. The protein is described through the following features:

Foldseek 3Di. A 3Di character summarizes, for each residue, the relative orientation of the Cα frame of its nearest spatial neighbor. Because it encodes fold topology rather than chemistry, 3Di alignments detect remote structural similarity that sequence alignment misses.

Contact-map, Ramachandran, and PAE plots. Plot images: a contact map (which residues are close in 3D, as an N×N binary image), a Ramachandran scatter (backbone torsion angles, revealing secondary-structure composition at a glance), and — for AlphaFold structures — a PAE heatmap (pairwise prediction confidence).

Radius of gyration, Cα contacts, bounding box. Radius of gyration (Rg) is the root-mean-square distance of Cα atoms from their centroid — a single number for overall size and compactness. A globular domain of N residues has Rg ≈ 2.2·N^0.38 Å; an extended or disordered chain has a much larger Rg. The Cα contact count is the number of residue pairs whose Cα atoms are within 8 Å and are more than four positions apart in sequence — a standard proxy for tertiary packing density. The bounding box is the smallest axis-aligned box enclosing all Cα atoms.

Secondary structure (8-state, DSSP). Eight-state secondary structure (DSSP): H is the canonical α-helix, G the tighter 3₁₀-helix, I the wider π-helix; E/B are β-structure, T and S are turns and bends, and '-' is everything else. DSSP derives these from the pattern of main-chain N–H···O=C hydrogen bonds, not from the sequence.

B-factor. B-factor (Debye–Waller factor) reflects atomic displacement in the crystal lattice. It is an experimental observable (units Å²), not a prediction; low values mean the atom is pinned down, high values mean it moves or is heterogeneous across the crystal.

pLDDT. pLDDT is the predicted lDDT-Cα score: AlphaFold's confidence that the local environment of each residue (all inter-atomic distances within 15 Å) is correctly placed. It is a per-residue number between 0 and 100, with higher meaning more reliable.

Nearest PDB structures. Nearest PDB neighbors are the top structural matches found by Foldseek when searching this structure against the entire Protein Data Bank. Each hit reports a TM-score (0 to 1; >0.5 almost always implies the same fold) and an E-value. These are *structural* homologs — they may share no detectable sequence similarity.

Solvent-accessible surface area. Accessible surface area quantifies burial. A residue with SASA near zero is packed into the hydrophobic core; one with SASA >100 Å² sits on the surface. Computed here via the Shrake–Rupley numerical algorithm with a 1.4 Å probe.

Rendered structure images. Structure images are PyMOL renders from six orthogonal camera directions. Cartoon representation draws helices as coils and strands as arrows; sticks shows the backbone as bonds; surface shows the solvent-excluded envelope. Rainbow coloring maps sequence position to hue (blue→red, N→C); chain coloring assigns a distinct color per polypeptide.

Backbone torsions (φ/ψ). φ (phi) and ψ (psi) are the two rotatable backbone dihedrals per residue: φ is the C(i-1)–N–Cα–C torsion, ψ is the N–Cα–C–N(i+1) torsion, both in degrees on (−180°, 180°]. α-helical residues cluster near (−60°, −45°); β-strand residues near (−120°, +130°). A Ramachandran plot is simply a scatter of (φ, ψ) for every residue.

Predicted aligned error. Predicted Aligned Error (PAE) is an AlphaFold confidence matrix: entry (i, j) is the expected error in the position of residue j, in ångströms, when the prediction is superimposed on the true structure at residue i. Low PAE within a block of residues means that block is internally rigid and well-predicted; high PAE between two blocks means their relative placement is uncertain even if each block individually is confident.

mmCIF coordinates. Structure coordinates are given as an mmCIF _atom_site loop: one row per atom with element, residue name, chain id, sequence number, and x/y/z position in Å. Only the four main-chain atoms per residue are included here; side chains are omitted to keep the record compact.

InterPro / GO / CATH / organism. Database cross-references. InterPro integrates a dozen domain/family signature databases into unified entries with residue-range hits. GO terms attach function/process/location labels with evidence codes. CATH codes position the fold in a four-level structural taxonomy. Organism is the NCBI-taxonomy species name.

Secondary structure (3-state, P-SEA). SS3 is a coarse helix/strand/coil call (letters a/b/c) made by the P-SEA algorithm from inter-Cα distances and dihedrals. It is less detailed than DSSP but needs only Cα positions.

Sequence. Sequence gives the chain of amino acids in standard one-letter code (A=alanine, C=cysteine, …, Y=tyrosine), read N→C. It is the only feature that is directly encoded by the gene; all structural features are derived from the folded form of this sequence.